Protein AF-A0A7R9IV08-F1 (afdb_monomer_lite)

Sequence (922 aa):
MAKRILVVEDEAPIREMLCFVLEQNDYQPIEAEDYDSAVGKLIEPWPDLILLDWMLPGGSGIQFIKHLKREAMTRDIPVMMLTARGEEEDRVRGLEVGADDYITKPFSPKELMARIKAVMRRISPMAVEEVIEMQGLSLDPSSHRVMSETTPLEMGPTEYKLLHFFMTHPERVYSREQLLNHVWGTNVYVEDRTVDVHIRRLRKALEVSGHDRMRLLTELLLVCLPAVLLGLLFGGLPWWLLLSVLTVLLWHFHNLMRLSHWLWLDRTMTPPAGRASWEPLFYGLYQMQLRNRRRRRELGNLIKRFRSGAESLPDAVILTTEEGTIFWCNGLAQQHLGLRWPEDNGQNILNLLRYPEFSRYLRQRDFDKPLTLVLNNKLHMEFRVMPYSEGQWLLVARDVTQMHQLEGARRNFFANVSHELRTPLTVLQGYLEMMNDSVMSEPSRSKALHTMSEQTRRMDSLVKQLLTLSRIEAAPAIDLKEKVDVPVMLKLLQHEAATLSGGRHDIHFHTDPHLKVFGNDEQLRSAISNLVYNAVNHTPDGTRIDISWLRGKQGAIFRVCDNGPGIASEHIPRLTERFYRVDKARSRATGGSGLGLAIVKHALSHHNARLDITSVPHKETCFTFTLPARLIVSSPGALSGNLSSVGSDTLGYLMTLWGEDFSRQAPGVNVQVQASGSSTAPTALAAGAAQLGPMSRPMQADERQAFEARYGYPPLAVPVAMDALVVVVNQRNPLQQIEPRQLDAIFSITRLCGAHSVPLRWGDLGLTGAQWSKRPIQRYGRNSASGTWGFFKQQVLCKGDFRSDVAEFPGSAAVVQAVAGNSRSIGYASFGFHLSGVKMLAVMNDQGQAITPDADAIRSGRYPWARPLYLYVNKAPGKPLPPLVAAFLQQVLSAQGQRRVSEAGYLPLSDSQMMQARAALR

Radius of gyration: 41.65 Å; chains: 1; bounding box: 104×78×144 Å

Secondary structure (DSSP, 8-state):
-PEEEEEE-S-HHHHHHHHHHHHTTTEEEEEESSHHHHHHH--SSPPSEEEEESEETTEEHHHHHHHHHHSTTTTTS-EEEEEETT-HHHHHHHHHHT-SEEEEES--HHHHHHHHHHHHHHS------PPEEETTEEEETTTTEEEETTEEPP--HHHHHHHHHHHHSTT----HHHHHHHHT-TT----TTHHHHHHHHHHHHHS-S-TTTHHHHHHHHHHHHHHHHHHHHHS-HHHHHHHHHHHHHHHHHHHHHHHHHHHHT---SSPPPP-GGGHHHHHHHHHHHHHHHHHHHHHHHHHHHHHHHHHT-SSEEEEEETT-BEEEE-HHHHHHH---TTTTTT-BHHHH---HHHHHHHHH---SSPEEEE-TTS-EEEEEEEEEETTEEEEEEEE-HHHHHHHHHHHHHHHHHHHHHHHHHHHHHHHHHHHHHS---HHHHHHHHHHHHHHHHHHHHHHHHHHHHHHHHH-S---TTSEE-HHHHHHHHHHHHHHHHTT-SEEEEEE-TT--EES-HHHHHHHHHHHHHHHHHHSPTT-EEEEEEEE-SSEEEEEEEE-SS---TTTGGGTTSTT--S-SSTHHHH---S-HHHHHHHHHHHTT--EEEEEETTTEEEEEEEEEGGGB---TT---EEEEEE--HHHHHHHHHHHHHHHHH-TTEEEEEE-S-GGGHHHHHHHTS-SEEEESSPPPHHHHHHHHHHHSSPPEEEEEEEEEEEEEEETT----EE-HHHHHHHHBSS-TT--SS---BGGGGT--STTTTTPBPEEEEE-TT-HHHHHHHHHTSTT--B-TT-EEESSHHHHHHHHHH-TTEEEEEETT---TTEEEPEEE-TTS-EE---HHHHHTT-STTEEEEEEEE---TTSPPPHHHHHHHHHHTSHHHHHHHHHTTPBPPPHHHHHHHHHTT-

Organism: Timema californicum (NCBI:txid61474)

pLDDT: mean 84.26, std 10.97, range [38.25, 97.56]

Structure (mmCIF, N/CA/C/O backbone):
data_AF-A0A7R9IV08-F1
#
_entry.id   AF-A0A7R9IV08-F1
#
loop_
_atom_site.group_PDB
_atom_site.id
_atom_site.type_symbol
_atom_site.label_atom_id
_atom_site.label_alt_id
_atom_site.label_comp_id
_atom_site.label_asym_id
_atom_site.label_entity_id
_atom_site.label_seq_id
_atom_site.pdbx_PDB_ins_code
_atom_site.Cartn_x
_atom_site.Cartn_y
_atom_site.Cartn_z
_atom_site.occupancy
_atom_site.B_iso_or_equiv
_atom_site.auth_seq_id
_atom_site.auth_comp_id
_atom_site.auth_asym_id
_atom_site.auth_atom_id
_atom_site.pdbx_PDB_model_num
ATOM 1 N N . MET A 1 1 ? -51.513 15.093 -17.561 1.00 53.22 1 MET A N 1
ATOM 2 C CA . MET A 1 1 ? -50.741 15.740 -18.645 1.00 53.22 1 MET A CA 1
ATOM 3 C C . MET A 1 1 ? -49.540 14.860 -18.960 1.00 53.22 1 MET A C 1
ATOM 5 O O . MET A 1 1 ? -49.047 14.223 -18.033 1.00 53.22 1 MET A O 1
ATOM 9 N N . ALA A 1 2 ? -49.129 14.760 -20.229 1.00 70.75 2 ALA A N 1
ATOM 10 C CA . ALA A 1 2 ? -47.915 14.029 -20.609 1.00 70.75 2 ALA A CA 1
ATOM 11 C C . ALA A 1 2 ? -46.682 14.743 -20.033 1.00 70.75 2 ALA A C 1
ATOM 13 O O . ALA A 1 2 ? -46.656 15.973 -19.989 1.00 70.75 2 ALA A O 1
ATOM 14 N N . LYS A 1 3 ? -45.701 13.978 -19.545 1.00 86.75 3 LYS A N 1
ATOM 15 C CA . LYS A 1 3 ? -44.506 14.540 -18.901 1.00 86.75 3 LYS A CA 1
ATOM 16 C C . LYS A 1 3 ? -43.536 15.077 -19.951 1.00 86.75 3 LYS A C 1
ATOM 18 O O . LYS A 1 3 ? -43.278 14.396 -20.945 1.00 86.75 3 LYS A O 1
ATOM 23 N N . ARG A 1 4 ? -42.997 16.274 -19.728 1.00 91.88 4 ARG A N 1
ATOM 24 C CA . ARG A 1 4 ? -42.113 16.985 -20.658 1.00 91.88 4 ARG A CA 1
ATOM 25 C C . ARG A 1 4 ? -40.655 16.644 -20.383 1.00 91.88 4 ARG A C 1
ATOM 27 O O . ARG A 1 4 ? -40.206 16.761 -19.248 1.00 91.88 4 ARG A O 1
ATOM 34 N N . ILE A 1 5 ? -39.904 16.251 -21.408 1.00 94.62 5 ILE A N 1
ATOM 35 C CA . ILE A 1 5 ? -38.477 15.923 -21.279 1.00 94.62 5 ILE A CA 1
ATOM 36 C C . ILE A 1 5 ? -37.673 16.808 -22.224 1.00 94.62 5 ILE A C 1
ATOM 38 O O . ILE A 1 5 ? -37.878 16.760 -23.432 1.00 94.62 5 ILE A O 1
ATOM 42 N N . LEU A 1 6 ? -36.754 17.609 -21.685 1.00 95.88 6 LEU A N 1
ATOM 43 C CA . LEU A 1 6 ? -35.835 18.412 -22.493 1.00 95.88 6 LEU A CA 1
ATOM 44 C C . LEU A 1 6 ? -34.647 17.545 -22.924 1.00 95.88 6 LEU A C 1
ATOM 46 O O . LEU A 1 6 ? -33.967 16.977 -22.077 1.00 95.88 6 LEU A O 1
ATOM 50 N N . VAL A 1 7 ? -34.409 17.439 -24.226 1.00 95.69 7 VAL A N 1
ATOM 51 C CA . VAL A 1 7 ? -33.322 16.673 -24.843 1.00 95.69 7 VAL A CA 1
ATOM 52 C C . VAL A 1 7 ? -32.305 17.652 -25.415 1.00 95.69 7 VAL A C 1
ATOM 54 O O . VAL A 1 7 ? -32.604 18.356 -26.376 1.00 95.69 7 VAL A O 1
ATOM 57 N N . VAL A 1 8 ? -31.116 17.693 -24.820 1.00 95.12 8 VAL A N 1
ATOM 58 C CA . VAL A 1 8 ? -30.018 18.588 -25.195 1.00 95.12 8 VAL A CA 1
ATOM 59 C C . VAL A 1 8 ? -28.866 17.753 -25.753 1.00 95.12 8 VAL A C 1
ATOM 61 O O . VAL A 1 8 ? -28.151 17.101 -24.995 1.00 95.12 8 VAL A O 1
ATOM 64 N N . GLU A 1 9 ? -28.724 17.741 -27.074 1.00 91.81 9 GLU A N 1
ATOM 65 C CA . GLU A 1 9 ? -27.787 16.891 -27.822 1.00 91.81 9 GLU A CA 1
ATOM 66 C C . GLU A 1 9 ? -27.438 17.589 -29.140 1.00 91.81 9 GLU A C 1
ATOM 68 O O . GLU A 1 9 ? -28.350 18.020 -29.846 1.00 91.81 9 GLU A O 1
ATOM 73 N N . ASP A 1 10 ? -26.157 17.692 -29.493 1.00 90.19 10 ASP A N 1
ATOM 74 C CA . ASP A 1 10 ? -25.701 18.410 -30.689 1.00 90.19 10 ASP A CA 1
ATOM 75 C C . ASP A 1 10 ? -25.802 17.557 -31.963 1.00 90.19 10 ASP A C 1
ATOM 77 O O . ASP A 1 10 ? -26.216 18.048 -33.020 1.00 90.19 10 ASP A O 1
ATOM 81 N N . GLU A 1 11 ? -25.546 16.252 -31.860 1.00 89.31 11 GLU A N 1
ATOM 82 C CA . GLU A 1 11 ? -25.696 15.316 -32.971 1.00 89.31 11 GLU A CA 1
ATOM 83 C C . GLU A 1 11 ? -27.177 15.075 -33.332 1.00 89.31 11 GLU A C 1
ATOM 85 O O . GLU A 1 11 ? -27.902 14.325 -32.670 1.00 89.31 11 GLU A O 1
ATOM 90 N N . ALA A 1 12 ? -27.624 15.657 -34.453 1.00 86.06 12 ALA A N 1
ATOM 91 C CA . ALA A 1 12 ? -29.003 15.533 -34.944 1.00 86.06 12 ALA A CA 1
ATOM 92 C C . ALA A 1 12 ? -29.529 14.080 -35.028 1.00 86.06 12 ALA A C 1
ATOM 94 O O . ALA A 1 12 ? -30.631 13.836 -34.537 1.00 86.06 12 ALA A O 1
ATOM 95 N N . PRO A 1 13 ? -28.765 13.083 -35.531 1.00 80.81 13 PRO A N 1
ATOM 96 C CA . PRO A 1 13 ? -29.247 11.700 -35.585 1.00 80.81 13 PRO A CA 1
ATOM 97 C C . PRO A 1 13 ? -29.521 11.082 -34.203 1.00 80.81 13 PRO A C 1
ATOM 99 O O . PRO A 1 13 ? -30.438 10.273 -34.052 1.00 80.81 13 PRO A O 1
ATOM 102 N N . ILE A 1 14 ? -28.734 11.448 -33.184 1.00 84.69 14 ILE A N 1
ATOM 103 C CA . ILE A 1 14 ? -28.917 10.959 -31.810 1.00 84.69 14 ILE A CA 1
ATOM 104 C C . ILE A 1 14 ? -30.125 11.650 -31.176 1.00 84.69 14 ILE A C 1
ATOM 106 O O . ILE A 1 14 ? -30.956 10.984 -30.554 1.00 84.69 14 ILE A O 1
ATOM 110 N N . ARG A 1 15 ? -30.261 12.965 -31.376 1.00 92.88 15 ARG A N 1
ATOM 111 C CA . ARG A 1 15 ? -31.389 13.754 -30.870 1.00 92.88 15 ARG A CA 1
ATOM 112 C C . ARG A 1 15 ? -32.732 13.281 -31.435 1.00 92.88 15 ARG A C 1
ATOM 114 O O . ARG A 1 15 ? -33.666 13.072 -30.660 1.00 92.88 15 ARG A O 1
ATOM 121 N N . GLU A 1 16 ? -32.811 13.022 -32.741 1.00 85.75 16 GLU A N 1
ATOM 122 C CA . GLU A 1 16 ? -34.010 12.477 -33.398 1.00 85.75 16 GLU A CA 1
ATOM 123 C C . GLU A 1 16 ? -34.391 11.101 -32.834 1.00 85.75 16 GLU A C 1
ATOM 125 O O . GLU A 1 16 ? -35.549 10.852 -32.491 1.00 85.75 16 GLU A O 1
ATOM 130 N N . MET A 1 17 ? -33.406 10.211 -32.662 1.00 88.94 17 MET A N 1
ATOM 131 C CA . MET A 1 17 ? -33.619 8.895 -32.055 1.00 88.94 17 MET A CA 1
ATOM 132 C C . MET A 1 17 ? -34.143 9.012 -30.615 1.00 88.94 17 MET A C 1
ATOM 134 O O . MET A 1 17 ? -35.062 8.282 -30.238 1.00 88.94 17 MET A O 1
ATOM 138 N N . LEU A 1 18 ? -33.573 9.904 -29.798 1.00 91.75 18 LEU A N 1
ATOM 139 C CA . LEU A 1 18 ? -34.022 10.132 -28.422 1.00 91.75 18 LEU A CA 1
ATOM 140 C C . LEU A 1 18 ? -35.479 10.596 -28.383 1.00 91.75 18 LEU A C 1
ATOM 142 O O . LEU A 1 18 ? -36.276 10.023 -27.640 1.00 91.75 18 LEU A O 1
ATOM 146 N N . CYS A 1 19 ? -35.841 11.576 -29.209 1.00 91.56 19 CYS A N 1
ATOM 147 C CA . CYS A 1 19 ? -37.205 12.101 -29.267 1.00 91.56 19 CYS A CA 1
ATOM 148 C C . CYS A 1 19 ? -38.202 11.028 -29.707 1.00 91.56 19 CYS A C 1
ATOM 150 O O . CYS A 1 19 ? -39.202 10.812 -29.026 1.00 91.56 19 CYS A O 1
ATOM 152 N N . PHE A 1 20 ? -37.870 10.264 -30.749 1.00 86.56 20 PHE A N 1
ATOM 153 C CA . PHE A 1 20 ? -38.699 9.157 -31.218 1.00 86.56 20 PHE A CA 1
ATOM 154 C C . PHE A 1 20 ? -38.955 8.103 -30.126 1.00 86.56 20 PHE A C 1
ATOM 156 O O . PHE A 1 20 ? -40.085 7.654 -29.931 1.00 86.56 20 PHE A O 1
ATOM 163 N N . VAL A 1 21 ? -37.921 7.713 -29.369 1.00 88.00 21 VAL A N 1
ATOM 164 C CA . VAL A 1 21 ? -38.058 6.737 -28.271 1.00 88.00 21 VAL A CA 1
ATOM 165 C C . VAL A 1 21 ? -38.922 7.285 -27.129 1.00 88.00 21 VAL A C 1
ATOM 167 O O . VAL A 1 21 ? -39.690 6.529 -26.526 1.00 88.00 21 VAL A O 1
ATOM 170 N N . LEU A 1 22 ? -38.813 8.581 -26.828 1.00 92.56 22 LEU A N 1
ATOM 171 C CA . LEU A 1 22 ? -39.609 9.246 -25.795 1.00 92.56 22 LEU A CA 1
ATOM 172 C C . LEU A 1 22 ? -41.091 9.342 -26.181 1.00 92.56 22 LEU A C 1
ATOM 174 O O . LEU A 1 22 ? -41.945 8.988 -25.366 1.00 92.56 22 LEU A O 1
ATOM 178 N N . GLU A 1 23 ? -41.391 9.730 -27.422 1.00 90.81 23 GLU A N 1
ATOM 179 C CA . GLU A 1 23 ? -42.761 9.798 -27.953 1.00 90.81 23 GLU A CA 1
ATOM 180 C C . GLU A 1 23 ? -43.449 8.431 -27.935 1.00 90.81 23 GLU A C 1
ATOM 182 O O . GLU A 1 23 ? -44.598 8.317 -27.513 1.00 90.81 23 GLU A O 1
ATOM 187 N N . GLN A 1 24 ? -42.724 7.363 -28.289 1.00 86.44 24 GLN A N 1
ATOM 188 C CA . GLN A 1 24 ? -43.232 5.988 -28.199 1.00 86.44 24 GLN A CA 1
ATOM 189 C C . GLN A 1 24 ? -43.587 5.538 -26.771 1.00 86.44 24 GLN A C 1
ATOM 191 O O . GLN A 1 24 ? -44.227 4.500 -26.603 1.00 86.44 24 GLN A O 1
ATOM 196 N N . ASN A 1 25 ? -43.146 6.265 -25.742 1.00 86.25 25 ASN A N 1
ATOM 197 C CA . ASN A 1 25 ? -43.376 5.947 -24.332 1.00 86.25 25 ASN A CA 1
ATOM 198 C C . ASN A 1 25 ? -44.231 7.011 -23.613 1.00 86.25 25 ASN A C 1
ATOM 200 O O . ASN A 1 25 ? -44.127 7.134 -22.391 1.00 86.25 25 ASN A O 1
ATOM 204 N N . ASP A 1 26 ? -45.063 7.755 -24.351 1.00 87.94 26 ASP A N 1
ATOM 205 C CA . ASP A 1 26 ? -46.006 8.764 -23.837 1.00 87.94 26 ASP A CA 1
ATOM 206 C C . ASP A 1 26 ? -45.345 9.976 -23.139 1.00 87.94 26 ASP A C 1
ATOM 208 O O . ASP A 1 26 ? -45.958 10.644 -22.296 1.00 87.94 26 ASP A O 1
ATOM 212 N N . TYR A 1 27 ? -44.090 10.282 -23.485 1.00 92.44 27 TYR A N 1
ATOM 213 C CA . TYR A 1 27 ? -43.405 11.509 -23.067 1.00 92.44 27 TYR A CA 1
ATOM 214 C C . TYR A 1 27 ? -43.450 12.565 -24.173 1.00 92.44 27 TYR A C 1
ATOM 216 O O . TYR A 1 27 ? -43.487 12.241 -25.356 1.00 92.44 27 TYR A O 1
ATOM 224 N N . GLN A 1 28 ? -43.409 13.839 -23.781 1.00 93.44 28 GLN A N 1
ATOM 225 C CA . GLN A 1 28 ? -43.351 14.968 -24.707 1.00 93.44 28 GLN A CA 1
ATOM 226 C C . GLN A 1 28 ? -41.911 15.512 -24.771 1.00 93.44 28 GLN A C 1
ATOM 228 O O . GLN A 1 28 ? -41.508 16.232 -23.848 1.00 93.44 28 GLN A O 1
ATOM 233 N N . PRO A 1 29 ? -41.112 15.177 -25.802 1.00 93.81 29 PRO A N 1
ATOM 234 C CA . PRO A 1 29 ? -39.754 15.690 -25.923 1.00 93.81 29 PRO A CA 1
ATOM 235 C C . PRO A 1 29 ? -39.736 17.174 -26.322 1.00 93.81 29 PRO A C 1
ATOM 237 O O . PRO A 1 29 ? -40.613 17.668 -27.028 1.00 93.81 29 PRO A O 1
ATOM 240 N N . ILE A 1 30 ? -38.714 17.889 -25.860 1.00 95.00 30 ILE A N 1
ATOM 241 C CA . ILE A 1 30 ? -38.372 19.251 -26.273 1.00 95.00 30 ILE A CA 1
ATOM 242 C C . ILE A 1 30 ? -36.919 19.201 -26.730 1.00 95.00 30 ILE A C 1
ATOM 244 O O . ILE A 1 30 ? -36.051 18.846 -25.944 1.00 95.00 30 ILE A O 1
ATOM 248 N N . GLU A 1 31 ? -36.637 19.548 -27.976 1.00 94.44 31 GLU A N 1
ATOM 249 C CA . GLU A 1 31 ? -35.286 19.440 -28.536 1.00 94.44 31 GLU A CA 1
ATOM 250 C C . GLU A 1 31 ? -34.459 20.698 -28.304 1.00 94.44 31 GLU A C 1
ATOM 252 O O . GLU A 1 31 ? -34.977 21.797 -28.473 1.00 94.44 31 GLU A O 1
ATOM 257 N N . ALA A 1 32 ? -33.168 20.562 -28.013 1.00 94.38 32 ALA A N 1
ATOM 258 C CA . ALA A 1 32 ? -32.170 21.629 -28.039 1.00 94.38 32 ALA A CA 1
ATOM 259 C C . ALA A 1 32 ? -30.847 21.096 -28.615 1.00 94.38 32 ALA A C 1
ATOM 261 O O . ALA A 1 32 ? -30.424 19.994 -28.273 1.00 94.38 32 ALA A O 1
ATOM 262 N N . GLU A 1 33 ? -30.214 21.875 -29.493 1.00 90.75 33 GLU A N 1
ATOM 263 C CA . GLU A 1 33 ? -29.000 21.467 -30.224 1.00 90.75 33 GLU A CA 1
ATOM 264 C C . GLU A 1 33 ? -27.702 22.056 -29.658 1.00 90.75 33 GLU A C 1
ATOM 266 O O . GLU A 1 33 ? -26.615 21.576 -29.958 1.00 90.75 33 GLU A O 1
ATOM 271 N N . ASP A 1 34 ? -27.804 23.084 -28.819 1.00 89.44 34 ASP A N 1
ATOM 272 C CA . ASP A 1 34 ? -26.665 23.772 -28.223 1.00 89.44 34 ASP A CA 1
ATOM 273 C C . ASP A 1 34 ? -27.019 24.340 -26.839 1.00 89.44 34 ASP A C 1
ATOM 275 O O . ASP A 1 34 ? -28.165 24.261 -26.372 1.00 89.44 34 ASP A O 1
ATOM 279 N N . TYR A 1 35 ? -26.009 24.891 -26.163 1.00 90.06 35 TYR A N 1
ATOM 280 C CA . TYR A 1 35 ? -26.151 25.448 -24.819 1.00 90.06 35 TYR 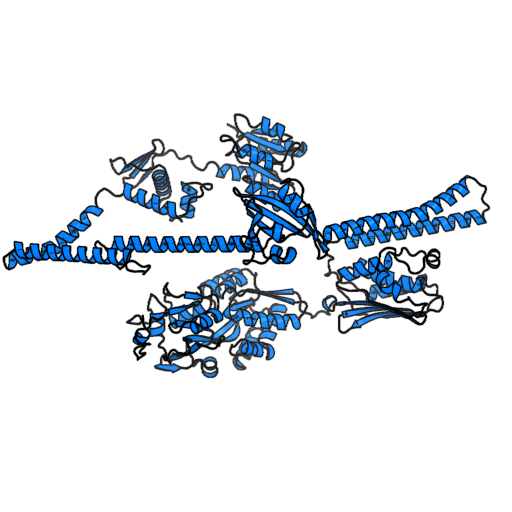A CA 1
ATOM 281 C C . TYR A 1 35 ? -27.188 26.584 -24.751 1.00 90.06 35 TYR A C 1
ATOM 283 O O . TYR A 1 35 ? -28.031 26.600 -23.851 1.00 90.06 35 TYR A O 1
ATOM 291 N N . ASP A 1 36 ? -27.160 27.522 -25.699 1.00 88.69 36 ASP A N 1
ATOM 292 C CA . ASP A 1 36 ? -28.014 28.715 -25.674 1.00 88.69 36 ASP A CA 1
ATOM 293 C C . ASP A 1 36 ? -29.484 28.368 -25.967 1.00 88.69 36 ASP A C 1
ATOM 295 O O . ASP A 1 36 ? -30.398 28.857 -25.296 1.00 88.69 36 ASP A O 1
ATOM 299 N N . SER A 1 37 ? -29.722 27.449 -26.905 1.00 90.88 37 SER A N 1
ATOM 300 C CA . SER A 1 37 ? -31.030 26.873 -27.232 1.00 90.88 37 SER A CA 1
ATOM 301 C C . SER A 1 37 ? -31.619 26.114 -26.043 1.00 90.88 37 SER A C 1
ATOM 303 O O . SER A 1 37 ? -32.819 26.216 -25.779 1.00 90.88 37 SER A O 1
ATOM 305 N N . ALA A 1 38 ? -30.786 25.396 -25.281 1.00 90.75 38 ALA A N 1
ATOM 306 C CA . ALA A 1 38 ? -31.215 24.704 -24.070 1.00 90.75 38 ALA A CA 1
ATOM 307 C C . ALA A 1 38 ? -31.637 25.686 -22.968 1.00 90.75 38 ALA A C 1
ATOM 309 O O . ALA A 1 38 ? -32.677 25.486 -22.338 1.00 90.75 38 ALA A O 1
ATOM 310 N N . VAL A 1 39 ? -30.878 26.771 -22.764 1.00 88.88 39 VAL A N 1
ATOM 311 C CA . VAL A 1 39 ? -31.226 27.818 -21.786 1.00 88.88 39 VAL A CA 1
ATOM 312 C C . VAL A 1 39 ? -32.518 28.524 -22.197 1.00 88.88 39 VAL A C 1
ATOM 314 O O . VAL A 1 39 ? -33.412 28.686 -21.372 1.00 88.88 39 VAL A O 1
ATOM 317 N N . GLY A 1 40 ? -32.679 28.863 -23.479 1.00 85.50 40 GLY A N 1
ATOM 318 C CA . GLY A 1 40 ? -33.899 29.496 -23.991 1.00 85.50 40 GLY A CA 1
ATOM 319 C C . GLY A 1 40 ? -35.164 28.631 -23.879 1.00 85.50 40 GLY A C 1
ATOM 320 O O . GLY A 1 40 ? -36.272 29.164 -23.900 1.00 85.50 40 GLY A O 1
ATOM 321 N N . LYS A 1 41 ? -35.017 27.306 -23.744 1.00 88.00 41 LYS A N 1
ATOM 322 C CA . LYS A 1 41 ? -36.123 26.337 -23.617 1.00 88.00 41 LYS A CA 1
ATOM 323 C C . LYS A 1 41 ? -36.432 25.932 -22.174 1.00 88.00 41 LYS A C 1
ATOM 325 O O . LYS A 1 41 ? -37.432 25.249 -21.941 1.00 88.00 41 LYS A O 1
ATOM 330 N N . LEU A 1 42 ? -35.636 26.386 -21.207 1.00 86.69 42 LEU A N 1
ATOM 331 C CA . LEU A 1 42 ? -35.979 26.350 -19.787 1.00 86.69 42 LEU A CA 1
ATOM 332 C C . LEU A 1 42 ? -36.963 27.488 -19.479 1.00 86.69 42 LEU A C 1
ATOM 334 O O . LEU A 1 42 ? -36.584 28.531 -18.957 1.00 86.69 42 LEU A O 1
ATOM 338 N N . ILE A 1 43 ? -38.234 27.289 -19.822 1.00 81.81 43 ILE A N 1
ATOM 339 C CA . ILE A 1 43 ? -39.335 28.219 -19.528 1.00 81.81 43 ILE A CA 1
ATOM 340 C C . ILE A 1 43 ? -40.585 27.451 -19.086 1.00 81.81 43 ILE A C 1
ATOM 342 O O . ILE A 1 43 ? -40.683 26.243 -19.300 1.00 81.81 43 ILE A O 1
ATOM 346 N N . GLU A 1 44 ? -41.567 28.145 -18.504 1.00 77.88 44 GLU A N 1
ATOM 347 C CA . GLU A 1 44 ? -42.843 27.536 -18.112 1.00 77.88 44 GLU A CA 1
ATOM 348 C C . GLU A 1 44 ? -43.705 27.109 -19.316 1.00 77.88 44 GLU A C 1
ATOM 350 O O . GLU A 1 44 ? -43.833 27.870 -20.277 1.00 77.88 44 GLU A O 1
ATOM 355 N N . PRO A 1 45 ? -44.366 25.930 -19.270 1.00 80.06 45 PRO A N 1
ATOM 356 C CA . PRO A 1 45 ? -44.257 24.898 -18.229 1.00 80.06 45 PRO A CA 1
ATOM 357 C C . PRO A 1 45 ? -42.867 24.235 -18.194 1.00 80.06 45 PRO A C 1
ATOM 359 O O . PRO A 1 45 ? -42.350 23.843 -19.237 1.00 80.06 45 PRO A O 1
ATOM 362 N N . TRP A 1 46 ? -42.274 24.087 -17.009 1.00 85.88 46 TRP A N 1
ATOM 363 C CA . TRP A 1 46 ? -40.920 23.543 -16.869 1.00 85.88 46 TRP A CA 1
ATOM 364 C C . TRP A 1 46 ? -40.829 22.064 -17.300 1.00 85.88 46 TRP A C 1
ATOM 366 O O . TRP A 1 46 ? -41.823 21.339 -17.192 1.00 85.88 46 TRP A O 1
ATOM 376 N N . PRO A 1 47 ? -39.664 21.586 -17.780 1.00 89.94 47 PRO A N 1
ATOM 377 C CA . PRO A 1 47 ? -39.440 20.163 -18.032 1.00 89.94 47 PRO A CA 1
ATOM 378 C C . PRO A 1 47 ? -39.496 19.333 -16.742 1.00 89.94 47 PRO A C 1
ATOM 380 O O . PRO A 1 47 ? -39.003 19.757 -15.700 1.00 89.94 47 PRO A O 1
ATOM 383 N N . ASP A 1 48 ? -40.025 18.115 -16.833 1.00 89.75 48 ASP A N 1
ATOM 384 C CA . ASP A 1 48 ? -40.043 17.132 -15.745 1.00 89.75 48 ASP A CA 1
ATOM 385 C C . ASP A 1 48 ? -38.710 16.365 -15.612 1.00 89.75 48 ASP A C 1
ATOM 387 O O . ASP A 1 48 ? -38.449 15.760 -14.574 1.00 89.75 48 ASP A O 1
ATOM 391 N N . LEU A 1 49 ? -37.891 16.339 -16.672 1.00 93.19 49 LEU A N 1
ATOM 392 C CA . LEU A 1 49 ? -36.561 15.715 -16.735 1.00 93.19 49 LEU A CA 1
ATOM 393 C C . LEU A 1 49 ? -35.743 16.336 -17.876 1.00 93.19 49 LEU A C 1
ATOM 395 O O . LEU A 1 49 ? -36.305 16.729 -18.900 1.00 93.19 49 LEU A O 1
ATOM 399 N N . ILE A 1 50 ? -34.419 16.370 -17.727 1.00 94.81 50 ILE A N 1
ATOM 400 C CA . ILE A 1 50 ? -33.488 16.808 -18.776 1.00 94.81 50 ILE A CA 1
ATOM 401 C C . ILE A 1 50 ? -32.531 15.668 -19.136 1.00 94.81 50 ILE A C 1
ATOM 403 O O . ILE A 1 50 ? -31.869 15.117 -18.257 1.00 94.81 50 ILE A O 1
ATOM 407 N N . LEU A 1 51 ? -32.444 15.327 -20.423 1.00 94.31 51 LEU A N 1
ATOM 408 C CA . LEU A 1 51 ? -31.380 14.508 -21.006 1.00 94.31 51 LEU A CA 1
ATOM 409 C C . LEU A 1 51 ? -30.326 15.448 -21.590 1.00 94.31 51 LEU A C 1
ATOM 411 O O . LEU A 1 51 ? -30.665 16.285 -22.423 1.00 94.31 51 LEU A O 1
ATOM 415 N N . LEU A 1 52 ? -29.077 15.337 -21.142 1.00 93.75 52 LEU A N 1
ATOM 416 C CA . LEU A 1 52 ? -28.055 16.348 -21.407 1.00 93.75 52 LEU A CA 1
ATOM 417 C C . LEU A 1 52 ? -26.743 15.728 -21.876 1.00 93.75 52 LEU A C 1
ATOM 419 O O . LEU A 1 52 ? -26.132 14.964 -21.130 1.00 93.75 52 LEU A O 1
ATOM 423 N N . ASP A 1 53 ? -26.282 16.086 -23.072 1.00 90.12 53 ASP A N 1
ATOM 424 C CA . ASP A 1 53 ? -24.940 15.719 -23.512 1.00 90.12 53 ASP A CA 1
ATOM 425 C C . ASP A 1 53 ? -23.853 16.487 -22.748 1.00 90.12 53 ASP A C 1
ATOM 427 O O . ASP A 1 53 ? -24.017 17.626 -22.299 1.00 90.12 53 ASP A O 1
ATOM 431 N N . TRP A 1 54 ? -22.717 15.825 -22.573 1.00 83.25 54 TRP A N 1
ATOM 432 C CA . TRP A 1 54 ? -21.552 16.366 -21.895 1.00 83.25 54 TRP A CA 1
ATOM 433 C C . TRP A 1 54 ? -20.913 17.521 -22.671 1.00 83.25 54 TRP A C 1
ATOM 435 O O . TRP A 1 54 ? -20.604 18.569 -22.088 1.00 83.25 54 TRP A O 1
ATOM 445 N N . MET A 1 55 ? -20.717 17.326 -23.978 1.00 82.25 55 MET A N 1
ATOM 446 C CA . MET A 1 55 ? -20.119 18.306 -24.880 1.00 82.25 55 MET A CA 1
ATOM 447 C C . MET A 1 55 ? -21.226 18.976 -25.680 1.00 82.25 55 MET A C 1
ATOM 449 O O . MET A 1 55 ? -21.986 18.295 -26.349 1.00 82.25 55 MET A O 1
ATOM 453 N N . LEU A 1 56 ? -21.315 20.303 -25.603 1.00 83.00 56 LEU A N 1
ATOM 454 C CA . LEU A 1 56 ? -22.271 21.073 -26.387 1.00 83.00 56 LEU A CA 1
ATOM 455 C C . LEU A 1 56 ? -21.544 22.204 -27.127 1.00 83.00 56 LEU A C 1
ATOM 457 O O . LEU A 1 56 ? -20.556 22.757 -26.632 1.00 83.00 56 LEU A O 1
ATOM 461 N N . PRO A 1 57 ? -22.025 22.614 -28.303 1.00 76.94 57 PRO A N 1
ATOM 462 C CA . PRO A 1 57 ? -21.646 23.889 -28.885 1.00 76.94 57 PRO A CA 1
ATOM 463 C C . PRO A 1 57 ? -22.046 25.031 -27.932 1.00 76.94 57 PRO A C 1
ATOM 465 O O . PRO A 1 57 ? -23.143 25.037 -27.375 1.00 76.94 57 PRO A O 1
ATOM 468 N N . GLY A 1 58 ? -21.145 25.992 -27.705 1.00 77.88 58 GLY A N 1
ATOM 469 C CA . GLY A 1 58 ? -21.413 27.172 -26.865 1.00 77.88 58 GLY A CA 1
ATOM 470 C C . GLY A 1 58 ? -21.223 26.992 -25.348 1.00 77.88 58 GLY A C 1
ATOM 471 O O . GLY A 1 58 ? -21.217 27.986 -24.626 1.00 77.88 58 GLY A O 1
ATOM 472 N N . GLY A 1 59 ? -20.986 25.774 -24.844 1.00 83.38 59 GLY A N 1
ATOM 473 C CA . GLY A 1 59 ? -20.751 25.521 -23.414 1.00 83.38 59 GLY A CA 1
ATOM 474 C C . GLY A 1 59 ? -20.594 24.034 -23.081 1.00 83.38 59 GLY A C 1
ATOM 475 O O . GLY A 1 59 ? -20.563 23.193 -23.964 1.00 83.38 59 GLY A O 1
ATOM 476 N N . SER A 1 60 ? -20.495 23.669 -21.803 1.00 83.12 60 SER A N 1
ATOM 477 C CA . SER A 1 60 ? -20.535 22.255 -21.385 1.00 83.12 60 SER A CA 1
ATOM 478 C C . SER A 1 60 ? -21.823 21.908 -20.647 1.00 83.12 60 SER A C 1
ATOM 480 O O . SER A 1 60 ? -22.408 22.758 -19.968 1.00 83.12 60 SER A O 1
ATOM 482 N N . GLY A 1 61 ? -22.229 20.634 -20.685 1.00 81.88 61 GLY A N 1
ATOM 483 C CA . GLY A 1 61 ? -23.373 20.151 -19.903 1.00 81.88 61 GLY A CA 1
ATOM 484 C C . GLY A 1 61 ? -23.228 20.449 -18.400 1.00 81.88 61 GLY A C 1
ATOM 485 O O . GLY A 1 61 ? -24.190 20.791 -17.717 1.00 81.88 61 GLY A O 1
ATOM 486 N N . ILE A 1 62 ? -21.996 20.470 -17.877 1.00 84.50 62 ILE A N 1
ATOM 487 C CA . ILE A 1 62 ? -21.716 20.880 -16.490 1.00 84.50 62 ILE A CA 1
ATOM 488 C C . ILE A 1 62 ? -22.079 22.351 -16.242 1.00 84.50 62 ILE A C 1
ATOM 490 O O . ILE A 1 62 ? -22.632 22.691 -15.192 1.00 84.50 62 ILE A O 1
ATOM 494 N N . GLN A 1 63 ? -21.735 23.250 -17.169 1.00 85.00 63 GLN A N 1
ATOM 495 C CA . GLN A 1 63 ? -22.090 24.667 -17.049 1.00 85.00 63 GLN A CA 1
ATOM 496 C C . GLN A 1 63 ? -23.611 24.842 -17.050 1.00 85.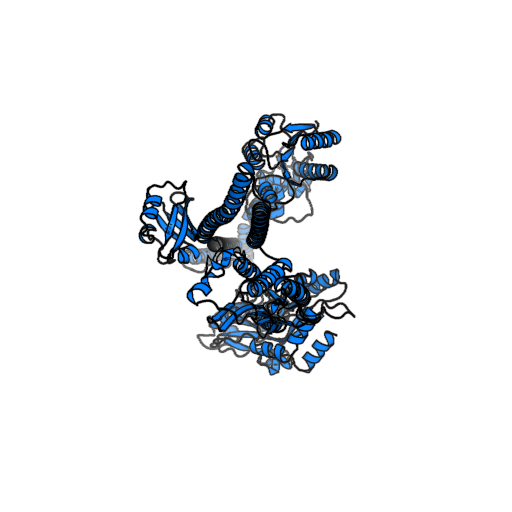00 63 GLN A C 1
ATOM 498 O O . GLN A 1 63 ? -24.125 25.638 -16.263 1.00 85.00 63 GLN A O 1
ATOM 503 N N . PHE A 1 64 ? -24.318 24.033 -17.840 1.00 87.88 64 PHE A N 1
ATOM 504 C CA . PHE A 1 64 ? -25.775 24.043 -17.907 1.00 87.88 64 PHE A CA 1
ATOM 505 C C . PHE A 1 64 ? -26.414 23.575 -16.592 1.00 87.88 64 PHE A C 1
ATOM 507 O O . PHE A 1 64 ? -27.280 24.262 -16.052 1.00 87.88 64 PHE A O 1
ATOM 514 N N . ILE A 1 65 ? -25.912 22.491 -15.984 1.00 89.12 65 ILE A N 1
ATOM 515 C CA . ILE A 1 65 ? -26.360 22.052 -14.648 1.00 89.12 65 ILE A CA 1
ATOM 516 C C . ILE A 1 65 ? -26.126 23.153 -13.610 1.00 89.12 65 ILE A C 1
ATOM 518 O O . ILE A 1 65 ? -27.013 23.457 -12.816 1.00 89.12 65 ILE A O 1
ATOM 522 N N . LYS A 1 66 ? -24.956 23.804 -13.618 1.00 86.38 66 LYS A N 1
ATOM 523 C CA . LYS A 1 66 ? -24.676 24.911 -12.687 1.00 86.38 66 LYS A CA 1
ATOM 524 C C . LYS A 1 66 ? -25.625 26.090 -12.879 1.00 86.38 66 LYS A C 1
ATOM 526 O O . LYS A 1 66 ? -25.956 26.742 -11.892 1.00 86.38 66 LYS A O 1
ATOM 531 N N . HIS A 1 67 ? -26.026 26.384 -14.113 1.00 86.00 67 HIS A N 1
ATOM 532 C CA . HIS A 1 67 ? -27.021 27.410 -14.405 1.00 86.00 67 HIS A CA 1
ATOM 533 C C . HIS A 1 67 ? -28.391 27.015 -13.830 1.00 86.00 67 HIS A C 1
ATOM 535 O O . HIS A 1 67 ? -28.949 27.763 -13.030 1.00 86.00 67 HIS A O 1
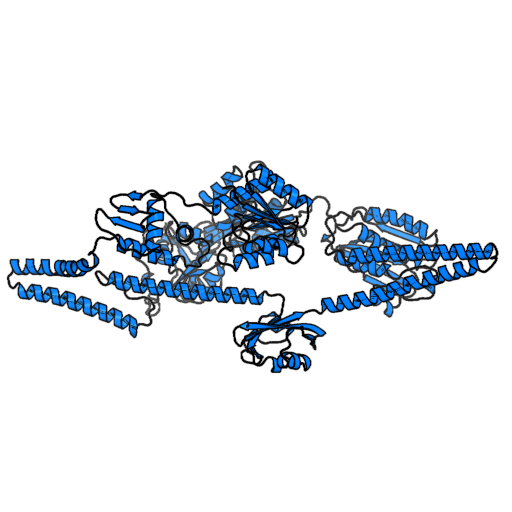ATOM 541 N N . LEU A 1 68 ? -28.849 25.790 -14.100 1.00 86.50 68 LEU A N 1
ATOM 542 C CA . LEU A 1 68 ? -30.111 25.237 -13.598 1.00 86.50 68 LEU A CA 1
ATOM 543 C C . LEU A 1 68 ? -30.189 25.193 -12.062 1.00 86.50 68 LEU A C 1
ATOM 545 O O . LEU A 1 68 ? -31.185 25.587 -11.464 1.00 86.50 68 LEU A O 1
ATOM 549 N N . LYS A 1 69 ? -29.119 24.769 -11.380 1.00 83.31 69 LYS A N 1
ATOM 550 C CA . LYS A 1 69 ? -29.111 24.652 -9.910 1.00 83.31 69 LYS A CA 1
ATOM 551 C C . LYS A 1 69 ? -29.069 26.008 -9.183 1.00 83.31 69 LYS A C 1
ATOM 553 O O . LYS A 1 69 ? -29.300 26.050 -7.973 1.00 83.31 69 LYS A O 1
ATOM 558 N N . ARG A 1 70 ? -28.794 27.124 -9.875 1.00 83.25 70 ARG A N 1
ATOM 559 C CA . ARG A 1 70 ? -28.810 28.470 -9.265 1.00 83.25 70 ARG A CA 1
ATOM 560 C C . ARG A 1 70 ? -30.229 28.957 -8.991 1.00 83.25 70 ARG A C 1
ATOM 562 O O . ARG A 1 70 ? -30.472 29.539 -7.931 1.00 83.25 70 ARG A O 1
ATOM 569 N N . GLU A 1 71 ? -31.167 28.704 -9.891 1.00 78.06 71 GLU A N 1
ATOM 570 C CA . GLU A 1 71 ? -32.519 29.250 -9.788 1.00 78.06 71 GLU A CA 1
ATOM 571 C C . GLU A 1 71 ? -33.411 28.406 -8.867 1.00 78.06 71 GLU A C 1
ATOM 573 O O . GLU A 1 71 ? -33.242 27.196 -8.730 1.00 78.06 71 GLU A O 1
ATOM 578 N N . ALA A 1 72 ? -34.343 29.046 -8.156 1.00 74.69 72 ALA A N 1
ATOM 579 C CA . ALA A 1 72 ? -35.191 28.360 -7.176 1.00 74.69 72 ALA A CA 1
ATOM 580 C C . ALA A 1 72 ? -36.217 27.418 -7.824 1.00 74.69 72 ALA A C 1
ATOM 582 O O . ALA A 1 72 ? -36.563 26.411 -7.220 1.00 74.69 72 ALA A O 1
ATOM 583 N N . MET A 1 73 ? -36.673 27.739 -9.038 1.00 77.44 73 MET A N 1
ATOM 584 C CA . MET A 1 73 ? -37.761 27.020 -9.712 1.00 77.44 73 MET A CA 1
ATOM 585 C C . MET A 1 73 ? -37.277 25.873 -10.609 1.00 77.44 73 MET A C 1
ATOM 587 O O . MET A 1 73 ? -38.044 24.958 -10.882 1.00 77.44 73 MET A O 1
ATOM 591 N N . THR A 1 74 ? -36.009 25.880 -11.036 1.00 83.44 74 THR A N 1
ATOM 592 C CA . THR A 1 74 ? -35.439 24.850 -11.925 1.00 83.44 74 THR A CA 1
ATOM 593 C C . THR A 1 74 ? -34.454 23.913 -11.225 1.00 83.44 74 THR A C 1
ATOM 595 O O . THR A 1 74 ? -34.177 22.832 -11.741 1.00 83.44 74 THR A O 1
ATOM 598 N N . ARG A 1 75 ? -33.963 24.251 -10.021 1.00 83.44 75 ARG A N 1
ATOM 599 C CA . ARG A 1 75 ? -32.960 23.440 -9.299 1.00 83.44 75 ARG A CA 1
ATOM 600 C C . ARG A 1 75 ? -33.377 22.004 -8.999 1.00 83.44 75 ARG A C 1
ATOM 602 O O . ARG A 1 75 ? -32.504 21.139 -8.927 1.00 83.44 75 ARG A O 1
ATOM 609 N N . ASP A 1 76 ? -34.669 21.757 -8.819 1.00 82.31 76 ASP A N 1
ATOM 610 C CA . ASP A 1 76 ? -35.196 20.443 -8.440 1.00 82.31 76 ASP A CA 1
ATOM 611 C C . ASP A 1 76 ? -35.549 19.578 -9.661 1.00 82.31 76 ASP A C 1
ATOM 613 O O . ASP A 1 76 ? -35.917 18.415 -9.505 1.00 82.31 76 ASP A O 1
ATOM 617 N N . ILE A 1 77 ? -35.395 20.114 -10.880 1.00 88.25 77 ILE A N 1
ATOM 618 C CA . ILE A 1 77 ? -35.573 19.345 -12.113 1.00 88.25 77 ILE A CA 1
ATOM 619 C C . ILE A 1 77 ? -34.436 18.316 -12.212 1.00 88.25 77 ILE A C 1
ATOM 621 O O . ILE A 1 77 ? -33.258 18.694 -12.111 1.00 88.25 77 ILE A O 1
ATOM 625 N N . PRO A 1 78 ? -34.754 17.026 -12.414 1.00 90.56 78 PRO A N 1
ATOM 626 C CA . PRO A 1 78 ? -33.734 16.004 -12.541 1.00 90.56 78 PRO A CA 1
ATOM 627 C C . PRO A 1 78 ? -32.969 16.100 -13.859 1.00 90.56 78 PRO A C 1
ATOM 629 O O . PRO A 1 78 ? -33.545 16.391 -14.911 1.00 90.56 78 PRO A O 1
ATOM 632 N N . VAL A 1 79 ? -31.674 15.786 -13.812 1.00 91.88 79 VAL A N 1
ATOM 633 C CA . VAL A 1 79 ? -30.787 15.787 -14.983 1.00 91.88 79 VAL A CA 1
ATOM 634 C C . VAL A 1 79 ? -30.127 14.424 -15.155 1.00 91.88 79 VAL A C 1
ATOM 636 O O . VAL A 1 79 ? -29.496 13.906 -14.236 1.00 91.88 79 VAL A O 1
ATOM 639 N N . MET A 1 80 ? -30.235 13.856 -16.354 1.00 92.19 80 MET A N 1
ATOM 640 C CA . MET A 1 80 ? -29.548 12.633 -16.755 1.00 92.19 80 MET A CA 1
ATOM 641 C C . MET A 1 80 ? -28.525 12.934 -17.850 1.00 92.19 80 MET A C 1
ATOM 643 O O . MET A 1 80 ? -28.881 13.414 -18.925 1.00 92.19 80 MET A O 1
ATOM 647 N N . MET A 1 81 ? -27.257 12.620 -17.587 1.00 90.00 81 MET A N 1
ATOM 648 C CA . MET A 1 81 ? -26.163 12.904 -18.520 1.00 90.00 81 MET A CA 1
ATOM 649 C C . MET A 1 81 ? -26.011 11.816 -19.586 1.00 90.00 81 MET A C 1
ATOM 651 O O . MET A 1 81 ? -26.034 10.626 -19.269 1.00 90.00 81 MET A O 1
ATOM 655 N N . LEU A 1 82 ? -25.773 12.214 -20.832 1.00 88.19 82 LEU A N 1
ATOM 656 C CA . LEU A 1 82 ? -25.319 11.346 -21.916 1.00 88.19 82 LEU A CA 1
ATOM 657 C C . LEU A 1 82 ? -23.795 11.508 -22.035 1.00 88.19 82 LEU A C 1
ATOM 659 O O . LEU A 1 82 ? -23.305 12.627 -22.133 1.00 88.19 82 LEU A O 1
ATOM 663 N N . THR A 1 83 ? -23.019 10.420 -21.974 1.00 81.12 83 THR A N 1
ATOM 664 C CA . THR A 1 83 ? -21.540 10.504 -21.983 1.00 81.12 83 THR A CA 1
ATOM 665 C C . THR A 1 83 ? -20.911 9.520 -22.966 1.00 81.12 83 THR A C 1
ATOM 667 O O . THR A 1 83 ? -21.418 8.415 -23.144 1.00 81.12 83 THR A O 1
ATOM 670 N N . ALA A 1 84 ? -19.762 9.843 -23.564 1.00 77.00 84 ALA A N 1
ATOM 671 C CA . ALA A 1 84 ? -18.991 8.878 -24.355 1.00 77.00 84 ALA A CA 1
ATOM 672 C C . ALA A 1 84 ? -18.290 7.824 -23.465 1.00 77.00 84 ALA A C 1
ATOM 674 O O . ALA A 1 84 ? -18.119 7.990 -22.254 1.00 77.00 84 ALA A O 1
ATOM 675 N N . ARG A 1 85 ? -17.909 6.688 -24.056 1.00 55.16 85 ARG A N 1
ATOM 676 C CA . ARG A 1 85 ? -17.242 5.568 -23.371 1.00 55.16 85 ARG A CA 1
ATOM 677 C C . ARG A 1 85 ? -15.775 5.932 -23.076 1.00 55.16 85 ARG A C 1
ATOM 679 O O . ARG A 1 85 ? -14.999 6.023 -24.019 1.00 55.16 85 ARG A O 1
ATOM 686 N N . GLY A 1 86 ? -15.370 6.061 -21.807 1.00 55.56 86 GLY A N 1
ATOM 687 C CA . GLY A 1 86 ? -13.935 6.113 -21.467 1.00 55.56 86 GLY A CA 1
ATOM 688 C C . GLY A 1 86 ? -13.493 6.921 -20.247 1.00 55.56 86 GLY A C 1
ATOM 689 O O . GLY A 1 86 ? -12.392 6.665 -19.775 1.00 55.56 86 GLY A O 1
ATOM 690 N N . GLU A 1 87 ? -14.304 7.823 -19.690 1.00 55.19 87 GLU A N 1
ATOM 691 C CA . GLU A 1 87 ? -13.830 8.714 -18.615 1.00 55.19 87 GLU A CA 1
ATOM 692 C C . GLU A 1 87 ? -14.637 8.516 -17.321 1.00 55.19 87 GLU A C 1
ATOM 694 O O . GLU A 1 87 ? -15.767 8.976 -17.162 1.00 55.19 87 GLU A O 1
ATOM 699 N N . GLU A 1 88 ? -14.065 7.759 -16.379 1.00 52.81 88 GLU A N 1
ATOM 700 C CA . GLU A 1 88 ? -14.607 7.592 -15.021 1.00 52.81 88 GLU A CA 1
ATOM 701 C C . GLU A 1 88 ? -14.651 8.939 -14.271 1.00 52.81 88 GLU A C 1
ATOM 703 O O . GLU A 1 88 ? -15.572 9.179 -13.492 1.00 52.81 88 GLU A O 1
ATOM 708 N N . GLU A 1 89 ? -13.725 9.855 -14.588 1.00 59.62 89 GLU A N 1
ATOM 709 C CA . GLU A 1 89 ? -13.668 11.217 -14.039 1.00 59.62 89 GLU A CA 1
ATOM 710 C C . GLU A 1 89 ? -14.864 12.086 -14.454 1.00 59.62 89 GLU A C 1
ATOM 712 O O . GLU A 1 89 ? -15.399 12.819 -13.620 1.00 59.62 89 GLU A O 1
ATOM 717 N N . ASP A 1 90 ? -15.342 11.968 -15.695 1.00 57.28 90 ASP A N 1
ATOM 718 C CA . ASP A 1 90 ? -16.481 12.747 -16.196 1.00 57.28 90 ASP A CA 1
ATOM 719 C C . ASP A 1 90 ? -17.798 12.330 -15.529 1.00 57.28 90 ASP A C 1
ATOM 721 O O . ASP A 1 90 ? -18.605 13.167 -15.119 1.00 57.28 90 ASP A O 1
ATOM 725 N N . ARG A 1 91 ? -17.989 11.024 -15.309 1.00 59.62 91 ARG A N 1
ATOM 726 C CA . ARG A 1 91 ? -19.166 10.490 -14.594 1.00 59.62 91 ARG A CA 1
ATOM 727 C C . ARG A 1 91 ? -19.197 10.949 -13.140 1.00 59.62 91 ARG A C 1
ATOM 729 O O . ARG A 1 91 ? -20.258 11.319 -12.641 1.00 59.62 91 ARG A O 1
ATOM 736 N N . VAL A 1 92 ? -18.043 10.942 -12.471 1.00 61.28 92 VAL A N 1
ATOM 737 C CA . VAL A 1 92 ? -17.914 11.409 -11.083 1.00 61.28 92 VAL A CA 1
ATOM 738 C C . VAL A 1 92 ? -18.178 12.912 -11.004 1.00 61.28 92 VAL A C 1
ATOM 740 O O . VAL A 1 92 ? -19.007 13.337 -10.204 1.00 61.28 92 VAL A O 1
ATOM 743 N N . ARG A 1 93 ? -17.581 13.713 -11.896 1.00 60.62 93 ARG A N 1
ATOM 744 C CA . ARG A 1 93 ? -17.798 15.169 -11.949 1.00 60.62 93 ARG A CA 1
ATOM 745 C C . ARG A 1 93 ? -19.246 15.555 -12.244 1.00 60.62 93 ARG A C 1
ATOM 747 O O . ARG A 1 93 ? -19.750 16.496 -11.638 1.00 60.62 93 ARG A O 1
ATOM 754 N N . GLY A 1 94 ? -19.926 14.849 -13.148 1.00 58.66 94 GLY A N 1
ATOM 755 C CA . GLY A 1 94 ? -21.341 15.090 -13.447 1.00 58.66 94 GLY A CA 1
ATOM 756 C C . GLY A 1 94 ? -22.244 14.862 -12.229 1.00 58.66 94 GLY A C 1
ATOM 757 O O . GLY A 1 94 ? -23.087 15.705 -11.917 1.00 58.66 94 GLY A O 1
ATOM 758 N N . LEU A 1 95 ? -22.019 13.768 -11.494 1.00 64.81 95 LEU A N 1
ATOM 759 C CA . LEU A 1 95 ? -22.750 13.468 -10.258 1.00 64.81 95 LEU A CA 1
ATOM 760 C C . LEU A 1 95 ? -22.426 14.466 -9.133 1.00 64.81 95 LEU A C 1
ATOM 762 O O . LEU A 1 95 ? -23.333 14.920 -8.441 1.00 64.81 95 LEU A O 1
ATOM 766 N N . GLU A 1 96 ? -21.160 14.864 -8.974 1.00 67.94 96 GLU A N 1
ATOM 767 C CA . GLU A 1 96 ? -20.738 15.854 -7.969 1.00 67.94 96 GLU A CA 1
ATOM 768 C C . GLU A 1 96 ? -21.344 17.249 -8.201 1.00 67.94 96 GLU A C 1
ATOM 770 O O . GLU A 1 96 ? -21.556 17.998 -7.246 1.00 67.94 96 GLU A O 1
ATOM 775 N N . VAL A 1 97 ? -21.640 17.609 -9.456 1.00 66.19 97 VAL A N 1
ATOM 776 C CA . VAL A 1 97 ? -22.225 18.911 -9.825 1.00 66.19 97 VAL A CA 1
ATOM 777 C C . VAL A 1 97 ? -23.764 18.903 -9.783 1.00 66.19 97 VAL A C 1
ATOM 779 O O . VAL A 1 97 ? -24.385 19.965 -9.863 1.00 66.19 97 VAL A O 1
ATOM 782 N N . GLY A 1 98 ? -24.386 17.740 -9.560 1.00 69.69 98 GLY A N 1
ATOM 783 C CA . GLY A 1 98 ? -25.823 17.615 -9.304 1.00 69.69 98 GLY A CA 1
ATOM 784 C C . GLY A 1 98 ? -26.644 16.983 -10.430 1.00 69.69 98 GLY A C 1
ATOM 785 O O . GLY A 1 98 ? -27.831 17.295 -10.527 1.00 69.69 98 GLY A O 1
ATOM 786 N N . ALA A 1 99 ? -26.039 16.136 -11.272 1.00 80.81 99 ALA A N 1
ATOM 787 C CA . ALA A 1 99 ? -26.785 15.195 -12.112 1.00 80.81 99 ALA A CA 1
ATOM 788 C C . ALA A 1 99 ? -27.321 14.013 -11.281 1.00 80.81 99 ALA A C 1
ATOM 790 O O . ALA A 1 99 ? -26.669 13.553 -10.344 1.00 80.81 99 ALA A O 1
ATOM 791 N N . ASP A 1 100 ? -28.490 13.494 -11.651 1.00 83.12 100 ASP A N 1
ATOM 792 C CA . ASP A 1 100 ? -29.219 12.454 -10.913 1.00 83.12 100 ASP A CA 1
ATOM 793 C C . ASP A 1 100 ? -28.926 11.031 -11.418 1.00 83.12 100 ASP A C 1
ATOM 795 O O . ASP A 1 100 ? -29.062 10.055 -10.671 1.00 83.12 100 ASP A O 1
ATOM 799 N N . ASP A 1 101 ? -28.534 10.899 -12.688 1.00 86.06 101 ASP A N 1
ATOM 800 C CA . ASP A 1 101 ? -28.054 9.656 -13.302 1.00 86.06 101 ASP A CA 1
ATOM 801 C C . ASP A 1 101 ? -27.241 9.967 -14.577 1.00 86.06 101 ASP A C 1
ATOM 803 O O . ASP A 1 101 ? -27.169 11.110 -15.031 1.00 86.06 101 ASP A O 1
ATOM 807 N N . TYR A 1 102 ? -26.635 8.951 -15.188 1.00 87.06 102 TYR A N 1
ATOM 808 C CA . TYR A 1 102 ? -26.018 9.064 -16.514 1.00 87.06 102 TYR A CA 1
ATOM 809 C C . TYR A 1 102 ? -26.185 7.776 -17.326 1.00 87.06 102 TYR A C 1
ATOM 811 O O . TYR A 1 102 ? -26.436 6.691 -16.791 1.00 87.06 102 TYR A O 1
ATOM 819 N N . ILE A 1 103 ? -25.980 7.887 -18.634 1.00 86.12 103 ILE A N 1
ATOM 820 C CA . ILE A 1 103 ? -25.976 6.774 -19.578 1.00 86.12 103 ILE A CA 1
ATOM 821 C C . ILE A 1 103 ? -24.833 6.939 -20.587 1.00 86.12 103 ILE A C 1
ATOM 823 O O . ILE A 1 103 ? -24.565 8.028 -21.090 1.00 86.12 103 ILE A O 1
ATOM 827 N N . THR A 1 104 ? -24.126 5.845 -20.869 1.00 83.75 104 THR A N 1
ATOM 828 C CA . THR A 1 104 ? -22.966 5.861 -21.770 1.00 83.75 104 THR A CA 1
ATOM 829 C C . THR A 1 104 ? -23.378 5.569 -23.210 1.00 83.75 104 THR A C 1
ATOM 831 O O . THR A 1 104 ? -24.018 4.549 -23.460 1.00 83.75 104 THR A O 1
ATOM 834 N N . LYS A 1 105 ? -22.954 6.400 -24.162 1.00 80.62 105 LYS A N 1
ATOM 835 C CA . LYS A 1 105 ? -23.068 6.182 -25.608 1.00 80.62 105 LYS A CA 1
ATOM 836 C C . LYS A 1 105 ? -22.049 5.109 -26.066 1.00 80.62 105 LYS A C 1
ATOM 838 O O . LYS A 1 105 ? -20.882 5.175 -25.660 1.00 80.62 105 LYS A O 1
ATOM 843 N N . PRO A 1 106 ? -22.433 4.132 -26.914 1.00 75.19 106 PRO A N 1
ATOM 844 C CA . PRO A 1 106 ? -23.787 3.880 -27.416 1.00 75.19 106 PRO A CA 1
ATOM 845 C C . PRO A 1 106 ? -24.664 3.156 -26.376 1.00 75.19 106 PRO A C 1
ATOM 847 O O . PRO A 1 106 ? -24.197 2.230 -25.711 1.00 75.19 106 PRO A O 1
ATOM 850 N N . PHE A 1 107 ? -25.943 3.533 -26.284 1.00 80.50 107 PHE A N 1
ATOM 851 C CA . PHE A 1 107 ? -26.934 2.926 -25.384 1.00 80.50 107 PHE A CA 1
ATOM 852 C C . PHE A 1 107 ? -28.121 2.327 -26.144 1.00 80.50 107 PHE A C 1
ATOM 854 O O . PHE A 1 107 ? -28.416 2.709 -27.275 1.00 80.50 107 PHE A O 1
ATOM 861 N N . SER A 1 108 ? -28.826 1.380 -25.517 1.00 83.12 108 SER A N 1
ATOM 862 C CA . SER A 1 108 ? -30.050 0.807 -26.094 1.00 83.12 108 SER A CA 1
ATOM 863 C C . SER A 1 108 ? -31.304 1.594 -25.669 1.00 83.12 108 SER A C 1
ATOM 865 O O . SER A 1 108 ? -31.368 2.041 -24.521 1.00 83.12 108 SER A O 1
ATOM 867 N N . PRO A 1 109 ? -32.357 1.690 -26.509 1.00 81.69 109 PRO A N 1
ATOM 868 C CA . PRO A 1 109 ? -33.622 2.335 -26.128 1.00 81.69 109 PRO A CA 1
ATOM 869 C C . PRO A 1 109 ? -34.251 1.761 -24.848 1.00 81.69 109 PRO A C 1
ATOM 871 O O . PRO A 1 109 ? -34.821 2.486 -24.036 1.00 81.69 109 PRO A O 1
ATOM 874 N N . LYS A 1 110 ? -34.107 0.447 -24.623 1.00 75.88 110 LYS A N 1
ATOM 875 C CA . LYS A 1 110 ? -34.607 -0.224 -23.411 1.00 75.88 110 LYS A CA 1
ATOM 876 C C . LYS A 1 110 ? -33.874 0.235 -22.151 1.00 75.88 110 LYS A C 1
ATOM 878 O O . LYS A 1 110 ? -34.505 0.397 -21.109 1.00 75.88 110 LYS A O 1
ATOM 883 N N . GLU A 1 111 ? -32.561 0.439 -22.243 1.00 84.31 111 GLU A N 1
ATOM 884 C CA . GLU A 1 111 ? -31.748 0.936 -21.133 1.00 84.31 111 GLU A CA 1
ATOM 885 C C . GLU A 1 111 ? -32.089 2.390 -20.800 1.00 84.31 111 GLU A C 1
ATOM 887 O O . GLU A 1 111 ? -32.332 2.701 -19.633 1.00 84.31 111 GLU A O 1
ATOM 892 N N . LEU A 1 112 ? -32.196 3.245 -21.823 1.00 88.38 112 LEU A N 1
ATOM 893 C CA . LEU A 1 112 ? -32.617 4.638 -21.677 1.00 88.38 112 LEU A CA 1
ATOM 894 C C . LEU A 1 112 ? -33.951 4.737 -20.921 1.00 88.38 112 LEU A C 1
ATOM 896 O O . LEU A 1 112 ? -34.038 5.395 -19.884 1.00 88.38 112 LEU A O 1
ATOM 900 N N . MET A 1 113 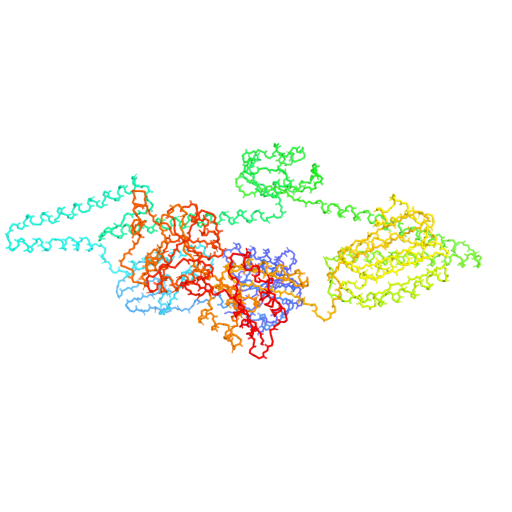? -34.974 4.003 -21.369 1.00 90.56 113 MET A N 1
ATOM 901 C CA . MET A 1 113 ? -36.293 4.046 -20.733 1.00 90.56 113 MET A CA 1
ATOM 902 C C . MET A 1 113 ? -36.304 3.487 -19.308 1.00 90.56 113 MET A C 1
ATOM 904 O O . MET A 1 113 ? -37.041 3.989 -18.454 1.00 90.56 113 MET A O 1
ATOM 908 N N . ALA A 1 114 ? -35.504 2.456 -19.022 1.00 82.06 114 ALA A N 1
ATOM 909 C CA . ALA A 1 114 ? -35.390 1.908 -17.674 1.00 82.06 114 ALA A CA 1
ATOM 910 C C . ALA A 1 114 ? -34.799 2.936 -16.697 1.00 82.06 114 ALA A C 1
ATOM 912 O O . ALA A 1 114 ? -35.314 3.088 -15.585 1.00 82.06 114 ALA A O 1
ATOM 913 N N . ARG A 1 115 ? -33.770 3.678 -17.126 1.00 87.69 115 ARG A N 1
ATOM 914 C CA . ARG A 1 115 ? -33.142 4.735 -16.321 1.00 87.69 115 ARG A CA 1
ATOM 915 C C . ARG A 1 115 ? -34.076 5.917 -16.102 1.00 87.69 115 ARG A C 1
ATOM 917 O O . ARG A 1 115 ? -34.246 6.343 -14.962 1.00 87.69 115 ARG A O 1
ATOM 924 N N . ILE A 1 116 ? -34.763 6.375 -17.151 1.00 89.81 116 ILE A N 1
ATOM 925 C CA . ILE A 1 116 ? -35.742 7.470 -17.051 1.00 89.81 116 ILE A CA 1
ATOM 926 C C . ILE A 1 116 ? -36.827 7.121 -16.025 1.00 89.81 116 ILE A C 1
ATOM 928 O O . ILE A 1 116 ? -37.091 7.888 -15.100 1.00 89.81 116 ILE A O 1
ATOM 932 N N . LYS A 1 117 ? -37.408 5.916 -16.106 1.00 84.25 117 LYS A N 1
ATOM 933 C CA . LYS A 1 117 ? -38.425 5.461 -15.142 1.00 84.25 117 LYS A CA 1
ATOM 934 C C . LYS A 1 117 ? -37.883 5.364 -13.712 1.00 84.25 117 LYS A C 1
ATOM 936 O O . LYS A 1 117 ? -38.625 5.636 -12.769 1.00 84.25 117 LYS A O 1
ATOM 941 N N . ALA A 1 118 ? -36.621 4.975 -13.532 1.00 79.88 118 ALA A N 1
ATOM 942 C CA . ALA A 1 118 ? -35.996 4.878 -12.215 1.00 79.88 118 ALA A CA 1
ATOM 943 C C . ALA A 1 118 ? -35.788 6.254 -11.564 1.00 79.88 118 ALA A C 1
ATOM 945 O O . ALA A 1 118 ? -36.121 6.411 -10.389 1.00 79.88 118 ALA A O 1
ATOM 946 N N . VAL A 1 119 ? -35.302 7.245 -12.319 1.00 84.25 119 VAL A N 1
ATOM 947 C CA . VAL A 1 119 ? -35.124 8.627 -11.836 1.00 84.25 119 VAL A CA 1
ATOM 948 C C . VAL A 1 119 ? -36.475 9.242 -11.470 1.00 84.25 119 VAL A C 1
ATOM 950 O O . VAL A 1 119 ? -36.659 9.707 -10.348 1.00 84.25 119 VAL A O 1
ATOM 953 N N . MET A 1 120 ? -37.473 9.115 -12.348 1.00 80.12 120 MET A N 1
ATOM 954 C CA . MET A 1 120 ? -38.805 9.691 -12.128 1.00 80.12 120 MET A CA 1
ATOM 955 C C . MET A 1 120 ? -39.551 9.110 -10.915 1.00 80.12 120 MET A C 1
ATOM 957 O O . MET A 1 120 ? -40.390 9.792 -10.333 1.00 80.12 120 MET A O 1
ATOM 961 N N . ARG A 1 121 ? -39.259 7.869 -10.498 1.00 74.12 121 ARG A N 1
ATOM 962 C CA . ARG A 1 121 ? -39.843 7.264 -9.281 1.00 74.12 121 ARG A CA 1
ATOM 963 C C . ARG A 1 121 ? -39.261 7.822 -7.982 1.00 74.12 121 ARG A C 1
ATOM 965 O O . ARG A 1 121 ? -39.941 7.785 -6.965 1.00 74.12 121 ARG A O 1
ATOM 972 N N . ARG A 1 122 ? -38.015 8.308 -7.990 1.00 68.31 122 ARG A N 1
ATOM 973 C CA . ARG A 1 122 ? -37.341 8.808 -6.777 1.00 68.31 122 ARG A CA 1
ATOM 974 C C . ARG A 1 122 ? -37.857 10.179 -6.332 1.00 68.31 122 ARG A C 1
ATOM 976 O O . ARG A 1 122 ? -37.721 10.514 -5.163 1.00 68.31 122 ARG A O 1
ATOM 983 N N . ILE A 1 123 ? -38.457 10.942 -7.246 1.00 62.75 123 ILE A N 1
ATOM 984 C CA . ILE A 1 123 ? -38.746 12.376 -7.069 1.00 62.75 123 ILE A CA 1
ATOM 985 C C . ILE A 1 123 ? -40.204 12.637 -6.641 1.00 62.75 123 ILE A C 1
ATOM 987 O O . ILE A 1 123 ? -40.549 13.739 -6.229 1.00 62.75 123 ILE A O 1
ATOM 991 N N . SER A 1 124 ? -41.077 11.623 -6.624 1.00 52.66 124 SER A N 1
ATOM 992 C CA . SER A 1 124 ? -42.424 11.747 -6.035 1.00 52.66 124 SER A CA 1
ATOM 993 C C . SER A 1 124 ? -42.814 10.521 -5.198 1.00 52.66 124 SER A C 1
ATOM 995 O O . SER A 1 124 ? -43.497 9.634 -5.707 1.00 52.66 124 SER A O 1
ATOM 997 N N . PRO A 1 125 ? -42.402 10.453 -3.913 1.00 47.97 125 PRO A N 1
ATOM 998 C CA . PRO A 1 125 ? -42.777 9.365 -3.005 1.00 47.97 125 PRO A CA 1
ATOM 999 C C . PRO A 1 125 ? -44.059 9.614 -2.185 1.00 47.97 125 PRO A C 1
ATOM 1001 O O . PRO A 1 125 ? -44.472 8.720 -1.454 1.00 47.97 125 PRO A O 1
ATOM 1004 N N . MET A 1 126 ? -44.676 10.802 -2.238 1.00 45.19 126 MET A N 1
ATOM 1005 C CA . MET A 1 126 ? -45.735 11.199 -1.294 1.00 45.19 126 MET A CA 1
ATOM 1006 C C . MET A 1 126 ? -47.031 11.603 -2.001 1.00 45.19 126 MET A C 1
ATOM 1008 O O . MET A 1 126 ? -47.151 12.720 -2.490 1.00 45.19 126 MET A O 1
ATOM 1012 N N . ALA A 1 127 ? -48.006 10.697 -2.004 1.00 44.28 127 ALA A N 1
ATOM 1013 C CA . ALA A 1 127 ? -49.416 11.002 -2.230 1.00 44.28 127 ALA A CA 1
ATOM 1014 C C . ALA A 1 127 ? -50.270 9.945 -1.507 1.00 44.28 127 ALA A C 1
ATOM 1016 O O . ALA A 1 127 ? -50.685 8.957 -2.106 1.00 44.28 127 ALA A O 1
ATOM 1017 N N . VAL A 1 128 ? -50.473 10.120 -0.199 1.00 47.50 128 VAL A N 1
ATOM 1018 C CA . VAL A 1 128 ? -51.573 9.480 0.540 1.00 47.50 128 VAL A CA 1
ATOM 1019 C C . VAL A 1 128 ? -52.176 10.571 1.427 1.00 47.50 128 VAL A C 1
ATOM 1021 O O . VAL A 1 128 ? -51.514 11.051 2.341 1.00 47.50 128 VAL A O 1
ATOM 1024 N N . GLU A 1 129 ? -53.386 11.024 1.094 1.00 52.53 129 GLU A N 1
ATOM 1025 C CA . GLU A 1 129 ? -54.092 12.168 1.709 1.00 52.53 129 GLU A CA 1
ATOM 1026 C C . GLU A 1 129 ? -55.063 11.755 2.840 1.00 52.53 129 GLU A C 1
ATOM 1028 O O . GLU A 1 129 ? -55.948 12.522 3.211 1.00 52.53 129 GLU A O 1
ATOM 1033 N N . GLU A 1 130 ? -54.939 10.550 3.404 1.00 60.03 130 GLU A N 1
ATOM 1034 C CA . GLU A 1 130 ? -55.870 10.050 4.431 1.00 60.03 130 GLU A CA 1
ATOM 1035 C C . GLU A 1 130 ? -55.435 10.407 5.867 1.00 60.03 130 GLU A C 1
ATOM 1037 O O . GLU A 1 130 ? -54.250 10.387 6.205 1.00 60.03 130 GLU A O 1
ATOM 1042 N N . VAL A 1 131 ? -56.413 10.722 6.728 1.00 71.69 131 VAL A N 1
ATOM 1043 C CA . VAL A 1 131 ? -56.216 10.971 8.169 1.00 71.69 131 VAL A CA 1
ATOM 1044 C C . VAL A 1 131 ? -55.754 9.684 8.855 1.00 71.69 131 VAL A C 1
ATOM 1046 O O . VAL A 1 131 ? -56.363 8.630 8.683 1.00 71.69 131 VAL A O 1
ATOM 1049 N N . ILE A 1 132 ? -54.686 9.767 9.653 1.00 79.94 132 ILE A N 1
ATOM 1050 C CA . ILE A 1 132 ? -54.061 8.603 10.289 1.00 79.94 132 ILE A CA 1
ATOM 1051 C C . ILE A 1 132 ? -54.477 8.544 11.759 1.00 79.94 132 ILE A C 1
ATOM 1053 O O . ILE A 1 132 ? -54.122 9.425 12.545 1.00 79.94 132 ILE A O 1
ATOM 1057 N N . GLU A 1 133 ? -55.188 7.485 12.144 1.00 77.88 133 GLU A N 1
ATOM 1058 C CA . GLU A 1 133 ? -55.622 7.243 13.524 1.00 77.88 133 GLU A CA 1
ATOM 1059 C C . GLU A 1 133 ? -54.936 6.013 14.123 1.00 77.88 133 GLU A C 1
ATOM 1061 O O . GLU A 1 133 ? -54.933 4.929 13.538 1.00 77.88 133 GLU A O 1
ATOM 1066 N N . MET A 1 134 ? -54.360 6.161 15.318 1.00 73.38 134 MET A N 1
ATOM 1067 C CA . MET A 1 134 ? -53.713 5.058 16.025 1.00 73.38 134 MET A CA 1
ATOM 1068 C C . MET A 1 134 ? -53.789 5.251 17.544 1.00 73.38 134 MET A C 1
ATOM 1070 O O . MET A 1 134 ? -53.263 6.221 18.077 1.00 73.38 134 MET A O 1
ATOM 1074 N N . GLN A 1 135 ? -54.425 4.308 18.252 1.00 69.88 135 GLN A N 1
ATOM 1075 C CA . GLN A 1 135 ? -54.497 4.260 19.728 1.00 69.88 135 GLN A CA 1
ATOM 1076 C C . GLN A 1 135 ? -54.897 5.595 20.394 1.00 69.88 135 GLN A C 1
ATOM 1078 O O . GLN A 1 135 ? -54.259 6.042 21.342 1.00 69.88 135 GLN A O 1
ATOM 1083 N N . GLY A 1 136 ? -55.951 6.241 19.887 1.00 67.94 136 GLY A N 1
ATOM 1084 C CA . GLY A 1 136 ? -56.440 7.519 20.418 1.00 67.94 136 GLY A CA 1
ATOM 1085 C C . GLY A 1 136 ? -55.665 8.747 19.933 1.00 67.94 136 GLY A C 1
ATOM 1086 O O . GLY A 1 136 ? -56.055 9.858 20.260 1.00 67.94 136 GLY A O 1
ATOM 1087 N N . LEU A 1 137 ? -54.611 8.589 19.129 1.00 79.25 137 LEU A N 1
ATOM 1088 C CA . LEU A 1 137 ? -53.894 9.688 18.484 1.00 79.25 137 LEU A CA 1
ATOM 1089 C C . LEU A 1 137 ? -54.362 9.829 17.028 1.00 79.25 137 LEU A C 1
ATOM 1091 O O . LEU A 1 137 ? -54.249 8.878 16.255 1.00 79.25 137 LEU A O 1
ATOM 1095 N N . SER A 1 138 ? -54.864 11.003 16.646 1.00 80.50 138 SER A N 1
ATOM 1096 C CA . SER A 1 138 ? -55.278 11.313 15.270 1.00 80.50 138 SER A CA 1
ATOM 1097 C C . SER A 1 138 ? -54.364 12.376 14.667 1.00 80.50 138 SER A C 1
ATOM 1099 O O . SER A 1 138 ? -54.168 13.436 15.273 1.00 80.50 138 SER A O 1
ATOM 1101 N N . LEU A 1 139 ? -53.839 12.125 13.472 1.00 85.56 139 LEU A N 1
ATOM 1102 C CA . LEU A 1 139 ? -53.007 13.060 12.723 1.00 85.56 139 LEU A CA 1
ATOM 1103 C C . LEU A 1 139 ? -53.646 13.328 11.361 1.00 85.56 139 LEU A C 1
ATOM 1105 O O . LEU A 1 139 ? -53.828 12.410 10.567 1.00 85.56 139 LEU A O 1
ATOM 1109 N N . ASP A 1 140 ? -53.961 14.595 11.101 1.00 82.50 140 ASP A N 1
ATOM 1110 C CA . ASP A 1 140 ? -54.530 15.064 9.838 1.00 82.50 140 ASP A CA 1
ATOM 1111 C C . ASP A 1 140 ? -53.426 15.709 8.969 1.00 82.50 140 ASP A C 1
ATOM 1113 O O . ASP A 1 140 ? -52.903 16.775 9.336 1.00 82.50 140 ASP A O 1
ATOM 1117 N N . PRO A 1 141 ? -53.038 15.078 7.839 1.00 73.44 141 PRO A N 1
ATOM 1118 C CA . PRO A 1 141 ? -52.053 15.612 6.897 1.00 73.44 141 PRO A CA 1
ATOM 1119 C C . PRO A 1 141 ? -52.498 16.892 6.190 1.00 73.44 141 PRO A C 1
ATOM 1121 O O . PRO A 1 141 ? -51.652 17.698 5.814 1.00 73.44 141 PRO A O 1
ATOM 1124 N N . SER A 1 142 ? -53.807 17.106 6.025 1.00 71.00 142 SER A N 1
ATOM 1125 C CA . SER A 1 142 ? -54.351 18.246 5.279 1.00 71.00 142 SER A CA 1
ATOM 1126 C C . SER A 1 142 ? -54.373 19.531 6.111 1.00 71.00 142 SER A C 1
ATOM 1128 O O . SER A 1 142 ? -54.062 20.611 5.610 1.00 71.00 142 SER A O 1
ATOM 1130 N N . SER A 1 143 ? -54.688 19.418 7.406 1.00 74.94 143 SER A N 1
ATOM 1131 C CA . SER A 1 143 ? -54.778 20.564 8.321 1.00 74.94 143 SER A CA 1
ATOM 1132 C C . SER A 1 143 ? -53.558 20.737 9.235 1.00 74.94 143 SER A C 1
ATOM 1134 O O . SER A 1 143 ? -53.515 21.688 10.019 1.00 74.94 143 SER A O 1
ATOM 1136 N N . HIS A 1 144 ? -52.564 19.842 9.145 1.00 75.50 144 HIS A N 1
ATOM 1137 C CA . HIS A 1 144 ? -51.397 19.772 10.038 1.00 75.50 144 HIS A CA 1
ATOM 1138 C C . HIS A 1 144 ? -51.778 19.740 11.531 1.00 75.50 144 HIS A C 1
ATOM 1140 O O . HIS A 1 144 ? -51.087 20.308 12.382 1.00 75.50 144 HIS A O 1
ATOM 1146 N N . ARG A 1 145 ? -52.891 19.078 11.867 1.00 79.56 145 ARG A N 1
ATOM 1147 C CA . ARG A 1 145 ? -53.378 18.961 13.247 1.00 79.56 145 ARG A CA 1
ATOM 1148 C C . ARG A 1 145 ? -53.090 17.582 13.816 1.00 79.56 145 ARG A C 1
ATOM 1150 O O . ARG A 1 145 ? -53.257 16.571 13.141 1.00 79.56 145 ARG A O 1
ATOM 1157 N N . VAL A 1 146 ? -52.686 17.560 15.084 1.00 84.06 146 VAL A N 1
ATOM 1158 C CA . VAL A 1 146 ? -52.512 16.337 15.872 1.00 84.06 146 VAL A CA 1
ATOM 1159 C C . VAL A 1 146 ? -53.400 16.439 17.103 1.00 84.06 146 VAL A C 1
ATOM 1161 O O . VAL A 1 146 ? -53.356 17.445 17.814 1.00 84.06 146 VAL A O 1
ATOM 1164 N N . MET A 1 147 ? -54.201 15.411 17.362 1.00 80.44 147 MET A N 1
ATOM 1165 C CA . MET A 1 147 ? -55.048 15.330 18.551 1.00 80.44 147 MET A CA 1
ATOM 1166 C C . MET A 1 147 ? -54.780 14.035 19.308 1.00 80.44 147 MET A C 1
ATOM 1168 O O . MET A 1 147 ? -54.542 12.998 18.694 1.00 80.44 147 MET A O 1
ATOM 1172 N N . SER A 1 148 ? -54.848 14.102 20.635 1.00 80.44 148 SER A N 1
ATOM 1173 C CA . SER A 1 148 ? -54.869 12.939 21.523 1.00 80.44 148 SER A CA 1
ATOM 1174 C C . SER A 1 148 ? -56.228 12.871 22.209 1.00 80.44 148 SER A C 1
ATOM 1176 O O . SER A 1 148 ? -56.571 13.764 22.988 1.00 80.44 148 SER A O 1
ATOM 1178 N N . GLU A 1 149 ? -56.984 11.820 21.904 1.00 71.88 149 GLU A N 1
ATOM 1179 C CA . GLU A 1 149 ? -58.379 11.522 22.253 1.00 71.88 149 GLU A CA 1
ATOM 1180 C C . GLU A 1 149 ? -59.364 12.640 21.874 1.00 71.88 149 GLU A C 1
ATOM 1182 O O . GLU A 1 149 ? -60.203 12.462 20.999 1.00 71.88 149 GLU A O 1
ATOM 1187 N N . THR A 1 150 ? -59.248 13.806 22.518 1.00 63.06 150 THR A N 1
ATOM 1188 C CA . THR A 1 150 ? -60.065 15.017 22.296 1.00 63.06 150 THR A CA 1
ATOM 1189 C C . THR A 1 150 ? -59.288 16.332 22.474 1.00 63.06 150 THR A C 1
ATOM 1191 O O . THR A 1 150 ? -59.856 17.413 22.318 1.00 63.06 150 THR A O 1
ATOM 1194 N N . THR A 1 151 ? -57.989 16.277 22.792 1.00 71.69 151 THR A N 1
ATOM 1195 C CA . THR A 1 151 ? -57.159 17.462 23.073 1.00 71.69 151 THR A CA 1
ATOM 1196 C C . THR A 1 151 ? -56.166 17.738 21.941 1.00 71.69 151 THR A C 1
ATOM 1198 O O . THR A 1 151 ? -55.459 16.817 21.520 1.00 71.69 151 THR A O 1
ATOM 1201 N N . PRO A 1 152 ? -56.084 18.979 21.425 1.00 78.56 152 PRO A N 1
ATOM 1202 C CA . PRO A 1 152 ? -55.096 19.332 20.412 1.00 78.56 152 PRO A CA 1
ATOM 1203 C C . PRO A 1 152 ? -53.690 19.369 21.023 1.00 78.56 152 PRO A C 1
ATOM 1205 O O . PRO A 1 152 ? -53.479 19.961 22.083 1.00 78.56 152 PRO A O 1
ATOM 1208 N N . LEU A 1 153 ? -52.725 18.751 20.340 1.00 80.75 153 LEU A N 1
ATOM 1209 C CA . LEU A 1 153 ? -51.318 18.754 20.735 1.00 80.75 153 LEU A CA 1
ATOM 1210 C C . LEU A 1 153 ? -50.545 19.796 19.924 1.00 80.75 153 LEU A C 1
ATOM 1212 O O . LEU A 1 153 ? -50.457 19.707 18.700 1.00 80.75 153 LEU A O 1
ATOM 1216 N N . GLU A 1 154 ? -49.931 20.760 20.608 1.00 74.62 154 GLU A N 1
ATOM 1217 C CA . GLU A 1 154 ? -49.022 21.709 19.964 1.00 74.62 154 GLU A CA 1
ATOM 1218 C C . GLU A 1 154 ? -47.626 21.100 19.790 1.00 74.62 154 GLU A C 1
ATOM 1220 O O . GLU A 1 154 ? -46.977 20.682 20.754 1.00 74.62 154 GLU A O 1
ATOM 1225 N N . MET A 1 155 ? -47.127 21.083 18.553 1.00 80.19 155 MET A N 1
ATOM 1226 C CA . MET A 1 155 ? -45.770 20.638 18.244 1.00 80.19 155 MET A CA 1
ATOM 1227 C C . MET A 1 155 ? -45.172 21.394 17.058 1.00 80.19 155 MET A C 1
ATOM 1229 O O . MET A 1 155 ? -45.879 21.985 16.247 1.00 80.19 155 MET A O 1
ATOM 1233 N N . GLY A 1 156 ? -43.841 21.387 16.974 1.00 76.06 156 GLY A N 1
ATOM 1234 C CA . GLY A 1 156 ? -43.115 21.989 15.861 1.00 76.06 156 GLY A CA 1
ATOM 1235 C C . GLY A 1 156 ? -43.234 21.173 14.564 1.00 76.06 156 GLY A C 1
ATOM 1236 O O . GLY A 1 156 ? -43.571 19.988 14.596 1.00 76.06 156 GLY A O 1
ATOM 1237 N N . PRO A 1 157 ? -42.906 21.775 13.407 1.00 76.62 157 PRO A N 1
ATOM 1238 C CA . PRO A 1 157 ? -43.044 21.134 12.095 1.00 76.62 157 PRO A CA 1
ATOM 1239 C C . PRO A 1 157 ? -42.162 19.887 11.937 1.00 76.62 157 PRO A C 1
ATOM 1241 O O . PRO A 1 157 ? -42.525 18.942 11.241 1.00 76.62 157 PRO A O 1
ATOM 1244 N N . THR A 1 158 ? -41.004 19.853 12.594 1.00 80.88 158 THR A N 1
ATOM 1245 C CA . THR A 1 158 ? -40.091 18.704 12.559 1.00 80.88 158 THR A CA 1
ATOM 1246 C C . THR A 1 158 ? -40.595 17.556 13.429 1.00 80.88 158 THR A C 1
ATOM 1248 O O . THR A 1 158 ? -40.533 16.396 13.028 1.00 80.88 158 THR A O 1
ATOM 1251 N N . GLU A 1 159 ? -41.119 17.869 14.615 1.00 86.12 159 GLU A N 1
ATOM 1252 C CA . GLU A 1 159 ? -41.768 16.899 15.497 1.00 86.12 159 GLU A CA 1
ATOM 1253 C C . GLU A 1 159 ? -43.021 16.301 14.842 1.00 86.12 159 GLU A C 1
ATOM 1255 O O . GLU A 1 159 ? -43.212 15.089 14.919 1.00 86.12 159 GLU A O 1
ATOM 1260 N N . TYR A 1 160 ? -43.800 17.114 14.121 1.00 85.50 160 TYR A N 1
ATOM 1261 C CA . TYR A 1 160 ? -44.933 16.655 13.316 1.00 85.50 160 TYR A CA 1
ATOM 1262 C C . TYR A 1 160 ? -44.505 15.652 12.239 1.00 85.50 160 TYR A C 1
ATOM 1264 O O . TYR A 1 160 ? -45.050 14.552 12.164 1.00 85.50 160 TYR A O 1
ATOM 1272 N N . LYS A 1 161 ? -43.482 15.983 11.437 1.00 83.81 161 LYS A N 1
ATOM 1273 C CA . LYS A 1 161 ? -42.971 15.078 10.392 1.00 83.81 161 LYS A CA 1
ATOM 1274 C C . LYS A 1 161 ? -42.432 13.766 10.967 1.00 83.81 161 LYS A C 1
ATOM 1276 O O . LYS A 1 161 ? -42.663 12.711 10.383 1.00 83.81 161 LYS A O 1
ATOM 1281 N N . LEU A 1 162 ? -41.742 13.817 12.112 1.00 87.44 162 LEU A N 1
ATOM 1282 C CA . LEU A 1 162 ? -41.310 12.615 12.837 1.00 87.44 162 LEU A CA 1
ATOM 1283 C C . LEU A 1 162 ? -42.505 11.759 13.261 1.00 87.44 162 LEU A C 1
ATOM 1285 O O . LEU A 1 162 ? -42.485 10.547 13.065 1.00 87.44 162 LEU A O 1
ATOM 1289 N N . LEU A 1 163 ? -43.533 12.379 13.844 1.00 87.50 163 LEU A N 1
ATOM 1290 C CA . LEU A 1 163 ? -44.726 11.676 14.301 1.00 87.50 163 LEU A CA 1
ATOM 1291 C C . LEU A 1 163 ? -45.475 11.024 13.135 1.00 87.50 163 LEU A C 1
ATOM 1293 O O . LEU A 1 163 ? -45.764 9.833 13.196 1.00 87.50 163 LEU A O 1
ATOM 1297 N N . HIS A 1 164 ? -45.690 11.763 12.045 1.00 85.44 164 HIS A N 1
ATOM 1298 C CA . HIS A 1 164 ? -46.267 11.242 10.807 1.00 85.44 164 HIS A CA 1
ATOM 1299 C C . HIS A 1 164 ? -45.458 10.057 10.258 1.00 85.44 164 HIS A C 1
ATOM 1301 O O . HIS A 1 164 ? -46.025 9.021 9.910 1.00 85.44 164 HIS A O 1
ATOM 1307 N N . PHE A 1 165 ? -44.123 10.162 10.225 1.00 87.44 165 PHE A N 1
ATOM 1308 C CA . PHE A 1 165 ? -43.255 9.070 9.776 1.00 87.44 165 PHE A CA 1
ATOM 1309 C C . PHE A 1 165 ? -43.422 7.804 10.632 1.00 87.44 165 PHE A C 1
ATOM 1311 O O . PHE A 1 165 ? -43.528 6.709 10.085 1.00 87.44 165 PHE A O 1
ATOM 1318 N N . PHE A 1 166 ? -43.499 7.935 11.959 1.00 87.44 166 PHE A N 1
ATOM 1319 C CA . PHE A 1 166 ? -43.715 6.783 12.840 1.00 87.44 166 PHE A CA 1
ATOM 1320 C C . PHE A 1 166 ? -45.124 6.192 12.728 1.00 87.44 166 PHE A C 1
ATOM 1322 O O . PHE A 1 166 ? -45.254 4.971 12.729 1.00 87.44 166 PHE A O 1
ATOM 1329 N N . MET A 1 167 ? -46.161 7.025 12.592 1.00 83.56 167 MET A N 1
ATOM 1330 C CA . MET A 1 167 ? -47.548 6.559 12.444 1.00 83.56 167 MET A CA 1
ATOM 1331 C C . MET A 1 167 ? -47.789 5.856 11.100 1.00 83.56 167 MET A C 1
ATOM 1333 O O . MET A 1 167 ? -48.561 4.907 11.037 1.00 83.56 167 MET A O 1
ATOM 1337 N N . THR A 1 168 ? -47.086 6.262 10.038 1.00 80.44 168 THR A N 1
ATOM 1338 C CA . THR A 1 168 ? -47.139 5.602 8.717 1.00 80.44 168 THR A CA 1
ATOM 1339 C C . THR A 1 168 ? -46.269 4.345 8.619 1.00 80.44 168 THR A C 1
ATOM 1341 O O . THR A 1 168 ? -46.454 3.540 7.709 1.00 80.44 168 THR A O 1
ATOM 1344 N N . HIS A 1 169 ? -45.327 4.149 9.547 1.00 84.44 169 HIS A N 1
ATOM 1345 C CA . HIS A 1 169 ? -44.395 3.018 9.548 1.00 84.44 169 HIS A CA 1
ATOM 1346 C C . HIS A 1 169 ? -44.345 2.296 10.909 1.00 84.44 169 HIS A C 1
ATOM 1348 O O . HIS A 1 169 ? -43.271 2.221 11.523 1.00 84.44 169 HIS A O 1
ATOM 1354 N N . PRO A 1 170 ? -45.476 1.744 11.390 1.00 79.38 170 PRO A N 1
ATOM 1355 C CA . PRO A 1 170 ? -45.529 1.062 12.677 1.00 79.38 170 PRO A CA 1
ATOM 1356 C C . PRO A 1 170 ? -44.661 -0.209 12.696 1.00 79.38 170 PRO A C 1
ATOM 1358 O O . PRO A 1 170 ? -44.328 -0.785 11.660 1.00 79.38 170 PRO A O 1
ATOM 1361 N N . GLU A 1 171 ? -44.274 -0.635 13.902 1.00 71.81 171 GLU A N 1
ATOM 1362 C CA . GLU A 1 171 ? -43.542 -1.888 14.183 1.00 71.81 171 GLU A CA 1
ATOM 1363 C C . GLU A 1 171 ? -42.156 -2.047 13.522 1.00 71.81 171 GLU A C 1
ATOM 1365 O O . GLU A 1 171 ? -41.569 -3.130 13.535 1.00 71.81 171 GLU A O 1
ATOM 1370 N N . ARG A 1 172 ? -41.572 -0.966 12.989 1.00 73.38 172 ARG A N 1
ATOM 1371 C CA . ARG A 1 172 ? -40.226 -0.974 12.393 1.00 73.38 172 ARG A CA 1
ATOM 1372 C C . ARG A 1 172 ? -39.227 -0.147 13.198 1.00 73.38 172 ARG A C 1
ATOM 1374 O O . ARG A 1 172 ? -39.529 0.941 13.682 1.00 73.38 172 ARG A O 1
ATOM 1381 N N . VAL A 1 173 ? -38.001 -0.661 13.312 1.00 74.75 173 VAL A N 1
ATOM 1382 C CA . VAL A 1 173 ? -36.878 0.021 13.973 1.00 74.75 173 VAL A CA 1
ATOM 1383 C C . VAL A 1 173 ? -36.019 0.719 12.922 1.00 74.75 173 VAL A C 1
ATOM 1385 O O . VAL A 1 173 ? -35.520 0.068 12.007 1.00 74.75 173 VAL A O 1
ATOM 1388 N N . TYR A 1 174 ? -35.807 2.025 13.086 1.00 81.25 174 TYR A N 1
ATOM 1389 C CA . TYR A 1 174 ? -34.991 2.845 12.188 1.00 81.25 174 TYR A CA 1
ATOM 1390 C C . TYR A 1 174 ? -33.748 3.396 12.896 1.00 81.25 174 TYR A C 1
ATOM 1392 O O . TYR A 1 174 ? -33.792 3.761 14.075 1.00 81.25 174 TYR A O 1
ATOM 1400 N N . SER A 1 175 ? -32.626 3.465 12.176 1.00 81.56 175 SER A N 1
ATOM 1401 C CA . SER A 1 175 ? -31.402 4.126 12.640 1.00 81.56 175 SER A CA 1
ATOM 1402 C C . SER A 1 175 ? -31.537 5.659 12.595 1.00 81.56 175 SER A C 1
ATOM 1404 O O . SER A 1 175 ? -32.438 6.203 11.959 1.00 81.56 175 SER A O 1
ATOM 1406 N N . ARG A 1 176 ? -30.627 6.383 13.266 1.00 78.00 176 ARG A N 1
ATOM 1407 C CA . ARG A 1 176 ? -30.626 7.863 13.272 1.00 78.00 176 ARG A CA 1
ATOM 1408 C C . ARG A 1 176 ? -30.456 8.443 11.873 1.00 78.00 176 ARG A C 1
ATOM 1410 O O . ARG A 1 176 ? -31.209 9.329 11.492 1.00 78.00 176 ARG A O 1
ATOM 1417 N N . GLU A 1 177 ? -29.521 7.886 11.117 1.00 71.88 177 GLU A N 1
ATOM 1418 C CA . GLU A 1 177 ? -29.248 8.255 9.730 1.00 71.88 177 GLU A CA 1
ATOM 1419 C C . GLU A 1 177 ? -30.466 7.995 8.829 1.00 71.88 177 GLU A C 1
ATOM 1421 O O . GLU A 1 177 ? -30.845 8.839 8.021 1.00 71.88 177 GLU A O 1
ATOM 1426 N N . GLN A 1 178 ? -31.157 6.866 9.028 1.00 76.75 178 GLN A N 1
ATOM 1427 C CA . GLN A 1 178 ? -32.393 6.569 8.303 1.00 76.75 178 GLN A CA 1
ATOM 1428 C C . GLN A 1 178 ? -33.492 7.589 8.620 1.00 76.75 178 GLN A C 1
ATOM 1430 O O . GLN A 1 178 ? -34.137 8.078 7.697 1.00 76.75 178 GLN A O 1
ATOM 1435 N N . LEU A 1 179 ? -33.688 7.947 9.893 1.00 80.12 179 LEU A N 1
ATOM 1436 C CA . LEU A 1 179 ? -34.672 8.961 10.285 1.00 80.12 179 LEU A CA 1
ATOM 1437 C C . LEU A 1 179 ? -34.321 10.352 9.744 1.00 80.12 179 LEU A C 1
ATOM 1439 O O . LEU A 1 179 ? -35.218 11.063 9.296 1.00 80.12 179 LEU A O 1
ATOM 1443 N N . LEU A 1 180 ? -33.036 10.729 9.734 1.00 76.38 180 LEU A N 1
ATOM 1444 C CA . LEU A 1 180 ? -32.583 11.980 9.120 1.00 76.38 180 LEU A CA 1
ATOM 1445 C C . LEU A 1 180 ? -32.954 12.040 7.639 1.00 76.38 180 LEU A C 1
ATOM 1447 O O . LEU A 1 180 ? -33.607 12.990 7.209 1.00 76.38 180 LEU A O 1
ATOM 1451 N N . ASN A 1 181 ? -32.617 10.991 6.891 1.00 70.69 181 ASN A N 1
ATOM 1452 C CA . ASN A 1 181 ? -32.857 10.940 5.453 1.00 70.69 181 ASN A CA 1
ATOM 1453 C C . ASN A 1 181 ? -34.352 10.998 5.099 1.00 70.69 181 ASN A C 1
ATOM 1455 O O . ASN A 1 181 ? -34.711 11.648 4.122 1.00 70.69 181 ASN A O 1
ATOM 1459 N N . HIS A 1 182 ? -35.225 10.370 5.896 1.00 73.25 182 HIS A N 1
ATOM 1460 C CA . HIS A 1 182 ? -36.666 10.333 5.610 1.00 73.25 182 HIS A CA 1
ATOM 1461 C C . HIS A 1 182 ? -37.429 11.585 6.070 1.00 73.25 182 HIS A C 1
ATOM 1463 O O . HIS A 1 182 ? -38.440 11.926 5.466 1.00 73.25 182 HIS A O 1
ATOM 1469 N N . VAL A 1 183 ? -36.983 12.267 7.132 1.00 75.69 183 VAL A N 1
ATOM 1470 C CA . VAL A 1 183 ? -37.732 13.389 7.736 1.00 75.69 183 VAL A CA 1
ATOM 1471 C C . VAL A 1 183 ? -37.152 14.761 7.372 1.00 75.69 183 VAL A C 1
ATOM 1473 O O . VAL A 1 183 ? -37.911 15.719 7.197 1.00 75.69 183 VAL A O 1
ATOM 1476 N N . TRP A 1 184 ? -35.826 14.874 7.247 1.00 76.19 184 TRP A N 1
ATOM 1477 C CA . TRP A 1 184 ? -35.136 16.124 6.895 1.00 76.19 184 TRP A CA 1
ATOM 1478 C C . TRP A 1 184 ? -34.712 16.181 5.420 1.00 76.19 184 TRP A C 1
ATOM 1480 O O . TRP A 1 184 ? -34.539 17.281 4.902 1.00 76.19 184 TRP A O 1
ATOM 1490 N N . GLY A 1 185 ? -34.614 15.036 4.736 1.00 54.47 185 GLY A N 1
ATOM 1491 C CA . GLY A 1 185 ? -34.187 14.930 3.337 1.00 54.47 185 GLY A CA 1
ATOM 1492 C C . GLY A 1 185 ? -32.669 14.777 3.179 1.00 54.47 185 GLY A C 1
ATOM 1493 O O . GLY A 1 185 ? -31.893 15.130 4.064 1.00 54.47 185 GLY A O 1
ATOM 1494 N N . THR A 1 186 ? -32.228 14.255 2.032 1.00 45.59 186 THR A N 1
ATOM 1495 C CA . THR A 1 186 ? -30.823 13.894 1.742 1.00 45.59 186 THR A CA 1
ATOM 1496 C C . THR A 1 186 ? -29.854 15.078 1.624 1.00 45.59 186 THR A C 1
ATOM 1498 O O . THR A 1 186 ? -28.646 14.867 1.667 1.00 45.59 186 THR A O 1
ATOM 1501 N N . ASN A 1 187 ? -30.353 16.317 1.529 1.00 38.25 187 ASN A N 1
ATOM 1502 C CA . ASN A 1 187 ? -29.540 17.519 1.287 1.00 38.25 187 ASN A CA 1
ATOM 1503 C C . ASN A 1 187 ? -29.382 18.451 2.502 1.00 38.25 187 ASN A C 1
ATOM 1505 O O . ASN A 1 187 ? -28.883 19.567 2.356 1.00 38.25 187 ASN A O 1
ATOM 1509 N N . VAL A 1 188 ? -29.775 18.029 3.709 1.00 41.84 188 VAL A N 1
ATOM 1510 C CA . VAL A 1 188 ? -29.615 18.858 4.915 1.00 41.84 188 VAL A CA 1
ATOM 1511 C C . VAL A 1 188 ? -28.478 18.311 5.779 1.00 41.84 188 VAL A C 1
ATOM 1513 O O . VAL A 1 188 ? -28.607 17.262 6.405 1.00 41.84 188 VAL A O 1
ATOM 1516 N N . TYR A 1 189 ? -27.360 19.044 5.848 1.00 42.72 189 TYR A N 1
ATOM 1517 C CA . TYR A 1 189 ? -26.241 18.744 6.751 1.00 42.72 189 TYR A CA 1
ATOM 1518 C C . TYR A 1 189 ? -26.645 19.014 8.208 1.00 42.72 189 TYR A C 1
ATOM 1520 O O . TYR A 1 189 ? -26.377 20.075 8.774 1.00 42.72 189 TYR A O 1
ATOM 1528 N N . VAL A 1 190 ? -27.312 18.042 8.825 1.00 53.34 190 VAL A N 1
ATOM 1529 C CA . VAL A 1 190 ? -27.668 18.051 10.245 1.00 53.34 190 VAL A CA 1
ATOM 1530 C C . VAL A 1 190 ? -26.957 16.892 10.934 1.00 53.34 190 VAL A C 1
ATOM 1532 O O . VAL A 1 190 ? -26.981 15.767 10.452 1.00 53.34 190 VAL A O 1
ATOM 1535 N N . GLU A 1 191 ? -26.317 17.144 12.078 1.00 49.72 191 GLU A N 1
ATOM 1536 C CA . GLU A 1 191 ? -25.693 16.073 12.864 1.00 49.72 191 GLU A CA 1
ATOM 1537 C C . GLU A 1 191 ? -26.743 15.035 13.327 1.00 49.72 191 GLU A C 1
ATOM 1539 O O . GLU A 1 191 ? -27.805 15.413 13.826 1.00 49.72 191 GLU A O 1
ATOM 1544 N N . ASP A 1 192 ? -26.401 13.737 13.293 1.00 54.47 192 ASP A N 1
ATOM 1545 C CA . ASP A 1 192 ? -27.205 12.593 13.791 1.00 54.47 192 ASP A CA 1
ATOM 1546 C C . ASP A 1 192 ? -27.873 12.820 15.159 1.00 54.47 192 ASP A C 1
ATOM 1548 O O . ASP A 1 192 ? -28.924 12.258 15.472 1.00 54.47 192 ASP A O 1
ATOM 1552 N N . ARG A 1 193 ? -27.258 13.642 16.016 1.00 62.94 193 ARG A N 1
ATOM 1553 C CA . ARG A 1 193 ? -27.746 13.936 17.371 1.00 62.94 193 ARG A CA 1
ATOM 1554 C C . ARG A 1 193 ? -28.919 14.907 17.419 1.00 62.94 193 ARG A C 1
ATOM 1556 O O . ARG A 1 193 ? -29.554 15.016 18.467 1.00 62.94 193 ARG A O 1
ATOM 1563 N N . THR A 1 194 ? -29.227 15.593 16.326 1.00 68.25 194 THR A N 1
ATOM 1564 C CA . THR A 1 194 ? -30.399 16.471 16.244 1.00 68.25 194 THR A CA 1
ATOM 1565 C C . THR A 1 194 ? -31.691 15.662 16.321 1.00 68.25 194 THR A C 1
ATOM 1567 O O . THR A 1 194 ? -32.640 16.098 16.975 1.00 68.25 194 THR A O 1
ATOM 1570 N N . VAL A 1 195 ? -31.688 14.424 15.805 1.00 78.38 195 VAL A N 1
ATOM 1571 C CA . VAL A 1 195 ? -32.798 13.469 15.960 1.00 78.38 195 VAL A CA 1
ATOM 1572 C C . VAL A 1 195 ? -33.131 13.254 17.437 1.00 78.38 195 VAL A C 1
ATOM 1574 O O . VAL A 1 195 ? -34.296 13.319 17.814 1.00 78.38 195 VAL A O 1
ATOM 1577 N N . ASP A 1 196 ? -32.128 13.093 18.309 1.00 75.62 196 ASP A N 1
ATOM 1578 C CA . ASP A 1 196 ? -32.354 12.860 19.744 1.00 75.62 196 ASP A CA 1
ATOM 1579 C C . ASP A 1 196 ? -33.090 14.044 20.414 1.00 75.62 196 ASP A C 1
ATOM 1581 O O . ASP A 1 196 ? -33.899 13.847 21.325 1.00 75.62 196 ASP A O 1
ATOM 1585 N N . VAL A 1 197 ? -32.820 15.283 19.979 1.00 75.25 197 VAL A N 1
ATOM 1586 C CA . VAL A 1 197 ? -33.464 16.493 20.520 1.00 75.25 197 VAL A CA 1
ATOM 1587 C C . VAL A 1 197 ? -34.935 16.543 20.120 1.00 75.25 197 VAL A C 1
ATOM 1589 O O . VAL A 1 197 ? -35.786 16.771 20.982 1.00 75.25 197 VAL A O 1
ATOM 1592 N N . HIS A 1 198 ? -35.236 16.291 18.847 1.00 79.62 198 HIS A N 1
ATOM 1593 C CA . HIS A 1 198 ? -36.608 16.306 18.344 1.00 79.62 198 HIS A CA 1
ATOM 1594 C C . HIS A 1 198 ? -37.418 15.101 18.841 1.00 79.62 198 HIS A C 1
ATOM 1596 O O . HIS A 1 198 ? -38.570 15.273 19.220 1.00 79.62 198 HIS A O 1
ATOM 1602 N N . ILE A 1 199 ? -36.808 13.919 19.002 1.00 83.44 199 ILE A N 1
ATOM 1603 C CA . ILE A 1 199 ? -37.441 12.764 19.664 1.00 83.44 199 ILE A CA 1
ATOM 1604 C C . ILE A 1 199 ? -37.784 13.080 21.123 1.00 83.44 199 ILE A C 1
ATOM 1606 O O . ILE A 1 199 ? -38.864 12.734 21.598 1.00 83.44 199 ILE A O 1
ATOM 1610 N N . ARG A 1 200 ? -36.893 13.763 21.854 1.00 78.44 200 ARG A N 1
ATOM 1611 C CA . ARG A 1 200 ? -37.171 14.176 23.236 1.00 78.44 200 ARG A CA 1
ATOM 1612 C C . ARG A 1 200 ? -38.308 15.198 23.310 1.00 78.44 200 ARG A C 1
ATOM 1614 O O . ARG A 1 200 ? -39.126 15.110 24.221 1.00 78.44 200 ARG A O 1
ATOM 1621 N N . ARG A 1 201 ? -38.354 16.164 22.389 1.00 76.69 201 ARG A N 1
ATOM 1622 C CA . ARG A 1 201 ? -39.439 17.157 22.307 1.00 76.69 201 ARG A CA 1
ATOM 1623 C C . ARG A 1 201 ? -40.766 16.510 21.937 1.00 76.69 201 ARG A C 1
ATOM 1625 O O . ARG A 1 201 ? -41.754 16.801 22.596 1.00 76.69 201 ARG A O 1
ATOM 1632 N N . LEU A 1 202 ? -40.756 15.584 20.980 1.00 83.06 202 LEU A N 1
ATOM 1633 C CA . LEU A 1 202 ? -41.926 14.808 20.588 1.00 83.06 202 LEU A CA 1
ATOM 1634 C C . LEU A 1 202 ? -42.468 13.990 21.766 1.00 83.06 202 LEU A C 1
ATOM 1636 O O . LEU A 1 202 ? -43.643 14.100 22.084 1.00 83.06 202 LEU A O 1
ATOM 1640 N N . ARG A 1 203 ? -41.614 13.257 22.496 1.00 80.12 203 ARG A N 1
ATOM 1641 C CA . ARG A 1 203 ? -42.041 12.549 23.720 1.00 80.12 203 ARG A CA 1
ATOM 1642 C C . ARG A 1 203 ? -42.624 13.491 24.763 1.00 80.12 203 ARG A C 1
ATOM 1644 O O . ARG A 1 203 ? -43.637 13.169 25.357 1.00 80.12 203 ARG A O 1
ATOM 1651 N N . LYS A 1 204 ? -42.016 14.662 24.955 1.00 72.69 204 LYS A N 1
ATOM 1652 C CA . LYS A 1 204 ? -42.515 15.668 25.898 1.00 72.69 204 LYS A CA 1
ATOM 1653 C C . LYS A 1 204 ? -43.866 16.258 25.474 1.00 72.69 204 LYS A C 1
ATOM 1655 O O . LYS A 1 204 ? -44.652 16.605 26.343 1.00 72.69 204 LYS A O 1
ATOM 1660 N N . ALA A 1 205 ? -44.116 16.393 24.172 1.00 72.19 205 ALA A N 1
ATOM 1661 C CA . ALA A 1 205 ? -45.406 16.829 23.639 1.00 72.19 205 ALA A CA 1
ATOM 1662 C C . ALA A 1 205 ? -46.483 15.733 23.757 1.00 72.19 205 ALA A C 1
ATOM 1664 O O . ALA A 1 205 ? -47.655 16.056 23.887 1.00 72.19 205 ALA A O 1
ATOM 1665 N N . LEU A 1 206 ? -46.081 14.455 23.741 1.00 74.06 206 LEU A N 1
ATOM 1666 C CA . LEU A 1 206 ? -46.966 13.292 23.889 1.00 74.06 206 LEU A CA 1
ATOM 1667 C C . LEU A 1 206 ? -47.183 12.860 25.354 1.00 74.06 206 LEU A C 1
ATOM 1669 O O . LEU A 1 206 ? -48.131 12.139 25.651 1.00 74.06 206 LEU A O 1
ATOM 1673 N N . GLU A 1 207 ? -46.316 13.265 26.283 1.00 69.25 207 GLU A N 1
ATOM 1674 C CA . GLU A 1 207 ? -46.475 12.990 27.713 1.00 69.25 207 GLU A CA 1
ATOM 1675 C C . GLU A 1 207 ? -47.538 13.916 28.319 1.00 69.25 207 GLU A C 1
ATOM 1677 O O . GLU A 1 207 ? -47.332 15.124 28.453 1.00 69.25 207 GLU A O 1
ATOM 1682 N N . VAL A 1 208 ? -48.661 13.331 28.746 1.00 51.25 208 VAL A N 1
ATOM 1683 C CA . VAL A 1 208 ? -49.698 14.019 29.524 1.00 51.25 208 VAL A CA 1
ATOM 1684 C C . VAL A 1 208 ? -49.066 14.615 30.794 1.00 51.25 208 VAL A C 1
ATOM 1686 O O . VAL A 1 208 ? -48.571 13.915 31.681 1.00 51.25 208 VAL A O 1
ATOM 1689 N N . SER A 1 209 ? -49.027 15.944 30.808 1.00 54.03 209 SER A N 1
ATOM 1690 C CA . SER A 1 209 ? -48.702 16.884 31.886 1.00 54.03 209 SER A CA 1
ATOM 1691 C C . SER A 1 209 ? -48.553 16.296 33.307 1.00 54.03 209 SER A C 1
ATOM 1693 O O . SER A 1 209 ? -49.536 15.981 33.967 1.00 54.03 209 SER A O 1
ATOM 1695 N N . GLY A 1 210 ? -47.323 16.306 33.860 1.00 49.19 210 GLY A N 1
ATOM 1696 C CA . GLY A 1 210 ? -47.132 16.496 35.316 1.00 49.19 210 GLY A CA 1
ATOM 1697 C C . GLY A 1 210 ? -46.076 15.678 36.078 1.00 49.19 210 GLY A C 1
ATOM 1698 O O . GLY A 1 210 ? -45.856 15.960 37.257 1.00 49.19 210 GLY A O 1
ATOM 1699 N N . HIS A 1 211 ? -45.380 14.713 35.474 1.00 47.28 211 HIS A N 1
ATOM 1700 C CA . HIS A 1 211 ? -44.623 13.716 36.258 1.00 47.28 211 HIS A CA 1
ATOM 1701 C C . HIS A 1 211 ? -43.308 14.192 36.918 1.00 47.28 211 HIS A C 1
ATOM 1703 O O . HIS A 1 211 ? -42.859 13.572 37.883 1.00 47.28 211 HIS A O 1
ATOM 1709 N N . ASP A 1 212 ? -42.708 15.313 36.497 1.00 50.72 212 ASP A N 1
ATOM 1710 C CA . ASP A 1 212 ? -41.460 15.805 37.118 1.00 50.72 212 ASP A CA 1
ATOM 1711 C C . ASP A 1 212 ? -41.684 16.537 38.460 1.00 50.72 212 ASP A C 1
ATOM 1713 O O . ASP A 1 212 ? -40.796 16.543 39.314 1.00 50.72 212 ASP A O 1
ATOM 1717 N N . ARG A 1 213 ? -42.877 17.107 38.711 1.00 51.00 213 ARG A N 1
ATOM 1718 C CA . ARG A 1 213 ? -43.184 17.786 39.993 1.00 51.00 213 ARG A CA 1
ATOM 1719 C C . ARG A 1 213 ? -43.495 16.815 41.134 1.00 51.00 213 ARG A C 1
ATOM 1721 O O . ARG A 1 213 ? -43.321 17.180 42.295 1.00 51.00 213 ARG A O 1
ATOM 1728 N N . MET A 1 214 ? -43.902 15.582 40.830 1.00 54.62 214 MET A N 1
ATOM 1729 C CA . MET A 1 214 ? -44.259 14.600 41.858 1.00 54.62 214 MET A CA 1
ATOM 1730 C C . MET A 1 214 ? -43.051 13.989 42.577 1.00 54.62 214 MET A C 1
ATOM 1732 O O . MET A 1 214 ? -43.216 13.531 43.698 1.00 54.62 214 MET A O 1
ATOM 1736 N N . ARG A 1 215 ? -41.831 14.038 42.019 1.00 59.06 215 ARG A N 1
ATOM 1737 C CA . ARG A 1 215 ? -40.662 13.358 42.617 1.00 59.06 215 ARG A CA 1
ATOM 1738 C C . ARG A 1 215 ? -40.179 13.965 43.936 1.00 59.06 215 ARG A C 1
ATOM 1740 O O . ARG A 1 215 ? -39.922 13.232 44.888 1.00 59.06 215 ARG A O 1
ATOM 1747 N N . LEU A 1 216 ? -40.107 15.295 44.021 1.00 62.56 216 LEU A N 1
ATOM 1748 C CA . LEU A 1 216 ? -39.747 15.984 45.268 1.00 62.56 216 LEU A CA 1
ATOM 1749 C C . LEU A 1 216 ? -40.823 15.782 46.340 1.00 62.56 216 LEU A C 1
ATOM 1751 O O . LEU A 1 216 ? -40.498 15.547 47.498 1.00 62.56 216 LEU A O 1
ATOM 1755 N N . LEU A 1 217 ? -42.099 15.804 45.939 1.00 66.25 217 LEU A N 1
ATOM 1756 C CA . LEU A 1 217 ? -43.228 15.520 46.825 1.00 66.25 217 LEU A CA 1
ATOM 1757 C C . LEU A 1 217 ? -43.199 14.072 47.329 1.00 66.25 217 LEU A C 1
ATOM 1759 O O . LEU A 1 217 ? -43.409 13.853 48.517 1.00 66.25 217 LEU A O 1
ATOM 1763 N N . THR A 1 218 ? -42.881 13.098 46.470 1.00 68.06 218 THR A N 1
ATOM 1764 C CA . THR A 1 218 ? -42.745 11.693 46.876 1.00 68.06 218 THR A CA 1
ATOM 1765 C C . THR A 1 218 ? -41.560 11.467 47.808 1.00 68.06 218 THR A C 1
ATOM 1767 O O . THR A 1 218 ? -41.704 10.708 48.757 1.00 68.06 218 THR A O 1
ATOM 1770 N N . GLU A 1 219 ? -40.418 12.135 47.605 1.00 71.12 219 GLU A N 1
ATOM 1771 C CA . GLU A 1 219 ? -39.275 12.045 48.529 1.00 71.12 219 GLU A CA 1
ATOM 1772 C C . GLU A 1 219 ? -39.623 12.628 49.906 1.00 71.12 219 GLU A C 1
ATOM 1774 O O . GLU A 1 219 ? -39.329 12.013 50.930 1.00 71.12 219 GLU A O 1
ATOM 1779 N N . LEU A 1 220 ? -40.319 13.768 49.938 1.00 75.75 220 LEU A N 1
ATOM 1780 C CA . LEU A 1 220 ? -40.771 14.399 51.181 1.00 75.75 220 LEU A CA 1
ATOM 1781 C C . LEU A 1 220 ? -41.806 13.530 51.912 1.00 75.75 220 LEU A C 1
ATOM 1783 O O . LEU A 1 220 ? -41.697 13.324 53.118 1.00 75.75 220 LEU A O 1
ATOM 1787 N N . LEU A 1 221 ? -42.764 12.955 51.181 1.00 78.25 221 LEU A N 1
ATOM 1788 C CA . LEU A 1 221 ? -43.739 12.001 51.716 1.00 78.25 221 LEU A CA 1
ATOM 1789 C C . LEU A 1 221 ? -43.061 10.754 52.291 1.00 78.25 221 LEU A C 1
ATOM 1791 O O . LEU A 1 221 ? -43.405 10.345 53.395 1.00 78.25 221 LEU A O 1
ATOM 1795 N N . LEU A 1 222 ? -42.080 10.181 51.590 1.00 81.19 222 LEU A N 1
ATOM 1796 C CA . LEU A 1 222 ? -41.405 8.942 51.989 1.00 81.19 222 LEU A CA 1
ATOM 1797 C C . LEU A 1 222 ? -40.584 9.098 53.278 1.00 81.19 222 LEU A C 1
ATOM 1799 O O . LEU A 1 222 ? -40.452 8.142 54.038 1.00 81.19 222 LEU A O 1
ATOM 1803 N N . VAL A 1 223 ? -40.067 10.301 53.548 1.00 81.81 223 VAL A N 1
ATOM 1804 C CA . VAL A 1 223 ? -39.298 10.599 54.768 1.00 81.81 223 VAL A CA 1
ATOM 1805 C C . VAL A 1 223 ? -40.196 11.073 55.919 1.00 81.81 223 VAL A C 1
ATOM 1807 O O . VAL A 1 223 ? -39.920 10.757 57.078 1.00 81.81 223 VAL A O 1
ATOM 1810 N N . CYS A 1 224 ? -41.303 11.762 55.626 1.00 85.44 224 CYS A N 1
ATOM 1811 C CA . CYS A 1 224 ? -42.252 12.215 56.647 1.00 85.44 224 CYS A CA 1
ATOM 1812 C C . CYS A 1 224 ? -43.186 11.097 57.150 1.00 85.44 224 CYS A C 1
ATOM 1814 O O . CYS A 1 224 ? -43.560 11.113 58.320 1.00 85.44 224 CYS A O 1
ATOM 1816 N N . LEU A 1 225 ? -43.548 10.105 56.325 1.00 86.25 225 LEU A N 1
ATOM 1817 C CA . LEU A 1 225 ? -44.460 9.008 56.708 1.00 86.25 225 LEU A CA 1
ATOM 1818 C C . LEU A 1 225 ? -43.990 8.210 57.944 1.00 86.25 225 LEU A C 1
ATOM 1820 O O . LEU A 1 225 ? -44.783 8.030 58.871 1.00 86.25 225 LEU A O 1
ATOM 1824 N N . PRO A 1 226 ? -42.714 7.778 58.027 1.00 85.75 226 PRO A N 1
ATOM 1825 C CA . PRO A 1 226 ? -42.179 7.114 59.216 1.00 85.75 226 PRO A CA 1
ATOM 1826 C C . PRO A 1 226 ? -42.172 8.020 60.453 1.00 85.75 226 PRO A C 1
ATOM 1828 O O . PRO A 1 226 ? -42.439 7.555 61.558 1.00 85.75 226 PRO A O 1
ATOM 1831 N N . ALA A 1 227 ? -41.905 9.318 60.274 1.00 86.94 227 ALA A N 1
ATOM 1832 C CA . ALA A 1 227 ? -41.918 10.294 61.362 1.00 86.94 227 ALA A CA 1
ATOM 1833 C C . ALA A 1 227 ? -43.331 10.510 61.927 1.00 86.94 227 ALA A C 1
ATOM 1835 O O . ALA A 1 227 ? -43.495 10.638 63.140 1.00 86.94 227 ALA A O 1
ATOM 1836 N N . VAL A 1 228 ? -44.357 10.483 61.068 1.00 87.69 228 VAL A N 1
ATOM 1837 C CA . VAL A 1 228 ? -45.765 10.517 61.487 1.00 87.69 228 VAL A CA 1
ATOM 1838 C C . VAL A 1 228 ? -46.139 9.254 62.264 1.00 87.69 228 VAL A C 1
ATOM 1840 O O . VAL A 1 228 ? -46.724 9.356 63.338 1.00 87.69 228 VAL A O 1
ATOM 1843 N N . LEU A 1 229 ? -45.748 8.073 61.774 1.00 87.75 229 LEU A N 1
ATOM 1844 C CA . LEU A 1 229 ? -45.966 6.790 62.458 1.00 87.75 229 LEU A CA 1
ATOM 1845 C C . LEU A 1 229 ? -45.315 6.748 63.850 1.00 87.75 229 LEU A C 1
ATOM 1847 O O . LEU A 1 229 ? -45.966 6.364 64.820 1.00 87.75 229 LEU A O 1
ATOM 1851 N N . LEU A 1 230 ? -44.059 7.189 63.970 1.00 87.62 230 LEU A N 1
ATOM 1852 C CA . LEU A 1 230 ? -43.348 7.270 65.252 1.00 87.62 230 LEU A CA 1
ATOM 1853 C C . LEU A 1 230 ? -43.979 8.296 66.200 1.00 87.62 230 LEU A C 1
ATOM 1855 O O . LEU A 1 230 ? -44.128 8.021 67.390 1.00 87.62 230 LEU A O 1
ATOM 1859 N N . GLY A 1 231 ? -44.406 9.446 65.675 1.00 87.25 231 GLY A N 1
ATOM 1860 C CA . GLY A 1 231 ? -45.109 10.465 66.453 1.00 87.25 231 GLY A CA 1
ATOM 1861 C C . GLY A 1 231 ? -46.474 10.005 66.974 1.00 87.25 231 GLY A C 1
ATOM 1862 O O . GLY A 1 231 ? -46.869 10.417 68.062 1.00 87.25 231 GLY A O 1
ATOM 1863 N N . LEU A 1 232 ? -47.172 9.134 66.236 1.00 88.25 232 LEU A N 1
ATOM 1864 C CA . LEU A 1 232 ? -48.432 8.518 66.669 1.00 88.25 232 LEU A CA 1
ATOM 1865 C C . LEU A 1 232 ? -48.223 7.416 67.721 1.00 88.25 232 LEU A C 1
ATOM 1867 O O . LEU A 1 232 ? -49.035 7.296 68.631 1.00 88.25 232 LEU A O 1
ATOM 1871 N N . LEU A 1 233 ? -47.141 6.635 67.621 1.00 89.25 233 LEU A N 1
ATOM 1872 C CA . LEU A 1 233 ? -46.827 5.538 68.552 1.00 89.25 233 LEU A CA 1
ATOM 1873 C C . LEU A 1 233 ? -46.256 6.014 69.896 1.00 89.25 233 LEU A C 1
ATOM 1875 O O . LEU A 1 233 ? -46.562 5.425 70.929 1.00 89.25 233 LEU A O 1
ATOM 1879 N N . PHE A 1 234 ? -45.420 7.056 69.889 1.00 88.56 234 PHE A N 1
ATOM 1880 C CA . PHE A 1 234 ? -44.635 7.480 71.060 1.00 88.56 234 PHE A CA 1
ATOM 1881 C C . PHE A 1 234 ? -44.932 8.917 71.528 1.00 88.56 234 PHE A C 1
ATOM 1883 O O . PHE A 1 234 ? -44.360 9.371 72.518 1.00 88.56 234 PHE A O 1
ATOM 1890 N N . GLY A 1 235 ? -45.820 9.642 70.839 1.00 85.44 235 GLY A N 1
ATOM 1891 C CA . GLY A 1 235 ? -46.096 11.057 71.092 1.00 85.44 235 GLY A CA 1
ATOM 1892 C C . GLY A 1 235 ? -45.033 12.003 70.512 1.00 85.44 235 GLY A C 1
ATOM 1893 O O . GLY A 1 235 ? -44.028 11.588 69.935 1.00 85.44 235 GLY A O 1
ATOM 1894 N N . GLY A 1 236 ? -45.258 13.317 70.636 1.00 87.94 236 GLY A N 1
ATOM 1895 C CA . GLY A 1 236 ? -44.277 14.332 70.215 1.00 87.94 236 GLY A CA 1
ATOM 1896 C C . GLY A 1 236 ? -44.124 14.514 68.697 1.00 87.94 236 GLY A C 1
ATOM 1897 O O . GLY A 1 236 ? -43.032 14.824 68.225 1.00 87.94 236 GLY A O 1
ATOM 1898 N N . LEU A 1 237 ? -45.208 14.360 67.927 1.00 88.25 237 LEU A N 1
ATOM 1899 C CA . LEU A 1 237 ? -45.245 14.478 66.458 1.00 88.25 237 LEU A CA 1
ATOM 1900 C C . LEU A 1 237 ? -44.453 15.669 65.858 1.00 88.25 237 LEU A C 1
ATOM 1902 O O . LEU A 1 237 ? -43.729 15.442 64.882 1.00 88.25 237 LEU A O 1
ATOM 1906 N N . PRO A 1 238 ? -44.512 16.908 66.403 1.00 88.94 238 PRO A N 1
ATOM 1907 C CA . PRO A 1 238 ? -43.775 18.036 65.827 1.00 88.94 238 PRO A CA 1
ATOM 1908 C C . PRO A 1 238 ? -42.256 17.822 65.807 1.00 88.94 238 PRO A C 1
ATOM 1910 O O . PRO A 1 238 ? -41.589 18.236 64.860 1.00 88.94 238 PRO A O 1
ATOM 1913 N N . TRP A 1 239 ? -41.706 17.137 66.813 1.00 89.62 239 TRP A N 1
ATOM 1914 C CA . TRP A 1 239 ? -40.265 16.907 66.937 1.00 89.62 239 TRP A CA 1
ATOM 1915 C C . TRP A 1 239 ? -39.755 15.856 65.950 1.00 89.62 239 TRP A C 1
ATOM 1917 O O . TRP A 1 239 ? -38.700 16.044 65.345 1.00 89.62 239 TRP A O 1
ATOM 1927 N N . TRP A 1 240 ? -40.529 14.792 65.719 1.00 91.25 240 TRP A N 1
ATOM 1928 C CA . TRP A 1 240 ? -40.196 13.768 64.725 1.00 91.25 240 TRP A CA 1
ATOM 1929 C C . TRP A 1 240 ? -40.249 14.312 63.296 1.00 91.25 240 TRP A C 1
ATOM 1931 O O . TRP A 1 240 ? -39.347 14.046 62.498 1.00 91.25 240 TRP A O 1
ATOM 1941 N N . LEU A 1 241 ? -41.258 15.129 62.978 1.00 88.19 241 LEU A N 1
ATOM 1942 C CA . LEU A 1 241 ? -41.347 15.800 61.680 1.00 88.19 241 LEU A CA 1
ATOM 1943 C C . LEU A 1 241 ? -40.195 16.787 61.473 1.00 88.19 241 LEU A C 1
ATOM 1945 O O . LEU A 1 241 ? -39.551 16.747 60.423 1.00 88.19 241 LEU A O 1
ATOM 1949 N N . LEU A 1 242 ? -39.878 17.608 62.481 1.00 90.62 242 LEU A N 1
ATOM 1950 C CA . LEU A 1 242 ? -38.753 18.543 62.428 1.00 90.62 242 LEU A CA 1
ATOM 1951 C C . LEU A 1 242 ? -37.431 17.816 62.146 1.00 90.62 242 LEU A C 1
ATOM 1953 O O . LEU A 1 242 ? -36.691 18.219 61.250 1.00 90.62 242 LEU A O 1
ATOM 1957 N N . LEU A 1 243 ? -37.160 16.718 62.858 1.00 90.50 243 LEU A N 1
ATOM 1958 C CA . LEU A 1 243 ? -35.954 15.909 62.667 1.00 90.50 243 LEU A CA 1
ATOM 1959 C C . LEU A 1 243 ? -35.862 15.343 61.240 1.00 90.50 243 LEU A C 1
ATOM 1961 O O . LEU A 1 243 ? -34.796 15.375 60.619 1.00 90.50 243 LEU A O 1
ATOM 1965 N N . SER A 1 244 ? -36.983 14.858 60.701 1.00 88.88 244 SER A N 1
ATOM 1966 C CA . SER A 1 244 ? -37.050 14.272 59.359 1.00 88.88 244 SER A CA 1
ATOM 1967 C C . SER A 1 244 ? -36.741 15.302 58.260 1.00 88.88 244 SER A C 1
ATOM 1969 O O . SER A 1 244 ? -35.879 15.068 57.409 1.00 88.88 244 SER A O 1
ATOM 1971 N N . VAL A 1 245 ? -37.345 16.493 58.343 1.00 88.75 245 VAL A N 1
ATOM 1972 C CA . VAL A 1 245 ? -37.128 17.589 57.390 1.00 88.75 245 VAL A CA 1
ATOM 1973 C C . VAL A 1 245 ? -35.703 18.128 57.499 1.00 88.75 245 VAL A C 1
ATOM 1975 O O . VAL A 1 245 ? -35.049 18.328 56.476 1.00 88.75 245 VAL A O 1
ATOM 1978 N N . LEU A 1 246 ? -35.181 18.300 58.720 1.00 92.06 246 LEU A N 1
ATOM 1979 C CA . LEU A 1 246 ? -33.808 18.761 58.944 1.00 92.06 246 LEU A CA 1
ATOM 1980 C C . LEU A 1 246 ? -32.782 17.806 58.308 1.00 92.06 246 LEU A C 1
ATOM 1982 O O . LEU A 1 246 ? -31.802 18.251 57.711 1.00 92.06 246 LEU A O 1
ATOM 1986 N N . THR A 1 247 ? -33.036 16.496 58.383 1.00 88.62 247 THR A N 1
ATOM 1987 C CA . THR A 1 247 ? -32.172 15.462 57.792 1.00 88.62 247 THR A CA 1
ATOM 1988 C C . THR A 1 247 ? -32.139 15.557 56.264 1.00 88.62 247 THR A C 1
ATOM 1990 O O . THR A 1 247 ? -31.062 15.520 55.665 1.00 88.62 247 THR A O 1
ATOM 1993 N N . VAL A 1 248 ? -33.296 15.747 55.621 1.00 87.44 248 VAL A N 1
ATOM 1994 C CA . VAL A 1 248 ? -33.390 15.951 54.163 1.00 87.44 248 VAL A CA 1
ATOM 1995 C C . VAL A 1 248 ? -32.682 17.241 53.746 1.00 87.44 248 VAL A C 1
ATOM 1997 O O . VAL A 1 248 ? -31.922 17.251 52.777 1.00 87.44 248 VAL A O 1
ATOM 2000 N N . LEU A 1 249 ? -32.862 18.323 54.505 1.00 89.00 249 LEU A N 1
ATOM 2001 C CA . LEU A 1 249 ? -32.264 19.626 54.213 1.00 89.00 249 LEU A CA 1
ATOM 2002 C C . LEU A 1 249 ? -30.730 19.580 54.318 1.00 89.00 249 LEU A C 1
ATOM 2004 O O . LEU A 1 249 ? -30.035 20.049 53.413 1.00 89.00 249 LEU A O 1
ATOM 2008 N N . LEU A 1 250 ? -30.196 18.919 55.352 1.00 92.06 250 LEU A N 1
ATOM 2009 C CA . LEU A 1 250 ? -28.762 18.639 55.485 1.00 92.06 250 LEU A CA 1
ATOM 2010 C C . LEU A 1 250 ? -28.234 17.774 54.331 1.00 92.06 250 LEU A C 1
ATOM 2012 O O . LEU A 1 250 ? -27.149 18.042 53.811 1.00 92.06 250 LEU A O 1
ATOM 2016 N N . TRP A 1 251 ? -28.998 16.774 53.882 1.00 90.31 251 TRP A N 1
ATOM 2017 C CA . TRP A 1 251 ? -28.622 15.929 52.746 1.00 90.31 251 TRP A CA 1
ATOM 2018 C C . TRP A 1 251 ? -28.565 16.708 51.420 1.00 90.31 251 TRP A C 1
ATOM 2020 O O . TRP A 1 251 ? -27.599 16.560 50.661 1.00 90.31 251 TRP A O 1
ATOM 2030 N N . HIS A 1 252 ? -29.531 17.592 51.147 1.00 89.00 252 HIS A N 1
ATOM 2031 C CA . HIS A 1 252 ? -29.482 18.475 49.974 1.00 89.00 252 HIS A CA 1
ATOM 2032 C C . HIS A 1 252 ? -28.328 19.477 50.057 1.00 89.00 252 HIS A C 1
ATOM 2034 O O . HIS A 1 252 ? -27.601 19.640 49.076 1.00 89.00 252 HIS A O 1
ATOM 2040 N N . PHE A 1 253 ? -28.111 20.097 51.221 1.00 92.25 253 PHE A N 1
ATOM 2041 C CA . PHE A 1 253 ? -27.004 21.031 51.429 1.00 92.25 253 PHE A CA 1
ATOM 2042 C C . PHE A 1 253 ? -25.643 20.353 51.214 1.00 92.25 253 PHE A C 1
ATOM 2044 O O . PHE A 1 253 ? -24.780 20.888 50.518 1.00 92.25 253 PHE A O 1
ATOM 2051 N N . HIS A 1 254 ? -25.470 19.128 51.719 1.00 91.06 254 HIS A N 1
ATOM 2052 C CA . HIS A 1 254 ? -24.254 18.347 51.503 1.00 91.06 254 HIS A CA 1
ATOM 2053 C C . HIS A 1 254 ? -23.997 18.065 50.013 1.00 91.06 254 HIS A C 1
ATOM 2055 O O . HIS A 1 254 ? -22.878 18.254 49.531 1.00 91.06 254 HIS A O 1
ATOM 2061 N N . ASN A 1 255 ? -25.016 17.648 49.252 1.00 86.81 255 ASN A N 1
ATOM 2062 C CA . ASN A 1 255 ? -24.862 17.391 47.814 1.00 86.81 255 ASN A CA 1
ATOM 2063 C C . ASN A 1 255 ? -24.612 18.670 47.002 1.00 86.81 255 ASN A C 1
ATOM 2065 O O . ASN A 1 255 ? -23.811 18.642 46.064 1.00 86.81 255 ASN A O 1
ATOM 2069 N N . LEU A 1 256 ? -25.210 19.796 47.396 1.00 90.44 256 LEU A N 1
ATOM 2070 C CA . LEU A 1 256 ? -24.934 21.101 46.797 1.00 90.44 256 LEU A CA 1
ATOM 2071 C C . LEU A 1 256 ? -23.476 21.524 47.029 1.00 90.44 256 LEU A C 1
ATOM 2073 O O . LEU A 1 256 ? -22.797 21.944 46.091 1.00 90.44 256 LEU A O 1
ATOM 2077 N N . MET A 1 257 ? -22.959 21.341 48.248 1.00 90.75 257 MET A N 1
ATOM 2078 C CA . MET A 1 257 ? -21.553 21.608 48.557 1.00 90.75 257 MET A CA 1
ATOM 2079 C C . MET A 1 257 ? -20.607 20.683 47.784 1.00 90.75 257 MET A C 1
ATOM 2081 O O . MET A 1 257 ? -19.574 21.146 47.307 1.00 90.75 257 MET A O 1
ATOM 2085 N N . ARG A 1 258 ? -20.965 19.406 47.577 1.00 89.81 258 ARG A N 1
ATOM 2086 C CA . ARG A 1 258 ? -20.195 18.486 46.714 1.00 89.81 258 ARG A CA 1
ATOM 2087 C C . ARG A 1 258 ? -20.158 18.949 45.260 1.00 89.81 258 ARG A C 1
ATOM 2089 O O . ARG A 1 258 ? -19.094 18.903 44.648 1.00 89.81 258 ARG A O 1
ATOM 2096 N N . LEU A 1 259 ? -21.290 19.393 44.710 1.00 87.88 259 LEU A N 1
ATOM 2097 C CA . LEU A 1 259 ? -21.349 19.938 43.353 1.00 87.88 259 LEU A CA 1
ATOM 2098 C C . LEU A 1 259 ? -20.500 21.209 43.232 1.00 87.88 259 LEU A C 1
ATOM 2100 O O . LEU A 1 259 ? -19.718 21.321 42.295 1.00 87.88 259 LEU A O 1
ATOM 2104 N N . SER A 1 260 ? -20.624 22.133 44.189 1.00 89.31 260 SER A N 1
ATOM 2105 C CA . SER A 1 260 ? -19.851 23.380 44.223 1.00 89.31 260 SER A CA 1
ATOM 2106 C C . SER A 1 260 ? -18.348 23.113 44.330 1.00 89.31 260 SER A C 1
ATOM 2108 O O . SER A 1 260 ? -17.563 23.633 43.540 1.00 89.31 260 SER A O 1
ATOM 2110 N N . HIS A 1 261 ? -17.943 22.228 45.244 1.00 87.19 261 HIS A N 1
ATOM 2111 C CA . HIS A 1 261 ? -16.548 21.831 45.389 1.00 87.19 261 HIS A CA 1
ATOM 2112 C C . HIS A 1 261 ? -16.010 21.197 44.102 1.00 87.19 261 HIS A C 1
ATOM 2114 O O . HIS A 1 261 ? -14.910 21.533 43.677 1.00 87.19 261 HIS A O 1
ATOM 2120 N N . TRP A 1 262 ? -16.795 20.339 43.443 1.00 87.38 262 TRP A N 1
ATOM 2121 C CA . TRP A 1 262 ? -16.406 19.759 42.160 1.00 87.38 262 TRP A CA 1
ATOM 2122 C C . TRP A 1 262 ? -16.286 20.800 41.040 1.00 87.38 262 TRP A C 1
ATOM 2124 O O . TRP A 1 262 ? -15.366 20.731 40.235 1.00 87.38 262 TRP A O 1
ATOM 2134 N N . LEU A 1 263 ? -17.198 21.773 40.990 1.00 83.56 263 LEU A N 1
ATOM 2135 C CA . LEU A 1 263 ? -17.218 22.788 39.939 1.00 83.56 263 LEU A CA 1
ATOM 2136 C C . LEU A 1 263 ? -16.056 23.788 40.069 1.00 83.56 263 LEU A C 1
ATOM 2138 O O . LEU A 1 263 ? -15.529 24.236 39.052 1.00 83.56 263 LEU A O 1
ATOM 2142 N N . TRP A 1 264 ? -15.672 24.139 41.303 1.00 84.06 264 TRP A N 1
ATOM 2143 C CA . TRP A 1 264 ? -14.749 25.249 41.573 1.00 84.06 264 TRP A CA 1
ATOM 2144 C C . TRP A 1 264 ? -13.375 24.840 42.115 1.00 84.06 264 TRP A C 1
ATOM 2146 O O . TRP A 1 264 ? -12.397 25.532 41.838 1.00 84.06 264 TRP A O 1
ATOM 2156 N N . LEU A 1 265 ? -13.269 23.752 42.885 1.00 74.50 265 LEU A N 1
ATOM 2157 C CA . LEU A 1 265 ? -12.008 23.331 43.517 1.00 74.50 265 LEU A CA 1
ATOM 2158 C C . LEU A 1 265 ? -11.438 22.043 42.928 1.00 74.50 265 LEU A C 1
ATOM 2160 O O . LEU A 1 265 ? -10.217 21.906 42.818 1.00 74.50 265 LEU A O 1
ATOM 2164 N N . ASP A 1 266 ? -12.294 21.092 42.566 1.00 68.50 266 ASP A N 1
ATOM 2165 C CA . ASP A 1 266 ? -11.835 19.804 42.078 1.00 68.50 266 ASP A CA 1
ATOM 2166 C C . ASP A 1 266 ? -11.436 19.895 40.598 1.00 68.50 266 ASP A C 1
ATOM 2168 O O . ASP A 1 266 ? -12.211 20.284 39.729 1.00 68.50 266 ASP A O 1
ATOM 2172 N N . ARG A 1 267 ? -10.199 19.506 40.282 1.00 58.81 267 ARG A N 1
ATOM 2173 C CA . ARG A 1 267 ? -9.715 19.436 38.889 1.00 58.81 267 ARG A CA 1
ATOM 2174 C C . ARG A 1 267 ? -10.120 18.126 38.207 1.00 58.81 267 ARG A C 1
ATOM 2176 O O . ARG A 1 267 ? -9.664 17.836 37.096 1.00 58.81 267 ARG A O 1
ATOM 2183 N N . THR A 1 268 ? -10.920 17.291 38.872 1.00 64.50 268 THR A N 1
ATOM 2184 C CA . THR A 1 268 ? -11.387 16.022 38.318 1.00 64.50 268 THR A CA 1
ATOM 2185 C C . THR A 1 268 ? -12.457 16.243 37.252 1.00 64.50 268 THR A C 1
ATOM 2187 O O . THR A 1 268 ? -13.422 16.985 37.392 1.00 64.50 268 THR A O 1
ATOM 2190 N N . MET A 1 269 ? -12.302 15.540 36.137 1.00 61.53 269 MET A N 1
ATOM 2191 C CA . MET A 1 269 ? -13.162 15.697 34.959 1.00 61.53 269 MET A CA 1
ATOM 2192 C C . MET A 1 269 ? -14.461 14.878 35.043 1.00 61.53 269 MET A C 1
ATOM 2194 O O . MET A 1 269 ? -15.162 14.719 34.050 1.00 61.53 269 MET A O 1
ATOM 2198 N N . THR A 1 270 ? -14.764 14.281 36.192 1.00 71.88 270 THR A N 1
ATOM 2199 C CA . THR A 1 270 ? -15.948 13.439 36.380 1.00 71.88 270 THR A CA 1
ATOM 2200 C C . THR A 1 270 ? -16.745 13.967 37.559 1.00 71.88 270 THR A C 1
ATOM 2202 O O . THR A 1 270 ? -16.194 13.970 38.660 1.00 71.88 270 THR A O 1
ATOM 2205 N N . PRO A 1 271 ? -18.006 14.391 37.362 1.00 79.31 271 PRO A N 1
ATOM 2206 C CA . PRO A 1 271 ? -18.835 14.835 38.468 1.00 79.31 271 PRO A CA 1
ATOM 2207 C C . PRO A 1 271 ? -19.046 13.715 39.495 1.00 79.31 271 PRO A C 1
ATOM 2209 O O . PRO A 1 271 ? -18.979 12.530 39.144 1.00 79.31 271 PRO A O 1
ATOM 2212 N N . PRO A 1 272 ? -19.307 14.070 40.763 1.00 79.56 272 PRO A N 1
ATOM 2213 C CA . PRO A 1 272 ? -19.587 13.092 41.799 1.00 79.56 272 PRO A CA 1
ATOM 2214 C C . PRO A 1 272 ? -20.848 12.282 41.479 1.00 79.56 272 PRO A C 1
ATOM 2216 O O . PRO A 1 272 ? -21.775 12.775 40.847 1.00 79.56 272 PRO A O 1
ATOM 2219 N N . ALA A 1 273 ? -20.906 11.034 41.948 1.00 77.81 273 ALA A N 1
ATOM 2220 C CA . ALA A 1 273 ? -22.120 10.231 41.835 1.00 77.81 273 ALA A CA 1
ATOM 2221 C C . ALA A 1 273 ? -23.237 10.812 42.723 1.00 77.81 273 ALA A C 1
ATOM 2223 O O . ALA A 1 273 ? -23.021 11.068 43.918 1.00 77.81 273 ALA A O 1
ATOM 2224 N N . GLY A 1 274 ? -24.413 11.003 42.120 1.00 76.25 274 GLY A N 1
ATOM 2225 C CA . GLY A 1 274 ? -25.655 11.358 42.802 1.00 76.25 274 GLY A CA 1
ATOM 2226 C C . GLY A 1 274 ? -26.433 10.132 43.268 1.00 76.25 274 GLY A C 1
ATOM 2227 O O . GLY A 1 274 ? -26.193 9.023 42.800 1.00 76.25 274 GLY A O 1
ATOM 2228 N N . ARG A 1 275 ? -27.371 10.342 44.191 1.00 75.12 275 ARG A N 1
ATOM 2229 C CA . ARG A 1 275 ? -28.400 9.369 44.589 1.00 75.12 275 ARG A CA 1
ATOM 2230 C C . ARG A 1 275 ? -29.753 10.081 44.611 1.00 75.12 275 ARG A C 1
ATOM 2232 O O . ARG A 1 275 ? -29.776 11.280 44.900 1.00 75.12 275 ARG A O 1
ATOM 2239 N N . ALA A 1 276 ? -30.837 9.350 44.345 1.00 76.12 276 ALA A N 1
ATOM 2240 C CA . ALA A 1 276 ? -32.212 9.866 44.376 1.00 76.12 276 ALA A CA 1
ATOM 2241 C C . ALA A 1 276 ? -32.355 11.153 43.526 1.00 76.12 276 ALA A C 1
ATOM 2243 O O . ALA A 1 276 ? -31.844 11.178 42.405 1.00 76.12 276 ALA A O 1
ATOM 2244 N N . SER A 1 277 ? -32.985 12.228 44.011 1.00 78.44 277 SER A N 1
ATOM 2245 C CA . SER A 1 277 ? -33.197 13.475 43.248 1.00 78.44 277 SER A CA 1
ATOM 2246 C C . SER A 1 277 ? -31.940 14.123 42.642 1.00 78.44 277 SER A C 1
ATOM 2248 O O . SER A 1 277 ? -32.046 14.840 41.644 1.00 78.44 277 SER A O 1
ATOM 2250 N N . TRP A 1 278 ? -30.738 13.839 43.158 1.00 82.62 278 TRP A N 1
ATOM 2251 C CA . TRP A 1 278 ? -29.474 14.346 42.600 1.00 82.62 278 TRP A CA 1
ATOM 2252 C C . TRP A 1 278 ? -28.858 13.458 41.508 1.00 82.62 278 TRP A C 1
ATOM 2254 O O . TRP A 1 278 ? -27.984 13.917 40.768 1.00 82.62 278 TRP A O 1
ATOM 2264 N N . GLU A 1 279 ? -29.280 12.198 41.381 1.00 78.62 279 GLU A N 1
ATOM 2265 C CA . GLU A 1 279 ? -28.745 11.255 40.388 1.00 78.62 279 GLU A CA 1
ATOM 2266 C C . GLU A 1 279 ? -28.928 11.741 38.937 1.00 78.62 279 GLU A C 1
ATOM 2268 O O . GLU A 1 279 ? -27.926 11.793 38.217 1.00 78.62 279 GLU A O 1
ATOM 2273 N N . PRO A 1 280 ? -30.118 12.207 38.498 1.00 72.81 280 PRO A N 1
ATOM 2274 C CA . PRO A 1 280 ? -30.302 12.694 37.130 1.00 72.81 280 PRO A CA 1
ATOM 2275 C C . PRO A 1 280 ? -29.450 13.928 36.804 1.00 72.81 280 PRO A C 1
ATOM 2277 O O . PRO A 1 280 ? -28.959 14.055 35.681 1.00 72.81 280 PRO A O 1
ATOM 2280 N N . LEU A 1 281 ? -29.240 14.824 37.778 1.00 79.12 281 LEU A N 1
ATOM 2281 C CA . LEU A 1 281 ? -28.433 16.040 37.615 1.00 79.12 281 LEU A CA 1
ATOM 2282 C C . LEU A 1 281 ? -26.950 15.706 37.422 1.00 79.12 281 LEU A C 1
ATOM 2284 O O . LEU A 1 281 ? -26.340 16.128 36.436 1.00 79.12 281 LEU A O 1
ATOM 2288 N N . PHE A 1 282 ? -26.372 14.906 38.322 1.00 82.00 282 PHE A N 1
ATOM 2289 C CA . PHE A 1 282 ? -24.974 14.490 38.205 1.00 82.00 282 PHE A CA 1
ATOM 2290 C C . PHE A 1 282 ? -24.733 13.612 36.970 1.00 82.00 282 PHE A C 1
ATOM 2292 O O . PHE A 1 282 ? -23.728 13.787 36.275 1.00 82.00 282 PHE A O 1
ATOM 2299 N N . TYR A 1 283 ? -25.675 12.726 36.636 1.00 75.25 283 TYR A N 1
ATOM 2300 C CA . TYR A 1 283 ? -25.619 11.923 35.416 1.00 75.25 283 TYR A CA 1
ATOM 2301 C C . TYR A 1 283 ? -25.704 12.787 34.146 1.00 75.25 283 TYR A C 1
ATOM 2303 O O . TYR A 1 283 ? -24.937 12.580 33.203 1.00 75.25 283 TYR A O 1
ATOM 2311 N N . GLY A 1 284 ? -26.567 13.806 34.124 1.00 74.25 284 GLY A N 1
ATOM 2312 C CA . GLY A 1 284 ? -26.658 14.763 33.018 1.00 74.25 284 GLY A CA 1
ATOM 2313 C C . GLY A 1 284 ? -25.346 15.520 32.783 1.00 74.25 284 GLY A C 1
ATOM 2314 O O . GLY A 1 284 ? -24.865 15.597 31.648 1.00 74.25 284 GLY A O 1
ATOM 2315 N N . LEU A 1 285 ? -24.713 16.004 33.858 1.00 81.38 285 LEU A N 1
ATOM 2316 C CA . LEU A 1 285 ? -23.398 16.655 33.801 1.00 81.38 285 LEU A CA 1
ATOM 2317 C C . LEU A 1 285 ? -22.300 15.700 33.307 1.00 81.38 285 LEU A C 1
ATOM 2319 O O . LEU A 1 285 ? -21.456 16.087 32.493 1.00 81.38 285 LEU A O 1
ATOM 2323 N N . TYR A 1 286 ? -22.337 14.440 33.746 1.00 77.94 286 TYR A N 1
ATOM 2324 C CA . TYR A 1 286 ? -21.406 13.402 33.301 1.00 77.94 286 TYR A CA 1
ATOM 2325 C C . TYR A 1 286 ? -21.521 13.154 31.789 1.00 77.94 286 TYR A C 1
ATOM 2327 O O . TYR A 1 286 ? -20.518 13.163 31.068 1.00 77.94 286 TYR A O 1
ATOM 2335 N N . GLN A 1 287 ? -22.748 13.014 31.282 1.00 74.12 287 GLN A N 1
ATOM 2336 C CA . GLN A 1 287 ? -23.005 12.825 29.853 1.00 74.12 287 GLN A CA 1
ATOM 2337 C C . GLN A 1 287 ? -22.553 14.034 29.017 1.00 74.12 287 GLN A C 1
ATOM 2339 O O . GLN A 1 287 ? -21.976 13.863 27.939 1.00 74.12 287 GLN A O 1
ATOM 2344 N N . MET A 1 288 ? -22.734 15.261 29.515 1.00 75.62 288 MET A N 1
ATOM 2345 C CA . MET A 1 288 ? -22.264 16.477 28.839 1.00 75.62 288 MET A CA 1
ATOM 2346 C C . MET A 1 288 ? -20.731 16.515 28.703 1.00 75.62 288 MET A C 1
ATOM 2348 O O . MET A 1 288 ? -20.205 16.786 27.619 1.00 75.62 288 MET A O 1
ATOM 2352 N N . GLN A 1 289 ? -20.000 16.176 29.769 1.00 77.25 289 GLN A N 1
ATOM 2353 C CA . GLN A 1 289 ? -18.533 16.082 29.760 1.00 77.25 289 GLN A CA 1
ATOM 2354 C C . GLN A 1 289 ? -18.024 15.041 28.749 1.00 77.25 289 GLN A C 1
ATOM 2356 O O . GLN A 1 289 ? -17.083 15.304 27.988 1.00 77.25 289 GLN A O 1
ATOM 2361 N N . LEU A 1 290 ? -18.671 13.872 28.687 1.00 69.12 290 LEU A N 1
ATOM 2362 C CA . LEU A 1 290 ? -18.343 12.832 27.709 1.00 69.12 290 LEU A CA 1
ATOM 2363 C C . LEU A 1 290 ? -18.558 13.307 26.265 1.00 69.12 290 LEU A C 1
ATOM 2365 O O . LEU A 1 290 ? -17.706 13.055 25.407 1.00 69.12 290 LEU A O 1
ATOM 2369 N N . ARG A 1 291 ? -19.647 14.039 25.995 1.00 73.38 291 ARG A N 1
ATOM 2370 C CA . ARG A 1 291 ? -19.926 14.622 24.670 1.00 73.38 291 ARG A CA 1
ATOM 2371 C C . ARG A 1 291 ? -18.859 15.638 24.258 1.00 73.38 291 ARG A C 1
ATOM 2373 O O . ARG A 1 291 ? -18.339 15.534 23.148 1.00 73.38 291 ARG A O 1
ATOM 2380 N N . ASN A 1 292 ? -18.464 16.542 25.155 1.00 70.62 292 ASN A N 1
ATOM 2381 C CA . ASN A 1 292 ? -17.419 17.538 24.884 1.00 70.62 292 ASN A CA 1
ATOM 2382 C C . ASN A 1 292 ? -16.055 16.896 24.593 1.00 70.62 292 ASN A C 1
ATOM 2384 O O . ASN A 1 292 ? -15.321 17.351 23.714 1.00 70.62 292 ASN A O 1
ATOM 2388 N N . ARG A 1 293 ? -15.717 15.800 25.284 1.00 71.38 293 ARG A N 1
ATOM 2389 C CA . ARG A 1 293 ? -14.483 15.044 25.022 1.00 71.38 293 ARG A CA 1
ATOM 2390 C C . ARG A 1 293 ? -14.491 14.358 23.664 1.00 71.38 293 ARG A C 1
ATOM 2392 O O . ARG A 1 293 ? -13.474 14.403 22.975 1.00 71.38 293 ARG A O 1
ATOM 2399 N N . ARG A 1 294 ? -15.610 13.734 23.280 1.00 69.06 294 ARG A N 1
ATOM 2400 C CA . ARG A 1 294 ? -15.756 13.135 21.944 1.00 69.06 294 ARG A CA 1
ATOM 2401 C C . ARG A 1 294 ? -15.581 14.198 20.859 1.00 69.06 294 ARG A C 1
ATOM 2403 O O . ARG A 1 294 ? -14.715 14.024 20.011 1.00 69.06 294 ARG A O 1
ATOM 2410 N N . ARG A 1 295 ? -16.243 15.353 21.000 1.00 69.88 295 ARG A N 1
ATOM 2411 C CA . ARG A 1 295 ? -16.130 16.479 20.058 1.00 69.88 295 ARG A CA 1
ATOM 2412 C C . ARG A 1 295 ? -14.694 16.998 19.916 1.00 69.88 295 ARG A C 1
ATOM 2414 O O . ARG A 1 295 ? -14.213 17.184 18.805 1.00 69.88 295 ARG A O 1
ATOM 2421 N N . ARG A 1 296 ? -13.963 17.170 21.028 1.00 68.81 296 ARG A N 1
ATOM 2422 C CA . ARG A 1 296 ? -12.539 17.570 20.989 1.00 68.81 296 ARG A CA 1
ATOM 2423 C C . ARG A 1 296 ? -11.651 16.534 20.291 1.00 68.81 296 ARG A C 1
ATOM 2425 O O . ARG A 1 296 ? -10.739 16.914 19.564 1.00 68.81 296 ARG A O 1
ATOM 2432 N N . ARG A 1 297 ? -11.900 15.236 20.507 1.00 67.38 297 ARG A N 1
ATOM 2433 C CA . ARG A 1 297 ? -11.149 14.150 19.849 1.00 67.38 297 ARG A CA 1
ATOM 2434 C C . ARG A 1 297 ? -11.439 14.081 18.354 1.00 67.38 297 ARG A C 1
ATOM 2436 O O . ARG A 1 297 ? -10.508 13.945 17.571 1.00 67.38 297 ARG A O 1
ATOM 2443 N N . GLU A 1 298 ? -12.703 14.196 17.966 1.00 69.12 298 GLU A N 1
ATOM 2444 C CA . GLU A 1 298 ? -13.126 14.219 16.563 1.00 69.12 298 GLU A CA 1
ATOM 2445 C C . GLU A 1 298 ? -12.498 15.400 15.817 1.00 69.12 298 GLU A C 1
ATOM 2447 O O . GLU A 1 298 ? -11.897 15.191 14.764 1.00 69.12 298 GLU A O 1
ATOM 2452 N N . LEU A 1 299 ? -12.518 16.601 16.409 1.00 68.88 299 LEU A N 1
ATOM 2453 C CA . LEU A 1 299 ? -11.875 17.787 15.838 1.00 68.88 299 LEU A CA 1
ATOM 2454 C C . LEU A 1 299 ? -10.356 17.601 15.691 1.00 68.88 299 LEU A C 1
ATOM 2456 O O . LEU A 1 299 ? -9.793 17.892 14.638 1.00 68.88 299 LEU A O 1
ATOM 2460 N N . GLY A 1 300 ? -9.691 17.045 16.710 1.00 68.56 300 GLY A N 1
ATOM 2461 C CA . GLY A 1 300 ? -8.263 16.723 16.635 1.00 68.56 300 GLY A CA 1
ATOM 2462 C C . GLY A 1 300 ? -7.936 15.711 15.529 1.00 68.56 300 GLY A C 1
ATOM 2463 O O . GLY A 1 300 ? -6.963 15.882 14.795 1.00 68.56 300 GLY A O 1
ATOM 2464 N N . ASN A 1 301 ? -8.778 14.688 15.358 1.00 64.81 301 ASN A N 1
ATOM 2465 C CA . ASN A 1 301 ? -8.629 13.695 14.294 1.00 64.81 301 ASN A CA 1
ATOM 2466 C C . ASN A 1 301 ? -8.893 14.279 12.899 1.00 64.81 301 ASN A C 1
ATOM 2468 O O . ASN A 1 301 ? -8.272 13.839 11.933 1.00 64.81 301 ASN A O 1
ATOM 2472 N N . LEU A 1 302 ? -9.809 15.242 12.773 1.00 69.12 302 LEU A N 1
ATOM 2473 C CA . LEU A 1 302 ? -10.080 15.936 11.515 1.00 69.12 302 LEU A CA 1
ATOM 2474 C C . LEU A 1 302 ? -8.891 16.819 11.108 1.00 69.12 302 LEU A C 1
ATOM 2476 O O . LEU A 1 302 ? -8.395 16.690 9.993 1.00 69.12 302 LEU A O 1
ATOM 2480 N N . ILE A 1 303 ? -8.357 17.618 12.041 1.00 71.50 303 ILE A N 1
ATOM 2481 C CA . ILE A 1 303 ? -7.162 18.451 11.813 1.00 71.50 303 ILE A CA 1
ATOM 2482 C C . ILE A 1 303 ? -5.958 17.586 11.420 1.00 71.50 303 ILE A C 1
ATOM 2484 O O . ILE A 1 303 ? -5.215 17.930 10.501 1.00 71.50 303 ILE A O 1
ATOM 2488 N N . LYS A 1 304 ? -5.768 16.436 12.082 1.00 68.12 304 LYS A N 1
ATOM 2489 C CA . LYS A 1 304 ? -4.682 15.503 11.751 1.00 68.12 304 LYS A CA 1
ATOM 2490 C C . LYS A 1 304 ? -4.827 14.927 10.339 1.00 68.12 304 LYS A C 1
ATOM 2492 O O . LYS A 1 304 ? -3.829 14.835 9.631 1.00 68.12 304 LYS A O 1
ATOM 2497 N N . ARG A 1 305 ? -6.047 14.567 9.923 1.00 71.38 305 ARG A N 1
ATOM 2498 C CA . ARG A 1 305 ? -6.329 14.08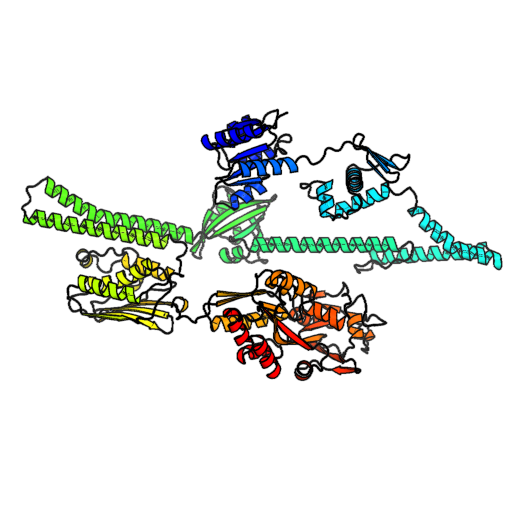1 8.561 1.00 71.38 305 ARG A CA 1
ATOM 2499 C C . ARG A 1 305 ? -6.086 15.160 7.509 1.00 71.38 305 ARG A C 1
ATOM 2501 O O . ARG A 1 305 ? -5.425 14.874 6.521 1.00 71.38 305 ARG A O 1
ATOM 2508 N N . PHE A 1 306 ? -6.530 16.391 7.760 1.00 72.25 306 PHE A N 1
ATOM 2509 C CA . PHE A 1 306 ? -6.291 17.521 6.859 1.00 72.25 306 PHE A CA 1
ATOM 2510 C C . PHE A 1 306 ? -4.792 17.792 6.665 1.00 72.25 306 PHE A C 1
ATOM 2512 O O . PHE A 1 306 ? -4.319 17.842 5.534 1.00 72.25 306 PHE A O 1
ATOM 2519 N N . ARG A 1 307 ? -4.016 17.862 7.760 1.00 67.94 307 ARG A N 1
ATOM 2520 C CA . ARG A 1 307 ? -2.551 18.013 7.689 1.00 67.94 307 ARG A CA 1
ATOM 2521 C C . ARG A 1 307 ? -1.887 16.865 6.934 1.00 67.94 307 ARG A C 1
ATOM 2523 O O . ARG A 1 307 ? -1.037 17.110 6.093 1.00 67.94 307 ARG A O 1
ATOM 2530 N N . SER A 1 308 ? -2.296 15.625 7.204 1.00 70.56 308 SER A N 1
ATOM 2531 C CA . SER A 1 308 ? -1.756 14.455 6.505 1.00 70.56 308 SER A CA 1
ATOM 2532 C C . SER A 1 308 ? -2.061 14.472 5.005 1.00 70.56 308 SER A C 1
ATOM 2534 O O . SER A 1 308 ? -1.233 14.010 4.231 1.00 70.56 308 SER A O 1
ATOM 2536 N N . GLY A 1 309 ? -3.224 14.990 4.595 1.00 73.31 309 GLY A N 1
ATOM 2537 C CA . GLY A 1 309 ? -3.562 15.175 3.184 1.00 73.31 309 GLY A CA 1
ATOM 2538 C C . GLY A 1 309 ? -2.705 16.258 2.528 1.00 73.31 309 GLY A C 1
ATOM 2539 O O . GLY A 1 309 ? -2.124 16.022 1.475 1.00 73.31 309 GLY A O 1
ATOM 2540 N N . ALA A 1 310 ? -2.541 17.408 3.183 1.00 76.12 310 ALA A N 1
ATOM 2541 C CA . ALA A 1 310 ? -1.719 18.502 2.666 1.00 76.12 310 ALA A CA 1
ATOM 2542 C C . ALA A 1 310 ? -0.218 18.141 2.552 1.00 76.12 310 ALA A C 1
ATOM 2544 O O . ALA A 1 310 ? 0.468 18.624 1.653 1.00 76.12 310 ALA A O 1
ATOM 2545 N N . GLU A 1 311 ? 0.284 17.247 3.412 1.00 77.94 311 GLU A N 1
ATOM 2546 C CA . GLU A 1 311 ? 1.639 16.669 3.313 1.00 77.94 311 GLU A CA 1
ATOM 2547 C C . GLU A 1 311 ? 1.814 15.705 2.128 1.00 77.94 311 GLU A C 1
ATOM 2549 O O . GLU A 1 311 ? 2.934 15.481 1.683 1.00 77.94 311 GLU A O 1
ATOM 2554 N N . SER A 1 312 ? 0.725 15.133 1.606 1.00 77.56 312 SER A N 1
ATOM 2555 C CA . SER A 1 312 ? 0.765 14.201 0.467 1.00 77.56 312 SER A CA 1
ATOM 2556 C C . SER A 1 312 ? 0.647 14.872 -0.904 1.00 77.56 312 SER A C 1
ATOM 2558 O O . SER A 1 312 ? 0.708 14.182 -1.921 1.00 77.56 312 SER A O 1
ATOM 2560 N N . LEU A 1 313 ? 0.463 16.197 -0.951 1.00 84.81 313 LEU A N 1
ATOM 2561 C CA . LEU A 1 313 ? 0.418 16.933 -2.214 1.00 84.81 313 LEU A CA 1
ATOM 2562 C C . LEU A 1 313 ? 1.771 16.825 -2.941 1.00 84.81 313 LEU A C 1
ATOM 2564 O O . LEU A 1 313 ? 2.804 16.885 -2.279 1.00 84.81 313 LEU A O 1
ATOM 2568 N N . PRO A 1 314 ? 1.784 16.689 -4.281 1.00 84.38 314 PRO A N 1
ATOM 2569 C CA . PRO A 1 314 ? 3.013 16.524 -5.063 1.00 84.38 314 PRO A CA 1
ATOM 2570 C C . PRO A 1 314 ? 3.801 17.830 -5.253 1.00 84.38 314 PRO A C 1
ATOM 2572 O O . PRO A 1 314 ? 4.908 17.799 -5.785 1.00 84.38 314 PRO A O 1
ATOM 2575 N N . ASP A 1 315 ? 3.241 18.960 -4.820 1.00 92.12 315 ASP A N 1
ATOM 2576 C CA . ASP A 1 315 ? 3.838 20.285 -4.945 1.00 92.12 315 ASP A CA 1
ATOM 2577 C C . ASP A 1 315 ? 4.223 20.844 -3.564 1.00 92.12 315 ASP A C 1
ATOM 2579 O O . ASP A 1 315 ? 3.648 20.493 -2.526 1.00 92.12 315 ASP A O 1
ATOM 2583 N N . ALA A 1 316 ? 5.207 21.743 -3.539 1.00 93.44 316 ALA A N 1
ATOM 2584 C CA . ALA A 1 316 ? 5.581 22.456 -2.327 1.00 93.44 316 ALA A CA 1
ATOM 2585 C C . ALA A 1 316 ? 4.514 23.501 -1.993 1.00 93.44 316 ALA A C 1
ATOM 2587 O O . ALA A 1 316 ? 4.202 24.364 -2.812 1.00 93.44 316 ALA A O 1
ATOM 2588 N N . VAL A 1 317 ? 3.971 23.436 -0.779 1.00 93.94 317 VAL A N 1
ATOM 2589 C CA . VAL A 1 317 ? 2.872 24.290 -0.331 1.00 93.94 317 VAL A CA 1
ATOM 2590 C C . VAL A 1 317 ? 3.302 25.119 0.869 1.00 93.94 317 VAL A C 1
ATOM 2592 O O . VAL A 1 317 ? 3.792 24.579 1.864 1.00 93.94 317 VAL A O 1
ATOM 2595 N N . ILE A 1 318 ? 3.075 26.428 0.787 1.00 94.25 318 ILE A N 1
ATOM 2596 C CA . ILE A 1 318 ? 3.342 27.396 1.849 1.00 94.25 318 ILE A CA 1
ATOM 2597 C C . ILE A 1 318 ? 2.096 28.251 2.054 1.00 94.25 318 ILE A C 1
ATOM 2599 O O . ILE A 1 318 ? 1.553 28.819 1.111 1.00 94.25 318 ILE A O 1
ATOM 2603 N N . LEU A 1 319 ? 1.654 28.356 3.299 1.00 92.81 319 LEU A N 1
ATOM 2604 C CA . LEU A 1 319 ? 0.588 29.256 3.704 1.00 92.81 319 LEU A CA 1
ATOM 2605 C C . LEU A 1 319 ? 1.190 30.498 4.356 1.00 92.81 319 LEU A C 1
ATOM 2607 O O . LEU A 1 319 ? 1.966 30.397 5.317 1.00 92.81 319 LEU A O 1
ATOM 2611 N N . THR A 1 320 ? 0.822 31.663 3.831 1.00 93.50 320 THR A N 1
ATOM 2612 C CA . THR A 1 320 ? 1.323 32.955 4.293 1.00 93.50 320 THR A CA 1
ATOM 2613 C C . THR A 1 320 ? 0.195 33.935 4.583 1.00 93.50 320 THR A C 1
ATOM 2615 O O . THR A 1 320 ? -0.908 33.817 4.054 1.00 93.50 320 THR A O 1
ATOM 2618 N N . THR A 1 321 ? 0.471 34.943 5.403 1.00 92.12 321 THR A N 1
ATOM 2619 C CA . THR A 1 321 ? -0.364 36.148 5.465 1.00 92.12 321 THR A CA 1
ATOM 2620 C C . THR A 1 321 ? -0.194 36.978 4.190 1.00 92.12 321 THR A C 1
ATOM 2622 O O . THR A 1 321 ? 0.703 36.711 3.381 1.00 92.12 321 THR A O 1
ATOM 2625 N N . GLU A 1 322 ? -1.031 37.997 4.009 1.00 87.38 322 GLU A N 1
ATOM 2626 C CA . GLU A 1 322 ? -0.936 38.948 2.893 1.00 87.38 322 GLU A CA 1
ATOM 2627 C C . GLU A 1 322 ? 0.409 39.706 2.863 1.00 87.38 322 GLU A C 1
ATOM 2629 O O . GLU A 1 322 ? 0.913 40.079 1.804 1.00 87.38 322 GLU A O 1
ATOM 2634 N N . GLU A 1 323 ? 1.041 39.888 4.024 1.00 87.06 323 GLU A N 1
ATOM 2635 C CA . GLU A 1 323 ? 2.369 40.494 4.156 1.00 87.06 323 GLU A CA 1
ATOM 2636 C C . GLU A 1 323 ? 3.508 39.507 3.846 1.00 87.06 323 GLU A C 1
ATOM 2638 O O . GLU A 1 323 ? 4.676 39.898 3.819 1.00 87.06 323 GLU A O 1
ATOM 2643 N N . GLY A 1 324 ? 3.195 38.227 3.617 1.00 88.06 324 GLY A N 1
ATOM 2644 C CA . GLY A 1 324 ? 4.165 37.168 3.330 1.00 88.06 324 GLY A CA 1
ATOM 2645 C C . GLY A 1 324 ? 4.702 36.444 4.568 1.00 88.06 324 GLY A C 1
ATOM 2646 O O . GLY A 1 324 ? 5.725 35.764 4.475 1.00 88.06 324 GLY A O 1
ATOM 2647 N N . THR A 1 325 ? 4.046 36.570 5.726 1.00 94.06 325 THR A N 1
ATOM 2648 C CA . THR A 1 325 ? 4.449 35.871 6.959 1.00 94.06 325 THR A CA 1
ATOM 2649 C C . THR A 1 325 ? 4.000 34.415 6.921 1.00 94.06 325 THR A C 1
ATOM 2651 O O . THR A 1 325 ? 2.813 34.147 6.774 1.00 94.06 325 THR A O 1
ATOM 2654 N N . ILE A 1 326 ? 4.921 33.466 7.075 1.00 93.88 326 ILE A N 1
ATOM 2655 C CA . ILE A 1 326 ? 4.642 32.030 6.977 1.00 93.88 326 ILE A CA 1
ATOM 2656 C C . ILE A 1 326 ? 4.019 31.527 8.281 1.00 93.88 326 ILE A C 1
ATOM 2658 O O . ILE A 1 326 ? 4.587 31.719 9.355 1.00 93.88 326 ILE A O 1
ATOM 2662 N N . PHE A 1 327 ? 2.889 30.824 8.195 1.00 91.00 327 PHE A N 1
ATOM 2663 C CA . PHE A 1 327 ? 2.275 30.154 9.352 1.00 91.00 327 PHE A CA 1
ATOM 2664 C C . PHE A 1 327 ? 2.118 28.640 9.176 1.00 91.00 327 PHE A C 1
ATOM 2666 O O . PHE A 1 327 ? 1.767 27.946 10.135 1.00 91.00 327 PHE A O 1
ATOM 2673 N N . TRP A 1 328 ? 2.395 28.113 7.979 1.00 90.81 328 TRP A N 1
ATOM 2674 C CA . TRP A 1 328 ? 2.510 26.676 7.740 1.00 90.81 328 TRP A CA 1
ATOM 2675 C C . TRP A 1 328 ? 3.200 26.369 6.400 1.00 90.81 328 TRP A C 1
ATOM 2677 O O . TRP A 1 328 ? 3.037 27.114 5.435 1.00 90.81 328 TRP A O 1
ATOM 2687 N N . CYS A 1 329 ? 3.922 25.250 6.313 1.00 91.88 329 CYS A N 1
ATOM 2688 C CA . CYS A 1 329 ? 4.395 24.675 5.052 1.00 91.88 329 CYS A CA 1
ATOM 2689 C C . CYS A 1 329 ? 4.466 23.140 5.128 1.00 91.88 329 CYS A C 1
ATOM 2691 O O . CYS A 1 329 ? 4.569 22.579 6.223 1.00 91.88 329 CYS A O 1
ATOM 2693 N N . ASN A 1 330 ? 4.399 22.469 3.974 1.00 92.06 330 ASN A N 1
ATOM 2694 C CA . ASN A 1 330 ? 4.530 21.009 3.878 1.00 92.06 330 ASN A CA 1
ATOM 2695 C C . ASN A 1 330 ? 5.997 20.555 3.735 1.00 92.06 330 ASN A C 1
ATOM 2697 O O . ASN A 1 330 ? 6.907 21.362 3.526 1.00 92.06 330 ASN A O 1
ATOM 2701 N N . GLY A 1 331 ? 6.247 19.247 3.829 1.00 88.75 331 GLY A N 1
ATOM 2702 C CA . GLY A 1 331 ? 7.584 18.661 3.716 1.00 88.75 331 GLY A CA 1
ATOM 2703 C C . GLY A 1 331 ? 8.278 18.943 2.379 1.00 88.75 331 GLY A C 1
ATOM 2704 O O . GLY A 1 331 ? 9.483 19.191 2.357 1.00 88.75 331 GLY A O 1
ATOM 2705 N N . LEU A 1 332 ? 7.535 18.999 1.269 1.00 89.81 332 LEU A N 1
ATOM 2706 C CA . LEU A 1 332 ? 8.108 19.340 -0.038 1.00 89.81 332 LEU A CA 1
ATOM 2707 C C . LEU A 1 332 ? 8.616 20.782 -0.094 1.00 89.81 332 LEU A C 1
ATOM 2709 O O . LEU A 1 332 ? 9.663 21.035 -0.687 1.00 89.81 332 LEU A O 1
ATOM 2713 N N . ALA A 1 333 ? 7.942 21.726 0.565 1.00 92.81 333 ALA A N 1
ATOM 2714 C CA . ALA A 1 333 ? 8.445 23.091 0.689 1.00 92.81 333 ALA A CA 1
ATOM 2715 C C . ALA A 1 333 ? 9.748 23.152 1.499 1.00 92.81 333 ALA A C 1
ATOM 2717 O O . ALA A 1 333 ? 10.651 23.915 1.154 1.00 92.81 333 ALA A O 1
ATOM 2718 N N . GLN A 1 334 ? 9.894 22.306 2.522 1.00 91.19 334 GLN A N 1
ATOM 2719 C CA . GLN A 1 334 ? 11.153 22.187 3.263 1.00 91.19 334 GLN A CA 1
ATOM 2720 C C . GLN A 1 334 ? 12.277 21.637 2.373 1.00 91.19 334 GLN A C 1
ATOM 2722 O O . GLN A 1 334 ? 13.383 22.174 2.363 1.00 91.19 334 GLN A O 1
ATOM 2727 N N . GLN A 1 335 ? 11.986 20.614 1.567 1.00 88.19 335 GLN A N 1
ATOM 2728 C CA . GLN A 1 335 ? 12.971 19.964 0.702 1.00 88.19 335 GLN A CA 1
ATOM 2729 C C . GLN A 1 335 ? 13.377 20.816 -0.513 1.00 88.19 335 GLN A C 1
ATOM 2731 O O . GLN A 1 335 ? 14.565 20.938 -0.805 1.00 88.19 335 GLN A O 1
ATOM 2736 N N . HIS A 1 336 ? 12.413 21.380 -1.247 1.00 88.75 336 HIS A N 1
ATOM 2737 C CA . HIS A 1 336 ? 12.667 22.065 -2.522 1.00 88.75 336 HIS A CA 1
ATOM 2738 C C . HIS A 1 336 ? 13.086 23.525 -2.336 1.00 88.75 336 HIS A C 1
ATOM 2740 O O . HIS A 1 336 ? 13.916 24.027 -3.095 1.00 88.75 336 HIS A O 1
ATOM 2746 N N . LEU A 1 337 ? 12.526 24.204 -1.329 1.00 90.12 337 LEU A N 1
ATOM 2747 C CA . LEU A 1 337 ? 12.769 25.628 -1.071 1.00 90.12 337 LEU A CA 1
ATOM 2748 C C . LEU A 1 337 ? 13.705 25.869 0.122 1.00 90.12 337 LEU A C 1
ATOM 2750 O O . LEU A 1 337 ? 14.128 27.003 0.334 1.00 90.12 337 LEU A O 1
ATOM 2754 N N . GLY A 1 338 ? 14.051 24.825 0.884 1.00 87.62 338 GLY A N 1
ATOM 2755 C CA . GLY A 1 338 ? 14.980 24.912 2.015 1.00 87.62 338 GLY A CA 1
ATOM 2756 C C . GLY A 1 338 ? 14.386 25.518 3.290 1.00 87.62 338 GLY A C 1
ATOM 2757 O O . GLY A 1 338 ? 15.146 25.977 4.141 1.00 87.62 338 GLY A O 1
ATOM 2758 N N . LEU A 1 339 ? 13.055 25.544 3.420 1.00 91.88 339 LEU A N 1
ATOM 2759 C CA . LEU A 1 339 ? 12.361 26.037 4.617 1.00 91.88 339 LEU A CA 1
ATOM 2760 C C . LEU A 1 339 ? 12.517 25.063 5.798 1.00 91.88 339 LEU A C 1
ATOM 2762 O O . LEU A 1 339 ? 12.613 23.852 5.605 1.00 91.88 339 LEU A O 1
ATOM 2766 N N . ARG A 1 340 ? 12.491 25.570 7.032 1.00 90.00 340 ARG A N 1
ATOM 2767 C CA . ARG A 1 340 ? 12.592 24.784 8.271 1.00 90.00 340 ARG A CA 1
ATOM 2768 C C . ARG A 1 340 ? 11.328 24.933 9.104 1.00 90.00 340 ARG A C 1
ATOM 2770 O O . ARG A 1 340 ? 11.030 26.007 9.615 1.00 90.00 340 ARG A O 1
ATOM 2777 N N . TRP A 1 341 ? 10.585 23.845 9.299 1.00 88.19 341 TRP A N 1
ATOM 2778 C CA . TRP A 1 341 ? 9.358 23.863 10.101 1.00 88.19 341 TRP A CA 1
ATOM 2779 C C . TRP A 1 341 ? 9.517 23.062 11.401 1.00 88.19 341 TRP A C 1
ATOM 2781 O O . TRP A 1 341 ? 10.006 21.933 11.342 1.00 88.19 341 TRP A O 1
ATOM 2791 N N . PRO A 1 342 ? 9.085 23.572 12.576 1.00 88.12 342 PRO A N 1
ATOM 2792 C CA . PRO A 1 342 ? 8.328 24.809 12.830 1.00 88.12 342 PRO A CA 1
ATOM 2793 C C . PRO A 1 342 ? 9.181 26.066 13.106 1.00 88.12 342 PRO A C 1
ATOM 2795 O O . PRO A 1 342 ? 8.643 27.061 13.584 1.00 88.12 342 PRO A O 1
ATOM 2798 N N . GLU A 1 343 ? 10.491 26.031 12.855 1.00 90.06 343 GLU A N 1
ATOM 2799 C CA . GLU A 1 343 ? 11.437 27.114 13.190 1.00 90.06 343 GLU A CA 1
ATOM 2800 C C . GLU A 1 343 ? 11.156 28.431 12.442 1.00 90.06 343 GLU A C 1
ATOM 2802 O O . GLU A 1 343 ? 11.257 29.503 13.034 1.00 90.06 343 GLU A O 1
ATOM 2807 N N . ASP A 1 344 ? 10.728 28.351 11.180 1.00 90.62 344 ASP A N 1
ATOM 2808 C CA . ASP A 1 344 ? 10.406 29.505 10.330 1.00 90.62 344 ASP A CA 1
ATOM 2809 C C . ASP A 1 344 ? 8.968 30.029 10.529 1.00 90.62 344 ASP A C 1
ATOM 2811 O O . ASP A 1 344 ? 8.508 30.907 9.795 1.00 90.62 344 ASP A O 1
ATOM 2815 N N . ASN A 1 345 ? 8.227 29.519 11.519 1.00 91.69 345 ASN A N 1
ATOM 2816 C CA . ASN A 1 345 ? 6.894 30.028 11.835 1.00 91.69 345 ASN A CA 1
ATOM 2817 C C . ASN A 1 345 ? 6.957 31.504 12.260 1.00 91.69 345 ASN A C 1
ATOM 2819 O O . ASN A 1 345 ? 7.648 31.861 13.214 1.00 91.69 345 ASN A O 1
ATOM 2823 N N . GLY A 1 346 ? 6.190 32.356 11.582 1.00 89.44 346 GLY A N 1
ATOM 2824 C CA . GLY A 1 346 ? 6.189 33.801 11.799 1.00 89.44 346 GLY A CA 1
ATOM 2825 C C . GLY A 1 346 ? 7.289 34.557 11.045 1.00 89.44 346 GLY A C 1
ATOM 2826 O O . GLY A 1 346 ? 7.375 35.775 11.186 1.00 89.44 346 GLY A O 1
ATOM 2827 N N . GLN A 1 347 ? 8.120 33.884 10.240 1.00 94.12 347 GLN A N 1
ATOM 2828 C CA . GLN A 1 347 ? 9.109 34.542 9.381 1.00 94.12 347 GLN A CA 1
ATOM 2829 C C . GLN A 1 347 ? 8.495 34.989 8.052 1.00 94.12 347 GLN A C 1
ATOM 2831 O O . GLN A 1 347 ? 7.568 34.366 7.537 1.00 94.12 347 GLN A O 1
ATOM 2836 N N . ASN A 1 348 ? 9.036 36.058 7.463 1.00 93.94 348 ASN A N 1
ATOM 2837 C CA . ASN A 1 348 ? 8.612 36.517 6.141 1.00 93.94 348 ASN A CA 1
ATOM 2838 C C . ASN A 1 348 ? 9.299 35.709 5.027 1.00 93.94 348 ASN A C 1
ATOM 2840 O O . ASN A 1 348 ? 10.528 35.600 5.007 1.00 93.94 348 ASN A O 1
ATOM 2844 N N . ILE A 1 349 ? 8.524 35.202 4.065 1.00 93.50 349 ILE A N 1
ATOM 2845 C CA . ILE A 1 349 ? 9.026 34.383 2.950 1.00 93.50 349 ILE A CA 1
ATOM 2846 C C . ILE A 1 349 ? 10.089 35.102 2.105 1.00 93.50 349 ILE A C 1
ATOM 2848 O O . ILE A 1 349 ? 11.012 34.462 1.603 1.00 93.50 349 ILE A O 1
ATOM 2852 N N . LEU A 1 350 ? 10.026 36.434 2.006 1.00 92.19 350 LEU A N 1
ATOM 2853 C CA . LEU A 1 350 ? 10.996 37.245 1.264 1.00 92.19 350 LEU A CA 1
ATOM 2854 C C . LEU A 1 350 ? 12.394 37.243 1.903 1.00 92.19 350 LEU A C 1
ATOM 2856 O O . LEU A 1 350 ? 13.390 37.447 1.209 1.00 92.19 350 LEU A O 1
ATOM 2860 N N . ASN A 1 351 ? 12.491 36.983 3.211 1.00 88.94 351 ASN A N 1
ATOM 2861 C CA . ASN A 1 351 ? 13.777 36.898 3.912 1.00 88.94 351 ASN A CA 1
ATOM 2862 C C . ASN A 1 351 ? 14.495 35.567 3.650 1.00 88.94 351 ASN A C 1
ATOM 2864 O O . ASN A 1 351 ? 15.730 35.503 3.733 1.00 88.94 351 ASN A O 1
ATOM 2868 N N . LEU A 1 352 ? 13.715 34.529 3.335 1.00 90.50 352 LEU A N 1
ATOM 2869 C CA . LEU A 1 352 ? 14.171 33.161 3.101 1.00 90.50 352 LEU A CA 1
ATOM 2870 C C . LEU A 1 352 ? 14.461 32.932 1.609 1.00 90.50 352 LEU A C 1
ATOM 2872 O O . LEU A 1 352 ? 15.541 32.462 1.254 1.00 90.50 352 LEU A O 1
ATOM 2876 N N . LEU A 1 353 ? 13.553 33.354 0.721 1.00 90.50 353 LEU A N 1
ATOM 2877 C CA . LEU A 1 353 ? 13.706 33.264 -0.735 1.00 90.50 353 LEU A CA 1
ATOM 2878 C C . LEU A 1 353 ? 14.186 34.590 -1.335 1.00 90.50 353 LEU A C 1
ATOM 2880 O O . LEU A 1 353 ? 13.409 35.423 -1.802 1.00 90.50 353 LEU A O 1
ATOM 2884 N N . ARG A 1 354 ? 15.509 34.765 -1.373 1.00 90.31 354 ARG A N 1
ATOM 2885 C CA . ARG A 1 354 ? 16.175 36.012 -1.790 1.00 90.31 354 ARG A CA 1
ATOM 2886 C C . ARG A 1 354 ? 16.377 36.132 -3.305 1.00 90.31 354 ARG A C 1
ATOM 2888 O O . ARG A 1 354 ? 17.471 36.449 -3.765 1.00 90.31 354 ARG A O 1
ATOM 2895 N N . TYR A 1 355 ? 15.326 35.888 -4.083 1.00 92.38 355 TYR A N 1
ATOM 2896 C CA . TYR A 1 355 ? 15.351 36.079 -5.536 1.00 92.38 355 TYR A CA 1
ATOM 2897 C C . TYR A 1 355 ? 14.668 37.411 -5.904 1.00 92.38 355 TYR A C 1
ATOM 2899 O O . TYR A 1 355 ? 13.520 37.632 -5.501 1.00 92.38 355 TYR A O 1
ATOM 2907 N N . PRO A 1 356 ? 15.328 38.315 -6.660 1.00 91.06 356 PRO A N 1
ATOM 2908 C CA . PRO A 1 356 ? 14.754 39.617 -7.019 1.00 91.06 356 PRO A CA 1
ATOM 2909 C C . PRO A 1 356 ? 13.430 39.510 -7.783 1.00 91.06 356 PRO A C 1
ATOM 2911 O O . PRO A 1 356 ? 12.509 40.289 -7.552 1.00 91.06 356 PRO A O 1
ATOM 2914 N N . GLU A 1 357 ? 13.325 38.520 -8.667 1.00 92.06 357 GLU A N 1
ATOM 2915 C CA . GLU A 1 357 ? 12.129 38.241 -9.466 1.00 92.06 357 GLU A CA 1
ATOM 2916 C C . GLU A 1 357 ? 10.975 37.723 -8.596 1.00 92.06 357 GLU A C 1
ATOM 2918 O O . GLU A 1 357 ? 9.859 38.226 -8.708 1.00 92.06 357 GLU A O 1
ATOM 2923 N N . PHE A 1 358 ? 11.257 36.827 -7.642 1.00 93.12 358 PHE A N 1
ATOM 2924 C CA . PHE A 1 358 ? 10.285 36.359 -6.644 1.00 93.12 358 PHE A CA 1
ATOM 2925 C C . PHE A 1 358 ? 9.753 37.503 -5.774 1.00 93.12 358 PHE A C 1
ATOM 2927 O O . PHE A 1 358 ? 8.550 37.658 -5.570 1.00 93.12 358 PHE A O 1
ATOM 2934 N N . SER A 1 359 ? 10.663 38.364 -5.316 1.00 91.44 359 SER A N 1
ATOM 2935 C CA . SER A 1 359 ? 10.318 39.537 -4.512 1.00 91.44 359 SER A CA 1
ATOM 2936 C C . SER A 1 359 ? 9.466 40.550 -5.271 1.00 91.44 359 SER A C 1
ATOM 2938 O O . SER A 1 359 ? 8.664 41.257 -4.661 1.00 91.44 359 SER A O 1
ATOM 2940 N N . ARG A 1 360 ? 9.675 40.666 -6.587 1.00 91.00 360 ARG A N 1
ATOM 2941 C CA . ARG A 1 360 ? 8.889 41.535 -7.463 1.00 91.00 360 ARG A CA 1
ATOM 2942 C C . ARG A 1 360 ? 7.494 40.961 -7.674 1.00 91.00 360 ARG A C 1
ATOM 2944 O O . ARG A 1 360 ? 6.530 41.699 -7.522 1.00 91.00 360 ARG A O 1
ATOM 2951 N N . TYR A 1 361 ? 7.402 39.661 -7.937 1.00 92.38 361 TYR A N 1
ATOM 2952 C CA . TYR A 1 361 ? 6.146 38.944 -8.144 1.00 92.38 361 TYR A CA 1
ATOM 2953 C C . TYR A 1 361 ? 5.193 39.073 -6.947 1.00 92.38 361 TYR A C 1
ATOM 2955 O O . TYR A 1 361 ? 4.057 39.513 -7.106 1.00 92.38 361 TYR A O 1
ATOM 2963 N N . LEU A 1 362 ? 5.682 38.830 -5.724 1.00 89.81 362 LEU A N 1
ATOM 2964 C CA . LEU A 1 362 ? 4.870 38.997 -4.510 1.00 89.81 362 LEU A CA 1
ATOM 2965 C C . LEU A 1 362 ? 4.474 40.458 -4.227 1.00 89.81 362 LEU A C 1
ATOM 2967 O O . LEU A 1 362 ? 3.404 40.703 -3.676 1.00 89.81 362 LEU A O 1
ATOM 2971 N N . ARG A 1 363 ? 5.310 41.438 -4.605 1.00 87.88 363 ARG A N 1
ATOM 2972 C CA . ARG A 1 363 ? 5.013 42.870 -4.409 1.00 87.88 363 ARG A CA 1
ATOM 2973 C C . ARG A 1 363 ? 4.047 43.439 -5.442 1.00 87.88 363 ARG A C 1
ATOM 2975 O O . ARG A 1 363 ? 3.238 44.288 -5.090 1.00 87.88 363 ARG A O 1
ATOM 2982 N N . GLN A 1 364 ? 4.154 43.009 -6.697 1.00 88.81 364 GLN A N 1
ATOM 2983 C CA . GLN A 1 364 ? 3.293 43.473 -7.788 1.00 88.81 364 GLN A CA 1
ATOM 2984 C C . GLN A 1 364 ? 1.880 42.894 -7.700 1.00 88.81 364 GLN A C 1
ATOM 2986 O O . GLN A 1 364 ? 0.959 43.518 -8.212 1.00 88.81 364 GLN A O 1
ATOM 2991 N N . ARG A 1 365 ? 1.711 41.748 -7.021 1.00 86.12 365 ARG A N 1
ATOM 2992 C CA . ARG A 1 365 ? 0.418 41.067 -6.819 1.00 86.12 365 ARG A CA 1
ATOM 2993 C C . ARG A 1 365 ? -0.302 40.683 -8.119 1.00 86.12 365 ARG A C 1
ATOM 2995 O O . ARG A 1 365 ? -1.503 40.435 -8.108 1.00 86.12 365 ARG A O 1
ATOM 3002 N N . ASP A 1 366 ? 0.434 40.611 -9.223 1.00 85.75 366 ASP A N 1
ATOM 3003 C CA . ASP A 1 366 ? -0.048 40.095 -10.502 1.00 85.75 366 ASP A CA 1
ATOM 3004 C C . ASP A 1 366 ? 0.119 38.571 -10.509 1.00 85.75 366 ASP A C 1
ATOM 3006 O O . ASP A 1 366 ? 1.159 38.047 -10.907 1.00 85.75 366 ASP A O 1
ATOM 3010 N N . PHE A 1 367 ? -0.878 37.869 -9.965 1.00 90.38 367 PHE A N 1
ATOM 3011 C CA . PHE A 1 367 ? -0.865 36.411 -9.798 1.00 90.38 367 PHE A CA 1
ATOM 3012 C C . PHE A 1 367 ? -1.560 35.652 -10.938 1.00 90.38 367 PHE A C 1
ATOM 3014 O O . PHE A 1 367 ? -1.649 34.424 -10.883 1.00 90.38 367 PHE A O 1
ATOM 3021 N N . ASP A 1 368 ? -2.005 36.351 -11.988 1.00 86.69 368 ASP A N 1
ATOM 3022 C CA . ASP A 1 368 ? -2.613 35.724 -13.170 1.00 86.69 368 ASP A CA 1
ATOM 3023 C C . ASP A 1 368 ? -1.592 34.903 -13.971 1.00 86.69 368 ASP A C 1
ATOM 3025 O O . ASP A 1 368 ? -1.945 33.942 -14.661 1.00 86.69 368 ASP A O 1
ATOM 3029 N N . LYS A 1 369 ? -0.304 35.256 -13.872 1.00 88.00 369 LYS A N 1
ATOM 3030 C CA . LYS A 1 369 ? 0.793 34.543 -14.531 1.00 88.00 369 LYS A CA 1
ATOM 3031 C C . LYS A 1 369 ? 1.697 33.868 -13.504 1.00 88.00 369 LYS A C 1
ATOM 3033 O O . LYS A 1 369 ? 2.143 34.529 -12.571 1.00 88.00 369 LYS A O 1
ATOM 3038 N N . PRO A 1 370 ? 2.045 32.584 -13.691 1.00 92.75 370 PRO A N 1
ATOM 3039 C CA . PRO A 1 370 ? 3.003 31.925 -12.822 1.00 92.75 370 PRO A CA 1
ATOM 3040 C C . PRO A 1 370 ? 4.408 32.509 -13.009 1.00 92.75 370 PRO A C 1
ATOM 3042 O O . PRO A 1 370 ? 4.818 32.853 -14.121 1.00 92.75 370 PRO A O 1
ATOM 3045 N N . LEU A 1 371 ? 5.183 32.554 -11.928 1.00 93.75 371 LEU A N 1
ATOM 3046 C CA . LEU A 1 371 ? 6.589 32.940 -11.980 1.00 93.75 371 LEU A CA 1
ATOM 3047 C C . LEU A 1 371 ? 7.467 31.694 -12.116 1.00 93.75 371 LEU A C 1
ATOM 3049 O O . LEU A 1 371 ? 7.464 30.845 -11.231 1.00 93.75 371 LEU A O 1
ATOM 3053 N N . THR A 1 372 ? 8.271 31.609 -13.174 1.00 92.12 372 THR A N 1
ATOM 3054 C CA . THR A 1 372 ? 9.263 30.532 -13.332 1.00 92.12 372 THR A CA 1
ATOM 3055 C C . THR A 1 372 ? 10.653 31.029 -12.953 1.00 92.12 372 THR A C 1
ATOM 3057 O O . THR A 1 372 ? 11.093 32.057 -13.460 1.00 92.12 372 THR A O 1
ATOM 3060 N N . LEU A 1 373 ? 11.354 30.295 -12.087 1.00 92.25 373 LEU A N 1
ATOM 3061 C CA . LEU A 1 373 ? 12.700 30.624 -11.612 1.00 92.25 373 LEU A CA 1
ATOM 3062 C C . LEU A 1 373 ? 13.618 29.410 -11.675 1.00 92.25 373 LEU A C 1
ATOM 3064 O O . LEU A 1 373 ? 13.195 28.290 -11.403 1.00 92.25 373 LEU A O 1
ATOM 3068 N N . VAL A 1 374 ? 14.899 29.648 -11.948 1.00 90.88 374 VAL A N 1
ATOM 3069 C CA . VAL A 1 374 ? 15.947 28.643 -11.743 1.00 90.88 374 VAL A CA 1
ATOM 3070 C C . VAL A 1 374 ? 16.608 28.913 -10.401 1.00 90.88 374 VAL A C 1
ATOM 3072 O O . VAL A 1 374 ? 17.229 29.955 -10.199 1.00 90.88 374 VAL A O 1
ATOM 3075 N N . LEU A 1 375 ? 16.456 27.978 -9.472 1.00 88.50 375 LEU A N 1
ATOM 3076 C CA . LEU A 1 375 ? 17.065 28.062 -8.152 1.00 88.50 375 LEU A CA 1
ATOM 3077 C C . LEU A 1 375 ? 18.557 27.686 -8.207 1.00 88.50 375 LEU A C 1
ATOM 3079 O O . LEU A 1 375 ? 19.026 27.031 -9.139 1.00 88.50 375 LEU A O 1
ATOM 3083 N N . ASN A 1 376 ? 19.317 28.040 -7.166 1.00 84.00 376 ASN A N 1
ATOM 3084 C CA . ASN A 1 376 ? 20.759 27.746 -7.075 1.00 84.00 376 ASN A CA 1
ATOM 3085 C C . ASN A 1 376 ? 21.107 26.248 -7.186 1.00 84.00 376 ASN A C 1
ATOM 3087 O O . ASN A 1 376 ? 22.199 25.887 -7.620 1.00 84.00 376 ASN A O 1
ATOM 3091 N N . ASN A 1 377 ? 20.179 25.368 -6.815 1.00 79.19 377 ASN A N 1
ATOM 3092 C CA . ASN A 1 377 ? 20.297 23.914 -6.961 1.00 79.19 377 ASN A CA 1
ATOM 3093 C C . ASN A 1 377 ? 19.953 23.414 -8.382 1.00 79.19 377 ASN A C 1
ATOM 3095 O O . ASN A 1 377 ? 19.840 22.208 -8.585 1.00 79.19 377 ASN A O 1
ATOM 3099 N N . LYS A 1 378 ? 19.819 24.322 -9.361 1.00 84.19 378 LYS A N 1
ATOM 3100 C CA . LYS A 1 378 ? 19.433 24.073 -10.761 1.00 84.19 378 LYS A CA 1
ATOM 3101 C C . LYS A 1 378 ? 18.012 23.533 -10.952 1.00 84.19 378 LYS A C 1
ATOM 3103 O O . LYS A 1 378 ? 17.683 23.108 -12.058 1.00 84.19 378 LYS A O 1
ATOM 3108 N N . LEU A 1 379 ? 17.175 23.555 -9.914 1.00 85.88 379 LEU A N 1
ATOM 3109 C CA . LEU A 1 379 ? 15.757 23.244 -10.066 1.00 85.88 379 LEU A CA 1
ATOM 3110 C C . LEU A 1 379 ? 15.055 24.394 -10.782 1.00 85.88 379 LEU A C 1
ATOM 3112 O O . LEU A 1 379 ? 15.223 25.558 -10.412 1.00 85.88 379 LEU A O 1
ATOM 3116 N N . HIS A 1 380 ? 14.254 24.058 -11.786 1.00 90.94 380 HIS A N 1
ATOM 3117 C CA . HIS A 1 380 ? 13.309 24.983 -12.392 1.00 90.94 380 HIS A CA 1
ATOM 3118 C C . HIS A 1 380 ? 12.003 24.905 -11.606 1.00 90.94 380 HIS A C 1
ATOM 3120 O O . HIS A 1 380 ? 11.337 23.872 -11.613 1.00 90.94 380 HIS A O 1
ATOM 3126 N N . MET A 1 381 ? 11.648 25.992 -10.931 1.00 93.50 381 MET A N 1
ATOM 3127 C CA . MET A 1 381 ? 10.471 26.071 -10.076 1.00 93.50 381 MET A CA 1
ATOM 3128 C C . MET A 1 381 ? 9.451 27.046 -10.651 1.00 93.50 381 MET A C 1
ATOM 3130 O O . MET A 1 381 ? 9.786 28.191 -10.954 1.00 93.50 381 MET A O 1
ATOM 3134 N N . GLU A 1 382 ? 8.202 26.604 -10.751 1.00 94.88 382 GLU A N 1
ATOM 3135 C CA . GLU A 1 382 ? 7.046 27.439 -11.071 1.00 94.88 382 GLU A CA 1
ATOM 3136 C C . GLU A 1 382 ? 6.318 27.818 -9.771 1.00 94.88 382 GLU A C 1
ATOM 3138 O O . GLU A 1 382 ? 5.884 26.943 -9.026 1.00 94.88 382 GLU A O 1
ATOM 3143 N N . PHE A 1 383 ? 6.175 29.114 -9.490 1.00 94.69 383 PHE A N 1
ATOM 3144 C CA . PHE A 1 383 ? 5.482 29.647 -8.318 1.00 94.69 383 PHE A CA 1
ATOM 3145 C C . PHE A 1 383 ? 4.112 30.216 -8.695 1.00 94.69 383 PHE A C 1
ATOM 3147 O O . PHE A 1 383 ? 3.995 31.068 -9.580 1.00 94.69 383 PHE A O 1
ATOM 3154 N N . ARG A 1 384 ? 3.077 29.804 -7.960 1.00 94.88 384 ARG A N 1
ATOM 3155 C CA . ARG A 1 384 ? 1.694 30.285 -8.074 1.00 94.88 384 ARG A CA 1
ATOM 3156 C C . ARG A 1 384 ? 1.191 30.742 -6.714 1.00 94.88 384 ARG A C 1
ATOM 3158 O O . ARG A 1 384 ? 1.422 30.062 -5.718 1.00 94.88 384 ARG A O 1
ATOM 3165 N N . VAL A 1 385 ? 0.501 31.875 -6.672 1.00 93.44 385 VAL A N 1
ATOM 3166 C CA . VAL A 1 385 ? -0.104 32.412 -5.448 1.00 93.44 385 VAL A CA 1
ATOM 3167 C C . VAL A 1 385 ? -1.608 32.456 -5.649 1.00 93.44 385 VAL A C 1
ATOM 3169 O O . VAL A 1 385 ? -2.078 32.927 -6.678 1.00 93.44 385 VAL A O 1
ATOM 3172 N N . MET A 1 386 ? -2.359 31.956 -4.676 1.00 90.81 386 MET A N 1
ATOM 3173 C CA . MET A 1 386 ? -3.819 31.958 -4.703 1.00 90.81 386 MET A CA 1
ATOM 3174 C C . MET A 1 386 ? -4.388 32.376 -3.341 1.00 90.81 386 MET A C 1
ATOM 3176 O O . MET A 1 386 ? -3.784 32.071 -2.310 1.00 90.81 386 MET A O 1
ATOM 3180 N N . PRO A 1 387 ? -5.529 33.082 -3.296 1.00 88.94 387 PRO A N 1
ATOM 3181 C CA . PRO A 1 387 ? -6.172 33.432 -2.034 1.00 88.94 387 PRO A CA 1
ATOM 3182 C C . PRO A 1 387 ? -6.706 32.170 -1.341 1.00 88.94 387 PRO A C 1
ATOM 3184 O O . PRO A 1 387 ? -7.338 31.330 -1.979 1.00 88.94 387 PRO A O 1
ATOM 3187 N N . TYR A 1 388 ? -6.450 32.035 -0.037 1.00 83.94 388 TYR A N 1
ATOM 3188 C CA . TYR A 1 388 ? -6.907 30.892 0.767 1.00 83.94 388 TYR A CA 1
ATOM 3189 C C . TYR A 1 388 ? -8.061 31.266 1.704 1.00 83.94 388 TYR A C 1
ATOM 3191 O O . TYR A 1 388 ? -9.054 30.548 1.798 1.00 83.94 388 TYR A O 1
ATOM 3199 N N . SER A 1 389 ? -7.945 32.411 2.377 1.00 83.94 389 SER A N 1
ATOM 3200 C CA . SER A 1 389 ? -8.988 33.010 3.215 1.00 83.94 389 SER A CA 1
ATOM 3201 C C . SER A 1 389 ? -8.788 34.526 3.284 1.00 83.94 389 SER A C 1
ATOM 3203 O O . SER A 1 389 ? -7.820 35.046 2.727 1.00 83.94 389 SER A O 1
ATOM 3205 N N . GLU A 1 390 ? -9.660 35.249 3.993 1.00 85.56 390 GLU A N 1
ATOM 3206 C CA . GLU A 1 390 ? -9.450 36.680 4.249 1.00 85.56 390 GLU A CA 1
ATOM 3207 C C . GLU A 1 390 ? -8.057 36.924 4.860 1.00 85.56 390 GLU A C 1
ATOM 3209 O O . GLU A 1 390 ? -7.704 36.327 5.880 1.00 85.56 390 GLU A O 1
ATOM 3214 N N . GLY A 1 391 ? -7.243 37.746 4.187 1.00 83.62 391 GLY A N 1
ATOM 3215 C CA . GLY A 1 391 ? -5.881 38.099 4.606 1.00 83.62 391 GLY A CA 1
ATOM 3216 C C . GLY A 1 391 ? -4.830 36.980 4.514 1.00 83.62 391 GLY A C 1
ATOM 3217 O O . GLY A 1 391 ? -3.742 37.134 5.074 1.00 83.62 391 GLY A O 1
ATOM 3218 N N . GLN A 1 392 ? -5.119 35.850 3.851 1.00 90.75 392 GLN A N 1
ATOM 3219 C CA . GLN A 1 392 ? -4.188 34.716 3.740 1.00 90.75 392 GLN A CA 1
ATOM 3220 C C . GLN A 1 392 ? -4.023 34.224 2.305 1.00 90.75 392 GLN A C 1
ATOM 3222 O O . GLN A 1 392 ? -4.992 34.060 1.557 1.00 90.75 392 GLN A O 1
ATOM 3227 N N . TRP A 1 393 ? -2.782 33.908 1.952 1.00 92.56 393 TRP A N 1
ATOM 3228 C CA . TRP A 1 393 ? -2.391 33.389 0.651 1.00 92.56 393 TRP A CA 1
ATOM 3229 C C . TRP A 1 393 ? -1.818 31.978 0.758 1.00 92.56 393 TRP A C 1
ATOM 3231 O O . TRP A 1 393 ? -1.151 31.603 1.722 1.00 92.56 393 TRP A O 1
ATOM 3241 N N . LEU A 1 394 ? -2.075 31.206 -0.288 1.00 92.88 394 LEU A N 1
ATOM 3242 C CA . LEU A 1 394 ? -1.521 29.893 -0.543 1.00 92.88 394 LEU A CA 1
ATOM 3243 C C . LEU A 1 394 ? -0.515 30.026 -1.688 1.00 92.88 394 LEU A C 1
ATOM 3245 O O . LEU A 1 394 ? -0.877 30.316 -2.827 1.00 92.88 394 LEU A O 1
ATOM 3249 N N . LEU A 1 395 ? 0.758 29.833 -1.372 1.00 94.00 395 LEU A N 1
ATOM 3250 C CA . LEU A 1 395 ? 1.850 29.781 -2.330 1.00 94.00 395 LEU A CA 1
ATOM 3251 C C . LEU A 1 395 ? 2.130 28.312 -2.661 1.00 94.00 395 LEU A C 1
ATOM 3253 O O . LEU A 1 395 ? 2.429 27.509 -1.777 1.00 94.00 395 LEU A O 1
ATOM 3257 N N . VAL A 1 396 ? 2.057 27.975 -3.942 1.00 94.19 396 VAL A N 1
ATOM 3258 C CA . VAL A 1 396 ? 2.398 26.656 -4.474 1.00 94.19 396 VAL A CA 1
ATOM 3259 C C . VAL A 1 396 ? 3.641 26.795 -5.340 1.00 94.19 396 VAL A C 1
ATOM 3261 O O . VAL A 1 396 ? 3.698 27.661 -6.211 1.00 94.19 396 VAL A O 1
ATOM 3264 N N . ALA A 1 397 ? 4.635 25.949 -5.094 1.00 93.88 397 ALA A N 1
ATOM 3265 C CA . ALA A 1 397 ? 5.857 25.868 -5.876 1.00 93.88 397 ALA A CA 1
ATOM 3266 C C . ALA A 1 397 ? 5.999 24.463 -6.478 1.00 93.88 397 ALA A C 1
ATOM 3268 O O . ALA A 1 397 ? 6.073 23.465 -5.759 1.00 93.88 397 ALA A O 1
ATOM 3269 N N . ARG A 1 398 ? 6.046 24.391 -7.806 1.00 94.19 398 ARG A N 1
ATOM 3270 C CA . ARG A 1 398 ? 6.075 23.147 -8.578 1.00 94.19 398 ARG A CA 1
ATOM 3271 C C . ARG A 1 398 ? 7.417 22.967 -9.272 1.00 94.19 398 ARG A C 1
ATOM 3273 O O . ARG A 1 398 ? 7.914 23.904 -9.890 1.00 94.19 398 ARG A O 1
ATOM 3280 N N . ASP A 1 399 ? 7.982 21.765 -9.201 1.00 90.50 399 ASP A N 1
ATOM 3281 C CA . ASP A 1 399 ? 9.191 21.419 -9.954 1.00 90.50 399 ASP A CA 1
ATOM 3282 C C . ASP A 1 399 ? 8.832 21.126 -11.419 1.00 90.50 399 ASP A C 1
ATOM 3284 O O . ASP A 1 399 ? 8.113 20.175 -11.727 1.00 90.50 399 ASP A O 1
ATOM 3288 N N . VAL A 1 400 ? 9.332 21.964 -12.326 1.00 89.44 400 VAL A N 1
ATOM 3289 C CA . VAL A 1 400 ? 9.132 21.867 -13.781 1.00 89.44 400 VAL A CA 1
ATOM 3290 C C . VAL A 1 400 ? 10.439 21.557 -14.526 1.00 89.44 400 VAL A C 1
ATOM 3292 O O . VAL A 1 400 ? 10.526 21.694 -15.749 1.00 89.44 400 VAL A O 1
ATOM 3295 N N . THR A 1 401 ? 11.470 21.090 -13.813 1.00 82.50 401 THR A N 1
ATOM 3296 C CA . THR A 1 401 ? 12.806 20.807 -14.368 1.00 82.50 401 THR A CA 1
ATOM 3297 C C . THR A 1 401 ? 12.758 19.796 -15.514 1.00 82.50 401 THR A C 1
ATOM 3299 O O . THR A 1 401 ? 13.341 20.028 -16.576 1.00 82.50 401 THR A O 1
ATOM 3302 N N . GLN A 1 402 ? 12.032 18.688 -15.338 1.00 75.75 402 GLN A N 1
ATOM 3303 C CA . GLN A 1 402 ? 11.922 17.641 -16.358 1.00 75.75 402 GLN A CA 1
ATOM 3304 C C . GLN A 1 402 ? 11.221 18.146 -17.626 1.00 75.75 402 GLN A C 1
ATOM 3306 O O . GLN A 1 402 ? 11.649 17.831 -18.737 1.00 75.75 402 GLN A O 1
ATOM 3311 N N . MET A 1 403 ? 10.179 18.967 -17.469 1.00 74.94 403 MET A N 1
ATOM 3312 C CA . MET A 1 403 ? 9.433 19.543 -18.587 1.00 74.94 403 MET A CA 1
ATOM 3313 C C . MET A 1 403 ? 10.338 20.431 -19.450 1.00 74.94 403 MET A C 1
ATOM 3315 O O . MET A 1 403 ? 10.420 20.232 -20.663 1.00 74.94 403 MET A O 1
ATOM 3319 N N . HIS A 1 404 ? 11.110 21.327 -18.831 1.00 74.19 404 HIS A N 1
ATOM 3320 C CA . HIS A 1 404 ? 12.047 22.184 -19.561 1.00 74.19 404 HIS A CA 1
ATOM 3321 C C . HIS A 1 404 ? 13.189 21.408 -20.237 1.00 74.19 404 HIS A C 1
ATOM 3323 O O . HIS A 1 404 ? 13.588 21.745 -21.356 1.00 74.19 404 HIS A O 1
ATOM 3329 N N . GLN A 1 405 ? 13.704 20.346 -19.608 1.00 69.75 405 GLN A N 1
ATOM 3330 C CA . GLN A 1 405 ? 14.718 19.485 -20.231 1.00 69.75 405 GLN A CA 1
ATOM 3331 C C . GLN A 1 405 ? 14.174 18.757 -21.470 1.00 69.75 405 GLN A C 1
ATOM 3333 O O . GLN A 1 405 ? 14.864 18.679 -22.492 1.00 69.75 405 GLN A O 1
ATOM 3338 N N . LEU A 1 406 ? 12.930 18.269 -21.413 1.00 71.06 406 LEU A N 1
ATOM 3339 C CA . LEU A 1 406 ? 12.258 17.619 -22.542 1.00 71.06 406 LEU A CA 1
ATOM 3340 C C . LEU A 1 406 ? 12.018 18.591 -23.702 1.00 71.06 406 LEU A C 1
ATOM 3342 O O . LEU A 1 406 ? 12.280 18.249 -24.858 1.00 71.06 406 LEU A O 1
ATOM 3346 N N . GLU A 1 407 ? 11.583 19.818 -23.415 1.00 70.38 407 GLU A N 1
ATOM 3347 C CA . GLU A 1 407 ? 11.406 20.858 -24.434 1.00 70.38 407 GLU A CA 1
ATOM 3348 C C . GLU A 1 407 ? 12.720 21.207 -25.144 1.00 70.38 407 GLU A C 1
ATOM 3350 O O . GLU A 1 407 ? 12.756 21.305 -26.377 1.00 70.38 407 GLU A O 1
ATOM 3355 N N . GLY A 1 408 ? 13.817 21.345 -24.391 1.00 69.81 408 GLY A N 1
ATOM 3356 C CA . GLY A 1 408 ? 15.148 21.587 -24.950 1.00 69.81 408 GLY A CA 1
ATOM 3357 C C . GLY A 1 408 ? 15.628 20.441 -25.846 1.00 69.81 408 GLY A C 1
ATOM 3358 O O . GLY A 1 408 ? 16.061 20.669 -26.980 1.00 69.81 408 GLY A O 1
ATOM 3359 N N . ALA A 1 409 ? 15.490 19.196 -25.382 1.00 64.69 409 ALA A N 1
ATOM 3360 C CA . ALA A 1 409 ? 15.849 18.007 -26.157 1.00 64.69 409 ALA A CA 1
ATOM 3361 C C . ALA A 1 409 ? 15.033 17.890 -27.457 1.00 64.69 409 ALA A C 1
ATOM 3363 O O . ALA A 1 409 ? 15.586 17.590 -28.520 1.00 64.69 409 ALA A O 1
ATOM 3364 N N . ARG A 1 410 ? 13.729 18.192 -27.397 1.00 68.56 410 ARG A N 1
ATOM 3365 C CA . ARG A 1 410 ? 12.827 18.201 -28.554 1.00 68.56 410 ARG A CA 1
ATOM 3366 C C . ARG A 1 410 ? 13.251 19.236 -29.602 1.00 68.56 410 ARG A C 1
ATOM 3368 O O . ARG A 1 410 ? 13.287 18.909 -30.786 1.00 68.56 410 ARG A O 1
ATOM 3375 N N . ARG A 1 411 ? 13.608 20.462 -29.199 1.00 70.38 411 ARG A N 1
ATOM 3376 C CA . ARG A 1 411 ? 14.077 21.507 -30.135 1.00 70.38 411 ARG A CA 1
ATOM 3377 C C . ARG A 1 411 ? 15.350 21.085 -30.874 1.00 70.38 411 ARG A C 1
ATOM 3379 O O . ARG A 1 411 ? 15.400 21.181 -32.100 1.00 70.38 411 ARG A O 1
ATOM 3386 N N . ASN A 1 412 ? 16.335 20.549 -30.151 1.00 65.56 412 ASN A N 1
ATOM 3387 C CA . ASN A 1 412 ? 17.590 20.072 -30.746 1.00 65.56 412 ASN A CA 1
ATOM 3388 C C . ASN A 1 412 ? 17.367 18.902 -31.718 1.00 65.56 412 ASN A C 1
ATOM 3390 O O . ASN A 1 412 ? 18.022 18.816 -32.755 1.00 65.56 412 ASN A O 1
ATOM 3394 N N . PHE A 1 413 ? 16.412 18.019 -31.418 1.00 71.00 413 PHE A N 1
ATOM 3395 C CA . PHE A 1 413 ? 16.030 16.927 -32.308 1.00 71.00 413 PHE A CA 1
ATOM 3396 C C . PHE A 1 413 ? 15.492 17.425 -33.656 1.00 71.00 413 PHE A C 1
ATOM 3398 O O . PHE A 1 413 ? 15.989 16.997 -34.697 1.00 71.00 413 PHE A O 1
ATOM 3405 N N . PHE A 1 414 ? 14.535 18.360 -33.654 1.00 74.75 414 PHE A N 1
ATOM 3406 C CA . PHE A 1 414 ? 13.956 18.892 -34.894 1.00 74.75 414 PHE A CA 1
ATOM 3407 C C . PHE A 1 414 ? 14.987 19.604 -35.776 1.00 74.75 414 PHE A C 1
ATOM 3409 O O . PHE A 1 414 ? 14.967 19.443 -37.000 1.00 74.75 414 PHE A O 1
ATOM 3416 N N . ALA A 1 415 ? 15.915 20.348 -35.167 1.00 72.06 415 ALA A N 1
ATOM 3417 C CA . ALA A 1 415 ? 17.000 21.003 -35.893 1.00 72.06 415 ALA A CA 1
ATOM 3418 C C . ALA A 1 415 ? 17.902 19.982 -36.614 1.00 72.06 415 ALA A C 1
ATOM 3420 O O . ALA A 1 415 ? 18.179 20.134 -37.806 1.00 72.06 415 ALA A O 1
ATOM 3421 N N . ASN A 1 416 ? 18.291 18.902 -35.927 1.00 68.62 416 ASN A N 1
ATOM 3422 C CA . ASN A 1 416 ? 19.165 17.867 -36.486 1.00 68.62 416 ASN A CA 1
ATOM 3423 C C . ASN A 1 416 ? 18.481 17.042 -37.587 1.00 68.62 416 ASN A C 1
ATOM 3425 O O . ASN A 1 416 ? 19.079 16.811 -38.636 1.00 68.62 416 ASN A O 1
ATOM 3429 N N . VAL A 1 417 ? 17.215 16.653 -37.392 1.00 76.94 417 VAL A N 1
ATOM 3430 C CA . VAL A 1 417 ? 16.424 15.935 -38.412 1.00 76.94 417 VAL A CA 1
ATOM 3431 C C . VAL A 1 417 ? 16.314 16.759 -39.694 1.00 76.94 417 VAL A C 1
ATOM 3433 O O . VAL A 1 417 ? 16.535 16.243 -40.788 1.00 76.94 417 VAL A O 1
ATOM 3436 N N . SER A 1 418 ? 16.022 18.054 -39.558 1.00 77.00 418 SER A N 1
ATOM 3437 C CA . SER A 1 418 ? 15.898 18.961 -40.702 1.00 77.00 418 SER A CA 1
ATOM 3438 C C . SER A 1 418 ? 17.201 19.058 -41.499 1.00 77.00 418 SER A C 1
ATOM 3440 O O . SER A 1 418 ? 17.170 19.085 -42.728 1.00 77.00 418 SER A O 1
ATOM 3442 N N . HIS A 1 419 ? 18.348 19.087 -40.816 1.00 78.12 419 HIS A N 1
ATOM 3443 C CA . HIS A 1 419 ? 19.658 19.139 -41.461 1.00 78.12 419 HIS A CA 1
ATOM 3444 C C . HIS A 1 419 ? 19.992 17.832 -42.204 1.00 78.12 419 HIS A C 1
ATOM 3446 O O . HIS A 1 419 ? 20.370 17.875 -43.374 1.00 78.12 419 HIS A O 1
ATOM 3452 N N . GLU A 1 420 ? 19.796 16.673 -41.566 1.00 74.81 420 GLU A N 1
ATOM 3453 C CA . GLU A 1 420 ? 20.111 15.360 -42.154 1.00 74.81 420 GLU A CA 1
ATOM 3454 C C . GLU A 1 420 ? 19.182 14.959 -43.312 1.00 74.81 420 GLU A C 1
ATOM 3456 O O . GLU A 1 420 ? 19.588 14.185 -44.177 1.00 74.81 420 GLU A O 1
ATOM 3461 N N . LEU A 1 421 ? 17.958 15.499 -43.371 1.00 80.25 421 LEU A N 1
ATOM 3462 C CA . LEU A 1 421 ? 17.053 15.320 -44.514 1.00 80.25 421 LEU A CA 1
ATOM 3463 C C . LEU A 1 421 ? 17.352 16.283 -45.670 1.00 80.25 421 LEU A C 1
ATOM 3465 O O . LEU A 1 421 ? 17.208 15.905 -46.831 1.00 80.25 421 LEU A O 1
ATOM 3469 N N . ARG A 1 422 ? 17.791 17.517 -45.381 1.00 76.44 422 ARG A N 1
ATOM 3470 C CA . ARG A 1 422 ? 18.072 18.527 -46.415 1.00 76.44 422 ARG A CA 1
ATOM 3471 C C . ARG A 1 422 ? 19.246 18.126 -47.304 1.00 76.44 422 ARG A C 1
ATOM 3473 O O . ARG A 1 422 ? 19.163 18.279 -48.514 1.00 76.44 422 ARG A O 1
ATOM 3480 N N . THR A 1 423 ? 20.322 17.588 -46.728 1.00 77.06 423 THR A N 1
ATOM 3481 C CA . THR A 1 423 ? 21.532 17.216 -47.481 1.00 77.06 423 THR A CA 1
ATOM 3482 C C . THR A 1 423 ? 21.284 16.218 -48.628 1.00 77.06 423 THR A C 1
ATOM 3484 O O . THR A 1 423 ? 21.678 16.532 -49.751 1.00 77.06 423 THR A O 1
ATOM 3487 N N . PRO A 1 424 ? 20.644 15.047 -48.423 1.00 76.81 424 PRO A N 1
ATOM 3488 C CA . PRO A 1 424 ? 20.353 14.127 -49.525 1.00 76.81 424 PRO A CA 1
ATOM 3489 C C . PRO A 1 424 ? 19.353 14.720 -50.525 1.00 76.81 424 PRO A C 1
ATOM 3491 O O . PRO A 1 424 ? 19.508 14.498 -51.723 1.00 76.81 424 PRO A O 1
ATOM 3494 N N . LEU A 1 425 ? 18.388 15.526 -50.066 1.00 81.12 425 LEU A N 1
ATOM 3495 C CA . LEU A 1 425 ? 17.426 16.205 -50.937 1.00 81.12 425 LEU A CA 1
ATOM 3496 C C . LEU A 1 425 ? 18.120 17.179 -51.905 1.00 81.12 425 LEU A C 1
ATOM 3498 O O . LEU A 1 425 ? 17.824 17.171 -53.094 1.00 81.12 425 LEU A O 1
ATOM 3502 N N . THR A 1 426 ? 19.092 17.959 -51.422 1.00 75.44 426 THR A N 1
ATOM 3503 C CA . THR A 1 426 ? 19.888 18.868 -52.262 1.00 75.44 426 THR A CA 1
ATOM 3504 C C . THR A 1 426 ? 20.720 18.109 -53.302 1.00 75.44 426 THR A C 1
ATOM 3506 O O . THR A 1 426 ? 20.837 18.562 -54.435 1.00 75.44 426 THR A O 1
ATOM 3509 N N . VAL A 1 427 ? 21.267 16.936 -52.955 1.00 77.56 427 VAL A N 1
ATOM 3510 C CA . VAL A 1 427 ? 22.015 16.089 -53.906 1.00 77.56 427 VAL A CA 1
ATOM 3511 C C . VAL A 1 427 ? 21.090 15.505 -54.978 1.00 77.56 427 VAL A C 1
ATOM 3513 O O . VAL A 1 427 ? 21.442 15.520 -56.155 1.00 77.56 427 VAL A O 1
ATOM 3516 N N . LEU A 1 428 ? 19.907 15.018 -54.587 1.00 80.50 428 LEU A N 1
ATOM 3517 C CA . LEU A 1 428 ? 18.888 14.532 -55.523 1.00 80.50 428 LEU A CA 1
ATOM 3518 C C . LEU A 1 428 ? 18.451 15.635 -56.488 1.00 80.50 428 LEU A C 1
ATOM 3520 O O . LEU A 1 428 ? 18.405 15.408 -57.694 1.00 80.50 428 LEU A O 1
ATOM 3524 N N . GLN A 1 429 ? 18.177 16.825 -55.954 1.00 75.94 429 GLN A N 1
ATOM 3525 C CA . GLN A 1 429 ? 17.765 17.981 -56.738 1.00 75.94 429 GLN A CA 1
ATOM 3526 C C . GLN A 1 429 ? 18.857 18.413 -57.727 1.00 75.94 429 GLN A C 1
ATOM 3528 O O . GLN A 1 429 ? 18.559 18.580 -58.903 1.00 75.94 429 GLN A O 1
ATOM 3533 N N . GLY A 1 430 ? 20.121 18.488 -57.299 1.00 78.25 430 GLY A N 1
ATOM 3534 C CA . GLY A 1 430 ? 21.227 18.857 -58.188 1.00 78.25 430 GLY A CA 1
ATOM 3535 C C . GLY A 1 430 ? 21.432 17.878 -59.351 1.00 78.25 430 GLY A C 1
ATOM 3536 O O . GLY A 1 430 ? 21.635 18.308 -60.483 1.00 78.25 430 GLY A O 1
ATOM 3537 N N . TYR A 1 431 ? 21.325 16.563 -59.116 1.00 80.00 431 TYR A N 1
ATOM 3538 C CA . TYR A 1 431 ? 21.391 15.584 -60.211 1.00 80.00 431 TYR A CA 1
ATOM 3539 C C . TYR A 1 431 ? 20.172 15.657 -61.142 1.00 80.00 431 TYR A C 1
ATOM 3541 O O . TYR A 1 431 ? 20.339 15.510 -62.351 1.00 80.00 431 TYR A O 1
ATOM 3549 N N . LEU A 1 432 ? 18.971 15.917 -60.611 1.00 80.44 432 LEU A N 1
ATOM 3550 C CA . LEU A 1 432 ? 17.761 16.115 -61.420 1.00 80.44 432 LEU A CA 1
ATOM 3551 C C . LEU A 1 432 ? 17.859 17.363 -62.308 1.00 80.44 432 LEU A C 1
ATOM 3553 O O . LEU A 1 432 ? 17.522 17.286 -63.486 1.00 80.44 432 LEU A O 1
ATOM 3557 N N . GLU A 1 433 ? 18.365 18.476 -61.775 1.00 80.06 433 GLU A N 1
ATOM 3558 C CA . GLU A 1 433 ? 18.609 19.716 -62.527 1.00 80.06 433 GLU A CA 1
ATOM 3559 C C . GLU A 1 433 ? 19.641 19.484 -63.647 1.00 80.06 433 GLU A C 1
ATOM 3561 O O . GLU A 1 433 ? 19.383 19.802 -64.807 1.00 80.06 433 GLU A O 1
ATOM 3566 N N . MET A 1 434 ? 20.759 18.808 -63.350 1.00 75.25 434 MET A N 1
ATOM 3567 C CA . MET A 1 434 ? 21.782 18.464 -64.353 1.00 75.25 434 MET A CA 1
ATOM 3568 C C . MET A 1 434 ? 21.263 17.549 -65.476 1.00 75.25 434 MET A C 1
ATOM 3570 O O . MET A 1 434 ? 21.695 17.678 -66.625 1.00 75.25 434 MET A O 1
ATOM 3574 N N . MET A 1 435 ? 20.356 16.621 -65.153 1.00 74.38 435 MET A N 1
ATOM 3575 C CA . MET A 1 435 ? 19.723 15.719 -66.124 1.00 74.38 435 MET A CA 1
ATOM 3576 C C . MET A 1 435 ? 18.692 16.427 -67.008 1.00 74.38 435 MET A C 1
ATOM 3578 O O . MET A 1 435 ? 18.444 15.965 -68.120 1.00 74.38 435 MET A O 1
ATOM 3582 N N . ASN A 1 436 ? 18.099 17.520 -66.526 1.00 72.50 436 ASN A N 1
ATOM 3583 C CA . ASN A 1 436 ? 17.113 18.301 -67.266 1.00 72.50 436 ASN A CA 1
ATOM 3584 C C . ASN A 1 436 ? 17.769 19.283 -68.258 1.00 72.50 436 ASN A C 1
ATOM 3586 O O . ASN A 1 436 ? 17.217 19.521 -69.329 1.00 72.50 436 ASN A O 1
ATOM 3590 N N . ASP A 1 437 ? 18.964 19.791 -67.934 1.00 65.00 437 ASP A N 1
ATOM 3591 C CA . ASP A 1 437 ? 19.644 20.841 -68.710 1.00 65.00 437 ASP A CA 1
ATOM 3592 C C . ASP A 1 437 ? 20.702 20.329 -69.715 1.00 65.00 437 ASP A C 1
ATOM 3594 O O . ASP A 1 437 ? 21.189 21.103 -70.541 1.00 65.00 437 ASP A O 1
ATOM 3598 N N . SER A 1 438 ? 21.093 19.044 -69.689 1.00 58.53 438 SER A N 1
ATOM 3599 C CA . SER A 1 438 ? 22.187 18.537 -70.541 1.00 58.53 438 SER A CA 1
ATOM 3600 C C . SER A 1 438 ? 21.992 17.111 -71.079 1.00 58.53 438 SER A C 1
ATOM 3602 O O . SER A 1 438 ? 21.485 16.224 -70.393 1.00 58.53 438 SER A O 1
ATOM 3604 N N . VAL A 1 439 ? 22.465 16.853 -72.311 1.00 63.25 439 VAL A N 1
ATOM 3605 C CA . VAL A 1 439 ? 22.574 15.494 -72.880 1.00 63.25 439 VAL A CA 1
ATOM 3606 C C . VAL A 1 439 ? 23.694 14.751 -72.150 1.00 63.25 439 VAL A C 1
ATOM 3608 O O . VAL A 1 439 ? 24.855 14.752 -72.561 1.00 63.25 439 VAL A O 1
ATOM 3611 N N . MET A 1 440 ? 23.354 14.139 -71.017 1.00 65.44 440 MET A N 1
ATOM 3612 C CA . MET A 1 440 ? 24.294 13.338 -70.242 1.00 65.44 440 MET A CA 1
ATOM 3613 C C . MET A 1 440 ? 24.665 12.051 -70.988 1.00 65.44 440 MET A C 1
ATOM 3615 O O . MET A 1 440 ? 23.798 11.274 -71.414 1.00 65.44 440 MET A O 1
ATOM 3619 N N . SER A 1 441 ? 25.968 11.777 -71.074 1.00 70.12 441 SER A N 1
ATOM 3620 C CA . SER A 1 441 ? 26.476 10.493 -71.555 1.00 70.12 441 SER A CA 1
ATOM 3621 C C . SER A 1 441 ? 25.923 9.335 -70.706 1.00 70.12 441 SER A C 1
ATOM 3623 O O . SER A 1 441 ? 25.721 9.475 -69.497 1.00 70.12 441 SER A O 1
ATOM 3625 N N . GLU A 1 442 ? 25.674 8.180 -71.335 1.00 71.62 442 GLU A N 1
ATOM 3626 C CA . GLU A 1 442 ? 25.187 6.950 -70.673 1.00 71.62 442 GLU A CA 1
ATOM 3627 C C . GLU A 1 442 ? 25.931 6.605 -69.355 1.00 71.62 442 GLU A C 1
ATOM 3629 O O . GLU A 1 442 ? 25.265 6.350 -68.348 1.00 71.62 442 GLU A O 1
ATOM 3634 N N . PRO A 1 443 ? 27.279 6.692 -69.269 1.00 73.81 443 PRO A N 1
ATOM 3635 C CA . PRO A 1 443 ? 28.015 6.404 -68.032 1.00 73.81 443 PRO A CA 1
ATOM 3636 C C . PRO A 1 443 ? 27.758 7.412 -66.902 1.00 73.81 443 PRO A C 1
ATOM 3638 O O . PRO A 1 443 ? 27.721 7.050 -65.728 1.00 73.81 443 PRO A O 1
ATOM 3641 N N . SER A 1 444 ? 27.580 8.692 -67.237 1.00 72.81 444 SER A N 1
ATOM 3642 C CA . SER A 1 444 ? 27.308 9.738 -66.246 1.00 72.81 444 SER A CA 1
ATOM 3643 C C . SER A 1 444 ? 25.870 9.659 -65.739 1.00 72.81 444 SER A C 1
ATOM 3645 O O . SER A 1 444 ? 25.618 9.903 -64.560 1.00 72.81 444 SER A O 1
ATOM 3647 N N . ARG A 1 445 ? 24.933 9.269 -66.611 1.00 76.62 445 ARG A N 1
ATOM 3648 C CA . ARG A 1 445 ? 23.520 9.075 -66.271 1.00 76.62 445 ARG A CA 1
ATOM 3649 C C . ARG A 1 445 ? 23.321 7.871 -65.355 1.00 76.62 445 ARG A C 1
ATOM 3651 O O . ARG A 1 445 ? 22.619 7.983 -64.356 1.00 76.62 445 ARG A O 1
ATOM 3658 N N . SER A 1 446 ? 23.975 6.745 -65.646 1.00 78.25 446 SER A N 1
ATOM 3659 C CA . SER A 1 446 ? 23.919 5.558 -64.783 1.00 78.25 446 SER A CA 1
ATOM 3660 C C . SER A 1 446 ? 24.525 5.829 -63.403 1.00 78.25 446 SER A C 1
ATOM 3662 O O . SER A 1 446 ? 23.935 5.450 -62.391 1.00 78.25 446 SER A O 1
ATOM 3664 N N . LYS A 1 447 ? 25.636 6.576 -63.337 1.00 78.25 447 LYS A N 1
ATOM 3665 C CA . LYS A 1 447 ? 26.233 7.029 -62.074 1.00 78.25 447 LYS A CA 1
ATOM 3666 C C . LYS A 1 447 ? 25.308 7.967 -61.290 1.00 78.25 447 LYS A C 1
ATOM 3668 O O . LYS A 1 447 ? 25.138 7.762 -60.092 1.00 78.25 447 LYS A O 1
ATOM 3673 N N . ALA A 1 448 ? 24.682 8.946 -61.948 1.00 78.50 448 ALA A N 1
ATOM 3674 C CA . ALA A 1 448 ? 23.721 9.852 -61.316 1.00 78.50 448 ALA A CA 1
ATOM 3675 C C . ALA A 1 448 ? 22.508 9.091 -60.756 1.00 78.50 448 ALA A C 1
ATOM 3677 O O . ALA A 1 448 ? 22.199 9.227 -59.575 1.00 78.50 448 ALA A O 1
ATOM 3678 N N . LEU A 1 449 ? 21.889 8.213 -61.554 1.00 81.69 449 LEU A N 1
ATOM 3679 C CA . LEU A 1 449 ? 20.771 7.367 -61.120 1.00 81.69 449 LEU A CA 1
ATOM 3680 C C . LEU A 1 449 ? 21.155 6.454 -59.948 1.00 81.69 449 LEU A C 1
ATOM 3682 O O . LEU A 1 449 ? 20.374 6.291 -59.010 1.00 81.69 449 LEU A O 1
ATOM 3686 N N . HIS A 1 450 ? 22.366 5.891 -59.968 1.00 81.94 450 HIS A N 1
ATOM 3687 C CA . HIS A 1 450 ? 22.877 5.078 -58.869 1.00 81.94 450 HIS A CA 1
ATOM 3688 C C . HIS A 1 450 ? 23.026 5.899 -57.582 1.00 81.94 450 HIS A C 1
ATOM 3690 O O . HIS A 1 450 ? 22.457 5.533 -56.555 1.00 81.94 450 HIS A O 1
ATOM 3696 N N . THR A 1 451 ? 23.699 7.053 -57.643 1.00 80.12 451 THR A N 1
ATOM 3697 C CA . THR A 1 451 ? 23.872 7.943 -56.485 1.00 80.12 451 THR A CA 1
ATOM 3698 C C . THR A 1 451 ? 22.535 8.470 -55.961 1.00 80.12 451 THR A C 1
ATOM 3700 O O . THR A 1 451 ? 22.334 8.525 -54.747 1.00 80.12 451 THR A O 1
ATOM 3703 N N . MET A 1 452 ? 21.593 8.809 -56.844 1.00 79.88 452 MET A N 1
ATOM 3704 C CA . MET A 1 452 ? 20.242 9.207 -56.449 1.00 79.88 452 MET A CA 1
ATOM 3705 C C . MET A 1 452 ? 19.516 8.066 -55.732 1.00 79.88 452 MET A C 1
ATOM 3707 O O . MET A 1 452 ? 18.997 8.266 -54.635 1.00 79.88 452 MET A O 1
ATOM 3711 N N . SER A 1 453 ? 19.550 6.847 -56.282 1.00 78.75 453 SER A N 1
ATOM 3712 C CA . SER A 1 453 ? 18.955 5.677 -55.631 1.00 78.75 453 SER A CA 1
ATOM 3713 C C . SER A 1 453 ? 19.577 5.395 -54.258 1.00 78.75 453 SER A C 1
ATOM 3715 O O . SER A 1 453 ? 18.853 4.989 -53.347 1.00 78.75 453 SER A O 1
ATOM 3717 N N . GLU A 1 454 ? 20.885 5.594 -54.085 1.00 77.94 454 GLU A N 1
ATOM 3718 C CA . GLU A 1 454 ? 21.550 5.465 -52.784 1.00 77.94 454 GLU A CA 1
ATOM 3719 C C . GLU A 1 454 ? 21.068 6.524 -51.786 1.00 77.94 454 GLU A C 1
ATOM 3721 O O . GLU A 1 454 ? 20.766 6.186 -50.639 1.00 77.94 454 GLU A O 1
ATOM 3726 N N . GLN A 1 455 ? 20.930 7.789 -52.208 1.00 81.25 455 GLN A N 1
ATOM 3727 C CA . GLN A 1 455 ? 20.411 8.849 -51.335 1.00 81.25 455 GLN A CA 1
ATOM 3728 C C . GLN A 1 455 ? 18.947 8.605 -50.943 1.00 81.25 455 GLN A C 1
ATOM 3730 O O . GLN A 1 455 ? 18.596 8.797 -49.779 1.00 81.25 455 GLN A O 1
ATOM 3735 N N . THR A 1 456 ? 18.108 8.107 -51.858 1.00 82.50 456 THR A N 1
ATOM 3736 C CA . THR A 1 456 ? 16.718 7.734 -51.551 1.00 82.50 456 THR A CA 1
ATOM 3737 C C . THR A 1 456 ? 16.647 6.590 -50.539 1.00 82.50 456 THR A C 1
ATOM 3739 O O . THR A 1 456 ? 15.926 6.698 -49.547 1.00 82.50 456 THR A O 1
ATOM 3742 N N . ARG A 1 457 ? 17.435 5.517 -50.722 1.00 79.94 457 ARG A N 1
ATOM 3743 C CA . ARG A 1 457 ? 17.504 4.406 -49.750 1.00 79.94 457 ARG A CA 1
ATOM 3744 C C . ARG A 1 457 ? 18.006 4.875 -48.384 1.00 79.94 457 ARG A C 1
ATOM 3746 O O . ARG A 1 457 ? 17.505 4.431 -47.352 1.00 79.94 457 ARG A O 1
ATOM 3753 N N . ARG A 1 458 ? 18.965 5.805 -48.363 1.00 77.62 458 ARG A N 1
ATOM 3754 C CA . ARG A 1 458 ? 19.476 6.403 -47.125 1.00 77.62 458 ARG A CA 1
ATOM 3755 C C . ARG A 1 458 ? 18.409 7.222 -46.397 1.00 77.62 458 ARG A C 1
ATOM 3757 O O . ARG A 1 458 ? 18.288 7.091 -45.180 1.00 77.62 458 ARG A O 1
ATOM 3764 N N . MET A 1 459 ? 17.631 8.033 -47.116 1.00 82.25 459 MET A N 1
ATOM 3765 C CA . MET A 1 459 ? 16.511 8.783 -46.534 1.00 82.25 459 MET A CA 1
ATOM 3766 C C . MET A 1 459 ? 15.439 7.848 -45.967 1.00 82.25 459 MET A C 1
ATOM 3768 O O . MET A 1 459 ? 15.013 8.051 -44.833 1.00 82.25 459 MET A O 1
ATOM 3772 N N . ASP A 1 460 ? 15.057 6.800 -46.702 1.00 79.06 460 ASP A N 1
ATOM 3773 C CA . ASP A 1 460 ? 14.094 5.794 -46.229 1.00 79.06 460 ASP A CA 1
ATOM 3774 C C . ASP A 1 460 ? 14.568 5.122 -44.927 1.00 79.06 460 ASP A C 1
ATOM 3776 O O . ASP A 1 460 ? 13.828 5.056 -43.943 1.00 79.06 460 ASP A O 1
ATOM 3780 N N . SER A 1 461 ? 15.842 4.716 -44.866 1.00 79.38 461 SER A N 1
ATOM 3781 C CA . SER A 1 461 ? 16.433 4.158 -43.644 1.00 79.38 461 SER A CA 1
ATOM 3782 C C . SER A 1 461 ? 16.423 5.151 -42.477 1.00 79.38 461 SER A C 1
ATOM 3784 O O . SER A 1 461 ? 16.166 4.751 -41.340 1.00 79.38 461 SER A O 1
ATOM 3786 N N . LEU A 1 462 ? 16.714 6.431 -42.730 1.00 82.38 462 LEU A N 1
ATOM 3787 C CA . LEU A 1 462 ? 16.727 7.469 -41.698 1.00 82.38 462 LEU A CA 1
ATOM 3788 C C . LEU A 1 462 ? 15.317 7.721 -41.151 1.00 82.38 462 LEU A C 1
ATOM 3790 O O . LEU A 1 462 ? 15.137 7.770 -39.937 1.00 82.38 462 LEU A O 1
ATOM 3794 N N . VAL A 1 463 ? 14.312 7.816 -42.024 1.00 84.19 463 VAL A N 1
ATOM 3795 C CA . VAL A 1 463 ? 12.907 7.994 -41.627 1.00 84.19 463 VAL A CA 1
ATOM 3796 C C . VAL A 1 463 ? 12.419 6.804 -40.803 1.00 84.19 463 VAL A C 1
ATOM 3798 O O . VAL A 1 463 ? 11.852 7.005 -39.729 1.00 84.19 463 VAL A O 1
ATOM 3801 N N . LYS A 1 464 ? 12.698 5.568 -41.236 1.00 81.38 464 LYS A N 1
ATOM 3802 C CA . LYS A 1 464 ? 12.356 4.358 -40.468 1.00 81.38 464 LYS A CA 1
ATOM 3803 C C . LYS A 1 464 ? 12.969 4.387 -39.070 1.00 81.38 464 LYS A C 1
ATOM 3805 O O . LYS A 1 464 ? 12.260 4.172 -38.094 1.00 81.38 464 LYS A O 1
ATOM 3810 N N . GLN A 1 465 ? 14.251 4.732 -38.956 1.00 81.69 465 GLN A N 1
ATOM 3811 C CA . GLN A 1 465 ? 14.936 4.838 -37.664 1.00 81.69 465 GLN A CA 1
ATOM 3812 C C . GLN A 1 465 ? 14.371 5.947 -36.768 1.00 81.69 465 GLN A C 1
ATOM 3814 O O . GLN A 1 465 ? 14.267 5.747 -35.558 1.00 81.69 465 GLN A O 1
ATOM 3819 N N . LEU A 1 466 ? 13.966 7.088 -37.334 1.00 84.06 466 LEU A N 1
ATOM 3820 C CA . LEU A 1 466 ? 13.289 8.148 -36.581 1.00 84.06 466 LEU A CA 1
ATOM 3821 C C . LEU A 1 466 ? 11.928 7.697 -36.056 1.00 84.06 466 LEU A C 1
ATOM 3823 O O . LEU A 1 466 ? 11.618 7.946 -34.894 1.00 84.06 466 LEU A O 1
ATOM 3827 N N . LEU A 1 467 ? 11.136 7.014 -36.884 1.00 82.31 467 LEU A N 1
ATOM 3828 C CA . LEU A 1 467 ? 9.842 6.470 -36.477 1.00 82.31 467 LEU A CA 1
ATOM 3829 C C . LEU A 1 467 ? 10.004 5.400 -35.394 1.00 82.31 467 LEU A C 1
ATOM 3831 O O . LEU A 1 467 ? 9.262 5.416 -34.415 1.00 82.31 467 LEU A O 1
ATOM 3835 N N . THR A 1 468 ? 10.999 4.517 -35.520 1.00 80.38 468 THR A N 1
ATOM 3836 C CA . THR A 1 468 ? 11.335 3.535 -34.481 1.00 80.38 468 THR A CA 1
ATOM 3837 C C . THR A 1 468 ? 11.722 4.228 -33.178 1.00 80.38 468 THR A C 1
ATOM 3839 O O . THR A 1 468 ? 11.169 3.896 -32.134 1.00 80.38 468 THR A O 1
ATOM 3842 N N . LEU A 1 469 ? 12.614 5.223 -33.221 1.00 82.81 469 LEU A N 1
ATOM 3843 C CA . LEU A 1 469 ? 13.016 5.972 -32.029 1.00 82.81 469 LEU A CA 1
ATOM 3844 C C . LEU A 1 469 ? 11.825 6.701 -31.392 1.00 82.81 469 LEU A C 1
ATOM 3846 O O . LEU A 1 469 ? 11.634 6.608 -30.186 1.00 82.81 469 LEU A O 1
ATOM 3850 N N . SER A 1 470 ? 10.986 7.358 -32.196 1.00 80.25 470 SER A N 1
ATOM 3851 C CA . SER A 1 470 ? 9.781 8.046 -31.724 1.00 80.25 470 SER A CA 1
ATOM 3852 C C . SER A 1 470 ? 8.778 7.083 -31.090 1.00 80.25 470 SER A C 1
ATOM 3854 O O . SER A 1 470 ? 8.172 7.425 -30.079 1.00 80.25 470 SER A O 1
ATOM 3856 N N . ARG A 1 471 ? 8.596 5.885 -31.661 1.00 79.06 471 ARG A N 1
ATOM 3857 C CA . ARG A 1 471 ? 7.712 4.853 -31.102 1.00 79.06 471 ARG A CA 1
ATOM 3858 C C . ARG A 1 471 ? 8.250 4.331 -29.770 1.00 79.06 471 ARG A C 1
ATOM 3860 O O . ARG A 1 471 ? 7.467 4.118 -28.852 1.00 79.06 471 ARG A O 1
ATOM 3867 N N . ILE A 1 472 ? 9.569 4.152 -29.659 1.00 80.25 472 ILE A N 1
ATOM 3868 C CA . ILE A 1 472 ? 10.214 3.744 -28.406 1.00 80.25 472 ILE A CA 1
ATOM 3869 C C . ILE A 1 472 ? 10.078 4.860 -27.358 1.00 80.25 472 ILE A C 1
ATOM 3871 O O . ILE A 1 472 ? 9.683 4.571 -26.242 1.00 80.25 472 ILE A O 1
ATOM 3875 N N . GLU A 1 473 ? 10.318 6.128 -27.697 1.00 73.56 473 GLU A N 1
ATOM 3876 C CA . GLU A 1 473 ? 10.250 7.248 -26.739 1.00 73.56 473 GLU A CA 1
ATOM 3877 C C . GLU A 1 473 ? 8.829 7.597 -26.276 1.00 73.56 473 GLU A C 1
ATOM 3879 O O . GLU A 1 473 ? 8.647 8.019 -25.136 1.00 73.56 473 GLU A O 1
ATOM 3884 N N . ALA A 1 474 ? 7.824 7.435 -27.141 1.00 69.44 474 ALA A N 1
ATOM 3885 C CA . ALA A 1 474 ? 6.434 7.745 -26.815 1.00 69.44 474 ALA A CA 1
ATOM 3886 C C . ALA A 1 474 ? 5.733 6.645 -26.000 1.00 69.44 474 ALA A C 1
ATOM 3888 O O . ALA A 1 474 ? 4.664 6.899 -25.452 1.00 69.44 474 ALA A O 1
ATOM 3889 N N . ALA A 1 475 ? 6.290 5.431 -25.934 1.00 67.31 475 ALA A N 1
ATOM 3890 C CA . ALA A 1 475 ? 5.668 4.308 -25.239 1.00 67.31 475 ALA A CA 1
ATOM 3891 C C . ALA A 1 475 ? 5.820 4.454 -23.707 1.00 67.31 475 ALA A C 1
ATOM 3893 O O . ALA A 1 475 ? 6.938 4.334 -23.202 1.00 67.31 475 ALA A O 1
ATOM 3894 N N . PRO A 1 476 ? 4.727 4.660 -22.941 1.00 52.44 476 PRO A N 1
ATOM 3895 C CA . PRO A 1 476 ? 4.802 4.921 -21.499 1.00 52.44 476 PRO A CA 1
ATOM 3896 C C . PRO A 1 476 ? 5.208 3.687 -20.669 1.00 52.44 476 PRO A C 1
ATOM 3898 O O . PRO A 1 476 ? 5.651 3.831 -19.533 1.00 52.44 476 PRO A O 1
ATOM 3901 N N . ALA A 1 477 ? 5.093 2.479 -21.233 1.00 62.19 477 ALA A N 1
ATOM 3902 C CA . ALA A 1 477 ? 5.653 1.230 -20.719 1.00 62.19 477 ALA A CA 1
ATOM 3903 C C . ALA A 1 477 ? 5.629 0.167 -21.831 1.00 62.19 477 ALA A C 1
ATOM 3905 O O . ALA A 1 477 ? 4.693 0.140 -22.630 1.00 62.19 477 ALA A O 1
ATOM 3906 N N . ILE A 1 478 ? 6.631 -0.718 -21.885 1.00 68.44 478 ILE A N 1
ATOM 3907 C CA . ILE A 1 478 ? 6.602 -1.895 -22.769 1.00 68.44 478 ILE A CA 1
ATOM 3908 C C . ILE A 1 478 ? 6.101 -3.123 -22.012 1.00 68.44 478 ILE A C 1
ATOM 3910 O O . ILE A 1 478 ? 6.401 -3.294 -20.828 1.00 68.44 478 ILE A O 1
ATOM 3914 N N . ASP A 1 479 ? 5.357 -3.993 -22.698 1.00 69.12 479 ASP A N 1
ATOM 3915 C CA . ASP A 1 479 ? 4.974 -5.278 -22.125 1.00 69.12 479 ASP A CA 1
ATOM 3916 C C . ASP A 1 479 ? 6.184 -6.220 -22.104 1.00 69.12 479 ASP A C 1
ATOM 3918 O O . ASP A 1 479 ? 6.582 -6.802 -23.109 1.00 69.12 479 ASP A O 1
ATOM 3922 N N . LEU A 1 480 ? 6.787 -6.357 -20.925 1.00 79.62 480 LEU A N 1
ATOM 3923 C CA . LEU A 1 480 ? 7.881 -7.287 -20.661 1.00 79.62 480 LEU A CA 1
ATOM 3924 C C . LEU A 1 480 ? 7.371 -8.704 -20.351 1.00 79.62 480 LEU A C 1
ATOM 3926 O O . LEU A 1 480 ? 8.061 -9.450 -19.669 1.00 79.62 480 LEU A O 1
ATOM 3930 N N . LYS A 1 481 ? 6.154 -9.085 -20.755 1.00 72.81 481 LYS A N 1
ATOM 3931 C CA . LYS A 1 481 ? 5.622 -10.447 -20.546 1.00 72.81 481 LYS A CA 1
ATOM 3932 C C . LYS A 1 481 ? 5.756 -11.341 -21.772 1.00 72.81 481 LYS A C 1
ATOM 3934 O O . LYS A 1 481 ? 5.625 -12.561 -21.643 1.00 72.81 481 LYS A O 1
ATOM 3939 N N . GLU A 1 482 ? 6.024 -10.769 -22.942 1.00 83.75 482 GLU A N 1
ATOM 3940 C CA . GLU A 1 482 ? 6.235 -11.542 -24.163 1.00 83.75 482 GLU A CA 1
ATOM 3941 C C . GLU A 1 482 ? 7.544 -12.328 -24.095 1.00 83.75 482 GLU A C 1
ATOM 3943 O O . GLU A 1 482 ? 8.566 -11.839 -23.616 1.00 83.75 482 GLU A O 1
ATOM 3948 N N . LYS A 1 483 ? 7.508 -13.583 -24.554 1.00 88.00 483 LYS A N 1
ATOM 3949 C CA . LYS A 1 483 ? 8.688 -14.450 -24.616 1.00 88.00 483 LYS A CA 1
ATOM 3950 C C . LYS A 1 483 ? 9.400 -14.230 -25.944 1.00 88.00 483 LYS A C 1
ATOM 3952 O O . LYS A 1 483 ? 8.862 -14.575 -26.990 1.00 88.00 483 LYS A O 1
ATOM 3957 N N . VAL A 1 484 ? 10.632 -13.753 -25.872 1.00 91.75 484 VAL A N 1
ATOM 3958 C CA . VAL A 1 484 ? 11.518 -13.513 -27.009 1.00 91.75 484 VAL A CA 1
ATOM 3959 C C . VAL A 1 484 ? 12.522 -14.655 -27.133 1.00 91.75 484 VAL A C 1
ATOM 3961 O O . VAL A 1 484 ? 13.261 -14.988 -26.197 1.00 91.75 484 VAL A O 1
ATOM 3964 N N . ASP A 1 485 ? 12.554 -15.261 -28.318 1.00 93.31 485 ASP A N 1
ATOM 3965 C CA . ASP A 1 485 ? 13.489 -16.326 -28.675 1.00 93.31 485 ASP A CA 1
ATOM 3966 C C . ASP A 1 485 ? 14.749 -15.732 -29.324 1.00 93.31 485 ASP A C 1
ATOM 3968 O O . ASP A 1 485 ? 14.959 -15.786 -30.537 1.00 93.31 485 ASP A O 1
ATOM 3972 N N . VAL A 1 486 ? 15.592 -15.117 -28.487 1.00 94.06 486 VAL A N 1
ATOM 3973 C CA . VAL A 1 486 ? 16.861 -14.504 -28.919 1.00 94.06 486 VAL A CA 1
ATOM 3974 C C . VAL A 1 486 ? 17.772 -15.497 -29.662 1.00 94.06 486 VAL A C 1
ATOM 3976 O O . VAL A 1 486 ? 18.370 -15.101 -30.662 1.00 94.06 486 VAL A O 1
ATOM 3979 N N . PRO A 1 487 ? 17.866 -16.789 -29.284 1.00 94.00 487 PRO A N 1
ATOM 3980 C CA . PRO A 1 487 ? 18.632 -17.759 -30.064 1.00 94.00 487 PRO A CA 1
ATOM 3981 C C . PRO A 1 487 ? 18.160 -17.919 -31.516 1.00 94.00 487 PRO A C 1
ATOM 3983 O O . PRO A 1 487 ? 18.990 -18.002 -32.423 1.00 94.00 487 PRO A O 1
ATOM 3986 N N . VAL A 1 488 ? 16.846 -17.937 -31.768 1.00 92.50 488 VAL A N 1
ATOM 3987 C CA . VAL A 1 488 ? 16.300 -17.969 -33.140 1.00 92.50 488 VAL A CA 1
ATOM 3988 C C . VAL A 1 488 ? 16.610 -16.668 -33.880 1.00 92.50 488 VAL A C 1
ATOM 3990 O O . VAL A 1 488 ? 17.040 -16.699 -35.034 1.00 92.50 488 VAL A O 1
ATOM 3993 N N . MET A 1 489 ? 16.467 -15.532 -33.200 1.00 93.69 489 MET A N 1
ATOM 3994 C CA . MET A 1 489 ? 16.800 -14.216 -33.745 1.00 93.69 489 MET A CA 1
ATOM 3995 C C . MET A 1 489 ? 18.273 -14.119 -34.176 1.00 93.69 489 MET A C 1
ATOM 3997 O O . MET A 1 489 ? 18.565 -13.617 -35.260 1.00 93.69 489 MET A O 1
ATOM 4001 N N . LEU A 1 490 ? 19.202 -14.648 -33.375 1.00 94.06 490 LEU A N 1
ATOM 4002 C CA . LEU A 1 490 ? 20.633 -14.654 -33.693 1.00 94.06 490 LEU A CA 1
ATOM 4003 C C . LEU A 1 490 ? 20.977 -15.572 -34.867 1.00 94.06 490 LEU A C 1
ATOM 4005 O O . LEU A 1 490 ? 21.838 -15.219 -35.668 1.00 94.06 490 LEU A O 1
ATOM 4009 N N . LYS A 1 491 ? 20.276 -16.701 -35.032 1.00 92.12 491 LYS A N 1
ATOM 4010 C CA . LYS A 1 491 ? 20.439 -17.561 -36.218 1.00 92.12 491 LYS A CA 1
ATOM 4011 C C . LYS A 1 491 ? 20.051 -16.840 -37.509 1.00 92.12 491 LYS A C 1
ATOM 4013 O O . LYS A 1 491 ? 20.761 -16.963 -38.506 1.00 92.12 491 LYS A O 1
ATOM 4018 N N . LEU A 1 492 ? 18.953 -16.080 -37.494 1.00 91.06 492 LEU A N 1
ATOM 4019 C CA . LEU A 1 492 ? 18.545 -15.256 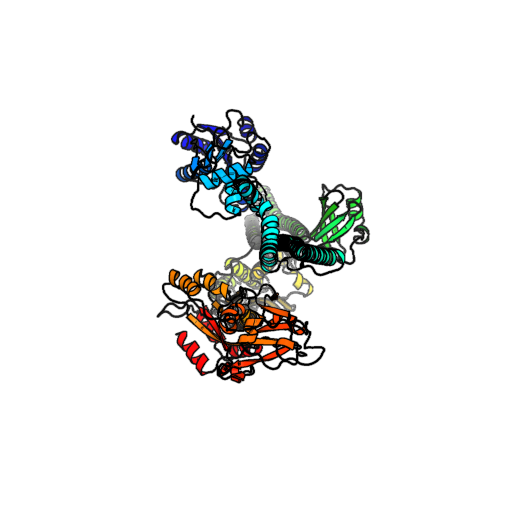-38.639 1.00 91.06 492 LEU A CA 1
ATOM 4020 C C . LEU A 1 492 ? 19.581 -14.157 -38.914 1.00 91.06 492 LEU A C 1
ATOM 4022 O O . LEU A 1 492 ? 20.058 -14.023 -40.040 1.00 91.06 492 LEU A O 1
ATOM 4026 N N . LEU A 1 493 ? 20.008 -13.443 -37.869 1.00 92.88 493 LEU A N 1
ATOM 4027 C CA . LEU A 1 493 ? 21.021 -12.391 -37.983 1.00 92.88 493 LEU A CA 1
ATOM 4028 C C . LEU A 1 493 ? 22.374 -12.905 -38.480 1.00 92.88 493 LEU A C 1
ATOM 4030 O O . LEU A 1 493 ? 23.067 -12.177 -39.183 1.00 92.88 493 LEU A O 1
ATOM 4034 N N . GLN A 1 494 ? 22.747 -14.146 -38.172 1.00 93.19 494 GLN A N 1
ATOM 4035 C CA . GLN A 1 494 ? 23.969 -14.759 -38.692 1.00 93.19 494 GLN A CA 1
ATOM 4036 C C . GLN A 1 494 ? 23.970 -14.830 -40.227 1.00 93.19 494 GLN A C 1
ATOM 4038 O O . GLN A 1 494 ? 24.984 -14.521 -40.853 1.00 93.19 494 GLN A O 1
ATOM 4043 N N . HIS A 1 495 ? 22.835 -15.177 -40.841 1.00 90.94 495 HIS A N 1
ATOM 4044 C CA . HIS A 1 495 ? 22.707 -15.255 -42.301 1.00 90.94 495 HIS A CA 1
ATOM 4045 C C . HIS A 1 495 ? 22.739 -13.857 -42.936 1.00 90.94 495 HIS A C 1
ATOM 4047 O O . HIS A 1 495 ? 23.416 -13.634 -43.944 1.00 90.94 495 HIS A O 1
ATOM 4053 N N . GLU A 1 496 ? 22.051 -12.895 -42.318 1.00 91.62 496 GLU A N 1
ATOM 4054 C CA . GLU A 1 496 ? 22.046 -11.499 -42.765 1.00 91.62 496 GLU A CA 1
ATOM 4055 C C . GLU A 1 496 ? 23.446 -10.868 -42.670 1.00 91.62 496 GLU A C 1
ATOM 4057 O O . GLU A 1 496 ? 23.906 -10.238 -43.622 1.00 91.62 496 GLU A O 1
ATOM 4062 N N . ALA A 1 497 ? 24.158 -11.082 -41.559 1.00 90.44 497 ALA A N 1
ATOM 4063 C CA . ALA A 1 497 ? 25.507 -10.564 -41.342 1.00 90.44 497 ALA A CA 1
ATOM 4064 C C . ALA A 1 497 ? 26.528 -11.176 -42.313 1.00 90.44 497 ALA A C 1
ATOM 4066 O O . ALA A 1 497 ? 27.373 -10.454 -42.841 1.00 90.44 497 ALA A O 1
ATOM 4067 N N . ALA A 1 498 ? 26.426 -12.476 -42.607 1.00 89.38 498 ALA A N 1
ATOM 4068 C CA . ALA A 1 498 ? 27.264 -13.132 -43.611 1.00 89.38 498 ALA A CA 1
ATOM 4069 C C . ALA A 1 498 ? 27.037 -12.545 -45.016 1.00 89.38 498 ALA A C 1
ATOM 4071 O O . ALA A 1 498 ? 27.998 -12.253 -45.731 1.00 89.38 498 ALA A O 1
ATOM 4072 N N . THR A 1 499 ? 25.773 -12.298 -45.378 1.00 89.88 499 THR A N 1
ATOM 4073 C CA . THR A 1 499 ? 25.399 -11.680 -46.661 1.00 89.88 499 THR A CA 1
ATOM 4074 C C . THR A 1 499 ? 25.919 -10.245 -46.766 1.00 89.88 499 THR A C 1
ATOM 4076 O O . THR A 1 499 ? 26.513 -9.879 -47.776 1.00 89.88 499 THR A O 1
ATOM 4079 N N . LEU A 1 500 ? 25.752 -9.445 -45.707 1.00 87.19 500 LEU A N 1
ATOM 4080 C CA . LEU A 1 500 ? 26.240 -8.063 -45.636 1.00 87.19 500 LEU A CA 1
ATOM 4081 C C . LEU A 1 500 ? 27.775 -7.983 -45.671 1.00 87.19 500 LEU A C 1
ATOM 4083 O O . LEU A 1 500 ? 28.353 -7.067 -46.259 1.00 87.19 500 LEU A O 1
ATOM 4087 N N . SER A 1 501 ? 28.440 -8.949 -45.040 1.00 89.81 501 SER A N 1
ATOM 4088 C CA . SER A 1 501 ? 29.894 -9.067 -45.061 1.00 89.81 501 SER A CA 1
ATOM 4089 C C . SER A 1 501 ? 30.406 -9.401 -46.461 1.00 89.81 501 SER A C 1
ATOM 4091 O O . SER A 1 501 ? 31.440 -8.872 -46.862 1.00 89.81 501 SER A O 1
ATOM 4093 N N . GLY A 1 502 ? 29.698 -10.244 -47.222 1.00 87.44 502 GLY A N 1
ATOM 4094 C CA . GLY A 1 502 ? 30.141 -10.690 -48.547 1.00 87.44 502 GLY A CA 1
ATOM 4095 C C . GLY A 1 502 ? 31.448 -11.491 -48.499 1.00 87.44 502 GLY A C 1
ATOM 4096 O O . GLY A 1 502 ? 32.226 -11.451 -49.445 1.00 87.44 502 GLY A O 1
ATOM 4097 N N . GLY A 1 503 ? 31.724 -12.160 -47.370 1.00 86.25 503 GLY A N 1
ATOM 4098 C CA . GLY A 1 503 ? 32.973 -12.894 -47.124 1.00 86.25 503 GLY A CA 1
ATOM 4099 C C . GLY A 1 503 ? 34.159 -12.035 -46.664 1.00 86.25 503 GLY A C 1
ATOM 4100 O O . GLY A 1 503 ? 35.259 -12.560 -46.527 1.00 86.25 503 GLY A O 1
ATOM 4101 N N . ARG A 1 504 ? 33.961 -10.735 -46.399 1.00 88.81 504 ARG A N 1
ATOM 4102 C CA . ARG A 1 504 ? 35.036 -9.807 -45.994 1.00 88.81 504 ARG A CA 1
ATOM 4103 C C . ARG A 1 504 ? 35.496 -9.964 -44.544 1.00 88.81 504 ARG A C 1
ATOM 4105 O O . ARG A 1 504 ? 36.551 -9.453 -44.197 1.00 88.81 504 ARG A O 1
ATOM 4112 N N . HIS A 1 505 ? 34.723 -10.636 -43.697 1.00 92.69 505 HIS A N 1
ATOM 4113 C CA . HIS A 1 505 ? 34.956 -10.727 -42.252 1.00 92.69 505 HIS A CA 1
ATOM 4114 C C . HIS A 1 505 ? 34.853 -12.170 -41.765 1.00 92.69 505 HIS A C 1
ATOM 4116 O O . HIS A 1 505 ? 34.049 -12.938 -42.299 1.00 92.69 505 HIS A O 1
ATOM 4122 N N . ASP A 1 506 ? 35.601 -12.494 -40.712 1.00 91.75 506 ASP A N 1
ATOM 4123 C CA . ASP A 1 506 ? 35.498 -13.766 -39.992 1.00 91.75 506 ASP A CA 1
ATOM 4124 C C . ASP A 1 506 ? 34.525 -13.608 -38.811 1.00 91.75 506 ASP A C 1
ATOM 4126 O O . ASP A 1 506 ? 34.848 -12.950 -37.820 1.00 91.75 506 ASP A O 1
ATOM 4130 N N . ILE A 1 507 ? 33.298 -14.126 -38.946 1.00 93.62 507 ILE A N 1
ATOM 4131 C CA . ILE A 1 507 ? 32.188 -13.859 -38.014 1.00 93.62 507 ILE A CA 1
ATOM 4132 C C . ILE A 1 507 ? 31.830 -15.122 -37.225 1.00 93.62 507 ILE A C 1
ATOM 4134 O O . ILE A 1 507 ? 31.328 -16.095 -37.791 1.00 93.62 507 ILE A O 1
ATOM 4138 N N . HIS A 1 508 ? 31.992 -15.068 -35.901 1.00 94.31 508 HIS A N 1
ATOM 4139 C CA . HIS A 1 508 ? 31.715 -16.177 -34.982 1.00 94.31 508 HIS A CA 1
ATOM 4140 C C . HIS A 1 508 ? 30.507 -15.880 -34.094 1.00 94.31 508 HIS A C 1
ATOM 4142 O O . HIS A 1 508 ? 30.433 -14.828 -33.463 1.00 94.31 508 HIS A O 1
ATOM 4148 N N . PHE A 1 509 ? 29.566 -16.826 -34.007 1.00 94.69 509 PHE A N 1
ATOM 4149 C CA . PHE A 1 509 ? 28.400 -16.741 -33.121 1.00 94.69 509 PHE A CA 1
ATOM 4150 C C . PHE A 1 509 ? 28.465 -17.811 -32.025 1.00 94.69 509 PHE A C 1
ATOM 4152 O O . PHE A 1 509 ? 28.455 -19.010 -32.303 1.00 94.69 509 PHE A O 1
ATOM 4159 N N . HIS A 1 510 ? 28.437 -17.381 -30.765 1.00 94.19 510 HIS A N 1
ATOM 4160 C CA . HIS A 1 510 ? 28.400 -18.239 -29.580 1.00 94.19 510 HIS A CA 1
ATOM 4161 C C . HIS A 1 510 ? 27.082 -18.037 -28.828 1.00 94.19 510 HIS A C 1
ATOM 4163 O O . HIS A 1 510 ? 26.930 -17.085 -28.066 1.00 94.19 510 HIS A O 1
ATOM 4169 N N . THR A 1 511 ? 26.106 -18.919 -29.045 1.00 92.69 511 THR A N 1
ATOM 4170 C CA . THR A 1 511 ? 24.737 -18.741 -28.530 1.00 92.69 511 THR A CA 1
ATOM 4171 C C . THR A 1 511 ? 24.313 -19.911 -27.650 1.00 92.69 511 THR A C 1
ATOM 4173 O O . THR A 1 511 ? 24.418 -21.061 -28.071 1.00 92.69 511 THR A O 1
ATOM 4176 N N . ASP A 1 512 ? 23.779 -19.626 -26.461 1.00 90.75 512 ASP A N 1
ATOM 4177 C CA . ASP A 1 512 ? 23.056 -20.611 -25.649 1.00 90.75 512 ASP A CA 1
ATOM 4178 C C . ASP A 1 512 ? 21.665 -20.879 -26.269 1.00 90.75 512 ASP A C 1
ATOM 4180 O O . ASP A 1 512 ? 20.824 -19.974 -26.288 1.00 90.75 512 ASP A O 1
ATOM 4184 N N . PRO A 1 513 ? 21.384 -22.097 -26.777 1.00 86.81 513 PRO A N 1
ATOM 4185 C CA . PRO A 1 513 ? 20.150 -22.401 -27.505 1.00 86.81 513 PRO A CA 1
ATOM 4186 C C . PRO A 1 513 ? 18.891 -22.415 -26.626 1.00 86.81 513 PRO A C 1
ATOM 4188 O O . PRO A 1 513 ? 17.782 -22.411 -27.160 1.00 86.81 513 PRO A O 1
ATOM 4191 N N . HIS A 1 514 ? 19.030 -22.440 -25.297 1.00 86.31 514 HIS A N 1
ATOM 4192 C CA . HIS A 1 514 ? 17.903 -22.493 -24.363 1.00 86.31 514 HIS A CA 1
ATOM 4193 C C . HIS A 1 514 ? 17.646 -21.159 -23.649 1.00 86.31 514 HIS A C 1
ATOM 4195 O O . HIS A 1 514 ? 16.654 -21.027 -22.927 1.00 86.31 514 HIS A O 1
ATOM 4201 N N . LEU A 1 515 ? 18.502 -20.156 -23.855 1.00 90.19 515 LEU A N 1
ATOM 4202 C CA . LEU A 1 515 ? 18.433 -18.874 -23.162 1.00 90.19 515 LEU A CA 1
ATOM 4203 C C . LEU A 1 515 ? 17.422 -17.921 -23.816 1.00 90.19 515 LEU A C 1
ATOM 4205 O O . LEU A 1 515 ? 17.781 -17.041 -24.601 1.00 90.19 515 LEU A O 1
ATOM 4209 N N . LYS A 1 516 ? 16.146 -18.091 -23.458 1.00 92.00 516 LYS A N 1
ATOM 4210 C CA . LYS A 1 516 ? 15.043 -17.193 -23.840 1.00 92.00 516 LYS A CA 1
ATOM 4211 C C . LYS A 1 516 ? 14.847 -16.090 -22.807 1.00 92.00 516 LYS A C 1
ATOM 4213 O O . LYS A 1 516 ? 15.122 -16.290 -21.620 1.00 92.00 516 LYS A O 1
ATOM 4218 N N . VAL A 1 517 ? 14.332 -14.942 -23.239 1.00 92.88 517 VAL A N 1
ATOM 4219 C CA . VAL A 1 517 ? 14.084 -13.793 -22.355 1.00 92.88 517 VAL A CA 1
ATOM 4220 C C . VAL A 1 517 ? 12.684 -13.229 -22.530 1.00 92.88 517 VAL A C 1
ATOM 4222 O O . VAL A 1 517 ? 12.038 -13.440 -23.546 1.00 92.88 517 VAL A O 1
ATOM 4225 N N . PHE A 1 518 ? 12.206 -12.550 -21.505 1.00 90.38 518 PHE A N 1
ATOM 4226 C CA . PHE A 1 518 ? 11.006 -11.752 -21.514 1.00 90.38 518 PHE A CA 1
ATOM 4227 C C . PHE A 1 518 ? 11.347 -10.334 -21.975 1.00 90.38 518 PHE A C 1
ATOM 4229 O O . PHE A 1 518 ? 12.313 -9.740 -21.488 1.00 90.38 518 PHE A O 1
ATOM 4236 N N . GLY A 1 519 ? 10.582 -9.795 -22.917 1.00 89.94 519 GLY A N 1
ATOM 4237 C CA . GLY A 1 519 ? 10.855 -8.483 -23.490 1.00 89.94 519 GLY A CA 1
ATOM 4238 C C . GLY A 1 519 ? 10.057 -8.216 -24.753 1.00 89.94 519 GLY A C 1
ATOM 4239 O O . GLY A 1 519 ? 9.225 -9.020 -25.152 1.00 89.94 519 GLY A O 1
ATOM 4240 N N . ASN A 1 520 ? 10.343 -7.091 -25.396 1.00 90.62 520 ASN A N 1
ATOM 4241 C CA . ASN A 1 520 ? 9.748 -6.743 -26.676 1.00 90.62 520 ASN A CA 1
ATOM 4242 C C . ASN A 1 520 ? 10.644 -7.233 -27.826 1.00 90.62 520 ASN A C 1
ATOM 4244 O O . ASN A 1 520 ? 11.796 -6.804 -27.944 1.00 90.62 520 ASN A O 1
ATOM 4248 N N . ASP A 1 521 ? 10.107 -8.119 -28.669 1.00 89.38 521 ASP A N 1
ATOM 4249 C CA . ASP A 1 521 ? 10.849 -8.749 -29.770 1.00 89.38 521 ASP A CA 1
ATOM 4250 C C . ASP A 1 521 ? 11.404 -7.719 -30.769 1.00 89.38 521 ASP A C 1
ATOM 4252 O O . ASP A 1 521 ? 12.597 -7.737 -31.076 1.00 89.38 521 ASP A O 1
ATOM 4256 N N . GLU A 1 522 ? 10.583 -6.751 -31.195 1.00 87.75 522 GLU A N 1
ATOM 4257 C CA . GLU A 1 522 ? 10.963 -5.725 -32.179 1.00 87.75 522 GLU A CA 1
ATOM 4258 C C . GLU A 1 522 ? 12.123 -4.847 -31.670 1.00 87.75 522 GLU A C 1
ATOM 4260 O O . GLU A 1 522 ? 13.087 -4.584 -32.398 1.00 87.75 522 GLU A O 1
ATOM 4265 N N . GLN A 1 523 ? 12.074 -4.425 -30.401 1.00 90.19 523 GLN A N 1
ATOM 4266 C CA . GLN A 1 523 ? 13.116 -3.598 -29.785 1.00 90.19 523 GLN A CA 1
ATOM 4267 C C . GLN A 1 523 ? 14.419 -4.362 -29.557 1.00 90.19 523 GLN A C 1
ATOM 4269 O O . GLN A 1 523 ? 15.488 -3.822 -29.853 1.00 90.19 523 GLN A O 1
ATOM 4274 N N . LEU A 1 524 ? 14.354 -5.602 -29.059 1.00 92.69 524 LEU A N 1
ATOM 4275 C CA . LEU A 1 524 ? 15.548 -6.431 -28.872 1.00 92.69 524 LEU A CA 1
ATOM 4276 C C . LEU A 1 524 ? 16.187 -6.783 -30.215 1.00 92.69 524 LEU A C 1
ATOM 4278 O O . LEU A 1 524 ? 17.405 -6.652 -30.349 1.00 92.69 524 LEU A O 1
ATOM 4282 N N . ARG A 1 525 ? 15.382 -7.118 -31.233 1.00 92.69 525 ARG A N 1
ATOM 4283 C CA . ARG A 1 525 ? 15.867 -7.330 -32.601 1.00 92.69 525 ARG A CA 1
ATOM 4284 C C . ARG A 1 525 ? 16.572 -6.095 -33.131 1.00 92.69 525 ARG A C 1
ATOM 4286 O O . ARG A 1 525 ? 17.698 -6.212 -33.597 1.00 92.69 525 ARG A O 1
ATOM 4293 N N . SER A 1 526 ? 15.948 -4.925 -33.009 1.00 90.06 526 SER A N 1
ATOM 4294 C CA . SER A 1 526 ? 16.534 -3.657 -33.449 1.00 90.06 526 SER A CA 1
ATOM 4295 C C . SER A 1 526 ? 17.843 -3.341 -32.719 1.00 90.06 526 SER A C 1
ATOM 4297 O O . SER A 1 526 ? 18.828 -2.962 -33.351 1.00 90.06 526 SER A O 1
ATOM 4299 N N . ALA A 1 527 ? 17.906 -3.524 -31.397 1.00 93.00 527 ALA A N 1
ATOM 4300 C CA . ALA A 1 527 ? 19.122 -3.276 -30.627 1.00 93.00 527 ALA A CA 1
ATOM 4301 C C . ALA A 1 527 ? 20.268 -4.212 -31.050 1.00 93.00 527 ALA A C 1
ATOM 4303 O O . ALA A 1 527 ? 21.370 -3.752 -31.352 1.00 93.00 527 ALA A O 1
ATOM 4304 N N . ILE A 1 528 ? 19.999 -5.517 -31.122 1.00 95.44 528 ILE A N 1
ATOM 4305 C CA . ILE A 1 528 ? 20.986 -6.537 -31.491 1.00 95.44 528 ILE A CA 1
ATOM 4306 C C . ILE A 1 528 ? 21.446 -6.338 -32.941 1.00 95.44 528 ILE A C 1
ATOM 4308 O O . ILE A 1 528 ? 22.649 -6.308 -33.197 1.00 95.44 528 ILE A O 1
ATOM 4312 N N . SER A 1 529 ? 20.523 -6.132 -33.886 1.00 92.75 529 SER A N 1
ATOM 4313 C CA . SER A 1 529 ? 20.863 -5.946 -35.299 1.00 92.75 529 SER A CA 1
ATOM 4314 C C . SER A 1 529 ? 21.688 -4.680 -35.524 1.00 92.75 529 SER A C 1
ATOM 4316 O O . SER A 1 529 ? 22.667 -4.721 -36.259 1.00 92.75 529 SER A O 1
ATOM 4318 N N . ASN A 1 530 ? 21.362 -3.566 -34.854 1.00 90.56 530 ASN A N 1
ATOM 4319 C CA . ASN A 1 530 ? 22.149 -2.333 -34.952 1.00 90.56 530 ASN A CA 1
ATOM 4320 C C . ASN A 1 530 ? 23.593 -2.534 -34.464 1.00 90.56 530 ASN A C 1
ATOM 4322 O O . ASN A 1 530 ? 24.512 -2.001 -35.078 1.00 90.56 530 ASN A O 1
ATOM 4326 N N . LEU A 1 531 ? 23.815 -3.309 -33.396 1.00 93.75 531 LEU A N 1
ATOM 4327 C CA . LEU A 1 531 ? 25.168 -3.613 -32.915 1.00 93.75 531 LEU A CA 1
ATOM 4328 C C . LEU A 1 531 ? 25.932 -4.523 -33.889 1.00 93.75 531 LEU A C 1
ATOM 4330 O O . LEU A 1 531 ? 27.081 -4.233 -34.216 1.00 93.75 531 LEU A O 1
ATOM 4334 N N . VAL A 1 532 ? 25.287 -5.576 -34.400 1.00 93.38 532 VAL A N 1
ATOM 4335 C CA . VAL A 1 532 ? 25.903 -6.521 -35.347 1.00 93.38 532 VAL A CA 1
ATOM 4336 C C . VAL A 1 532 ? 26.218 -5.850 -36.687 1.00 93.38 532 VAL A C 1
ATOM 4338 O O . VAL A 1 532 ? 27.335 -5.966 -37.185 1.00 93.38 532 VAL A O 1
ATOM 4341 N N . TYR A 1 533 ? 25.278 -5.098 -37.265 1.00 90.25 533 TYR A N 1
ATOM 4342 C CA . TYR A 1 533 ? 25.521 -4.383 -38.521 1.00 90.25 533 TYR A CA 1
ATOM 4343 C C . TYR A 1 533 ? 26.576 -3.288 -38.363 1.00 90.25 533 TYR A C 1
ATOM 4345 O O . TYR A 1 533 ? 27.341 -3.056 -39.295 1.00 90.25 533 TYR A O 1
ATOM 4353 N N . ASN A 1 534 ? 26.650 -2.621 -37.203 1.00 88.38 534 ASN A N 1
ATOM 4354 C CA . ASN A 1 534 ? 27.713 -1.651 -36.941 1.00 88.38 534 ASN A CA 1
ATOM 4355 C C . ASN A 1 534 ? 29.088 -2.318 -36.938 1.00 88.38 534 ASN A C 1
ATOM 4357 O O . ASN A 1 534 ? 30.001 -1.757 -37.537 1.00 88.38 534 ASN A O 1
ATOM 4361 N N . ALA A 1 535 ? 29.220 -3.501 -36.329 1.00 90.12 535 ALA A N 1
ATOM 4362 C CA . ALA A 1 535 ? 30.462 -4.263 -36.381 1.00 90.12 535 ALA A CA 1
ATOM 4363 C C . ALA A 1 535 ? 30.849 -4.556 -37.840 1.00 90.12 535 ALA A C 1
ATOM 4365 O O . ALA A 1 535 ? 31.926 -4.168 -38.256 1.00 90.12 535 ALA A O 1
ATOM 4366 N N . VAL A 1 536 ? 29.942 -5.090 -38.665 1.00 89.12 536 VAL A N 1
ATOM 4367 C CA . VAL A 1 536 ? 30.243 -5.439 -40.073 1.00 89.12 536 VAL A CA 1
ATOM 4368 C C . VAL A 1 536 ? 30.508 -4.218 -40.974 1.00 89.12 536 VAL A C 1
ATOM 4370 O O . VAL A 1 536 ? 31.338 -4.277 -41.879 1.00 89.12 536 VAL A O 1
ATOM 4373 N N . ASN A 1 537 ? 29.796 -3.104 -40.776 1.00 85.31 537 ASN A N 1
ATOM 4374 C CA . ASN A 1 537 ? 29.889 -1.927 -41.652 1.00 85.31 537 ASN A CA 1
ATOM 4375 C C . ASN A 1 537 ? 31.044 -0.981 -41.300 1.00 85.31 537 ASN A C 1
ATOM 4377 O O . ASN A 1 537 ? 31.456 -0.181 -42.145 1.00 85.31 537 ASN A O 1
ATOM 4381 N N . HIS A 1 538 ? 31.525 -1.004 -40.054 1.00 82.31 538 HIS A N 1
ATOM 4382 C CA . HIS A 1 538 ? 32.540 -0.065 -39.565 1.00 82.31 538 HIS A CA 1
ATOM 4383 C C . HIS A 1 538 ? 33.918 -0.694 -39.338 1.00 82.31 538 HIS A C 1
ATOM 4385 O O . HIS A 1 538 ? 34.852 0.028 -38.977 1.00 82.31 538 HIS A O 1
ATOM 4391 N N . THR A 1 539 ? 34.077 -1.985 -39.627 1.00 85.44 539 THR A N 1
ATOM 4392 C CA . THR A 1 539 ? 35.369 -2.674 -39.612 1.00 85.44 539 THR A CA 1
ATOM 4393 C C . THR A 1 539 ? 35.928 -2.888 -41.024 1.00 85.44 539 THR A C 1
ATOM 4395 O O . THR A 1 539 ? 35.163 -2.981 -41.985 1.00 85.44 539 THR A O 1
ATOM 4398 N N . PRO A 1 540 ? 37.264 -2.913 -41.187 1.00 84.62 540 PRO A N 1
ATOM 4399 C CA . PRO A 1 540 ? 37.907 -3.248 -42.455 1.00 84.62 540 PRO A CA 1
ATOM 4400 C C . PRO A 1 540 ? 37.859 -4.755 -42.753 1.00 84.62 540 PRO A C 1
ATOM 4402 O O . PRO A 1 540 ? 37.625 -5.578 -41.867 1.00 84.62 540 PRO A O 1
ATOM 4405 N N . ASP A 1 541 ? 38.152 -5.114 -43.998 1.00 88.06 541 ASP A N 1
ATOM 4406 C CA . ASP A 1 541 ? 38.219 -6.506 -44.443 1.00 88.06 541 ASP A CA 1
ATOM 4407 C C . ASP A 1 541 ? 39.299 -7.293 -43.665 1.00 88.06 541 ASP A C 1
ATOM 4409 O O . ASP A 1 541 ? 40.354 -6.760 -43.315 1.00 88.06 541 ASP A O 1
ATOM 4413 N N . GLY A 1 542 ? 39.026 -8.564 -43.369 1.00 85.12 542 GLY A N 1
ATOM 4414 C CA . GLY A 1 542 ? 39.857 -9.443 -42.542 1.00 85.12 542 GLY A CA 1
ATOM 4415 C C . GLY A 1 542 ? 39.641 -9.302 -41.029 1.00 85.12 542 GLY A C 1
ATOM 4416 O O . GLY A 1 542 ? 40.273 -10.028 -40.263 1.00 85.12 542 GLY A O 1
ATOM 4417 N N . THR A 1 543 ? 38.757 -8.402 -40.581 1.00 90.31 543 THR A N 1
ATOM 4418 C CA . THR A 1 543 ? 38.442 -8.242 -39.150 1.00 90.31 543 THR A CA 1
ATOM 4419 C C . THR A 1 543 ? 37.647 -9.445 -38.641 1.00 90.31 543 THR A C 1
ATOM 4421 O O . THR A 1 543 ? 36.715 -9.926 -39.295 1.00 90.31 543 THR A O 1
ATOM 4424 N N . ARG A 1 544 ? 38.017 -9.915 -37.451 1.00 93.25 544 ARG A N 1
ATOM 4425 C CA . ARG A 1 544 ? 37.308 -10.939 -36.693 1.00 93.25 544 ARG A CA 1
ATOM 4426 C C . ARG A 1 544 ? 36.219 -10.280 -35.852 1.00 93.25 544 ARG A C 1
ATOM 4428 O O . ARG A 1 544 ? 36.500 -9.334 -35.117 1.00 93.25 544 ARG A O 1
ATOM 4435 N N . ILE A 1 545 ? 34.996 -10.796 -35.954 1.00 95.44 545 ILE A N 1
ATOM 4436 C CA . ILE A 1 545 ? 33.826 -10.319 -35.214 1.00 95.44 545 ILE A CA 1
ATOM 4437 C C . ILE A 1 545 ? 33.265 -11.477 -34.384 1.00 95.44 545 ILE A C 1
ATOM 4439 O O . ILE A 1 545 ? 32.745 -12.448 -34.932 1.00 95.44 545 ILE A O 1
ATOM 4443 N N . ASP A 1 546 ? 33.341 -11.364 -33.061 1.00 95.94 546 ASP A N 1
ATOM 4444 C CA . ASP A 1 546 ? 32.827 -12.353 -32.115 1.00 95.94 546 ASP A CA 1
ATOM 4445 C C . ASP A 1 546 ? 31.518 -11.861 -31.486 1.00 95.94 546 ASP A C 1
ATOM 4447 O O . ASP A 1 546 ? 31.474 -10.838 -30.797 1.00 95.94 546 ASP A O 1
ATOM 4451 N N . ILE A 1 547 ? 30.440 -12.613 -31.698 1.00 97.12 547 ILE A N 1
ATOM 4452 C CA . ILE A 1 547 ? 29.099 -12.320 -31.190 1.00 97.12 547 ILE A CA 1
ATOM 4453 C C . ILE A 1 547 ? 28.712 -13.422 -30.212 1.00 97.12 547 ILE A C 1
ATOM 4455 O O . ILE A 1 547 ? 28.776 -14.606 -30.538 1.00 97.12 547 ILE A O 1
ATOM 4459 N N . SER A 1 548 ? 28.283 -13.059 -29.005 1.00 96.12 548 SER A N 1
ATOM 4460 C CA . SER A 1 548 ? 27.894 -14.037 -27.989 1.00 96.12 548 SER A CA 1
ATOM 4461 C C . SER A 1 548 ? 26.611 -13.673 -27.250 1.00 96.12 548 SER A C 1
ATOM 4463 O O . SER A 1 548 ? 26.350 -12.504 -26.959 1.00 96.12 548 SER A O 1
ATOM 4465 N N . TRP A 1 549 ? 25.827 -14.705 -26.940 1.00 96.62 549 TRP A N 1
ATOM 4466 C CA . TRP A 1 549 ? 24.624 -14.656 -26.116 1.00 96.62 549 TRP A CA 1
ATOM 4467 C C . TRP A 1 549 ? 24.671 -15.782 -25.093 1.00 96.62 549 TRP A C 1
ATOM 4469 O O . TRP A 1 549 ? 24.430 -16.948 -25.418 1.00 96.62 549 TRP A O 1
ATOM 4479 N N . LEU A 1 550 ? 25.044 -15.431 -23.864 1.00 94.56 550 LEU A N 1
ATOM 4480 C CA . LEU A 1 550 ? 25.381 -16.393 -22.817 1.00 94.56 550 LEU A CA 1
ATOM 4481 C C . LEU A 1 550 ? 24.749 -16.008 -21.480 1.00 94.56 550 LEU A C 1
ATOM 4483 O O . LEU A 1 550 ? 24.504 -14.837 -21.182 1.00 94.56 550 LEU A O 1
ATOM 4487 N N . ARG A 1 551 ? 24.517 -17.009 -20.629 1.00 91.00 551 ARG A N 1
ATOM 4488 C CA . ARG A 1 551 ? 24.010 -16.799 -19.273 1.00 91.00 551 ARG A CA 1
ATOM 4489 C C . ARG A 1 551 ? 25.150 -16.422 -18.325 1.00 91.00 551 ARG A C 1
ATOM 4491 O O . ARG A 1 551 ? 26.075 -17.202 -18.121 1.00 91.00 551 ARG A O 1
ATOM 4498 N N . GLY A 1 552 ? 25.066 -15.246 -17.711 1.00 86.62 552 GLY A N 1
ATOM 4499 C CA . GLY A 1 552 ? 25.984 -14.774 -16.674 1.00 86.62 552 GLY A CA 1
ATOM 4500 C C . GLY A 1 552 ? 25.373 -14.800 -15.269 1.00 86.62 552 GLY A C 1
ATOM 4501 O O . GLY A 1 552 ? 24.190 -15.080 -15.081 1.00 86.62 552 GLY A O 1
ATOM 4502 N N . LYS A 1 553 ? 26.177 -14.450 -14.253 1.00 80.12 553 LYS A N 1
ATOM 4503 C CA . LYS A 1 553 ? 25.729 -14.385 -12.844 1.00 80.12 553 LYS A CA 1
ATOM 4504 C C . LYS A 1 553 ? 24.647 -13.325 -12.597 1.00 80.12 553 LYS A C 1
ATOM 4506 O O . LYS A 1 553 ? 23.827 -13.492 -11.704 1.00 80.12 553 LYS A O 1
ATOM 4511 N N . GLN A 1 554 ? 24.664 -12.236 -13.366 1.00 80.38 554 GLN A N 1
ATOM 4512 C CA . GLN A 1 554 ? 23.756 -11.093 -13.201 1.00 80.38 554 GLN A CA 1
ATOM 4513 C C . GLN A 1 554 ? 22.568 -11.109 -14.181 1.00 80.38 554 GLN A C 1
ATOM 4515 O O . GLN A 1 554 ? 21.645 -10.305 -14.038 1.00 80.38 554 GLN A O 1
ATOM 4520 N N . GLY A 1 555 ? 22.549 -12.028 -15.153 1.00 90.06 555 GLY A N 1
ATOM 4521 C CA . GLY A 1 555 ? 21.532 -12.038 -16.201 1.00 90.06 555 GLY A CA 1
ATOM 4522 C C . GLY A 1 555 ? 21.988 -12.673 -17.514 1.00 90.06 555 GLY A C 1
ATOM 4523 O O . GLY A 1 555 ? 22.979 -13.399 -17.541 1.00 90.06 555 GLY A O 1
ATOM 4524 N N . ALA A 1 556 ? 21.250 -12.423 -18.595 1.00 93.50 556 ALA A N 1
ATOM 4525 C CA . ALA A 1 556 ? 21.626 -12.840 -19.946 1.00 93.50 556 ALA A CA 1
ATOM 4526 C C . ALA A 1 556 ? 22.493 -11.751 -20.584 1.00 93.50 556 ALA A C 1
ATOM 4528 O O . ALA A 1 556 ? 22.110 -10.581 -20.587 1.00 93.50 556 ALA A O 1
ATOM 4529 N N . ILE A 1 557 ? 23.670 -12.123 -21.077 1.00 96.31 557 ILE A N 1
ATOM 4530 C CA . ILE A 1 557 ? 24.685 -11.189 -21.561 1.00 96.31 557 ILE A CA 1
ATOM 4531 C C . ILE A 1 557 ? 24.773 -11.315 -23.075 1.00 96.31 557 ILE A C 1
ATOM 4533 O O . ILE A 1 557 ? 25.061 -12.395 -23.594 1.00 96.31 557 ILE A O 1
ATOM 4537 N N . PHE A 1 558 ? 24.563 -10.194 -23.761 1.00 97.44 558 PHE A N 1
ATOM 4538 C CA . PHE A 1 558 ? 24.891 -10.040 -25.170 1.00 97.44 558 PHE A CA 1
ATOM 4539 C C . PHE A 1 558 ? 26.205 -9.278 -25.307 1.00 97.44 558 PHE A C 1
ATOM 4541 O O . PHE A 1 558 ? 26.386 -8.243 -24.662 1.00 97.44 558 PHE A O 1
ATOM 4548 N N . ARG A 1 559 ? 27.103 -9.766 -26.161 1.00 97.12 559 ARG A N 1
ATOM 4549 C CA . ARG A 1 559 ? 28.395 -9.131 -26.441 1.00 97.12 559 ARG A CA 1
ATOM 4550 C C . ARG A 1 559 ? 28.718 -9.240 -27.926 1.00 97.12 559 ARG A C 1
ATOM 4552 O O . ARG A 1 559 ? 28.623 -10.330 -28.479 1.00 97.12 559 ARG A O 1
ATOM 4559 N N . VAL A 1 560 ? 29.132 -8.130 -28.530 1.00 96.62 560 VAL A N 1
ATOM 4560 C CA . VAL A 1 560 ? 29.704 -8.066 -29.885 1.00 96.62 560 VAL A CA 1
ATOM 4561 C C . VAL A 1 560 ? 31.065 -7.416 -29.772 1.00 96.62 560 VAL A C 1
ATOM 4563 O O . VAL A 1 560 ? 31.148 -6.289 -29.279 1.00 96.62 560 VAL A O 1
ATOM 4566 N N . CYS A 1 561 ? 32.106 -8.119 -30.202 1.00 95.81 561 CYS A N 1
ATOM 4567 C CA . CYS A 1 561 ? 33.466 -7.605 -30.226 1.00 95.81 561 CYS A CA 1
ATOM 4568 C C . CYS A 1 561 ? 34.078 -7.705 -31.608 1.00 95.81 561 CYS A C 1
ATOM 4570 O O . CYS A 1 561 ? 33.861 -8.688 -32.311 1.00 95.81 561 CYS A O 1
ATOM 4572 N N . ASP A 1 562 ? 34.874 -6.707 -31.957 1.00 94.19 562 ASP A N 1
ATOM 4573 C CA . ASP A 1 562 ? 35.672 -6.677 -33.171 1.00 94.19 562 ASP A CA 1
ATOM 4574 C C . ASP A 1 562 ? 37.115 -6.285 -32.856 1.00 94.19 562 ASP A C 1
ATOM 4576 O O . ASP A 1 562 ? 37.365 -5.496 -31.942 1.00 94.19 562 ASP A O 1
ATOM 4580 N N . ASN A 1 563 ? 38.070 -6.803 -33.631 1.00 91.00 563 ASN A N 1
ATOM 4581 C CA . ASN A 1 563 ? 39.480 -6.403 -33.561 1.00 91.00 563 ASN A CA 1
ATOM 4582 C C . ASN A 1 563 ? 39.833 -5.276 -34.553 1.00 91.00 563 ASN A C 1
ATOM 4584 O O . ASN A 1 563 ? 40.938 -5.234 -35.098 1.00 91.00 563 ASN A O 1
ATOM 4588 N N . GLY A 1 564 ? 38.875 -4.386 -34.827 1.00 85.56 564 GLY A N 1
ATOM 4589 C CA . GLY A 1 564 ? 38.998 -3.312 -35.802 1.00 85.56 564 GLY A CA 1
ATOM 4590 C C . GLY A 1 564 ? 39.777 -2.081 -35.299 1.00 85.56 564 GLY A C 1
ATOM 4591 O O . GLY A 1 564 ? 40.613 -2.162 -34.396 1.00 85.56 564 GLY A O 1
ATOM 4592 N N . PRO A 1 565 ? 39.531 -0.889 -35.879 1.00 83.25 565 PRO A N 1
ATOM 4593 C CA . PRO A 1 565 ? 40.329 0.315 -35.617 1.00 83.25 565 PRO A CA 1
ATOM 4594 C C . PRO A 1 565 ? 40.216 0.858 -34.184 1.00 83.25 565 PRO A C 1
ATOM 4596 O O . PRO A 1 565 ? 41.063 1.650 -33.771 1.00 83.25 565 PRO A O 1
ATOM 4599 N N . GLY A 1 566 ? 39.216 0.434 -33.410 1.00 84.81 566 GLY A N 1
ATOM 4600 C CA . GLY A 1 566 ? 38.979 0.948 -32.063 1.00 84.81 566 GLY A CA 1
ATOM 4601 C C . GLY A 1 566 ? 38.405 2.370 -32.033 1.00 84.81 566 GLY A C 1
ATOM 4602 O O . GLY A 1 566 ? 38.290 3.046 -33.055 1.00 84.81 566 GLY A O 1
ATOM 4603 N N . ILE A 1 567 ? 38.021 2.825 -30.839 1.00 88.50 567 ILE A N 1
ATOM 4604 C CA . ILE A 1 567 ? 37.410 4.133 -30.584 1.00 88.50 567 ILE A CA 1
ATOM 4605 C C . ILE A 1 567 ? 38.191 4.837 -29.469 1.00 88.50 567 ILE A C 1
ATOM 4607 O O . ILE A 1 567 ? 38.436 4.258 -28.410 1.00 88.50 567 ILE A O 1
ATOM 4611 N N . ALA A 1 568 ? 38.569 6.099 -29.691 1.00 87.50 568 ALA A N 1
ATOM 4612 C CA . ALA A 1 568 ? 39.233 6.913 -28.675 1.00 87.50 568 ALA A CA 1
ATOM 4613 C C . ALA A 1 568 ? 38.308 7.185 -27.472 1.00 87.50 568 ALA A C 1
ATOM 4615 O O . ALA A 1 568 ? 37.100 7.385 -27.626 1.00 87.50 568 ALA A O 1
ATOM 4616 N N . SER A 1 569 ? 38.883 7.226 -26.267 1.00 87.69 569 SER A N 1
ATOM 4617 C CA . SER A 1 569 ? 38.138 7.321 -25.002 1.00 87.69 569 SER A CA 1
ATOM 4618 C C . SER A 1 569 ? 37.257 8.571 -24.889 1.00 87.69 569 SER A C 1
ATOM 4620 O O . SER A 1 569 ? 36.193 8.511 -24.276 1.00 87.69 569 SER A O 1
ATOM 4622 N N . GLU A 1 570 ? 37.646 9.675 -25.529 1.00 87.31 570 GLU A N 1
ATOM 4623 C CA . GLU A 1 570 ? 36.888 10.933 -25.568 1.00 87.31 570 GLU A CA 1
ATOM 4624 C C . GLU A 1 570 ? 35.521 10.815 -26.262 1.00 87.31 570 GLU A C 1
ATOM 4626 O O . GLU A 1 570 ? 34.587 11.549 -25.932 1.00 87.31 570 GLU A O 1
ATOM 4631 N N . HIS A 1 571 ? 35.371 9.871 -27.194 1.00 87.81 571 HIS A N 1
ATOM 4632 C CA . HIS A 1 571 ? 34.130 9.693 -27.945 1.00 87.81 571 HIS A CA 1
ATOM 4633 C C . HIS A 1 571 ? 33.141 8.762 -27.243 1.00 87.81 571 HIS A C 1
ATOM 4635 O O . HIS A 1 571 ? 31.934 8.907 -27.437 1.00 87.81 571 HIS A O 1
ATOM 4641 N N . ILE A 1 572 ? 33.624 7.834 -26.408 1.00 88.12 572 ILE A N 1
ATOM 4642 C CA . ILE A 1 572 ? 32.824 6.753 -25.807 1.00 88.12 572 ILE A CA 1
ATOM 4643 C C . ILE A 1 572 ? 31.552 7.261 -25.097 1.00 88.12 572 ILE A C 1
ATOM 4645 O O . ILE A 1 572 ? 30.477 6.732 -25.392 1.00 88.12 572 ILE A O 1
ATOM 4649 N N . PRO A 1 573 ? 31.593 8.303 -24.236 1.00 87.00 573 PRO A N 1
ATOM 4650 C CA . PRO A 1 573 ? 30.393 8.782 -23.540 1.00 87.00 573 PRO A CA 1
ATOM 4651 C C . PRO A 1 573 ? 29.314 9.329 -24.484 1.00 87.00 573 PRO A C 1
ATOM 4653 O O . PRO A 1 573 ? 28.130 9.329 -24.146 1.00 87.00 573 PRO A O 1
ATOM 4656 N N . ARG A 1 574 ? 29.726 9.780 -25.673 1.00 85.12 574 ARG A N 1
ATOM 4657 C CA . ARG A 1 574 ? 28.896 10.501 -26.640 1.00 85.12 574 ARG A CA 1
ATOM 4658 C C . ARG A 1 574 ? 28.352 9.615 -27.757 1.00 85.12 574 ARG A C 1
ATOM 4660 O O . ARG A 1 574 ? 27.418 10.013 -28.437 1.00 85.12 574 ARG A O 1
ATOM 4667 N N . LEU A 1 575 ? 28.860 8.390 -27.922 1.00 86.69 575 LEU A N 1
ATOM 4668 C CA . LEU A 1 575 ? 28.435 7.453 -28.979 1.00 86.69 575 LEU A CA 1
ATOM 4669 C C . LEU A 1 575 ? 26.933 7.139 -28.986 1.00 86.69 575 LEU A C 1
ATOM 4671 O O . LEU A 1 575 ? 26.389 6.760 -30.018 1.00 86.69 575 LEU A O 1
ATOM 4675 N N . THR A 1 576 ? 26.265 7.280 -27.841 1.00 88.19 576 THR A N 1
ATOM 4676 C CA . THR A 1 576 ? 24.817 7.053 -27.708 1.00 88.19 576 THR A CA 1
ATOM 4677 C C . THR A 1 576 ? 23.980 8.331 -27.849 1.00 88.19 576 THR A C 1
ATOM 4679 O O . THR A 1 576 ? 22.757 8.274 -27.712 1.00 88.19 576 THR A O 1
ATOM 4682 N N . GLU A 1 577 ? 24.609 9.487 -28.099 1.00 84.81 577 GLU A N 1
ATOM 4683 C CA . GLU A 1 577 ? 23.923 10.733 -28.456 1.00 84.81 577 GLU A CA 1
ATOM 4684 C C . GLU A 1 577 ? 23.327 10.628 -29.870 1.00 84.81 577 GLU A C 1
ATOM 4686 O O . GLU A 1 577 ? 23.884 9.991 -30.766 1.00 84.81 577 GLU A O 1
ATOM 4691 N N . ARG A 1 578 ? 22.186 11.288 -30.095 1.00 83.06 578 ARG A N 1
ATOM 4692 C CA . ARG A 1 578 ? 21.517 11.300 -31.404 1.00 83.06 578 ARG A CA 1
ATOM 4693 C C . ARG A 1 578 ? 22.401 12.006 -32.436 1.00 83.06 578 ARG A C 1
ATOM 4695 O O . ARG A 1 578 ? 22.861 13.116 -32.181 1.00 83.06 578 ARG A O 1
ATOM 4702 N N . PHE A 1 579 ? 22.573 11.395 -33.608 1.00 77.75 579 PHE A N 1
ATOM 4703 C CA . PHE A 1 579 ? 23.344 11.938 -34.737 1.00 77.75 579 PHE A CA 1
ATOM 4704 C C . PHE A 1 579 ? 24.845 12.146 -34.456 1.00 77.75 579 PHE A C 1
ATOM 4706 O O . PHE A 1 579 ? 25.548 12.756 -35.265 1.00 77.75 579 PHE A O 1
ATOM 4713 N N . TYR A 1 580 ? 25.367 11.627 -33.340 1.00 80.94 580 TYR A N 1
ATOM 4714 C CA . TYR A 1 580 ? 26.785 11.735 -33.013 1.00 80.94 580 TYR A CA 1
ATOM 4715 C C . TYR A 1 580 ? 27.626 10.727 -33.801 1.00 80.94 580 TYR A C 1
ATOM 4717 O O . TYR A 1 580 ? 27.236 9.574 -33.992 1.00 80.94 580 TYR A O 1
ATOM 4725 N N . ARG A 1 581 ? 28.793 11.170 -34.287 1.00 78.12 581 ARG A N 1
ATOM 4726 C CA . ARG A 1 581 ? 29.717 10.373 -35.109 1.00 78.12 581 ARG A CA 1
ATOM 4727 C C . ARG A 1 581 ? 31.156 10.820 -34.856 1.00 78.12 581 ARG A C 1
ATOM 4729 O O . ARG A 1 581 ? 31.396 12.020 -34.762 1.00 78.12 581 ARG A O 1
ATOM 4736 N N . VAL A 1 582 ? 32.081 9.859 -34.805 1.00 75.62 582 VAL A N 1
ATOM 4737 C CA . VAL A 1 582 ? 33.522 10.092 -34.579 1.00 75.62 582 VAL A CA 1
ATOM 4738 C C . VAL A 1 582 ? 34.156 10.825 -35.767 1.00 75.62 582 VAL A C 1
ATOM 4740 O O . VAL A 1 582 ? 34.658 11.927 -35.603 1.00 75.62 582 VAL A O 1
ATOM 4743 N N . ASP A 1 583 ? 34.002 10.291 -36.983 1.00 66.81 583 ASP A N 1
ATOM 4744 C CA . ASP A 1 583 ? 34.466 10.935 -38.217 1.00 66.81 583 ASP A CA 1
ATOM 4745 C C . ASP A 1 583 ? 33.292 11.224 -39.149 1.00 66.81 583 ASP A C 1
ATOM 4747 O O . ASP A 1 583 ? 32.484 10.331 -39.401 1.00 66.81 583 ASP A O 1
ATOM 4751 N N . LYS A 1 584 ? 33.210 12.441 -39.714 1.00 57.72 584 LYS A N 1
ATOM 4752 C CA . LYS A 1 584 ? 32.178 12.870 -40.694 1.00 57.72 584 LYS A CA 1
ATOM 4753 C C . LYS A 1 584 ? 32.534 12.583 -42.169 1.00 57.72 584 LYS A C 1
ATOM 4755 O O . LYS A 1 584 ? 31.689 12.773 -43.048 1.00 57.72 584 LYS A O 1
ATOM 4760 N N . ALA A 1 585 ? 33.779 12.190 -42.459 1.00 46.28 585 ALA A N 1
ATOM 4761 C CA . ALA A 1 585 ? 34.282 11.961 -43.822 1.00 46.28 585 ALA A CA 1
ATOM 4762 C C . ALA A 1 585 ? 34.196 10.481 -44.247 1.00 46.28 585 ALA A C 1
ATOM 4764 O O . ALA A 1 585 ? 33.607 10.174 -45.281 1.00 46.28 585 ALA A O 1
ATOM 4765 N N . ARG A 1 586 ? 34.688 9.557 -43.408 1.00 50.41 586 ARG A N 1
ATOM 4766 C CA . ARG A 1 586 ? 34.681 8.089 -43.630 1.00 50.41 586 ARG A CA 1
ATOM 4767 C C . ARG A 1 586 ? 33.270 7.480 -43.659 1.00 50.41 586 ARG A C 1
ATOM 4769 O O . ARG A 1 586 ? 33.004 6.454 -44.269 1.00 50.41 586 ARG A O 1
ATOM 4776 N N . SER A 1 587 ? 32.349 8.175 -43.018 1.00 50.22 587 SER A N 1
ATOM 4777 C CA . SER A 1 587 ? 30.939 7.869 -42.804 1.00 50.22 587 SER A CA 1
ATOM 4778 C C . SER A 1 587 ? 30.015 8.151 -43.991 1.00 50.22 587 SER A C 1
ATOM 4780 O O . SER A 1 587 ? 28.887 7.652 -44.010 1.00 50.22 587 SER A O 1
ATOM 4782 N N . ARG A 1 588 ? 30.451 8.968 -44.960 1.00 49.06 588 ARG A N 1
ATOM 4783 C CA . ARG A 1 588 ? 29.683 9.225 -46.190 1.00 49.06 588 ARG A CA 1
ATOM 4784 C C . ARG A 1 588 ? 29.713 8.029 -47.139 1.00 49.06 588 ARG A C 1
ATOM 4786 O O . ARG A 1 588 ? 28.759 7.861 -47.882 1.00 49.06 588 ARG A O 1
ATOM 4793 N N . ALA A 1 589 ? 30.754 7.197 -47.055 1.00 47.78 589 ALA A N 1
ATOM 4794 C CA . ALA A 1 589 ? 30.894 5.969 -47.835 1.00 47.78 589 ALA A CA 1
ATOM 4795 C C . ALA A 1 589 ? 30.075 4.790 -47.269 1.00 47.78 589 ALA A C 1
ATOM 4797 O O . ALA A 1 589 ? 29.629 3.946 -48.032 1.00 47.78 589 ALA A O 1
ATOM 4798 N N . THR A 1 590 ? 29.844 4.736 -45.949 1.00 54.03 590 THR A N 1
ATOM 4799 C CA . THR A 1 590 ? 29.127 3.627 -45.275 1.00 54.03 590 THR A CA 1
ATOM 4800 C C . THR A 1 590 ? 27.689 3.960 -44.857 1.00 54.03 590 THR A C 1
ATOM 4802 O O . THR A 1 590 ? 26.994 3.121 -44.297 1.00 54.03 590 THR A O 1
ATOM 4805 N N . GLY A 1 591 ? 27.209 5.184 -45.110 1.00 55.44 591 GLY A N 1
ATOM 4806 C CA . GLY A 1 591 ? 25.777 5.520 -45.064 1.00 55.44 591 GLY A CA 1
ATOM 4807 C C . GLY A 1 591 ? 25.100 5.612 -43.684 1.00 55.44 591 GLY A C 1
ATOM 4808 O O . GLY A 1 591 ? 23.909 5.901 -43.632 1.00 55.44 591 GLY A O 1
ATOM 4809 N N . GLY A 1 592 ? 25.810 5.426 -42.564 1.00 67.50 592 GLY A N 1
ATOM 4810 C CA . GLY A 1 592 ? 25.190 5.442 -41.224 1.00 67.50 592 GLY A CA 1
ATOM 4811 C C . GLY A 1 592 ? 24.493 6.768 -40.855 1.00 67.50 592 GLY A C 1
ATOM 4812 O O . GLY A 1 592 ? 24.981 7.848 -41.189 1.00 67.50 592 GLY A O 1
ATOM 4813 N N . SER A 1 593 ? 23.369 6.703 -40.138 1.00 69.19 593 SER A N 1
ATOM 4814 C CA . SER A 1 593 ? 22.553 7.864 -39.720 1.00 69.19 593 SER A CA 1
ATOM 4815 C C . SER A 1 593 ? 22.985 8.507 -38.393 1.00 69.19 593 SER A C 1
ATOM 4817 O O . SER A 1 593 ? 22.558 9.609 -38.069 1.00 69.19 593 SER A O 1
ATOM 4819 N N . GLY A 1 594 ? 23.791 7.809 -37.584 1.00 77.00 594 GLY A N 1
ATOM 4820 C CA . GLY A 1 594 ? 24.097 8.220 -36.205 1.00 77.00 594 GLY A CA 1
ATOM 4821 C C . GLY A 1 594 ? 22.928 8.049 -35.220 1.00 77.00 594 GLY A C 1
ATOM 4822 O O . GLY A 1 594 ? 23.011 8.524 -34.093 1.00 77.00 594 GLY A O 1
ATOM 4823 N N . LEU A 1 595 ? 21.838 7.379 -35.617 1.00 82.25 595 LEU A N 1
ATOM 4824 C CA . LEU A 1 595 ? 20.693 7.084 -34.742 1.00 82.25 595 LEU A CA 1
ATOM 4825 C C . LEU A 1 595 ? 20.743 5.674 -34.132 1.00 82.25 595 LEU A C 1
ATOM 4827 O O . LEU A 1 595 ? 20.121 5.439 -33.101 1.00 82.25 595 LEU A O 1
ATOM 4831 N N . GLY A 1 596 ? 21.494 4.741 -34.728 1.00 84.06 596 GLY A N 1
ATOM 4832 C CA . GLY A 1 596 ? 21.485 3.322 -34.339 1.00 84.06 596 GLY A CA 1
ATOM 4833 C C . GLY A 1 596 ? 21.827 3.073 -32.866 1.00 84.06 596 GLY A C 1
ATOM 4834 O O . GLY A 1 596 ? 21.079 2.397 -32.167 1.00 84.06 596 GLY A O 1
ATOM 4835 N N . LEU A 1 597 ? 22.903 3.674 -32.346 1.00 90.00 597 LEU A N 1
ATOM 4836 C CA . LEU A 1 597 ? 23.287 3.507 -30.935 1.00 90.00 597 LEU A CA 1
ATOM 4837 C C . LEU A 1 597 ? 22.353 4.243 -29.960 1.00 90.00 597 LEU A C 1
ATOM 4839 O O . LEU A 1 597 ? 22.197 3.806 -28.819 1.00 90.00 597 LEU A O 1
ATOM 4843 N N . ALA A 1 598 ? 21.689 5.315 -30.401 1.00 87.50 598 ALA A N 1
ATOM 4844 C CA . ALA A 1 598 ? 20.639 5.956 -29.614 1.00 87.50 598 ALA A CA 1
ATOM 4845 C C . ALA A 1 598 ? 19.416 5.028 -29.487 1.00 87.50 598 ALA A C 1
ATOM 4847 O O . ALA A 1 598 ? 18.919 4.826 -28.381 1.00 87.50 598 ALA A O 1
ATOM 4848 N N . ILE A 1 599 ? 18.993 4.381 -30.582 1.00 88.81 599 ILE A N 1
ATOM 4849 C CA . ILE A 1 599 ? 17.920 3.370 -30.568 1.00 88.81 599 ILE A CA 1
ATOM 4850 C C . ILE A 1 599 ? 18.276 2.226 -29.614 1.00 88.81 599 ILE A C 1
ATOM 4852 O O . ILE A 1 599 ? 17.453 1.854 -28.781 1.00 88.81 599 ILE A O 1
ATOM 4856 N N . VAL A 1 600 ? 19.514 1.721 -29.671 1.00 92.88 600 VAL A N 1
ATOM 4857 C CA . VAL A 1 600 ? 20.010 0.673 -28.761 1.00 92.88 600 VAL A CA 1
ATOM 4858 C C . VAL A 1 600 ? 19.900 1.122 -27.302 1.00 92.88 600 VAL A C 1
ATOM 4860 O O . VAL A 1 600 ? 19.366 0.389 -26.474 1.00 92.88 600 VAL A O 1
ATOM 4863 N N . LYS A 1 601 ? 20.347 2.341 -26.972 1.00 91.44 601 LYS A N 1
ATOM 4864 C CA . LYS A 1 601 ? 20.259 2.882 -25.608 1.00 91.44 601 LYS A CA 1
ATOM 4865 C C . LYS A 1 601 ? 18.816 2.942 -25.100 1.00 91.44 601 LYS A C 1
ATOM 4867 O O . LYS A 1 601 ? 18.563 2.519 -23.974 1.00 91.44 601 LYS A O 1
ATOM 4872 N N . HIS A 1 602 ? 17.885 3.449 -25.907 1.00 87.06 602 HIS A N 1
ATOM 4873 C CA . HIS A 1 602 ? 16.479 3.563 -25.511 1.00 87.06 602 HIS A CA 1
ATOM 4874 C C . HIS A 1 602 ? 15.800 2.189 -25.391 1.00 87.06 602 HIS A C 1
ATOM 4876 O O . HIS A 1 602 ? 15.163 1.917 -24.372 1.00 87.06 602 HIS A O 1
ATOM 4882 N N . ALA A 1 603 ? 16.024 1.291 -26.355 1.00 89.94 603 ALA A N 1
ATOM 4883 C CA . ALA A 1 603 ? 15.521 -0.082 -26.314 1.00 89.94 603 ALA A CA 1
ATOM 4884 C C . ALA A 1 603 ? 16.020 -0.840 -25.071 1.00 89.94 603 ALA A C 1
ATOM 4886 O O . ALA A 1 603 ? 15.238 -1.489 -24.379 1.00 89.94 603 ALA A O 1
ATOM 4887 N N . LEU A 1 604 ? 17.308 -0.727 -24.729 1.00 91.94 604 LEU A N 1
ATOM 4888 C CA . LEU A 1 604 ? 17.864 -1.371 -23.535 1.00 91.94 604 LEU A CA 1
ATOM 4889 C C . LEU A 1 604 ? 17.346 -0.744 -22.239 1.00 91.94 604 LEU A C 1
ATOM 4891 O O . LEU A 1 604 ? 17.027 -1.476 -21.303 1.00 91.94 604 LEU A O 1
ATOM 4895 N N . SER A 1 605 ? 17.185 0.582 -22.195 1.00 88.69 605 SER A N 1
ATOM 4896 C CA . SER A 1 605 ? 16.622 1.278 -21.032 1.00 88.69 605 SER A CA 1
ATOM 4897 C C . SER A 1 605 ? 15.226 0.756 -20.683 1.00 88.69 605 SER A C 1
ATOM 4899 O O . SER A 1 605 ? 14.919 0.557 -19.507 1.00 88.69 605 SER A O 1
ATOM 4901 N N . HIS A 1 606 ? 14.402 0.465 -21.693 1.00 87.00 606 HIS A N 1
ATOM 4902 C CA . HIS A 1 606 ? 13.075 -0.129 -21.511 1.00 87.00 606 HIS A CA 1
ATOM 4903 C C . HIS A 1 606 ? 13.119 -1.554 -20.934 1.00 87.00 606 HIS A C 1
ATOM 4905 O O . HIS A 1 606 ? 12.203 -1.962 -20.226 1.00 87.00 606 HIS A O 1
ATOM 4911 N N . HIS A 1 607 ? 14.212 -2.283 -21.160 1.00 89.06 607 HIS A N 1
ATOM 4912 C CA . HIS A 1 607 ? 14.466 -3.608 -20.584 1.00 89.06 607 HIS A CA 1
ATOM 4913 C C . HIS A 1 607 ? 15.279 -3.542 -19.276 1.00 89.06 607 HIS A C 1
ATOM 4915 O O . HIS A 1 607 ? 15.820 -4.551 -18.822 1.00 89.06 607 HIS A O 1
ATOM 4921 N N . ASN A 1 608 ? 15.388 -2.354 -18.663 1.00 86.38 608 ASN A N 1
ATOM 4922 C CA . ASN A 1 608 ? 16.218 -2.087 -17.485 1.00 86.38 608 ASN A CA 1
ATOM 4923 C C . ASN A 1 608 ? 17.680 -2.539 -17.645 1.00 86.38 608 ASN A C 1
ATOM 4925 O O . ASN A 1 608 ? 18.312 -2.979 -16.683 1.00 86.38 608 ASN A O 1
ATOM 4929 N N . ALA A 1 609 ? 18.199 -2.436 -18.863 1.00 91.00 609 ALA A N 1
ATOM 4930 C CA . ALA A 1 609 ? 19.568 -2.749 -19.216 1.00 91.00 609 ALA A CA 1
ATOM 4931 C C . ALA A 1 609 ? 20.296 -1.482 -19.679 1.00 91.00 609 ALA A C 1
ATOM 4933 O O . ALA A 1 609 ? 19.688 -0.485 -20.075 1.00 91.00 609 ALA A O 1
ATOM 4934 N N . ARG A 1 610 ? 21.625 -1.528 -19.639 1.00 92.69 610 ARG A N 1
ATOM 4935 C CA . ARG A 1 610 ? 22.496 -0.463 -20.135 1.00 92.69 610 ARG A CA 1
ATOM 4936 C C . ARG A 1 610 ? 23.451 -1.038 -21.174 1.00 92.69 610 ARG A C 1
ATOM 4938 O O . ARG A 1 610 ? 23.844 -2.196 -21.073 1.00 92.69 610 ARG A O 1
ATOM 4945 N N . LEU A 1 611 ? 23.791 -0.217 -22.166 1.00 94.44 611 LEU A N 1
ATOM 4946 C CA . LEU A 1 611 ? 24.879 -0.498 -23.094 1.00 94.44 611 LEU A CA 1
ATOM 4947 C C . LEU A 1 611 ? 26.209 -0.081 -22.459 1.00 94.44 611 LEU A C 1
ATOM 4949 O O . LEU A 1 611 ? 26.408 1.101 -22.165 1.00 94.44 611 LEU A O 1
ATOM 4953 N N . ASP A 1 612 ? 27.105 -1.043 -22.301 1.00 93.69 612 ASP A N 1
ATOM 4954 C CA . ASP A 1 612 ? 28.486 -0.860 -21.882 1.00 93.69 612 ASP A CA 1
ATOM 4955 C C . ASP A 1 612 ? 29.404 -0.977 -23.102 1.00 93.69 612 ASP A C 1
ATOM 4957 O O . ASP A 1 612 ? 29.275 -1.889 -23.922 1.00 93.69 612 ASP A O 1
ATOM 4961 N N . ILE A 1 613 ? 30.321 -0.021 -23.240 1.00 94.19 613 ILE A N 1
ATOM 4962 C CA . ILE A 1 613 ? 31.223 0.083 -24.388 1.00 94.19 613 ILE A CA 1
ATOM 4963 C C . ILE A 1 613 ? 32.649 0.119 -23.857 1.00 94.19 613 ILE A C 1
ATOM 4965 O O . ILE A 1 613 ? 33.014 1.028 -23.111 1.00 94.19 613 ILE A O 1
ATOM 4969 N N . THR A 1 614 ? 33.460 -0.849 -24.266 1.00 93.00 614 THR A N 1
ATOM 4970 C CA . THR A 1 614 ? 34.893 -0.892 -23.964 1.00 93.00 614 THR A CA 1
ATOM 4971 C C . THR A 1 614 ? 35.657 -0.938 -25.272 1.00 93.00 614 THR A C 1
ATOM 4973 O O . THR A 1 614 ? 35.415 -1.823 -26.087 1.00 93.00 614 THR A O 1
ATOM 4976 N N . SER A 1 615 ? 36.568 0.005 -25.495 1.00 92.75 615 SER A N 1
ATOM 4977 C CA . SER A 1 615 ? 37.359 0.045 -26.721 1.00 92.75 615 SER A CA 1
ATOM 4978 C C . SER A 1 615 ? 38.783 0.488 -26.436 1.00 92.75 615 SER A C 1
ATOM 4980 O O . SER A 1 615 ? 39.010 1.388 -25.625 1.00 92.75 615 SER A O 1
ATOM 4982 N N . VAL A 1 616 ? 39.733 -0.150 -27.115 1.00 89.25 616 VAL A N 1
ATOM 4983 C CA . VAL A 1 616 ? 41.130 0.269 -27.166 1.00 89.25 616 VAL A CA 1
ATOM 4984 C C . VAL A 1 616 ? 41.502 0.469 -28.638 1.00 89.25 616 VAL A C 1
ATOM 4986 O O . VAL A 1 616 ? 41.355 -0.475 -29.421 1.00 89.25 616 VAL A O 1
ATOM 4989 N N . PRO A 1 617 ? 41.994 1.663 -29.030 1.00 87.75 617 PRO A N 1
ATOM 4990 C CA . PRO A 1 617 ? 42.426 1.936 -30.399 1.00 87.75 617 PRO A CA 1
ATOM 4991 C C . PRO A 1 617 ? 43.350 0.845 -30.958 1.00 87.75 617 PRO A C 1
ATOM 4993 O O . PRO A 1 617 ? 44.292 0.420 -30.287 1.00 87.75 617 PRO A O 1
ATOM 4996 N N . HIS A 1 618 ? 43.062 0.400 -32.184 1.00 82.56 618 HIS A N 1
ATOM 4997 C CA . HIS A 1 618 ? 43.790 -0.631 -32.939 1.00 82.56 618 HIS A CA 1
ATOM 4998 C C . HIS A 1 618 ? 43.927 -2.003 -32.258 1.00 82.56 618 HIS A C 1
ATOM 5000 O O . HIS A 1 618 ? 44.823 -2.771 -32.611 1.00 82.56 618 HIS A O 1
ATOM 5006 N N . LYS A 1 619 ? 43.081 -2.314 -31.268 1.00 86.56 619 LYS A N 1
ATOM 5007 C CA . LYS A 1 619 ? 43.087 -3.618 -30.593 1.00 86.56 619 LYS A CA 1
ATOM 5008 C C . LYS A 1 619 ? 41.732 -4.301 -30.630 1.00 86.56 619 LYS A C 1
ATOM 5010 O O . LYS A 1 619 ? 41.597 -5.330 -31.276 1.00 86.56 619 LYS A O 1
ATOM 5015 N N . GLU A 1 620 ? 40.768 -3.768 -29.887 1.00 90.00 620 GLU A N 1
ATOM 5016 C CA . GLU A 1 620 ? 39.453 -4.385 -29.732 1.00 90.00 620 GLU A CA 1
ATOM 5017 C C . GLU A 1 620 ? 38.415 -3.322 -29.369 1.00 90.00 620 GLU A C 1
ATOM 5019 O O . GLU A 1 620 ? 38.685 -2.418 -28.571 1.00 90.00 620 GLU A O 1
ATOM 5024 N N . THR A 1 621 ? 37.217 -3.451 -29.930 1.00 94.12 621 THR A N 1
ATOM 5025 C CA . THR A 1 621 ? 36.013 -2.755 -29.473 1.00 94.12 621 THR A CA 1
ATOM 5026 C C . THR A 1 621 ? 34.975 -3.786 -29.092 1.00 94.12 621 THR A C 1
ATOM 5028 O O . THR A 1 621 ? 34.718 -4.704 -29.854 1.00 94.12 621 THR A O 1
ATOM 5031 N N . CYS A 1 622 ? 34.355 -3.619 -27.929 1.00 95.44 622 CYS A N 1
ATOM 5032 C CA . CYS A 1 622 ? 33.288 -4.478 -27.450 1.00 95.44 622 CYS A CA 1
ATOM 5033 C C . CYS A 1 622 ? 32.084 -3.651 -27.012 1.00 95.44 622 CYS A C 1
ATOM 5035 O O . CYS A 1 622 ? 32.190 -2.761 -26.163 1.00 95.44 622 CYS A O 1
ATOM 5037 N N . PHE A 1 623 ? 30.924 -4.016 -27.545 1.00 96.62 623 PHE A N 1
ATOM 5038 C CA . PHE A 1 623 ? 29.617 -3.539 -27.115 1.00 96.62 623 PHE A CA 1
ATOM 5039 C C . PHE A 1 623 ? 28.930 -4.657 -26.337 1.00 96.62 623 PHE A C 1
ATOM 5041 O O . PHE A 1 623 ? 28.726 -5.751 -26.863 1.00 96.62 623 PHE A O 1
ATOM 5048 N N . THR A 1 624 ? 28.586 -4.390 -25.080 1.00 96.06 624 THR A N 1
ATOM 5049 C CA . THR A 1 624 ? 28.003 -5.380 -24.169 1.00 96.06 624 THR A CA 1
ATOM 5050 C C . THR A 1 624 ? 26.743 -4.823 -23.528 1.00 96.06 624 THR A C 1
ATOM 5052 O O . THR A 1 624 ? 26.693 -3.654 -23.160 1.00 96.06 624 THR A O 1
ATOM 5055 N N . PHE A 1 625 ? 25.718 -5.651 -23.357 1.00 96.75 625 PHE A N 1
ATOM 5056 C CA . PHE A 1 625 ? 24.611 -5.337 -22.458 1.00 96.75 625 PHE A CA 1
ATOM 5057 C C . PHE A 1 625 ? 24.175 -6.583 -21.696 1.00 96.75 625 PHE A C 1
ATOM 5059 O O . PHE A 1 625 ? 24.295 -7.709 -22.182 1.00 96.75 625 PHE A O 1
ATOM 5066 N N . THR A 1 626 ? 23.644 -6.373 -20.493 1.00 95.50 626 THR A N 1
ATOM 5067 C CA . THR A 1 626 ? 23.132 -7.454 -19.645 1.00 95.50 626 THR A CA 1
ATOM 5068 C C . THR A 1 626 ? 21.648 -7.246 -19.391 1.00 95.50 626 THR A C 1
ATOM 5070 O O . THR A 1 626 ? 21.259 -6.250 -18.782 1.00 95.50 626 THR A O 1
ATOM 5073 N N . LEU A 1 627 ? 20.817 -8.194 -19.829 1.00 93.81 627 LEU A N 1
ATOM 5074 C CA . LEU A 1 627 ? 19.416 -8.246 -19.427 1.00 93.81 627 LEU A CA 1
ATOM 5075 C C . LEU A 1 627 ? 19.322 -8.884 -18.038 1.00 93.81 627 LEU A C 1
ATOM 5077 O O . LEU A 1 627 ? 19.835 -9.993 -17.859 1.00 93.81 627 LEU A O 1
ATOM 5081 N N . PRO A 1 628 ? 18.683 -8.233 -17.051 1.00 88.81 628 PRO A N 1
ATOM 5082 C CA . PRO A 1 628 ? 18.654 -8.728 -15.680 1.00 88.81 628 PRO A CA 1
ATOM 5083 C C . PRO A 1 628 ? 18.024 -10.121 -15.579 1.00 88.81 628 PRO A C 1
ATOM 5085 O O . PRO A 1 628 ? 17.097 -10.454 -16.313 1.00 88.81 628 PRO A O 1
ATOM 5088 N N . ALA A 1 629 ? 18.487 -10.925 -14.616 1.00 84.62 629 ALA A N 1
ATOM 5089 C CA . ALA A 1 629 ? 18.064 -12.321 -14.449 1.00 84.62 629 ALA A CA 1
ATOM 5090 C C . ALA A 1 629 ? 16.537 -12.529 -14.371 1.00 84.62 629 ALA A C 1
ATOM 5092 O O . ALA A 1 629 ? 16.047 -13.569 -14.802 1.00 84.62 629 ALA A O 1
ATOM 5093 N N . ARG A 1 630 ? 15.783 -11.531 -13.886 1.00 83.62 630 ARG A N 1
ATOM 5094 C CA . ARG A 1 630 ? 14.307 -11.544 -13.858 1.00 83.62 630 ARG A CA 1
ATOM 5095 C C . ARG A 1 630 ? 13.659 -11.652 -15.241 1.00 83.62 630 ARG A C 1
ATOM 5097 O O . ARG A 1 630 ? 12.532 -12.118 -15.339 1.00 83.62 630 ARG A O 1
ATOM 5104 N N . LEU A 1 631 ? 14.357 -11.206 -16.286 1.00 85.88 631 LEU A N 1
ATOM 5105 C CA . LEU A 1 631 ? 13.904 -11.295 -17.668 1.00 85.88 631 LEU A CA 1
ATOM 5106 C C . LEU A 1 631 ? 14.295 -12.623 -18.310 1.00 85.88 631 LEU A C 1
ATOM 5108 O O . LEU A 1 631 ? 13.887 -12.872 -19.428 1.00 85.88 631 LEU A O 1
ATOM 5112 N N . ILE A 1 632 ? 15.059 -13.504 -17.664 1.00 88.19 632 ILE A N 1
ATOM 5113 C CA . ILE A 1 632 ? 15.331 -14.825 -18.239 1.00 88.19 632 ILE A CA 1
ATOM 5114 C C . ILE A 1 632 ? 14.081 -15.690 -18.079 1.00 88.19 632 ILE A C 1
ATOM 5116 O O . ILE A 1 632 ? 13.600 -15.905 -16.963 1.00 88.19 632 ILE A O 1
ATOM 5120 N N . VAL A 1 633 ? 13.576 -16.228 -19.192 1.00 79.88 633 VAL A N 1
ATOM 5121 C CA . VAL A 1 633 ? 12.471 -17.187 -19.166 1.00 79.88 633 VAL A CA 1
ATOM 5122 C C . VAL A 1 633 ? 12.976 -18.432 -18.452 1.00 79.88 633 VAL A C 1
ATOM 5124 O O . VAL A 1 633 ? 13.829 -19.167 -18.946 1.00 79.88 633 VAL A O 1
ATOM 5127 N N . SER A 1 634 ? 12.469 -18.646 -17.246 1.00 61.12 634 SER A N 1
ATOM 5128 C CA . SER A 1 634 ? 12.804 -19.824 -16.460 1.00 61.12 634 SER A CA 1
ATOM 5129 C C . SER A 1 634 ? 12.123 -21.050 -17.073 1.00 61.12 634 SER A C 1
ATOM 5131 O O . SER A 1 634 ? 10.952 -20.978 -17.452 1.00 61.12 634 SER A O 1
ATOM 5133 N N . SER A 1 635 ? 12.839 -22.174 -17.165 1.00 45.56 635 SER A N 1
ATOM 5134 C CA . SER A 1 635 ? 12.257 -23.474 -17.529 1.00 45.56 635 SER A CA 1
ATOM 5135 C C . SER A 1 635 ? 11.023 -23.791 -16.661 1.00 45.56 635 SER A C 1
ATOM 5137 O O . SER A 1 635 ? 10.943 -23.298 -15.530 1.00 45.56 635 SER A O 1
ATOM 5139 N N . PRO A 1 636 ? 10.052 -24.586 -17.162 1.00 41.50 636 PRO A N 1
ATOM 5140 C CA . PRO A 1 636 ? 8.782 -24.816 -16.477 1.00 41.50 636 PRO A CA 1
ATOM 5141 C C . PRO A 1 636 ? 9.039 -25.421 -15.090 1.00 41.50 636 PRO A C 1
ATOM 5143 O O . PRO A 1 636 ? 9.463 -26.567 -14.976 1.00 41.50 636 PRO A O 1
ATOM 5146 N N . GLY A 1 637 ? 8.849 -24.610 -14.046 1.00 52.31 637 GLY A N 1
ATOM 5147 C CA . GLY A 1 637 ? 9.175 -24.954 -12.659 1.00 52.31 637 GLY A CA 1
ATOM 5148 C C . GLY A 1 637 ? 9.410 -23.751 -11.737 1.00 52.31 637 GLY A C 1
ATOM 5149 O O . GLY A 1 637 ? 9.286 -23.889 -10.524 1.00 52.31 637 GLY A O 1
ATOM 5150 N N . ALA A 1 638 ? 9.702 -22.558 -12.271 1.00 57.91 638 ALA A N 1
ATOM 5151 C CA . ALA A 1 638 ? 9.815 -21.355 -11.444 1.00 57.91 638 ALA A CA 1
ATOM 5152 C C . ALA A 1 638 ? 8.429 -20.848 -11.015 1.00 57.91 638 ALA A C 1
ATOM 5154 O O . ALA A 1 638 ? 7.609 -20.465 -11.849 1.00 57.91 638 ALA A O 1
ATOM 5155 N N . LEU A 1 639 ? 8.178 -20.852 -9.706 1.00 70.00 639 LEU A N 1
ATOM 5156 C CA . LEU A 1 639 ? 6.987 -20.264 -9.098 1.00 70.00 639 LEU A CA 1
ATOM 5157 C C . LEU A 1 639 ? 6.939 -18.763 -9.424 1.00 70.00 639 LEU A C 1
ATOM 5159 O O . LEU A 1 639 ? 7.910 -18.043 -9.185 1.00 70.00 639 LEU A O 1
ATOM 5163 N N . SER A 1 640 ? 5.816 -18.291 -9.963 1.00 76.19 640 SER A N 1
ATOM 5164 C CA . SER A 1 640 ? 5.568 -16.873 -10.231 1.00 76.19 640 SER A CA 1
ATOM 5165 C C . SER A 1 640 ? 4.121 -16.500 -9.908 1.00 76.19 640 SER A C 1
ATOM 5167 O O . SER A 1 640 ? 3.223 -17.342 -9.979 1.00 76.19 640 SER A O 1
ATOM 5169 N N . GLY A 1 641 ? 3.895 -15.247 -9.508 1.00 83.12 641 GLY A N 1
ATOM 5170 C CA . GLY A 1 641 ? 2.568 -14.728 -9.162 1.00 83.12 641 GLY A CA 1
ATOM 5171 C C . GLY A 1 641 ? 2.539 -13.913 -7.870 1.00 83.12 641 GLY A C 1
ATOM 5172 O O . GLY A 1 641 ? 3.564 -13.661 -7.243 1.00 83.12 641 GLY A O 1
ATOM 5173 N N . ASN A 1 642 ? 1.343 -13.496 -7.461 1.00 88.38 642 ASN A N 1
ATOM 5174 C CA . ASN A 1 642 ? 1.151 -12.716 -6.240 1.00 88.38 642 ASN A CA 1
ATOM 5175 C C . ASN A 1 642 ? 0.607 -13.614 -5.128 1.00 88.38 642 ASN A C 1
ATOM 5177 O O . ASN A 1 642 ? -0.372 -14.334 -5.331 1.00 88.38 642 ASN A O 1
ATOM 5181 N N . LEU A 1 643 ? 1.225 -13.547 -3.951 1.00 92.62 643 LEU A N 1
ATOM 5182 C CA . LEU A 1 643 ? 0.762 -14.207 -2.739 1.00 92.62 643 LEU A CA 1
ATOM 5183 C C . LEU A 1 643 ? 0.334 -13.140 -1.736 1.00 92.62 643 LEU A C 1
ATOM 5185 O O . LEU A 1 643 ? 1.152 -12.382 -1.227 1.00 92.62 643 LEU A O 1
ATOM 5189 N N . SER A 1 644 ? -0.958 -13.072 -1.455 1.00 95.44 644 SER A N 1
ATOM 5190 C CA . SER A 1 644 ? -1.533 -12.092 -0.538 1.00 95.44 644 SER A CA 1
ATOM 5191 C C . SER A 1 644 ? -1.886 -12.734 0.802 1.00 95.44 644 SER A C 1
ATOM 5193 O O . SER A 1 644 ? -2.474 -13.819 0.875 1.00 95.44 644 SER A O 1
ATOM 5195 N N . SER A 1 645 ? -1.504 -12.043 1.871 1.00 96.81 645 SER A N 1
ATOM 5196 C CA . SER A 1 645 ? -1.741 -12.419 3.256 1.00 96.81 645 SER A CA 1
ATOM 5197 C C . SER A 1 645 ? -2.502 -11.308 3.962 1.00 96.81 645 SER A C 1
ATOM 5199 O O . SER A 1 645 ? -1.993 -10.194 4.064 1.00 96.81 645 SER A O 1
ATOM 5201 N N . VAL A 1 646 ? -3.673 -11.619 4.514 1.00 96.38 646 VAL A N 1
ATOM 5202 C CA . VAL A 1 646 ? -4.484 -10.674 5.296 1.00 96.38 646 VAL A CA 1
ATOM 5203 C C . VAL A 1 646 ? -4.839 -11.315 6.628 1.00 96.38 646 VAL A C 1
ATOM 5205 O O . VAL A 1 646 ? -5.439 -12.388 6.656 1.00 96.38 646 VAL A O 1
ATOM 5208 N N . GLY A 1 647 ? -4.476 -10.678 7.741 1.00 92.75 647 GLY A N 1
ATOM 5209 C CA . GLY A 1 647 ? -4.874 -11.178 9.052 1.00 92.75 647 GLY A CA 1
ATOM 5210 C C . GLY A 1 647 ? -4.087 -10.614 10.226 1.00 92.75 647 GLY A C 1
ATOM 5211 O O . GLY A 1 647 ? -3.908 -9.407 10.378 1.00 92.75 647 GLY A O 1
ATOM 5212 N N . SER A 1 648 ? -3.670 -11.519 11.107 1.00 89.75 648 SER A N 1
ATOM 5213 C CA . SER A 1 648 ? -3.144 -11.246 12.440 1.00 89.75 648 SER A CA 1
ATOM 5214 C C . SER A 1 648 ? -1.962 -10.284 12.460 1.00 89.75 648 SER A C 1
ATOM 5216 O O . SER A 1 648 ? -0.889 -10.588 11.946 1.00 89.75 648 SER A O 1
ATOM 5218 N N . ASP A 1 649 ? -2.123 -9.189 13.203 1.00 85.94 649 ASP A N 1
ATOM 5219 C CA . ASP A 1 649 ? -1.034 -8.288 13.587 1.00 85.94 649 ASP A CA 1
ATOM 5220 C C . ASP A 1 649 ? 0.087 -9.011 14.356 1.00 85.94 649 ASP A C 1
ATOM 5222 O O . ASP A 1 649 ? 1.255 -8.657 14.239 1.00 85.94 649 ASP A O 1
ATOM 5226 N N . THR A 1 650 ? -0.260 -10.061 15.114 1.00 84.88 650 THR A N 1
ATOM 5227 C CA . THR A 1 650 ? 0.696 -10.829 15.924 1.00 84.88 650 THR A CA 1
ATOM 5228 C C . THR A 1 650 ? 1.667 -11.564 15.002 1.00 84.88 650 THR A C 1
ATOM 5230 O O . THR A 1 650 ? 2.874 -11.530 15.212 1.00 84.88 650 THR A O 1
ATOM 5233 N N . LEU A 1 651 ? 1.162 -12.130 13.902 1.00 91.06 651 LEU A N 1
ATOM 5234 C CA . LEU A 1 651 ? 2.003 -12.769 12.892 1.00 91.06 651 LEU A CA 1
ATOM 5235 C C . LEU A 1 651 ? 2.583 -11.776 11.875 1.00 91.06 651 LEU A C 1
ATOM 5237 O O . LEU A 1 651 ? 3.372 -12.198 11.042 1.00 91.06 651 LEU A O 1
ATOM 5241 N N . GLY A 1 652 ? 2.232 -10.486 11.920 1.00 89.31 652 GLY A N 1
ATOM 5242 C CA . GLY A 1 652 ? 2.588 -9.516 10.879 1.00 89.31 652 GLY A CA 1
ATOM 5243 C C . GLY A 1 652 ? 4.088 -9.462 10.589 1.00 89.31 652 GLY A C 1
ATOM 5244 O O . GLY A 1 652 ? 4.495 -9.641 9.447 1.00 89.31 652 GLY A O 1
ATOM 5245 N N . TYR A 1 653 ? 4.912 -9.309 11.631 1.00 88.31 653 TYR A N 1
ATOM 5246 C CA . TYR A 1 653 ? 6.372 -9.280 11.483 1.00 88.31 653 TYR A CA 1
ATOM 5247 C C . TYR A 1 653 ? 6.937 -10.607 10.950 1.00 88.31 653 TYR A C 1
ATOM 5249 O O . TYR A 1 653 ? 7.755 -10.616 10.034 1.00 88.31 653 TYR A O 1
ATOM 5257 N N . LEU A 1 654 ? 6.445 -11.736 11.468 1.00 92.31 654 LEU A N 1
ATOM 5258 C CA . LEU A 1 654 ? 6.874 -13.071 11.049 1.00 92.31 654 LEU A CA 1
ATOM 5259 C C . LEU A 1 654 ? 6.491 -13.368 9.587 1.00 92.31 654 LEU A C 1
ATOM 5261 O O . LEU A 1 654 ? 7.286 -13.935 8.841 1.00 92.31 654 LEU A O 1
ATOM 5265 N N . MET A 1 655 ? 5.309 -12.923 9.154 1.00 95.56 655 MET A N 1
ATOM 5266 C CA . MET A 1 655 ? 4.857 -13.011 7.764 1.00 95.56 655 MET A CA 1
ATOM 5267 C C . MET A 1 655 ? 5.717 -12.174 6.823 1.00 95.56 655 MET A C 1
ATOM 5269 O O . MET A 1 655 ? 6.006 -12.635 5.722 1.00 95.56 655 MET A O 1
ATOM 5273 N N . THR A 1 656 ? 6.158 -10.988 7.250 1.00 93.75 656 THR A N 1
ATOM 5274 C CA . THR A 1 656 ? 7.107 -10.176 6.479 1.00 93.75 656 THR A CA 1
ATOM 5275 C C . THR A 1 656 ? 8.439 -10.906 6.313 1.00 93.75 656 THR A C 1
ATOM 5277 O O . THR A 1 656 ? 8.898 -11.060 5.185 1.00 93.75 656 THR A O 1
ATOM 5280 N N . LEU A 1 657 ? 9.011 -11.453 7.395 1.00 93.25 657 LEU A N 1
ATOM 5281 C CA . LEU A 1 657 ? 10.270 -12.211 7.332 1.00 93.25 657 LEU A CA 1
ATOM 5282 C C . LEU A 1 657 ? 10.170 -13.433 6.406 1.00 93.25 657 LEU A C 1
ATOM 5284 O O . LEU A 1 657 ? 11.044 -13.659 5.567 1.00 93.25 657 LEU A O 1
ATOM 5288 N N . TRP A 1 658 ? 9.094 -14.217 6.522 1.00 96.25 658 TRP A N 1
ATOM 5289 C CA . TRP A 1 658 ? 8.865 -15.355 5.630 1.00 96.25 658 TRP A CA 1
ATOM 5290 C C . TRP A 1 658 ? 8.626 -14.923 4.181 1.00 96.25 658 TRP A C 1
ATOM 5292 O O . TRP A 1 658 ? 9.135 -15.572 3.268 1.00 96.25 658 TRP A O 1
ATOM 5302 N N . GLY A 1 659 ? 7.891 -13.830 3.965 1.00 93.50 659 GLY A N 1
ATOM 5303 C CA . GLY A 1 659 ? 7.639 -13.248 2.649 1.00 93.50 659 GLY A CA 1
ATOM 5304 C C . GLY A 1 659 ? 8.917 -12.782 1.954 1.00 93.50 659 GLY A C 1
ATOM 5305 O O . GLY A 1 659 ? 9.117 -13.089 0.780 1.00 93.50 659 GLY A O 1
ATOM 5306 N N . GLU A 1 660 ? 9.820 -12.118 2.675 1.00 90.50 660 GLU A N 1
ATOM 5307 C CA . GLU A 1 660 ? 11.138 -11.712 2.175 1.00 90.50 660 GLU A CA 1
ATOM 5308 C C . GLU A 1 660 ? 12.034 -12.908 1.838 1.00 90.50 660 GLU A C 1
ATOM 5310 O O . GLU A 1 660 ? 12.691 -12.912 0.795 1.00 90.50 660 GLU A O 1
ATOM 5315 N N . ASP A 1 661 ? 12.079 -13.924 2.707 1.00 90.12 661 ASP A N 1
ATOM 5316 C CA . ASP A 1 661 ? 12.834 -15.154 2.448 1.00 90.12 661 ASP A CA 1
ATOM 5317 C C . ASP A 1 661 ? 12.276 -15.885 1.211 1.00 90.12 661 ASP A C 1
ATOM 5319 O O . ASP A 1 661 ? 13.049 -16.324 0.359 1.00 90.12 661 ASP A O 1
ATOM 5323 N N . PHE A 1 662 ? 10.947 -15.944 1.062 1.00 91.75 662 PHE A N 1
ATOM 5324 C CA . PHE A 1 662 ? 10.295 -16.600 -0.076 1.00 91.75 662 PHE A CA 1
ATOM 5325 C C . PHE A 1 662 ? 10.492 -15.833 -1.378 1.00 91.75 662 PHE A C 1
ATOM 5327 O O . PHE A 1 662 ? 10.810 -16.434 -2.399 1.00 91.75 662 PHE A O 1
ATOM 5334 N N . SER A 1 663 ? 10.400 -14.503 -1.341 1.00 85.94 663 SER A N 1
ATOM 5335 C CA . SER A 1 663 ? 10.638 -13.656 -2.517 1.00 85.94 663 SER A CA 1
ATOM 5336 C C . SER A 1 663 ? 12.102 -13.725 -2.972 1.00 85.94 663 SER A C 1
ATOM 5338 O O . SER A 1 663 ? 12.389 -13.637 -4.163 1.00 85.94 663 SER A O 1
ATOM 5340 N N . ARG A 1 664 ? 13.048 -13.947 -2.045 1.00 83.56 664 ARG A N 1
ATOM 5341 C CA . ARG A 1 664 ? 14.457 -14.216 -2.382 1.00 83.56 664 ARG A CA 1
ATOM 5342 C C . ARG A 1 664 ? 14.655 -15.575 -3.057 1.00 83.56 664 ARG A C 1
ATOM 5344 O O . ARG A 1 664 ? 15.475 -15.673 -3.966 1.00 83.56 664 ARG A O 1
ATOM 5351 N N . GLN A 1 665 ? 13.929 -16.609 -2.628 1.00 80.94 665 GLN A N 1
ATOM 5352 C CA . GLN A 1 665 ? 14.001 -17.953 -3.223 1.00 80.94 665 GLN A CA 1
ATOM 5353 C C . GLN A 1 665 ? 13.246 -18.052 -4.557 1.00 80.94 665 GLN A C 1
ATOM 5355 O O . GLN A 1 665 ? 13.679 -18.771 -5.457 1.00 80.94 665 GLN A O 1
ATOM 5360 N N . ALA A 1 666 ? 12.150 -17.306 -4.702 1.00 83.50 666 ALA A N 1
ATOM 5361 C CA . ALA A 1 666 ? 11.317 -17.243 -5.895 1.00 83.50 666 ALA A CA 1
ATOM 5362 C C . ALA A 1 666 ? 11.129 -15.777 -6.344 1.00 83.50 666 ALA A C 1
ATOM 5364 O O . ALA A 1 666 ? 10.095 -15.174 -6.059 1.00 83.50 666 ALA A O 1
ATOM 5365 N N . PRO A 1 667 ? 12.090 -15.194 -7.094 1.00 74.50 667 PRO A N 1
ATOM 5366 C CA . PRO A 1 667 ? 12.063 -13.777 -7.489 1.00 74.50 667 PRO A CA 1
ATOM 5367 C C . PRO A 1 667 ? 10.862 -13.365 -8.353 1.00 74.50 667 PRO A C 1
ATOM 5369 O O . PRO A 1 667 ? 10.576 -12.179 -8.486 1.00 74.50 667 PRO A O 1
ATOM 5372 N N . GLY A 1 668 ? 10.174 -14.333 -8.968 1.00 77.00 668 GLY A N 1
ATOM 5373 C CA . GLY A 1 668 ? 8.940 -14.114 -9.728 1.00 77.00 668 GLY A CA 1
ATOM 5374 C C . GLY A 1 668 ? 7.682 -14.004 -8.861 1.00 77.00 668 GLY A C 1
ATOM 5375 O O . GLY A 1 668 ? 6.585 -13.883 -9.410 1.00 77.00 668 GLY A O 1
ATOM 5376 N N . VAL A 1 669 ? 7.820 -14.087 -7.535 1.00 85.62 669 VAL A N 1
ATOM 5377 C CA . VAL A 1 669 ? 6.718 -14.030 -6.579 1.00 85.62 669 VAL A CA 1
ATOM 5378 C C . VAL A 1 669 ? 6.739 -12.712 -5.818 1.00 85.62 669 VAL A C 1
ATOM 5380 O O . VAL A 1 669 ? 7.752 -12.351 -5.226 1.00 85.62 669 VAL A O 1
ATOM 5383 N N . ASN A 1 670 ? 5.595 -12.032 -5.769 1.00 86.38 670 ASN A N 1
ATOM 5384 C CA . ASN A 1 670 ? 5.393 -10.881 -4.894 1.00 86.38 670 ASN A CA 1
ATOM 5385 C C . ASN A 1 670 ? 4.517 -11.277 -3.699 1.00 86.38 670 ASN A C 1
ATOM 5387 O O . ASN A 1 670 ? 3.366 -11.679 -3.884 1.00 86.38 670 ASN A O 1
ATOM 5391 N N . VAL A 1 671 ? 5.052 -11.166 -2.480 1.00 91.38 671 VAL A N 1
ATOM 5392 C CA . VAL A 1 671 ? 4.309 -11.449 -1.245 1.00 91.38 671 VAL A CA 1
ATOM 5393 C C . VAL A 1 671 ? 3.817 -10.143 -0.624 1.00 91.38 671 VAL A C 1
ATOM 5395 O O . VAL A 1 671 ? 4.610 -9.328 -0.162 1.00 91.38 671 VAL A O 1
ATOM 5398 N N . GLN A 1 672 ? 2.499 -9.953 -0.571 1.00 92.75 672 GLN A N 1
ATOM 5399 C CA . GLN A 1 672 ? 1.863 -8.789 0.047 1.00 92.75 672 GLN A CA 1
ATOM 5400 C C . GLN A 1 672 ? 1.297 -9.164 1.416 1.00 92.75 672 GLN A C 1
ATOM 5402 O O . GLN A 1 672 ? 0.483 -10.081 1.526 1.00 92.75 672 GLN A O 1
ATOM 5407 N N . VAL A 1 673 ? 1.703 -8.444 2.463 1.00 93.44 673 VAL A N 1
ATOM 5408 C CA . VAL A 1 673 ? 1.285 -8.712 3.846 1.00 93.44 673 VAL A CA 1
ATOM 5409 C C . VAL A 1 673 ? 0.482 -7.532 4.390 1.00 93.44 673 VAL A C 1
ATOM 5411 O O . VAL A 1 673 ? 0.980 -6.414 4.473 1.00 93.44 673 VAL A O 1
ATOM 5414 N N . GLN A 1 674 ? -0.755 -7.797 4.806 1.00 91.69 674 GLN A N 1
ATOM 5415 C CA . GLN A 1 674 ? -1.627 -6.865 5.517 1.00 91.69 674 GLN A CA 1
ATOM 5416 C C . GLN A 1 674 ? -1.965 -7.433 6.899 1.00 91.69 674 GLN A C 1
ATOM 5418 O O . GLN A 1 674 ? -2.640 -8.455 7.034 1.00 91.69 674 GLN A O 1
ATOM 5423 N N . ALA A 1 675 ? -1.486 -6.766 7.945 1.00 86.69 675 ALA A N 1
ATOM 5424 C CA . ALA A 1 675 ? -1.539 -7.262 9.318 1.00 86.69 675 ALA A CA 1
ATOM 5425 C C . ALA A 1 675 ? -2.481 -6.415 10.198 1.00 86.69 675 ALA A C 1
ATOM 5427 O O . ALA A 1 675 ? -2.060 -5.807 11.180 1.00 86.69 675 ALA A O 1
ATOM 5428 N N . SER A 1 676 ? -3.759 -6.328 9.813 1.00 82.06 676 SER A N 1
ATOM 5429 C CA . SER A 1 676 ? -4.766 -5.472 10.468 1.00 82.06 676 SER A CA 1
ATOM 5430 C C . SER A 1 676 ? -5.433 -6.098 11.703 1.00 82.06 676 SER A C 1
ATOM 5432 O O . SER A 1 676 ? -6.039 -5.377 12.493 1.00 82.06 676 SER A O 1
ATOM 5434 N N . GLY A 1 677 ? -5.340 -7.420 11.882 1.00 84.12 677 GLY A N 1
ATOM 5435 C CA . GLY A 1 677 ? -5.994 -8.157 12.969 1.00 84.12 677 GLY A CA 1
ATOM 5436 C C . GLY A 1 677 ? -6.487 -9.540 12.533 1.00 84.12 677 GLY A C 1
ATOM 5437 O O . GLY A 1 677 ? -6.750 -9.779 11.363 1.00 84.12 677 GLY A O 1
ATOM 5438 N N . SER A 1 678 ? -6.625 -10.495 13.461 1.00 89.38 678 SER A N 1
ATOM 5439 C CA . SER A 1 678 ? -7.042 -11.863 13.082 1.00 89.38 678 SER A CA 1
ATOM 5440 C C . SER A 1 678 ? -8.476 -11.921 12.543 1.00 89.38 678 SER A C 1
ATOM 5442 O O . SER A 1 678 ? -8.778 -12.809 11.757 1.00 89.38 678 SER A O 1
ATOM 5444 N N . SER A 1 679 ? -9.351 -10.987 12.932 1.00 87.81 679 SER A N 1
ATOM 5445 C CA . SER A 1 679 ? -10.747 -10.945 12.473 1.00 87.81 679 SER A CA 1
ATOM 5446 C C . SER A 1 679 ? -10.913 -10.548 11.001 1.00 87.81 679 SER A C 1
ATOM 5448 O O . SER A 1 679 ? -12.000 -10.717 10.460 1.00 87.81 679 SER A O 1
ATOM 5450 N N . THR A 1 680 ? -9.865 -10.048 10.333 1.00 91.06 680 THR A N 1
ATOM 5451 C CA . THR A 1 680 ? -9.920 -9.703 8.901 1.00 91.06 680 THR A CA 1
ATOM 5452 C C . THR A 1 680 ? -9.580 -10.882 7.986 1.00 91.06 680 THR A C 1
ATOM 5454 O O . THR A 1 680 ? -9.899 -10.851 6.800 1.00 91.06 680 THR A O 1
ATOM 5457 N N . ALA A 1 681 ? -8.962 -11.941 8.520 1.00 94.31 681 ALA A N 1
ATOM 5458 C CA . ALA A 1 681 ? -8.588 -13.122 7.746 1.00 94.31 681 ALA A CA 1
ATOM 5459 C C . ALA A 1 681 ? -9.798 -13.919 7.207 1.00 94.31 681 ALA A C 1
ATOM 5461 O O . ALA A 1 681 ? -9.781 -14.252 6.020 1.00 94.31 681 ALA A O 1
ATOM 5462 N N . PRO A 1 682 ? -10.857 -14.213 7.998 1.00 93.44 682 PRO A N 1
ATOM 5463 C CA . PRO A 1 682 ? -11.993 -15.002 7.519 1.00 93.44 682 PRO A CA 1
ATOM 5464 C C . PRO A 1 682 ? -12.693 -14.361 6.321 1.00 93.44 682 PRO A C 1
ATOM 5466 O O . PRO A 1 682 ? -12.942 -15.034 5.325 1.00 93.44 682 PRO A O 1
ATOM 5469 N N . THR A 1 683 ? -12.951 -13.051 6.378 1.00 90.81 683 THR A N 1
ATOM 5470 C CA . THR A 1 683 ? -13.618 -12.319 5.295 1.00 90.81 683 THR A CA 1
ATOM 5471 C C . THR A 1 683 ? -12.743 -12.228 4.051 1.00 90.81 683 THR A C 1
ATOM 5473 O O . THR A 1 683 ? -13.251 -12.426 2.953 1.00 90.81 683 THR A O 1
ATOM 5476 N N . ALA A 1 684 ? -11.431 -12.009 4.189 1.00 93.81 684 ALA A N 1
ATOM 5477 C CA . ALA A 1 684 ? -10.512 -11.963 3.052 1.00 93.81 684 ALA A CA 1
ATOM 5478 C C . ALA A 1 684 ? -10.355 -13.331 2.359 1.00 93.81 684 ALA A C 1
ATOM 5480 O O . ALA A 1 684 ? -10.368 -13.405 1.127 1.00 93.81 684 ALA A O 1
ATOM 5481 N N . LEU A 1 685 ? -10.269 -14.417 3.135 1.00 94.50 685 LEU A N 1
ATOM 5482 C CA . LEU A 1 685 ? -10.233 -15.789 2.618 1.00 94.50 685 LEU A CA 1
ATOM 5483 C C . LEU A 1 685 ? -11.563 -16.177 1.959 1.00 94.50 685 LEU A C 1
ATOM 5485 O O . LEU A 1 685 ? -11.576 -16.704 0.844 1.00 94.50 685 LEU A O 1
ATOM 5489 N N . ALA A 1 686 ? -12.685 -15.874 2.618 1.00 90.69 686 ALA A N 1
ATOM 5490 C CA . ALA A 1 686 ? -14.018 -16.094 2.072 1.00 90.69 686 ALA A CA 1
ATOM 5491 C C . ALA A 1 686 ? -14.232 -15.265 0.801 1.00 90.69 686 ALA A C 1
ATOM 5493 O O . ALA A 1 686 ? -14.816 -15.764 -0.148 1.00 90.69 686 ALA A O 1
ATOM 5494 N N . ALA A 1 687 ? -13.708 -14.040 0.716 1.00 89.19 687 ALA A N 1
ATOM 5495 C CA . ALA A 1 687 ? -13.773 -13.201 -0.480 1.00 89.19 687 ALA A CA 1
ATOM 5496 C C . ALA A 1 687 ? -12.874 -13.702 -1.631 1.00 89.19 687 ALA A C 1
ATOM 5498 O O . ALA A 1 687 ? -13.131 -13.362 -2.786 1.00 89.19 687 ALA A O 1
ATOM 5499 N N . GLY A 1 688 ? -11.858 -14.521 -1.337 1.00 88.38 688 GLY A N 1
ATOM 5500 C CA . GLY A 1 688 ? -10.788 -14.862 -2.280 1.00 88.38 688 GLY A CA 1
ATOM 5501 C C . GLY A 1 688 ? -9.785 -13.719 -2.494 1.00 88.38 688 GLY A C 1
ATOM 5502 O O . GLY A 1 688 ? -8.960 -13.791 -3.400 1.00 88.38 688 GLY A O 1
ATOM 5503 N N . ALA A 1 689 ? -9.855 -12.673 -1.664 1.00 88.50 689 ALA A N 1
ATOM 5504 C CA . ALA A 1 689 ? -8.963 -11.517 -1.696 1.00 88.50 689 ALA A CA 1
ATOM 5505 C C . ALA A 1 689 ? -7.588 -11.811 -1.072 1.00 88.50 689 ALA A C 1
ATOM 5507 O O . ALA A 1 689 ? -6.629 -11.102 -1.357 1.00 88.50 689 ALA A O 1
ATOM 5508 N N . ALA A 1 690 ? -7.495 -12.850 -0.232 1.00 94.75 690 ALA A N 1
ATOM 5509 C CA . ALA A 1 690 ? -6.251 -13.353 0.344 1.00 94.75 690 ALA A CA 1
ATOM 5510 C C . ALA A 1 690 ? -6.098 -14.857 0.094 1.00 94.75 690 ALA A C 1
ATOM 5512 O O . ALA A 1 690 ? -7.085 -15.594 0.126 1.00 94.75 690 ALA A O 1
ATOM 5513 N N . GLN A 1 691 ? -4.865 -15.331 -0.111 1.00 96.06 691 GLN A N 1
ATOM 5514 C CA . GLN A 1 691 ? -4.567 -16.771 -0.154 1.00 96.06 691 GLN A CA 1
ATOM 5515 C C . GLN A 1 691 ? -4.138 -17.315 1.213 1.00 96.06 691 GLN A C 1
ATOM 5517 O O . GLN A 1 691 ? -4.305 -18.505 1.481 1.00 96.06 691 GLN A O 1
ATOM 5522 N N . LEU A 1 692 ? -3.585 -16.450 2.068 1.00 97.50 692 LEU A N 1
ATOM 5523 C CA . LEU A 1 692 ? -3.131 -16.780 3.413 1.00 97.50 692 LEU A CA 1
ATOM 5524 C C . LEU A 1 692 ? -3.896 -15.939 4.439 1.00 97.50 692 LEU A C 1
ATOM 5526 O O . LEU A 1 692 ? -3.954 -14.714 4.325 1.00 97.50 692 LEU A O 1
ATOM 5530 N N . GLY A 1 693 ? -4.435 -16.590 5.467 1.00 97.12 693 GLY A N 1
ATOM 5531 C CA . GLY A 1 693 ? -5.087 -15.932 6.597 1.00 97.12 693 GLY A CA 1
ATOM 5532 C C . GLY A 1 693 ? -4.360 -16.200 7.911 1.00 97.12 693 GLY A C 1
ATOM 5533 O O . GLY A 1 693 ? -4.713 -17.153 8.610 1.00 97.12 693 GLY A O 1
ATOM 5534 N N . PRO A 1 694 ? -3.348 -15.399 8.285 1.00 97.12 694 PRO A N 1
ATOM 5535 C CA . PRO A 1 694 ? -2.697 -15.532 9.580 1.00 97.12 694 PRO A CA 1
ATOM 5536 C C . PRO A 1 694 ? -3.670 -15.238 10.722 1.00 97.12 694 PRO A C 1
ATOM 5538 O O . PRO A 1 694 ? -4.315 -14.191 10.734 1.00 97.12 694 PRO A O 1
ATOM 5541 N N . MET A 1 695 ? -3.755 -16.111 11.724 1.00 94.69 695 MET A N 1
ATOM 5542 C CA . MET A 1 695 ? -4.628 -15.927 12.889 1.00 94.69 695 MET A CA 1
ATOM 5543 C C . MET A 1 695 ? -3.930 -16.379 14.176 1.00 94.69 695 MET A C 1
ATOM 5545 O O . MET A 1 695 ? -3.319 -17.444 14.224 1.00 94.69 695 MET A O 1
ATOM 5549 N N . SER A 1 696 ? -4.040 -15.585 15.249 1.00 91.81 696 SER A N 1
ATOM 5550 C CA . SER A 1 696 ? -3.515 -15.943 16.584 1.00 91.81 696 SER A CA 1
ATOM 5551 C C . SER A 1 696 ? -4.539 -16.649 17.481 1.00 91.81 696 SER A C 1
ATOM 5553 O O . SER A 1 696 ? -4.342 -16.796 18.686 1.00 91.81 696 SER A O 1
ATOM 5555 N N . ARG A 1 697 ? -5.660 -17.070 16.893 1.00 91.06 697 ARG A N 1
ATOM 5556 C CA . ARG A 1 697 ? -6.701 -17.885 17.519 1.00 91.06 697 ARG A CA 1
ATOM 5557 C C . ARG A 1 697 ? -7.381 -18.750 16.456 1.00 91.06 697 ARG A C 1
ATOM 5559 O O . ARG A 1 697 ? -7.308 -18.410 15.273 1.00 91.06 697 ARG A O 1
ATOM 5566 N N . PRO A 1 698 ? -8.083 -19.818 16.856 1.00 91.31 698 PRO A N 1
ATOM 5567 C CA . PRO A 1 698 ? -8.990 -20.509 15.958 1.00 91.31 698 PRO A CA 1
ATOM 5568 C C . PRO A 1 698 ? -10.064 -19.567 15.397 1.00 91.31 698 PRO A C 1
ATOM 5570 O O . PRO A 1 698 ? -10.468 -18.591 16.046 1.00 91.31 698 PRO A O 1
ATOM 5573 N N . MET A 1 699 ? -10.526 -19.872 14.189 1.00 91.62 699 MET A N 1
ATOM 5574 C CA . MET A 1 699 ? -11.656 -19.186 13.574 1.00 91.62 699 MET A CA 1
ATOM 5575 C C . MET A 1 699 ? -12.940 -19.495 14.368 1.00 91.62 699 MET A C 1
ATOM 5577 O O . MET A 1 699 ? -13.158 -20.630 14.812 1.00 91.62 699 MET A O 1
ATOM 5581 N N . GLN A 1 700 ? -13.772 -18.484 14.609 1.00 87.75 700 GLN A N 1
ATOM 5582 C CA . GLN A 1 700 ? -15.053 -18.649 15.305 1.00 87.75 700 GLN A CA 1
ATOM 5583 C C . GLN A 1 700 ? -16.046 -19.445 14.437 1.00 87.75 700 GLN A C 1
ATOM 5585 O O . GLN A 1 700 ? -15.761 -19.749 13.278 1.00 87.75 700 GLN A O 1
ATOM 5590 N N . ALA A 1 701 ? -17.164 -19.890 15.014 1.00 86.75 701 ALA A N 1
ATOM 5591 C CA . ALA A 1 701 ? -18.132 -20.721 14.291 1.00 86.75 701 ALA A CA 1
ATOM 5592 C C . ALA A 1 701 ? -18.826 -19.942 13.158 1.00 86.75 701 ALA A C 1
ATOM 5594 O O . ALA A 1 701 ? -18.921 -20.437 12.041 1.00 86.75 701 ALA A O 1
ATOM 5595 N N . ASP A 1 702 ? -19.216 -18.699 13.429 1.00 84.50 702 ASP A N 1
ATOM 5596 C CA . ASP A 1 702 ? -19.778 -17.742 12.470 1.00 84.50 702 ASP A CA 1
ATOM 5597 C C . ASP A 1 702 ? -18.773 -17.357 11.369 1.00 84.50 702 ASP A C 1
ATOM 5599 O O . ASP A 1 702 ? -19.098 -17.372 10.182 1.00 84.50 702 ASP A O 1
ATOM 5603 N N . GLU A 1 703 ? -17.520 -17.089 11.746 1.00 89.31 703 GLU A N 1
ATOM 5604 C CA . GLU A 1 703 ? -16.427 -16.800 10.809 1.00 89.31 703 GLU A CA 1
ATOM 5605 C C . GLU A 1 703 ? -16.164 -17.981 9.853 1.00 89.31 703 GLU A C 1
ATOM 5607 O O . GLU A 1 703 ? -15.923 -17.771 8.663 1.00 89.31 703 GLU A O 1
ATOM 5612 N N . ARG A 1 704 ? -16.235 -19.224 10.359 1.00 92.06 704 ARG A N 1
ATOM 5613 C CA . ARG A 1 704 ? -16.102 -20.446 9.545 1.00 92.06 704 ARG A CA 1
ATOM 5614 C C . ARG A 1 704 ? -17.284 -20.643 8.610 1.00 92.06 704 ARG A C 1
ATOM 5616 O O . ARG A 1 704 ? -17.074 -20.954 7.439 1.00 92.06 704 ARG A O 1
ATOM 5623 N N . GLN A 1 705 ? -18.498 -20.403 9.099 1.00 89.69 705 GLN A N 1
ATOM 5624 C CA . GLN A 1 705 ? -19.723 -20.566 8.322 1.00 89.69 705 GLN A CA 1
ATOM 5625 C C . GLN A 1 705 ? -19.722 -19.690 7.062 1.00 89.69 705 GLN A C 1
ATOM 5627 O O . GLN A 1 705 ? -20.146 -20.147 6.006 1.00 89.69 705 GLN A O 1
ATOM 5632 N N . ALA A 1 706 ? -19.190 -18.465 7.130 1.00 85.38 706 ALA A N 1
ATOM 5633 C CA . ALA A 1 706 ? -19.076 -17.587 5.963 1.00 85.38 706 ALA A CA 1
ATOM 5634 C C . ALA A 1 706 ? -18.164 -18.158 4.858 1.00 85.38 706 ALA A C 1
ATOM 5636 O O . ALA A 1 706 ? -18.448 -18.003 3.669 1.00 85.38 706 ALA A O 1
ATOM 5637 N N . PHE A 1 707 ? -17.073 -18.835 5.232 1.00 93.25 707 PHE A N 1
ATOM 5638 C CA . PHE A 1 707 ? -16.186 -19.504 4.278 1.00 93.25 707 PHE A CA 1
ATOM 5639 C C . PHE A 1 707 ? -16.838 -20.773 3.709 1.00 93.25 707 PHE A C 1
ATOM 5641 O O . PHE A 1 707 ? -16.841 -20.981 2.493 1.00 93.25 707 PHE A O 1
ATOM 5648 N N . GLU A 1 708 ? -17.431 -21.592 4.580 1.00 94.25 708 GLU A N 1
ATOM 5649 C CA . GLU A 1 708 ? -18.130 -22.826 4.208 1.00 94.25 708 GLU A CA 1
ATOM 5650 C C . GLU A 1 708 ? -19.318 -22.557 3.280 1.00 94.25 708 GLU A C 1
ATOM 5652 O O . GLU A 1 708 ? -19.496 -23.278 2.303 1.00 94.25 708 GLU A O 1
ATOM 5657 N N . ALA A 1 709 ? -20.072 -21.480 3.510 1.00 90.50 709 ALA A N 1
ATOM 5658 C CA . ALA A 1 709 ? -21.187 -21.078 2.657 1.00 90.50 709 ALA A CA 1
ATOM 5659 C C . ALA A 1 709 ? -20.761 -20.797 1.206 1.00 90.50 709 ALA A C 1
ATOM 5661 O O . ALA A 1 709 ? -21.549 -21.006 0.287 1.00 90.50 709 ALA A O 1
ATOM 5662 N N . ARG A 1 710 ? -19.519 -20.343 0.982 1.00 90.81 710 ARG A N 1
ATOM 5663 C CA . ARG A 1 710 ? -19.000 -20.072 -0.365 1.00 90.81 710 ARG A CA 1
ATOM 5664 C C . ARG A 1 710 ? -18.337 -21.285 -1.011 1.00 90.81 710 ARG A C 1
ATOM 5666 O O . ARG A 1 710 ? -18.525 -21.506 -2.203 1.00 90.81 710 ARG A O 1
ATOM 5673 N N . TYR A 1 711 ? -17.506 -22.015 -0.268 1.00 92.31 711 TYR A N 1
ATOM 5674 C CA . TYR A 1 711 ? -16.661 -23.073 -0.837 1.00 92.31 711 TYR A CA 1
ATOM 5675 C C . TYR A 1 711 ? -17.207 -24.492 -0.617 1.00 92.31 711 TYR A C 1
ATOM 5677 O O . TYR A 1 711 ? -16.762 -25.417 -1.290 1.00 92.31 711 TYR A O 1
ATOM 5685 N N . GLY A 1 712 ? -18.175 -24.678 0.285 1.00 93.69 712 GLY A N 1
ATOM 5686 C CA . GLY A 1 712 ? -18.781 -25.976 0.605 1.00 93.69 712 GLY A CA 1
ATOM 5687 C C . GLY A 1 712 ? -17.950 -26.864 1.541 1.00 93.69 712 GLY A C 1
ATOM 5688 O O . GLY A 1 712 ? -18.287 -28.029 1.728 1.00 93.69 712 GLY A O 1
ATOM 5689 N N . TYR A 1 713 ? -16.855 -26.350 2.108 1.00 94.38 713 TYR A N 1
ATOM 5690 C CA . TYR A 1 713 ? -15.971 -27.057 3.044 1.00 94.38 713 TYR A CA 1
ATOM 5691 C C . TYR A 1 713 ? -15.221 -26.065 3.958 1.00 94.38 713 TYR A C 1
ATOM 5693 O O . TYR A 1 713 ? -15.055 -24.900 3.576 1.00 94.38 713 TYR A O 1
ATOM 5701 N N . PRO A 1 714 ? -14.757 -26.487 5.154 1.00 93.69 714 PRO A N 1
ATOM 5702 C CA . PRO A 1 714 ? -14.040 -25.612 6.084 1.00 93.69 714 PRO A CA 1
ATOM 5703 C C . PRO A 1 714 ? -12.647 -25.217 5.567 1.00 93.69 714 PRO A C 1
ATOM 5705 O O . PRO A 1 714 ? -11.996 -26.006 4.875 1.00 93.69 714 PRO A O 1
ATOM 5708 N N . PRO A 1 715 ? -12.125 -24.035 5.943 1.00 95.69 715 PRO A N 1
ATOM 5709 C CA . PRO A 1 715 ? -10.747 -23.668 5.639 1.00 95.69 715 PRO A CA 1
ATOM 5710 C C . PRO A 1 715 ? -9.762 -24.520 6.456 1.00 95.69 715 PRO A C 1
ATOM 5712 O O . PRO A 1 715 ? -10.025 -24.870 7.610 1.00 95.69 715 PRO A O 1
ATOM 5715 N N . LEU A 1 716 ? -8.591 -24.817 5.888 1.00 95.31 716 LEU A N 1
ATOM 5716 C CA . LEU A 1 716 ? -7.558 -25.601 6.566 1.00 95.31 716 LEU A CA 1
ATOM 5717 C C . LEU A 1 716 ? -6.746 -24.708 7.508 1.00 95.31 716 LEU A C 1
ATOM 5719 O O . LEU A 1 716 ? -6.105 -23.760 7.057 1.00 95.31 716 LEU A O 1
ATOM 5723 N N . ALA A 1 717 ? -6.735 -25.040 8.800 1.00 95.88 717 ALA A N 1
ATOM 5724 C CA . ALA A 1 717 ? -5.914 -24.377 9.810 1.00 95.88 717 ALA A CA 1
ATOM 5725 C C . ALA A 1 717 ? -4.540 -25.057 9.920 1.00 95.88 717 ALA A C 1
ATOM 5727 O O . ALA A 1 717 ? -4.437 -26.165 10.444 1.00 95.88 717 ALA A O 1
ATOM 5728 N N . VAL A 1 718 ? -3.477 -24.395 9.461 1.00 96.56 718 VAL A N 1
ATOM 5729 C CA . VAL A 1 718 ? -2.108 -24.929 9.536 1.00 96.56 718 VAL A CA 1
ATOM 5730 C C . VAL A 1 718 ? -1.387 -24.293 10.727 1.00 96.56 718 VAL A C 1
ATOM 5732 O O . VAL A 1 718 ? -1.177 -23.079 10.702 1.00 96.56 718 VAL A O 1
ATOM 5735 N N . PRO A 1 719 ? -1.007 -25.044 11.777 1.00 95.69 719 PRO A N 1
ATOM 5736 C CA . PRO A 1 719 ? -0.192 -24.491 12.853 1.00 95.69 719 PRO A CA 1
ATOM 5737 C C . PRO A 1 719 ? 1.213 -24.190 12.319 1.00 95.69 719 PRO A C 1
ATOM 5739 O O . PRO A 1 719 ? 1.797 -25.014 11.616 1.00 95.69 719 PRO A O 1
ATOM 5742 N N . VAL A 1 720 ? 1.751 -23.009 12.634 1.00 96.25 720 VAL A N 1
ATOM 5743 C CA . VAL A 1 720 ? 3.052 -22.539 12.109 1.00 96.25 720 VAL A CA 1
ATOM 5744 C C . VAL A 1 720 ? 4.052 -22.116 13.181 1.00 96.25 720 VAL A C 1
ATOM 5746 O O . VAL A 1 720 ? 5.251 -22.075 12.911 1.00 96.25 720 VAL A O 1
ATOM 5749 N N . ALA A 1 721 ? 3.572 -21.813 14.385 1.00 94.94 721 ALA A N 1
ATOM 5750 C CA . ALA A 1 721 ? 4.376 -21.440 15.542 1.00 94.94 721 ALA A CA 1
ATOM 5751 C C . ALA A 1 721 ? 3.571 -21.657 16.832 1.00 94.94 721 ALA A C 1
ATOM 5753 O O . ALA A 1 721 ? 2.344 -21.771 16.789 1.00 94.94 721 ALA A O 1
ATOM 5754 N N . MET A 1 722 ? 4.255 -21.665 17.973 1.00 92.81 722 MET A N 1
ATOM 5755 C CA . MET A 1 722 ? 3.655 -21.602 19.303 1.00 92.81 722 MET A CA 1
ATOM 5756 C C . MET A 1 722 ? 3.835 -20.202 19.901 1.00 92.81 722 MET A C 1
ATOM 5758 O O . MET A 1 722 ? 4.884 -19.568 19.780 1.00 92.81 722 MET A O 1
ATOM 5762 N N . ASP A 1 723 ? 2.792 -19.731 20.570 1.00 93.06 723 ASP A N 1
ATOM 5763 C CA . ASP A 1 723 ? 2.738 -18.480 21.320 1.00 93.06 723 ASP A CA 1
ATOM 5764 C C . ASP A 1 723 ? 2.117 -18.755 22.694 1.00 93.06 723 ASP A C 1
ATOM 5766 O O . ASP A 1 723 ? 1.518 -19.804 22.937 1.00 93.06 723 ASP A O 1
ATOM 5770 N N . ALA A 1 724 ? 2.216 -17.790 23.594 1.00 92.75 724 ALA A N 1
ATOM 5771 C CA . ALA A 1 724 ? 1.397 -17.756 24.788 1.00 92.75 724 ALA A CA 1
ATOM 5772 C C . ALA A 1 724 ? 0.904 -16.340 25.030 1.00 92.75 724 ALA A C 1
ATOM 5774 O O . ALA A 1 724 ? 1.627 -15.365 24.819 1.00 92.75 724 ALA A O 1
ATOM 5775 N N . LEU A 1 725 ? -0.334 -16.223 25.498 1.00 93.44 725 LEU A N 1
ATOM 5776 C CA . LEU A 1 725 ? -0.781 -14.955 26.044 1.00 93.44 725 LEU A CA 1
ATOM 5777 C C . LEU A 1 725 ? -0.106 -14.758 27.397 1.00 93.44 725 LEU A C 1
ATOM 5779 O O . LEU A 1 725 ? -0.295 -15.572 28.288 1.00 93.44 725 LEU A O 1
ATOM 5783 N N . VAL A 1 726 ? 0.644 -13.677 27.565 1.00 94.31 726 VAL A N 1
ATOM 5784 C CA . VAL A 1 726 ? 1.342 -13.367 28.815 1.00 94.31 726 VAL A CA 1
ATOM 5785 C C . VAL A 1 726 ? 0.798 -12.096 29.437 1.00 94.31 726 VAL A C 1
ATOM 5787 O O . VAL A 1 726 ? 0.382 -11.164 28.743 1.00 94.31 726 VAL A O 1
ATOM 5790 N N . VAL A 1 727 ? 0.838 -12.044 30.764 1.00 95.94 727 VAL A N 1
ATOM 5791 C CA . VAL A 1 727 ? 0.514 -10.845 31.534 1.00 95.94 727 VAL A CA 1
ATOM 5792 C C . VAL A 1 727 ? 1.807 -10.168 31.935 1.00 95.94 727 VAL A C 1
ATOM 5794 O O . VAL A 1 727 ? 2.686 -10.781 32.538 1.00 95.94 727 VAL A O 1
ATOM 5797 N N . VAL A 1 728 ? 1.911 -8.891 31.594 1.00 95.81 728 VAL A N 1
ATOM 5798 C CA . VAL A 1 728 ? 3.095 -8.073 31.816 1.00 95.81 728 VAL A CA 1
ATOM 5799 C C . VAL A 1 728 ? 2.787 -6.932 32.771 1.00 95.81 728 VAL A C 1
ATOM 5801 O O . VAL A 1 728 ? 1.738 -6.287 32.706 1.00 95.81 728 VAL A O 1
ATOM 5804 N N . VAL A 1 729 ? 3.742 -6.660 33.648 1.00 96.38 729 VAL A N 1
ATOM 5805 C CA . VAL A 1 729 ? 3.754 -5.495 34.532 1.00 96.38 729 VAL A CA 1
ATOM 5806 C C . VAL A 1 729 ? 5.093 -4.788 34.402 1.00 96.38 729 VAL A C 1
ATOM 5808 O O . VAL A 1 729 ? 6.063 -5.344 33.887 1.00 96.38 729 VAL A O 1
ATOM 5811 N N . ASN A 1 730 ? 5.170 -3.550 34.877 1.00 95.06 730 ASN A N 1
ATOM 5812 C CA . ASN A 1 730 ? 6.442 -2.842 34.938 1.00 95.06 730 ASN A CA 1
ATOM 5813 C C . ASN A 1 730 ? 7.485 -3.644 35.740 1.00 95.06 730 ASN A C 1
ATOM 5815 O O . ASN A 1 730 ? 7.152 -4.212 36.779 1.00 95.06 730 ASN A O 1
ATOM 5819 N N . GLN A 1 731 ? 8.751 -3.645 35.315 1.00 94.69 731 GLN A N 1
ATOM 5820 C CA . GLN A 1 731 ? 9.817 -4.428 35.957 1.00 94.69 731 GLN A CA 1
ATOM 5821 C C . GLN A 1 731 ? 10.011 -4.093 37.447 1.00 94.69 731 GLN A C 1
ATOM 5823 O O . GLN A 1 731 ? 10.423 -4.950 38.222 1.00 94.69 731 GLN A O 1
ATOM 5828 N N . ARG A 1 732 ? 9.673 -2.866 37.873 1.00 91.94 732 ARG A N 1
ATOM 5829 C CA . ARG A 1 732 ? 9.748 -2.437 39.284 1.00 91.94 732 ARG A CA 1
ATOM 5830 C C . ARG A 1 732 ? 8.572 -2.912 40.142 1.00 91.94 732 ARG A C 1
ATOM 5832 O O . ARG A 1 732 ? 8.600 -2.719 41.355 1.00 91.94 732 ARG A O 1
ATOM 5839 N N . ASN A 1 733 ? 7.516 -3.452 39.537 1.00 93.69 733 ASN A N 1
ATOM 5840 C CA . ASN A 1 733 ? 6.363 -3.968 40.266 1.00 93.69 733 ASN A CA 1
ATOM 5841 C C . ASN A 1 733 ? 6.774 -5.231 41.048 1.00 93.69 733 ASN A C 1
ATOM 5843 O O . ASN A 1 733 ? 7.414 -6.092 40.450 1.00 93.69 733 ASN A O 1
ATOM 5847 N N . PRO A 1 734 ? 6.449 -5.395 42.345 1.00 93.06 734 PRO A N 1
ATOM 5848 C CA . PRO A 1 734 ? 6.882 -6.565 43.111 1.00 93.06 734 PRO A CA 1
ATOM 5849 C C . PRO A 1 734 ? 6.066 -7.834 42.823 1.00 93.06 734 PRO A C 1
ATOM 5851 O O . PRO A 1 734 ? 6.549 -8.923 43.115 1.00 93.06 734 PRO A O 1
ATOM 5854 N N . LEU A 1 735 ? 4.870 -7.728 42.230 1.00 94.31 735 LEU A N 1
ATOM 5855 C CA . LEU A 1 735 ? 3.933 -8.849 42.064 1.00 94.31 735 LEU A CA 1
ATOM 5856 C C . LEU A 1 735 ? 4.563 -9.966 41.225 1.00 94.31 735 LEU A C 1
ATOM 5858 O O . LEU A 1 735 ? 5.070 -9.674 40.150 1.00 94.31 735 LEU A O 1
ATOM 5862 N N . GLN A 1 736 ? 4.577 -11.212 41.697 1.00 92.88 736 GLN A N 1
ATOM 5863 C CA . GLN A 1 736 ? 5.231 -12.328 40.985 1.00 92.88 736 GLN A CA 1
ATOM 5864 C C . GLN A 1 736 ? 4.244 -13.221 40.236 1.00 92.88 736 GLN A C 1
ATOM 5866 O O . GLN A 1 736 ? 4.562 -13.750 39.173 1.00 92.88 736 GLN A O 1
ATOM 5871 N N . GLN A 1 737 ? 3.035 -13.352 40.772 1.00 94.56 737 GLN A N 1
ATOM 5872 C CA . GLN A 1 737 ? 2.007 -14.238 40.251 1.00 94.56 737 GLN A CA 1
ATOM 5873 C C . GLN A 1 737 ? 0.644 -13.559 40.269 1.00 94.56 737 GLN A C 1
ATOM 5875 O O . GLN A 1 737 ? 0.443 -12.581 40.993 1.00 94.56 737 GLN A O 1
ATOM 5880 N N . ILE A 1 738 ? -0.284 -14.083 39.477 1.00 94.12 738 ILE A N 1
ATOM 5881 C CA . ILE A 1 738 ? -1.655 -13.593 39.427 1.00 94.12 738 ILE A CA 1
ATOM 5882 C C . ILE A 1 738 ? -2.641 -14.731 39.169 1.00 94.12 738 ILE A C 1
ATOM 5884 O O . ILE A 1 738 ? -2.370 -15.662 38.405 1.00 94.12 738 ILE A O 1
ATOM 5888 N N . GLU A 1 739 ? -3.802 -14.649 39.810 1.00 91.56 739 GLU A N 1
ATOM 5889 C CA . GLU A 1 739 ? -4.891 -15.593 39.585 1.00 91.56 739 GLU A CA 1
ATOM 5890 C C . GLU A 1 739 ? -5.742 -15.188 38.371 1.00 91.56 739 GLU A C 1
ATOM 5892 O O . GLU A 1 739 ? -6.045 -14.000 38.204 1.00 91.56 739 GLU A O 1
ATOM 5897 N N . PRO A 1 740 ? -6.228 -16.147 37.560 1.00 91.62 740 PRO A N 1
ATOM 5898 C CA . PRO A 1 740 ? -7.148 -15.856 36.458 1.00 91.62 740 PRO A CA 1
ATOM 5899 C C . PRO A 1 740 ? -8.394 -15.066 36.890 1.00 91.62 740 PRO A C 1
ATOM 5901 O O . PRO A 1 740 ? -8.792 -14.119 36.217 1.00 91.62 740 PRO A O 1
ATOM 5904 N N . ARG A 1 741 ? -8.965 -15.375 38.065 1.00 91.56 741 ARG A N 1
ATOM 5905 C CA . ARG A 1 741 ? -10.130 -14.651 38.612 1.00 91.56 741 ARG A CA 1
ATOM 5906 C C . ARG A 1 741 ? -9.810 -13.186 38.923 1.00 91.56 741 ARG A C 1
ATOM 5908 O O . ARG A 1 741 ? -10.630 -12.306 38.675 1.00 91.56 741 ARG A O 1
ATOM 5915 N N . GLN A 1 742 ? -8.610 -12.904 39.429 1.00 92.94 742 GLN A N 1
ATOM 5916 C CA . GLN A 1 742 ? -8.161 -11.531 39.673 1.00 92.94 742 GLN A CA 1
ATOM 5917 C C . GLN A 1 742 ? -7.969 -10.772 38.357 1.00 92.94 742 GLN A C 1
ATOM 5919 O O . GLN A 1 742 ? -8.340 -9.604 38.268 1.00 92.94 742 GLN A O 1
ATOM 5924 N N . LEU A 1 743 ? -7.436 -11.425 37.321 1.00 93.88 743 LEU A N 1
ATOM 5925 C CA . LEU A 1 743 ? -7.304 -10.822 35.993 1.00 93.88 743 LEU A CA 1
ATOM 5926 C C . LEU A 1 743 ? -8.646 -10.485 35.363 1.00 93.88 743 LEU A C 1
ATOM 5928 O O . LEU A 1 743 ? -8.791 -9.386 34.825 1.00 93.88 743 LEU A O 1
ATOM 5932 N N . ASP A 1 744 ? -9.620 -11.384 35.475 1.00 94.75 744 ASP A N 1
ATOM 5933 C CA . ASP A 1 744 ? -10.991 -11.107 35.065 1.00 94.75 744 ASP A CA 1
ATOM 5934 C C . ASP A 1 744 ? -11.524 -9.862 35.787 1.00 94.75 744 ASP A C 1
ATOM 5936 O O . ASP A 1 744 ? -11.943 -8.907 35.142 1.00 94.75 744 ASP A O 1
ATOM 5940 N N . ALA A 1 745 ? -11.377 -9.778 37.111 1.00 93.62 745 ALA A N 1
ATOM 5941 C CA . ALA A 1 745 ? -11.794 -8.600 37.874 1.00 93.62 745 ALA A CA 1
ATOM 5942 C C . ALA A 1 745 ? -11.077 -7.298 37.479 1.00 93.62 745 ALA A C 1
ATOM 5944 O O . ALA A 1 745 ? -11.669 -6.215 37.543 1.00 93.62 745 ALA A O 1
ATOM 5945 N N . ILE A 1 746 ? -9.805 -7.386 37.084 1.00 95.19 746 ILE A N 1
ATOM 5946 C CA . ILE A 1 746 ? -9.022 -6.236 36.628 1.00 95.19 746 ILE A CA 1
ATOM 5947 C C . ILE A 1 746 ? -9.515 -5.771 35.258 1.00 95.19 746 ILE A C 1
ATOM 5949 O O . ILE A 1 746 ? -9.682 -4.568 35.069 1.00 95.19 746 ILE A O 1
ATOM 5953 N N . PHE A 1 747 ? -9.728 -6.677 34.304 1.00 96.12 747 PHE A N 1
ATOM 5954 C CA . PHE A 1 747 ? -9.942 -6.322 32.899 1.00 96.12 747 PHE A CA 1
ATOM 5955 C C . PHE A 1 747 ? -11.405 -6.335 32.447 1.00 96.12 747 PHE A C 1
ATOM 5957 O O . PHE A 1 747 ? -11.704 -5.675 31.449 1.00 96.12 747 PHE A O 1
ATOM 5964 N N . SER A 1 748 ? -12.315 -7.009 33.156 1.00 93.75 748 SER A N 1
ATOM 5965 C CA . SER A 1 748 ? -13.725 -7.126 32.776 1.00 93.75 748 SER A CA 1
ATOM 5966 C C . SER A 1 748 ? -14.675 -6.280 33.620 1.00 93.75 748 SER A C 1
ATOM 5968 O O . SER A 1 748 ? -14.429 -5.933 34.782 1.00 93.75 748 SER A O 1
ATOM 5970 N N . ILE A 1 749 ? -15.790 -5.900 32.997 1.00 91.06 749 ILE A N 1
ATOM 5971 C CA . ILE A 1 749 ? -16.934 -5.309 33.697 1.00 91.06 749 ILE A CA 1
ATOM 5972 C C . ILE A 1 749 ? -17.879 -6.393 34.235 1.00 91.06 749 ILE A C 1
ATOM 5974 O O . ILE A 1 749 ? -18.546 -6.171 35.249 1.00 91.06 749 ILE A O 1
ATOM 5978 N N . THR A 1 750 ? -17.886 -7.565 33.595 1.00 89.31 750 THR A N 1
ATOM 5979 C CA . THR A 1 750 ? -18.832 -8.667 33.821 1.00 89.31 750 THR A CA 1
ATOM 5980 C C . THR A 1 750 ? -18.432 -9.615 34.950 1.00 89.31 750 THR A C 1
ATOM 5982 O O . THR A 1 750 ? -19.316 -10.121 35.629 1.00 89.31 750 THR A O 1
ATOM 5985 N N . ARG A 1 751 ? -17.129 -9.838 35.181 1.00 92.19 751 ARG A N 1
ATOM 5986 C CA . ARG A 1 751 ? -16.588 -10.750 36.211 1.00 92.19 751 ARG A CA 1
ATOM 5987 C C . ARG A 1 751 ? -17.112 -12.195 36.130 1.00 92.19 751 ARG A C 1
ATOM 5989 O O . ARG A 1 751 ? -17.474 -12.791 37.146 1.00 92.19 751 ARG A O 1
ATOM 5996 N N . LEU A 1 752 ? -17.188 -12.760 34.923 1.00 90.81 752 LEU A N 1
ATOM 5997 C CA . LEU A 1 752 ? -17.789 -14.085 34.707 1.00 90.81 752 LEU A CA 1
ATOM 5998 C C . LEU A 1 752 ? -16.944 -15.242 35.250 1.00 90.81 752 LEU A C 1
ATOM 6000 O O . LEU A 1 752 ? -17.479 -16.323 35.473 1.00 90.81 752 LEU A O 1
ATOM 6004 N N . CYS A 1 753 ? -15.657 -15.028 35.523 1.00 87.69 753 CYS A N 1
ATOM 6005 C CA . CYS A 1 753 ? -14.804 -16.029 36.158 1.00 87.69 753 CYS A CA 1
ATOM 6006 C C . CYS A 1 753 ? -15.023 -16.123 37.684 1.00 87.69 753 CYS A C 1
ATOM 6008 O O . CYS A 1 753 ? -14.319 -16.876 38.360 1.00 87.69 753 CYS A O 1
ATOM 6010 N N . GLY A 1 754 ? -15.991 -15.379 38.242 1.00 85.06 754 GLY A N 1
ATOM 6011 C CA . GLY A 1 754 ? -16.455 -15.539 39.625 1.00 85.06 754 GLY A CA 1
ATOM 6012 C C . GLY A 1 754 ? -15.702 -14.705 40.663 1.00 85.06 754 GLY A C 1
ATOM 6013 O O . GLY A 1 754 ? -15.633 -15.089 41.827 1.00 85.06 754 GLY A O 1
ATOM 6014 N N . ALA A 1 755 ? -15.110 -13.575 40.271 1.00 83.94 755 ALA A N 1
ATOM 6015 C CA . ALA A 1 755 ? -14.419 -12.698 41.213 1.00 83.94 755 ALA A CA 1
ATOM 6016 C C . ALA A 1 755 ? -15.391 -11.880 42.085 1.00 83.94 755 ALA A C 1
ATOM 6018 O O . ALA A 1 755 ? -16.276 -11.192 41.573 1.00 83.94 755 ALA A O 1
ATOM 6019 N N . HIS A 1 756 ? -15.183 -11.901 43.405 1.00 80.12 756 HIS A N 1
ATOM 6020 C CA . HIS A 1 756 ? -16.063 -11.235 44.378 1.00 80.12 756 HIS A CA 1
ATOM 6021 C C . HIS A 1 756 ? -15.781 -9.736 44.570 1.00 80.12 756 HIS A C 1
ATOM 6023 O O . HIS A 1 756 ? -16.663 -8.994 44.999 1.00 80.12 756 HIS A O 1
ATOM 6029 N N . SER A 1 757 ? -14.574 -9.268 44.250 1.00 83.25 757 SER A N 1
ATOM 6030 C CA . SER A 1 757 ? -14.155 -7.871 44.408 1.00 83.25 757 SER A CA 1
ATOM 6031 C C . SER A 1 757 ? -13.401 -7.378 43.171 1.00 83.25 757 SER A C 1
ATOM 6033 O O . SER A 1 757 ? -12.860 -8.171 42.403 1.00 83.25 757 SER A O 1
ATOM 6035 N N . VAL A 1 758 ? -13.399 -6.059 42.947 1.00 87.19 758 VAL A N 1
ATOM 6036 C CA . VAL A 1 758 ? -12.675 -5.417 41.837 1.00 87.19 758 VAL A CA 1
ATOM 6037 C C . VAL A 1 758 ? -11.397 -4.783 42.384 1.00 87.19 758 VAL A C 1
ATOM 6039 O O . VAL A 1 758 ? -11.502 -3.781 43.094 1.00 87.19 758 VAL A O 1
ATOM 6042 N N . PRO A 1 759 ? -10.205 -5.292 42.028 1.00 89.62 759 PRO A N 1
ATOM 6043 C CA . PRO A 1 759 ? -8.945 -4.648 42.370 1.00 89.62 759 PRO A CA 1
ATOM 6044 C C . PRO A 1 759 ? -8.849 -3.272 41.698 1.00 89.62 759 PRO A C 1
ATOM 6046 O O . PRO A 1 759 ? -8.779 -3.150 40.468 1.00 89.62 759 PRO A O 1
ATOM 6049 N N . LEU A 1 760 ? -8.857 -2.212 42.504 1.00 88.88 760 LEU A N 1
ATOM 6050 C CA . LEU A 1 760 ? -8.662 -0.834 42.044 1.00 88.88 760 LEU A CA 1
ATOM 6051 C C . LEU A 1 760 ? -7.216 -0.388 42.256 1.00 88.88 760 LEU A C 1
ATOM 6053 O O . LEU A 1 760 ? -6.703 0.449 41.504 1.00 88.88 760 LEU A O 1
ATOM 6057 N N . ARG A 1 761 ? -6.561 -0.945 43.274 1.00 93.50 761 ARG A N 1
ATOM 6058 C CA . ARG A 1 761 ? -5.197 -0.631 43.681 1.00 93.50 761 ARG A CA 1
ATOM 6059 C C . ARG A 1 761 ? -4.354 -1.892 43.733 1.00 93.50 761 ARG A C 1
ATOM 6061 O O . ARG A 1 761 ? -4.845 -2.990 43.950 1.00 93.50 761 ARG A O 1
ATOM 6068 N N . TRP A 1 762 ? -3.050 -1.708 43.595 1.00 93.75 762 TRP A N 1
ATOM 6069 C CA . TRP A 1 762 ? -2.074 -2.789 43.693 1.00 93.75 762 TRP A CA 1
ATOM 6070 C C . TRP A 1 762 ? -2.083 -3.479 45.070 1.00 93.75 762 TRP A C 1
ATOM 6072 O O . TRP A 1 762 ? -1.799 -4.671 45.142 1.00 93.75 762 TRP A O 1
ATOM 6082 N N . GLY A 1 763 ? -2.477 -2.777 46.141 1.00 90.88 763 GLY A N 1
ATOM 6083 C CA . GLY A 1 763 ? -2.684 -3.374 47.467 1.00 90.88 763 GLY A CA 1
ATOM 6084 C C . GLY A 1 763 ? -3.809 -4.410 47.527 1.00 90.88 763 GLY A C 1
ATOM 6085 O O . GLY A 1 763 ? -3.701 -5.364 48.290 1.00 90.88 763 GLY A O 1
ATOM 6086 N N . ASP A 1 764 ? -4.827 -4.285 46.670 1.00 91.19 764 ASP A N 1
ATOM 6087 C CA . ASP A 1 764 ? -5.936 -5.247 46.581 1.00 91.19 764 ASP A CA 1
ATOM 6088 C C . ASP A 1 764 ? -5.471 -6.601 46.003 1.00 91.19 764 ASP A C 1
ATOM 6090 O O . ASP A 1 764 ? -6.163 -7.606 46.135 1.00 91.19 764 ASP A O 1
ATOM 6094 N N . LEU A 1 765 ? -4.283 -6.632 45.382 1.00 91.00 765 LEU A N 1
ATOM 6095 C CA . LEU A 1 765 ? -3.603 -7.832 44.877 1.00 91.00 765 LEU A CA 1
ATOM 6096 C C . LEU A 1 765 ? -2.518 -8.346 45.845 1.00 91.00 765 LEU A C 1
ATOM 6098 O O . LEU A 1 765 ? -1.630 -9.091 45.440 1.00 91.00 765 LEU A O 1
ATOM 6102 N N . GLY A 1 766 ? -2.545 -7.918 47.112 1.00 87.50 766 GLY A N 1
ATOM 6103 C CA . GLY A 1 766 ? -1.628 -8.394 48.153 1.00 87.50 766 GLY A CA 1
ATOM 6104 C C . GLY A 1 766 ? -0.266 -7.693 48.204 1.00 87.50 766 GLY A C 1
ATOM 6105 O O . GLY A 1 766 ? 0.605 -8.113 48.963 1.00 87.50 766 GLY A O 1
ATOM 6106 N N . LEU A 1 767 ? -0.052 -6.614 47.439 1.00 89.75 767 LEU A N 1
ATOM 6107 C CA . LEU A 1 767 ? 1.198 -5.849 47.513 1.00 89.75 767 LEU A CA 1
ATOM 6108 C C . LEU A 1 767 ? 1.263 -4.974 48.771 1.00 89.75 767 LEU A C 1
ATOM 6110 O O . LEU A 1 767 ? 0.472 -4.046 48.959 1.00 89.75 767 LEU A O 1
ATOM 6114 N N . THR A 1 768 ? 2.271 -5.234 49.601 1.00 82.06 768 THR A N 1
ATOM 6115 C CA . THR A 1 768 ? 2.538 -4.511 50.848 1.00 82.06 768 THR A CA 1
ATOM 6116 C C . THR A 1 768 ? 3.504 -3.332 50.635 1.00 82.06 768 THR A C 1
ATOM 6118 O O . THR A 1 768 ? 4.229 -3.248 49.643 1.00 82.06 768 THR A O 1
ATOM 6121 N N . GLY A 1 769 ? 3.483 -2.360 51.555 1.00 77.88 769 GLY A N 1
ATOM 6122 C CA . GLY A 1 769 ? 4.343 -1.167 51.528 1.00 77.88 769 GLY A CA 1
ATOM 6123 C C . GLY A 1 769 ? 3.633 0.120 51.086 1.00 77.88 769 GLY A C 1
ATOM 6124 O O . GLY A 1 769 ? 2.816 0.124 50.164 1.00 77.88 769 GLY A O 1
ATOM 6125 N N . ALA A 1 770 ? 3.973 1.241 51.739 1.00 71.19 770 ALA A N 1
ATOM 6126 C CA . ALA A 1 770 ? 3.275 2.529 51.607 1.00 71.19 770 ALA A CA 1
ATOM 6127 C C . ALA A 1 770 ? 3.202 3.061 50.164 1.00 71.19 770 ALA A C 1
ATOM 6129 O O . ALA A 1 770 ? 2.250 3.754 49.803 1.00 71.19 770 ALA A O 1
ATOM 6130 N N . GLN A 1 771 ? 4.189 2.716 49.330 1.00 81.88 771 GLN A N 1
ATOM 6131 C CA . GLN A 1 771 ? 4.217 3.115 47.929 1.00 81.88 771 GLN A CA 1
ATOM 6132 C C . GLN A 1 771 ? 3.309 2.272 47.028 1.00 81.88 771 GLN A C 1
ATOM 6134 O O . GLN A 1 771 ? 2.731 2.845 46.113 1.00 81.88 771 GLN A O 1
ATOM 6139 N N . TRP A 1 772 ? 3.187 0.955 47.230 1.00 88.38 772 TRP A N 1
ATOM 6140 C CA . TRP A 1 772 ? 2.446 0.069 46.317 1.00 88.38 772 TRP A CA 1
ATOM 6141 C C . TRP A 1 772 ? 1.006 -0.179 46.757 1.00 88.38 772 TRP A C 1
ATOM 6143 O O . TRP A 1 772 ? 0.125 -0.194 45.901 1.00 88.38 772 TRP A O 1
ATOM 6153 N N . SER A 1 773 ? 0.727 -0.248 48.062 1.00 89.25 773 SER A N 1
ATOM 6154 C CA . SER A 1 773 ? -0.623 -0.549 48.557 1.00 89.25 773 SER A CA 1
ATOM 6155 C C . SER A 1 773 ? -1.672 0.468 48.089 1.00 89.25 773 SER A C 1
ATOM 6157 O O . SER A 1 773 ? -2.790 0.109 47.725 1.00 89.25 773 SER A O 1
ATOM 6159 N N . LYS A 1 774 ? -1.298 1.754 48.018 1.00 88.75 774 LYS A N 1
ATOM 6160 C CA . LYS A 1 774 ? -2.191 2.848 47.605 1.00 88.75 774 LYS A CA 1
ATOM 6161 C C . LYS A 1 774 ? -2.160 3.160 46.101 1.00 88.75 774 LYS A C 1
ATOM 6163 O O . LYS A 1 774 ? -2.953 3.999 45.674 1.00 88.75 774 LYS A O 1
ATOM 6168 N N . ARG A 1 775 ? -1.280 2.540 45.301 1.00 91.81 775 ARG A N 1
ATOM 6169 C CA . ARG A 1 775 ? -1.138 2.855 43.863 1.00 91.81 775 ARG A CA 1
ATOM 6170 C C . ARG A 1 775 ? -2.319 2.304 43.056 1.00 91.81 775 ARG A C 1
ATOM 6172 O O . ARG A 1 775 ? -2.611 1.120 43.192 1.00 91.81 775 ARG A O 1
ATOM 6179 N N . PRO A 1 776 ? -2.960 3.107 42.187 1.00 93.56 776 PRO A N 1
ATOM 6180 C CA . PRO A 1 776 ? -4.029 2.624 41.315 1.00 93.56 776 PRO A CA 1
ATOM 6181 C C . PRO A 1 776 ? -3.488 1.702 40.217 1.00 93.56 776 PRO A C 1
ATOM 6183 O O . PRO A 1 776 ? -2.333 1.836 39.812 1.00 93.56 776 PRO A O 1
ATOM 6186 N N . ILE A 1 777 ? -4.334 0.804 39.715 1.00 94.75 777 ILE A N 1
ATOM 6187 C CA . ILE A 1 777 ? -4.016 -0.075 38.583 1.00 94.75 777 ILE A CA 1
ATOM 6188 C C . ILE A 1 777 ? -4.427 0.608 37.273 1.00 94.75 777 ILE A C 1
ATOM 6190 O O . ILE A 1 777 ? -5.598 0.945 37.084 1.00 94.75 777 ILE A O 1
ATOM 6194 N N . GLN A 1 778 ? -3.469 0.786 36.361 1.00 95.75 778 GLN A N 1
ATOM 6195 C CA . GLN A 1 778 ? -3.711 1.229 34.985 1.00 95.75 778 GLN A CA 1
ATOM 6196 C C . GLN A 1 778 ? -3.708 0.023 34.038 1.00 95.75 778 GLN A C 1
ATOM 6198 O O . GLN A 1 778 ? -2.782 -0.779 34.069 1.00 95.75 778 GLN A O 1
ATOM 6203 N N . ARG A 1 779 ? -4.717 -0.095 33.173 1.00 96.31 779 ARG A N 1
ATOM 6204 C CA . ARG A 1 779 ? -4.914 -1.266 32.304 1.00 96.31 779 ARG A CA 1
ATOM 6205 C C . ARG A 1 779 ? -4.539 -0.936 30.867 1.00 96.31 779 ARG A C 1
ATOM 6207 O O . ARG A 1 779 ? -5.031 0.061 30.331 1.00 96.31 779 ARG A O 1
ATOM 6214 N N . TYR A 1 780 ? -3.722 -1.780 30.249 1.00 97.00 780 TYR A N 1
ATOM 6215 C CA . TYR A 1 780 ? -3.374 -1.705 28.831 1.00 97.00 780 TYR A CA 1
ATOM 6216 C C . TYR A 1 780 ? -3.720 -3.014 28.124 1.00 97.00 780 TYR A C 1
ATOM 6218 O O . TYR A 1 780 ? -3.511 -4.097 28.664 1.00 97.00 780 TYR A O 1
ATOM 6226 N N . GLY A 1 781 ? -4.273 -2.921 26.922 1.00 94.50 781 GLY A N 1
ATOM 6227 C CA . GLY A 1 781 ? -4.740 -4.085 26.180 1.00 94.50 781 GLY A CA 1
ATOM 6228 C C . GLY A 1 781 ? -4.663 -3.891 24.676 1.00 94.50 781 GLY A C 1
ATOM 6229 O O . GLY A 1 781 ? -4.190 -2.872 24.176 1.00 94.50 781 GLY A O 1
ATOM 6230 N N . ARG A 1 782 ? -5.127 -4.900 23.949 1.00 92.38 782 ARG A N 1
ATOM 6231 C CA . ARG A 1 782 ? -5.237 -4.882 22.489 1.00 92.38 782 ARG A CA 1
ATOM 6232 C C . ARG A 1 782 ? -6.603 -4.329 22.064 1.00 92.38 782 ARG A C 1
ATOM 6234 O O . ARG A 1 782 ? -7.498 -4.222 22.893 1.00 92.38 782 ARG A O 1
ATOM 6241 N N . ASN A 1 783 ? -6.751 -3.961 20.796 1.00 86.81 783 ASN A N 1
ATOM 6242 C CA . ASN A 1 783 ? -8.035 -3.535 20.228 1.00 86.81 783 ASN A CA 1
ATOM 6243 C C . ASN A 1 783 ? -8.903 -4.735 19.800 1.00 86.81 783 ASN A C 1
ATOM 6245 O O . ASN A 1 783 ? -8.410 -5.860 19.684 1.00 86.81 783 ASN A O 1
ATOM 6249 N N . SER A 1 784 ? -10.183 -4.489 19.512 1.00 85.12 784 SER A N 1
ATOM 6250 C CA . SER A 1 784 ? -11.169 -5.524 19.149 1.00 85.12 784 SER A CA 1
ATOM 6251 C C . SER A 1 784 ? -10.847 -6.315 17.871 1.00 85.12 784 SER A C 1
ATOM 6253 O O . SER A 1 784 ? -11.301 -7.448 17.724 1.00 85.12 784 SER A O 1
ATOM 6255 N N . ALA A 1 785 ? -10.035 -5.764 16.962 1.00 79.00 785 ALA A N 1
ATOM 6256 C CA . ALA A 1 785 ? -9.577 -6.464 15.757 1.00 79.00 785 ALA A CA 1
ATOM 6257 C C . ALA A 1 785 ? -8.491 -7.525 16.047 1.00 79.00 785 ALA A C 1
ATOM 6259 O O . ALA A 1 785 ? -8.229 -8.419 15.234 1.00 79.00 785 ALA A O 1
ATOM 6260 N N . SER A 1 786 ? -7.836 -7.453 17.210 1.00 85.00 786 SER A N 1
ATOM 6261 C CA . SER A 1 786 ? -6.742 -8.354 17.557 1.00 85.00 786 SER A CA 1
ATOM 6262 C C . SER A 1 786 ? -7.232 -9.756 17.932 1.00 85.00 786 SER A C 1
ATOM 6264 O O . SER A 1 786 ? -8.109 -9.939 18.777 1.00 85.00 786 SER A O 1
ATOM 6266 N N . GLY A 1 787 ? -6.575 -10.790 17.400 1.00 84.31 787 GLY A N 1
ATOM 6267 C CA . GLY A 1 787 ? -6.812 -12.170 17.844 1.00 84.31 787 GLY A CA 1
ATOM 6268 C C . GLY A 1 787 ? -6.408 -12.401 19.304 1.00 84.31 787 GLY A C 1
ATOM 6269 O O . GLY A 1 787 ? -7.034 -13.198 19.997 1.00 84.31 787 GLY A O 1
ATOM 6270 N N . THR A 1 788 ? -5.415 -11.659 19.807 1.00 89.25 788 THR A N 1
ATOM 6271 C CA . THR A 1 788 ? -4.988 -11.691 21.216 1.00 89.25 788 THR A CA 1
ATOM 6272 C C . THR A 1 788 ? -6.045 -11.091 22.138 1.00 89.25 788 THR A C 1
ATOM 6274 O O . THR A 1 788 ? -6.286 -11.645 23.205 1.00 89.25 788 THR A O 1
ATOM 6277 N N . TRP A 1 789 ? -6.731 -10.027 21.707 1.00 92.94 789 TRP A N 1
ATOM 6278 C CA . TRP A 1 789 ? -7.896 -9.489 22.418 1.00 92.94 789 TRP A CA 1
ATOM 6279 C C . TRP A 1 789 ? -9.013 -10.532 22.522 1.00 92.94 789 TRP A C 1
ATOM 6281 O O . TRP A 1 789 ? -9.507 -10.800 23.615 1.00 92.94 789 TRP A O 1
ATOM 6291 N N . GLY A 1 790 ? -9.357 -11.180 21.402 1.00 89.06 790 GLY A N 1
ATOM 6292 C CA . GLY A 1 790 ? -10.404 -12.206 21.374 1.00 89.06 790 GLY A CA 1
ATOM 6293 C C . GLY A 1 790 ? -10.056 -13.431 22.222 1.00 89.06 790 GLY A C 1
ATOM 6294 O O . GLY A 1 790 ? -10.892 -13.920 22.978 1.00 89.06 790 GLY A O 1
ATOM 6295 N N . PHE A 1 791 ? -8.804 -13.890 22.158 1.00 91.31 791 PHE A N 1
ATOM 6296 C CA . PHE A 1 791 ? -8.321 -14.997 22.982 1.00 91.31 791 PHE A CA 1
ATOM 6297 C C . PHE A 1 791 ? -8.347 -14.649 24.477 1.00 91.31 791 PHE A C 1
ATOM 6299 O O . PHE A 1 791 ? -8.825 -15.452 25.272 1.00 91.31 791 PHE A O 1
ATOM 6306 N N . PHE A 1 792 ? -7.924 -13.437 24.861 1.00 94.31 792 PHE A N 1
ATOM 6307 C CA . PHE A 1 792 ? -8.023 -12.957 26.244 1.00 94.31 792 PHE A CA 1
ATOM 6308 C C . PHE A 1 792 ? -9.478 -12.907 26.720 1.00 94.31 792 PHE A C 1
ATOM 6310 O O . PHE A 1 792 ? -9.794 -13.397 27.801 1.00 94.31 792 PHE A O 1
ATOM 6317 N N . LYS A 1 793 ? -10.387 -12.379 25.890 1.00 92.94 793 LYS A N 1
ATOM 6318 C CA . LYS A 1 793 ? -11.826 -12.343 26.181 1.00 92.94 793 LYS A CA 1
ATOM 6319 C C . LYS A 1 793 ? -12.381 -13.743 26.456 1.00 92.94 793 LYS A C 1
ATOM 6321 O O . LYS A 1 793 ? -13.121 -13.954 27.412 1.00 92.94 793 LYS A O 1
ATOM 6326 N N . GLN A 1 794 ? -12.013 -14.710 25.622 1.00 90.94 794 GLN A N 1
ATOM 6327 C CA . GLN A 1 794 ? -12.524 -16.071 25.727 1.00 90.94 794 GLN A CA 1
ATOM 6328 C C . GLN A 1 794 ? -11.931 -16.830 26.920 1.00 90.94 794 GLN A C 1
ATOM 6330 O O . GLN A 1 794 ? -12.688 -17.449 27.662 1.00 90.94 794 GLN A O 1
ATOM 6335 N N . GLN A 1 795 ? -10.607 -16.784 27.091 1.00 90.94 795 GLN A N 1
ATOM 6336 C CA . GLN A 1 795 ? -9.880 -17.631 28.044 1.00 90.94 795 GLN A CA 1
ATOM 6337 C C . GLN A 1 795 ? -9.688 -16.982 29.417 1.00 90.94 795 GLN A C 1
ATOM 6339 O O . GLN A 1 795 ? -9.735 -17.672 30.426 1.00 90.94 795 GLN A O 1
ATOM 6344 N N . VAL A 1 796 ? -9.473 -15.664 29.472 1.00 92.88 796 VAL A N 1
ATOM 6345 C CA . VAL A 1 796 ? -9.160 -14.949 30.723 1.00 92.88 796 VAL A CA 1
ATOM 6346 C C . VAL A 1 796 ? -10.392 -14.271 31.312 1.00 92.88 796 VAL A C 1
ATOM 6348 O O . VAL A 1 796 ? -10.518 -14.214 32.527 1.00 92.88 796 VAL A O 1
ATOM 6351 N N . LEU A 1 797 ? -11.315 -13.782 30.475 1.00 94.12 797 LEU A N 1
ATOM 6352 C CA . LEU A 1 797 ? -12.554 -13.135 30.937 1.00 94.12 797 LEU A CA 1
ATOM 6353 C C . LEU A 1 797 ? -13.764 -14.076 30.971 1.00 94.12 797 LEU A C 1
ATOM 6355 O O . LEU A 1 797 ? -14.888 -13.620 31.177 1.00 94.12 797 LEU A O 1
ATOM 6359 N N . CYS A 1 798 ? -13.571 -15.370 30.701 1.00 92.31 798 CYS A N 1
ATOM 6360 C CA . CYS A 1 798 ? -14.646 -16.365 30.652 1.00 92.31 798 CYS A CA 1
ATOM 6361 C C . CYS A 1 798 ? -15.804 -15.949 29.719 1.00 92.31 798 CYS A C 1
ATOM 6363 O O . CYS A 1 798 ? -16.976 -16.101 30.060 1.00 92.31 798 CYS A O 1
ATOM 6365 N N . LYS A 1 799 ? -15.468 -15.404 28.536 1.00 90.19 799 LYS A N 1
ATOM 6366 C CA . LYS A 1 799 ? -16.395 -14.813 27.542 1.00 90.19 799 LYS A CA 1
ATOM 6367 C C . LYS A 1 799 ? -17.090 -13.515 27.989 1.00 90.19 799 LYS A C 1
ATOM 6369 O O . LYS A 1 799 ? -18.034 -13.077 27.338 1.00 90.19 799 LYS A O 1
ATOM 6374 N N . GLY A 1 800 ? -16.612 -12.891 29.060 1.00 89.94 800 GLY A N 1
ATOM 6375 C CA . GLY A 1 800 ? -17.073 -11.600 29.561 1.00 89.94 800 GLY A CA 1
ATOM 6376 C C . GLY A 1 800 ? -16.616 -10.410 28.718 1.00 89.94 800 GLY A C 1
ATOM 6377 O O . GLY A 1 800 ? -15.880 -10.568 27.748 1.00 89.94 800 GLY A O 1
ATOM 6378 N N . ASP A 1 801 ? -17.023 -9.201 29.100 1.00 90.31 801 ASP A N 1
ATOM 6379 C CA . ASP A 1 801 ? -16.700 -7.973 28.366 1.00 90.31 801 ASP A CA 1
ATOM 6380 C C . ASP A 1 801 ? -15.652 -7.125 29.078 1.00 90.31 801 ASP A C 1
ATOM 6382 O O . ASP A 1 801 ? -15.662 -6.975 30.303 1.00 90.31 801 ASP A O 1
ATOM 6386 N N . PHE A 1 802 ? -14.758 -6.530 28.287 1.00 92.50 802 PHE A N 1
ATOM 6387 C CA . PHE A 1 802 ? -13.747 -5.610 28.789 1.00 92.50 802 PHE A CA 1
ATOM 6388 C C . PHE A 1 802 ? -14.375 -4.367 29.419 1.00 92.50 802 PHE A C 1
ATOM 6390 O O . PHE A 1 802 ? -15.419 -3.870 28.993 1.00 92.50 802 PHE A O 1
ATOM 6397 N N . ARG A 1 803 ? -13.688 -3.808 30.414 1.00 91.06 803 ARG A N 1
ATOM 6398 C CA . ARG A 1 803 ? -14.025 -2.487 30.948 1.00 91.06 803 ARG A CA 1
ATOM 6399 C C . ARG A 1 803 ? -13.683 -1.396 29.936 1.00 91.06 803 ARG A C 1
ATOM 6401 O O . ARG A 1 803 ? -12.679 -1.471 29.234 1.00 91.06 803 ARG A O 1
ATOM 6408 N N . SER A 1 804 ? -14.452 -0.310 29.951 1.00 88.12 804 SER A N 1
ATOM 6409 C CA . SER A 1 804 ? -14.222 0.845 29.073 1.00 88.12 804 SER A CA 1
ATOM 6410 C C . SER A 1 804 ? -12.963 1.660 29.408 1.00 88.12 804 SER A C 1
ATOM 6412 O O . SER A 1 804 ? -12.603 2.553 28.647 1.00 88.12 804 SER A O 1
ATOM 6414 N N . ASP A 1 805 ? -12.332 1.428 30.565 1.00 88.62 805 ASP A N 1
ATOM 6415 C CA . ASP A 1 805 ? -11.110 2.115 31.008 1.00 88.62 805 ASP A CA 1
ATOM 6416 C C . ASP A 1 805 ? -9.812 1.362 30.659 1.00 88.62 805 ASP A C 1
ATOM 6418 O O . ASP A 1 805 ? -8.724 1.804 31.039 1.00 88.62 805 ASP A O 1
ATOM 6422 N N . VAL A 1 806 ? -9.901 0.254 29.915 1.00 93.56 806 VAL A N 1
ATOM 6423 C CA . VAL A 1 806 ? -8.732 -0.404 29.318 1.00 93.56 806 VAL A CA 1
ATOM 6424 C C . VAL A 1 806 ? -8.231 0.448 28.153 1.00 93.56 806 VAL A C 1
ATOM 6426 O O . VAL A 1 806 ? -8.951 0.687 27.188 1.00 93.56 806 VAL A O 1
ATOM 6429 N N . ALA A 1 807 ? -6.989 0.929 28.235 1.00 93.88 807 ALA A N 1
ATOM 6430 C CA . ALA A 1 807 ? -6.380 1.661 27.130 1.00 93.88 807 ALA A CA 1
ATOM 6431 C C . ALA A 1 807 ? -5.892 0.674 26.057 1.00 93.88 807 ALA A C 1
ATOM 6433 O O . ALA A 1 807 ? -5.008 -0.149 26.307 1.00 93.88 807 ALA A O 1
ATOM 6434 N N . GLU A 1 808 ? -6.497 0.753 24.874 1.00 93.50 808 GLU A N 1
ATOM 6435 C CA . GLU A 1 808 ? -6.242 -0.152 23.754 1.00 93.50 808 GLU A CA 1
ATOM 6436 C C . GLU A 1 808 ? -5.067 0.311 22.885 1.00 93.50 808 GLU A C 1
ATOM 6438 O O . GLU A 1 808 ? -4.930 1.495 22.569 1.00 93.50 808 GLU A O 1
ATOM 6443 N N . PHE A 1 809 ? -4.251 -0.647 22.447 1.00 89.50 809 PHE A N 1
ATOM 6444 C CA . PHE A 1 809 ? -3.106 -0.431 21.570 1.00 89.50 809 PHE A CA 1
ATOM 6445 C C . PHE A 1 809 ? -3.170 -1.320 20.320 1.00 89.50 809 PHE A C 1
ATOM 6447 O O . PHE A 1 809 ? -3.658 -2.458 20.373 1.00 89.50 809 PHE A O 1
ATOM 6454 N N . PRO A 1 810 ? -2.624 -0.838 19.186 1.00 77.44 810 PRO A N 1
ATOM 6455 C CA . PRO A 1 810 ? -2.717 -1.535 17.906 1.00 77.44 810 PRO A CA 1
ATOM 6456 C C . PRO A 1 810 ? -1.915 -2.844 17.862 1.00 77.44 810 PRO A C 1
ATOM 6458 O O . PRO A 1 810 ? -2.279 -3.736 17.105 1.00 77.44 810 PRO A O 1
ATOM 6461 N N . GLY A 1 811 ? -0.883 -3.012 18.698 1.00 84.38 811 GLY A N 1
ATOM 6462 C CA . GLY A 1 811 ? 0.036 -4.156 18.660 1.00 84.38 811 GLY A CA 1
ATOM 6463 C C . GLY A 1 811 ? 0.560 -4.564 20.039 1.00 84.38 811 GLY A C 1
ATOM 6464 O O . GLY A 1 811 ? 0.555 -3.765 20.975 1.00 84.38 811 GLY A O 1
ATOM 6465 N N . SER A 1 812 ? 1.044 -5.805 20.158 1.00 87.25 812 SER A N 1
ATOM 6466 C CA . SER A 1 812 ? 1.619 -6.340 21.404 1.00 87.25 812 SER A CA 1
ATOM 6467 C C . SER A 1 812 ? 2.854 -5.550 21.858 1.00 87.25 812 SER A C 1
ATOM 6469 O O . SER A 1 812 ? 2.940 -5.202 23.031 1.00 87.25 812 SER A O 1
ATOM 6471 N N . ALA A 1 813 ? 3.746 -5.163 20.936 1.00 86.50 813 ALA A N 1
ATOM 6472 C CA . ALA A 1 813 ? 4.900 -4.309 21.242 1.00 86.50 813 ALA A CA 1
ATOM 6473 C C . ALA A 1 813 ? 4.494 -2.974 21.894 1.00 86.50 813 ALA A C 1
ATOM 6475 O O . ALA A 1 813 ? 5.089 -2.557 22.883 1.00 86.50 813 ALA A O 1
ATOM 6476 N N . ALA A 1 814 ? 3.435 -2.336 21.383 1.00 89.62 814 ALA A N 1
ATOM 6477 C CA . ALA A 1 814 ? 2.938 -1.070 21.914 1.00 89.62 814 ALA A CA 1
ATOM 6478 C C . ALA A 1 814 ? 2.344 -1.224 23.325 1.00 89.62 814 ALA A C 1
ATOM 6480 O O . ALA A 1 814 ? 2.559 -0.356 24.169 1.00 89.62 814 ALA A O 1
ATOM 6481 N N . VAL A 1 815 ? 1.663 -2.345 23.614 1.00 92.44 815 VAL A N 1
ATOM 6482 C CA . VAL A 1 815 ? 1.220 -2.663 24.985 1.00 92.44 815 VAL A CA 1
ATOM 6483 C C . VAL A 1 815 ? 2.423 -2.806 25.910 1.00 92.44 815 VAL A C 1
ATOM 6485 O O . VAL A 1 815 ? 2.463 -2.167 26.958 1.00 92.44 815 VAL A O 1
ATOM 6488 N N . VAL A 1 816 ? 3.416 -3.610 25.524 1.00 92.38 816 VAL A N 1
ATOM 6489 C CA . VAL A 1 816 ? 4.601 -3.855 26.357 1.00 92.38 816 VAL A CA 1
ATOM 6490 C C . VAL A 1 816 ? 5.374 -2.554 26.609 1.00 92.38 816 VAL A C 1
ATOM 6492 O O . VAL A 1 816 ? 5.746 -2.276 27.747 1.00 92.38 816 VAL A O 1
ATOM 6495 N N . GLN A 1 817 ? 5.541 -1.705 25.593 1.00 92.50 817 GLN A N 1
ATOM 6496 C CA . GLN A 1 817 ? 6.189 -0.399 25.730 1.00 92.50 817 GLN A CA 1
ATOM 6497 C C . GLN A 1 817 ? 5.407 0.546 26.657 1.00 92.50 817 GLN A C 1
ATOM 6499 O O . GLN A 1 817 ? 6.000 1.213 27.507 1.00 92.50 817 GLN A O 1
ATOM 6504 N N . ALA A 1 818 ? 4.076 0.581 26.543 1.00 93.81 818 ALA A N 1
ATOM 6505 C CA . ALA A 1 818 ? 3.232 1.361 27.445 1.00 93.81 818 ALA A CA 1
ATOM 6506 C C . ALA A 1 818 ? 3.360 0.874 28.897 1.00 93.81 818 ALA A C 1
ATOM 6508 O O . ALA A 1 818 ? 3.427 1.691 29.820 1.00 93.81 818 ALA A O 1
ATOM 6509 N N . VAL A 1 819 ? 3.460 -0.446 29.100 1.00 96.12 819 VAL A N 1
ATOM 6510 C CA . VAL A 1 819 ? 3.671 -1.036 30.427 1.00 96.12 819 VAL A CA 1
ATOM 6511 C C . VAL A 1 819 ? 5.055 -0.689 30.994 1.00 96.12 819 VAL A C 1
ATOM 6513 O O . VAL A 1 819 ? 5.182 -0.314 32.166 1.00 96.12 819 VAL A O 1
ATOM 6516 N N . ALA A 1 820 ? 6.096 -0.729 30.160 1.00 94.44 820 ALA A N 1
ATOM 6517 C CA . ALA A 1 820 ? 7.454 -0.338 30.542 1.00 94.44 820 ALA A CA 1
ATOM 6518 C C . ALA A 1 820 ? 7.532 1.132 30.994 1.00 94.44 820 ALA A C 1
ATOM 6520 O O . ALA A 1 820 ? 8.214 1.451 31.969 1.00 94.44 820 ALA A O 1
ATOM 6521 N N . GLY A 1 821 ? 6.788 2.025 30.332 1.00 93.25 821 GLY A N 1
ATOM 6522 C CA . GLY A 1 821 ? 6.761 3.458 30.642 1.00 93.25 821 GLY A CA 1
ATOM 6523 C C . GLY A 1 821 ? 5.953 3.843 31.887 1.00 93.25 821 GLY A C 1
ATOM 6524 O O . GLY A 1 821 ? 6.081 4.967 32.373 1.00 93.25 821 GLY A O 1
ATOM 6525 N N . ASN A 1 822 ? 5.124 2.944 32.432 1.00 92.75 822 ASN A N 1
ATOM 6526 C CA . ASN A 1 822 ? 4.225 3.261 33.541 1.00 92.75 822 ASN A CA 1
ATOM 6527 C C . ASN A 1 822 ? 4.297 2.221 34.667 1.00 92.75 822 ASN A C 1
ATOM 6529 O O . ASN A 1 822 ? 3.735 1.131 34.578 1.00 92.75 822 ASN A O 1
ATOM 6533 N N . SER A 1 823 ? 4.892 2.603 35.799 1.00 90.38 823 SER A N 1
ATOM 6534 C CA . SER A 1 823 ? 5.052 1.732 36.973 1.00 90.38 823 SER A CA 1
ATOM 6535 C C . SER A 1 823 ? 3.743 1.246 37.604 1.00 90.38 823 SER A C 1
ATOM 6537 O O . SER A 1 823 ? 3.759 0.301 38.385 1.00 90.38 823 SER A O 1
ATOM 6539 N N . ARG A 1 824 ? 2.607 1.868 37.276 1.00 92.75 824 ARG A N 1
ATOM 6540 C CA . ARG A 1 824 ? 1.281 1.537 37.819 1.00 92.75 824 ARG A CA 1
ATOM 6541 C C . ARG A 1 824 ? 0.483 0.596 36.920 1.00 92.75 824 ARG A C 1
ATOM 6543 O O . ARG A 1 824 ? -0.685 0.340 37.209 1.00 92.75 824 ARG A O 1
ATOM 6550 N N . SER A 1 825 ? 1.065 0.159 35.810 1.00 94.75 825 SER A N 1
ATOM 6551 C CA . SER A 1 825 ? 0.324 -0.492 34.742 1.00 94.75 825 SER A CA 1
ATOM 6552 C C . SER A 1 825 ? 0.460 -2.012 34.723 1.00 94.75 825 SER A C 1
ATOM 6554 O O . SER A 1 825 ? 1.468 -2.579 35.151 1.00 94.75 825 SER A O 1
ATOM 6556 N N . ILE A 1 826 ? -0.594 -2.643 34.219 1.00 97.12 826 ILE A N 1
ATOM 6557 C CA . ILE A 1 826 ? -0.682 -4.053 33.865 1.00 97.12 826 ILE A CA 1
ATOM 6558 C C . ILE A 1 826 ? -1.213 -4.146 32.440 1.00 97.12 826 ILE A C 1
ATOM 6560 O O . ILE A 1 826 ? -2.097 -3.380 32.043 1.00 97.12 826 ILE A O 1
ATOM 6564 N N . GLY A 1 827 ? -0.685 -5.083 31.669 1.00 96.38 827 GLY A N 1
ATOM 6565 C CA . GLY A 1 827 ? -1.185 -5.371 30.338 1.00 96.38 827 GLY A CA 1
ATOM 6566 C C . GLY A 1 827 ? -1.063 -6.837 29.984 1.00 96.38 827 GLY A C 1
ATOM 6567 O O . GLY A 1 827 ? -0.454 -7.618 30.712 1.00 96.38 827 GLY A O 1
ATOM 6568 N N . TYR A 1 828 ? -1.648 -7.202 28.852 1.00 95.38 828 TYR A N 1
ATOM 6569 C CA . TYR A 1 828 ? -1.482 -8.522 28.263 1.00 95.38 828 TYR A CA 1
ATOM 6570 C C . TYR A 1 828 ? -0.944 -8.397 26.841 1.00 95.38 828 TYR A C 1
ATOM 6572 O O . TYR A 1 828 ? -1.306 -7.490 26.087 1.00 95.38 828 TYR A O 1
ATOM 6580 N N . ALA A 1 829 ? -0.062 -9.313 26.477 1.00 92.75 829 ALA A N 1
ATOM 6581 C CA . ALA A 1 829 ? 0.599 -9.332 25.185 1.00 92.75 829 ALA A CA 1
ATOM 6582 C C . ALA A 1 829 ? 0.853 -10.776 24.750 1.00 92.75 829 ALA A C 1
ATOM 6584 O O . ALA A 1 829 ? 0.563 -11.727 25.472 1.00 92.75 829 ALA A O 1
ATOM 6585 N N . SER A 1 830 ? 1.372 -10.932 23.540 1.00 90.75 830 SER A N 1
ATOM 6586 C CA . SER A 1 830 ? 1.938 -12.204 23.104 1.00 90.75 830 SER A CA 1
ATOM 6587 C C . SER A 1 830 ? 3.348 -12.369 23.680 1.00 90.75 830 SER A C 1
ATOM 6589 O O . SER A 1 830 ? 4.073 -11.379 23.812 1.00 90.75 830 SER A O 1
ATOM 6591 N N . PHE A 1 831 ? 3.714 -13.612 24.002 1.00 89.06 831 PHE A N 1
ATOM 6592 C CA . PHE A 1 831 ? 5.018 -13.997 24.540 1.00 89.06 831 PHE A CA 1
ATOM 6593 C C . PHE A 1 831 ? 6.172 -13.470 23.684 1.00 89.06 831 PHE A C 1
ATOM 6595 O O . PHE A 1 831 ? 7.139 -12.966 24.240 1.00 89.06 831 PHE A O 1
ATOM 6602 N N . GLY A 1 832 ? 6.027 -13.467 22.352 1.00 78.12 832 GLY A N 1
ATOM 6603 C CA . GLY A 1 832 ? 7.109 -13.092 21.436 1.00 78.12 832 GLY A CA 1
ATOM 6604 C C . GLY A 1 832 ? 7.596 -11.644 21.500 1.00 78.12 832 GLY A C 1
ATOM 6605 O O . GLY A 1 832 ? 8.567 -11.289 20.840 1.00 78.12 832 GLY A O 1
ATOM 6606 N N . PHE A 1 833 ? 6.976 -10.800 22.324 1.00 76.38 833 PHE A N 1
ATOM 6607 C CA . PHE A 1 833 ? 7.407 -9.424 22.538 1.00 76.38 833 PHE A CA 1
ATOM 6608 C C . PHE A 1 833 ? 8.053 -9.262 23.915 1.00 76.38 833 PHE A C 1
ATOM 6610 O O . PHE A 1 833 ? 7.406 -8.876 24.890 1.00 76.38 833 PHE A O 1
ATOM 6617 N N . HIS A 1 834 ? 9.362 -9.503 23.972 1.00 69.50 834 HIS A N 1
ATOM 6618 C CA . HIS A 1 834 ? 10.191 -9.220 25.140 1.00 69.50 834 HIS A CA 1
ATOM 6619 C C . HIS A 1 834 ? 10.868 -7.851 24.977 1.00 69.50 834 HIS A C 1
ATOM 6621 O O . HIS A 1 834 ? 11.752 -7.684 24.142 1.00 69.50 834 HIS A O 1
ATOM 6627 N N . LEU A 1 835 ? 10.462 -6.857 25.772 1.00 70.12 835 LEU A N 1
ATOM 6628 C CA . LEU A 1 835 ? 11.152 -5.563 25.865 1.00 70.12 835 LEU A CA 1
ATOM 6629 C C . LEU A 1 835 ? 11.727 -5.374 27.269 1.00 70.12 835 LEU A C 1
ATOM 6631 O O . LEU A 1 835 ? 11.175 -5.862 28.258 1.00 70.12 835 LEU A O 1
ATOM 6635 N N . SER A 1 836 ? 12.822 -4.622 27.362 1.00 78.94 836 SER A N 1
ATOM 6636 C CA . SER A 1 836 ? 13.373 -4.190 28.644 1.00 78.94 836 SER A CA 1
ATOM 6637 C C . SER A 1 836 ? 12.386 -3.275 29.384 1.00 78.94 836 SER A C 1
ATOM 6639 O O . SER A 1 836 ? 11.629 -2.514 28.781 1.00 78.94 836 SER A O 1
ATOM 6641 N N . GLY A 1 837 ? 12.365 -3.357 30.717 1.00 87.12 837 GLY A N 1
ATOM 6642 C CA . GLY A 1 837 ? 11.493 -2.529 31.559 1.00 87.12 837 GLY A CA 1
ATOM 6643 C C . GLY A 1 837 ? 10.127 -3.137 31.903 1.00 87.12 837 GLY A C 1
ATOM 6644 O O . GLY A 1 837 ? 9.389 -2.540 32.694 1.00 87.12 837 GLY A O 1
ATOM 6645 N N . VAL A 1 838 ? 9.807 -4.341 31.416 1.00 93.69 838 VAL A N 1
ATOM 6646 C CA . VAL A 1 838 ? 8.668 -5.142 31.899 1.00 93.69 838 VAL A CA 1
ATOM 6647 C C . VAL A 1 838 ? 9.118 -6.466 32.508 1.00 93.69 838 VAL A C 1
ATOM 6649 O O . VAL A 1 838 ? 10.225 -6.938 32.260 1.00 93.69 838 VAL A O 1
ATOM 6652 N N . LYS A 1 839 ? 8.235 -7.084 33.289 1.00 93.56 839 LYS A N 1
ATOM 6653 C CA . LYS A 1 839 ? 8.343 -8.481 33.708 1.00 93.56 839 LYS A CA 1
ATOM 6654 C C . LYS A 1 839 ? 7.023 -9.208 33.464 1.00 93.56 839 LYS A C 1
ATOM 6656 O O . LYS A 1 839 ? 5.958 -8.591 33.528 1.00 93.56 839 LYS A O 1
ATOM 6661 N N . MET A 1 840 ? 7.104 -10.506 33.195 1.00 94.25 840 MET A N 1
ATOM 6662 C CA . MET A 1 840 ? 5.937 -11.373 33.035 1.00 94.25 840 MET A CA 1
ATOM 6663 C C . MET A 1 840 ? 5.532 -11.966 34.383 1.00 94.25 840 MET A C 1
ATOM 6665 O O . MET A 1 840 ? 6.396 -12.302 35.191 1.00 94.25 840 MET A O 1
ATOM 6669 N N . LEU A 1 841 ? 4.229 -12.075 34.626 1.00 95.31 841 LEU A N 1
ATOM 6670 C CA . LEU A 1 841 ? 3.693 -12.714 35.825 1.00 95.31 841 LEU A CA 1
ATOM 6671 C C . LEU A 1 841 ? 3.494 -14.213 35.595 1.00 95.31 841 LEU A C 1
ATOM 6673 O O . LEU A 1 841 ? 3.023 -14.624 34.531 1.00 95.31 841 LEU A O 1
ATOM 6677 N N . ALA A 1 842 ? 3.794 -15.013 36.618 1.00 95.25 842 ALA A N 1
ATOM 6678 C CA . ALA A 1 842 ? 3.345 -16.397 36.673 1.00 95.25 842 ALA A CA 1
ATOM 6679 C C . ALA A 1 842 ? 1.818 -16.446 36.827 1.00 95.25 842 ALA A C 1
ATOM 6681 O O . ALA A 1 842 ? 1.212 -15.588 37.474 1.00 95.25 842 ALA A O 1
ATOM 6682 N N . VAL A 1 843 ? 1.186 -17.446 36.226 1.00 94.00 843 VAL A N 1
ATOM 6683 C CA . VAL A 1 843 ? -0.273 -17.596 36.232 1.00 94.00 843 VAL A CA 1
ATOM 6684 C C . VAL A 1 843 ? -0.632 -18.842 37.010 1.00 94.00 843 VAL A C 1
ATOM 6686 O O . VAL A 1 843 ? -0.056 -19.902 36.772 1.00 94.00 843 VAL A O 1
ATOM 6689 N N . MET A 1 844 ? -1.582 -18.716 37.932 1.00 91.19 844 MET A N 1
ATOM 6690 C CA . MET A 1 844 ? -2.096 -19.870 38.666 1.00 91.19 844 MET A CA 1
ATOM 6691 C C . MET A 1 844 ? -2.931 -20.750 37.732 1.00 91.19 844 MET A C 1
ATOM 6693 O O . MET A 1 844 ? -3.874 -20.263 37.105 1.00 91.19 844 MET A O 1
ATOM 6697 N N . ASN A 1 845 ? -2.571 -22.027 37.625 1.00 86.94 845 ASN A N 1
ATOM 6698 C CA . ASN A 1 845 ? -3.375 -23.023 36.922 1.00 86.94 845 ASN A CA 1
ATOM 6699 C C . ASN A 1 845 ? -4.569 -23.480 37.786 1.00 86.94 845 ASN A C 1
ATOM 6701 O O . ASN A 1 845 ? -4.692 -23.108 38.954 1.00 86.94 845 ASN A O 1
ATOM 6705 N N . ASP A 1 846 ? -5.425 -24.338 37.231 1.00 80.44 846 ASP A N 1
ATOM 6706 C CA . ASP A 1 846 ? -6.605 -24.868 37.935 1.00 80.44 846 ASP A CA 1
ATOM 6707 C C . ASP A 1 846 ? -6.254 -25.726 39.167 1.00 80.44 846 ASP A C 1
ATOM 6709 O O . ASP A 1 846 ? -7.096 -25.946 40.034 1.00 80.44 846 ASP A O 1
ATOM 6713 N N . GLN A 1 847 ? -5.001 -26.181 39.274 1.00 82.56 847 GLN A N 1
ATOM 6714 C CA . GLN A 1 847 ? -4.465 -26.919 40.423 1.00 82.56 847 GLN A CA 1
ATOM 6715 C C . GLN A 1 847 ? -3.872 -25.992 41.502 1.00 82.56 847 GLN A C 1
ATOM 6717 O O . GLN A 1 847 ? -3.301 -26.474 42.479 1.00 82.56 847 GLN A O 1
ATOM 6722 N N . GLY A 1 848 ? -3.970 -24.667 41.332 1.00 84.50 848 GLY A N 1
ATOM 6723 C CA . GLY A 1 848 ? -3.434 -23.672 42.265 1.00 84.50 848 GLY A CA 1
ATOM 6724 C C . GLY A 1 848 ? -1.911 -23.504 42.214 1.00 84.50 848 GLY A C 1
ATOM 6725 O O . GLY A 1 848 ? -1.335 -22.886 43.105 1.00 84.50 848 GLY A O 1
ATOM 6726 N N . GLN A 1 849 ? -1.240 -24.044 41.194 1.00 90.06 849 GLN A N 1
ATOM 6727 C CA . GLN A 1 849 ? 0.203 -23.898 41.002 1.00 90.06 849 GLN A CA 1
ATOM 6728 C C . GLN A 1 849 ? 0.505 -22.693 40.109 1.00 90.06 849 GLN A C 1
ATOM 6730 O O . GLN A 1 849 ? -0.071 -22.550 39.029 1.00 90.06 849 GLN A O 1
ATOM 6735 N N . ALA A 1 850 ? 1.441 -21.843 40.530 1.00 92.94 850 ALA A N 1
ATOM 6736 C CA . ALA A 1 850 ? 1.907 -20.718 39.728 1.00 92.94 850 ALA A CA 1
ATOM 6737 C C . ALA A 1 850 ? 2.885 -21.196 38.643 1.00 92.94 850 ALA A C 1
ATOM 6739 O O . ALA A 1 850 ? 3.982 -21.666 38.944 1.00 92.94 850 ALA A O 1
ATOM 6740 N N . ILE A 1 851 ? 2.493 -21.059 37.375 1.00 95.06 851 ILE A N 1
ATOM 6741 C CA . ILE A 1 851 ? 3.299 -21.457 36.219 1.00 95.06 851 ILE A CA 1
ATOM 6742 C C . ILE A 1 851 ? 3.870 -20.212 35.540 1.00 95.06 851 ILE A C 1
ATOM 6744 O O . ILE A 1 851 ? 3.132 -19.333 35.083 1.00 95.06 851 ILE A O 1
ATOM 6748 N N . THR A 1 852 ? 5.195 -20.139 35.456 1.00 92.69 852 THR A N 1
ATOM 6749 C CA . THR A 1 852 ? 5.906 -19.082 34.728 1.00 92.69 852 THR A CA 1
ATOM 6750 C C . THR A 1 852 ? 5.782 -19.307 33.215 1.00 92.69 852 THR A C 1
ATOM 6752 O O . THR A 1 852 ? 5.893 -20.448 32.763 1.00 92.69 852 THR A O 1
ATOM 6755 N N . PRO A 1 853 ? 5.554 -18.254 32.406 1.00 91.00 853 PRO A N 1
ATOM 6756 C CA . PRO A 1 853 ? 5.546 -18.371 30.950 1.00 91.00 853 PRO A CA 1
ATOM 6757 C C . PRO A 1 853 ? 6.976 -18.512 30.412 1.00 91.00 853 PRO A C 1
ATOM 6759 O O . PRO A 1 853 ? 7.596 -17.530 30.012 1.00 91.00 853 PRO A O 1
ATOM 6762 N N . ASP A 1 854 ? 7.509 -19.731 30.422 1.00 89.81 854 ASP A N 1
ATOM 6763 C CA . ASP A 1 854 ? 8.777 -20.084 29.780 1.00 89.81 854 ASP A CA 1
ATOM 6764 C C . ASP A 1 854 ? 8.569 -21.003 28.564 1.00 89.81 854 ASP A C 1
ATOM 6766 O O . ASP A 1 854 ? 7.483 -21.541 28.328 1.00 89.81 854 ASP A O 1
ATOM 6770 N N . ALA A 1 855 ? 9.620 -21.165 27.758 1.00 87.31 855 ALA A N 1
ATOM 6771 C CA . ALA A 1 855 ? 9.554 -21.919 26.510 1.00 87.31 855 ALA A CA 1
ATOM 6772 C C . ALA A 1 855 ? 9.120 -23.383 26.705 1.00 87.31 855 ALA A C 1
ATOM 6774 O O . ALA A 1 855 ? 8.408 -23.927 25.857 1.00 87.31 855 ALA A O 1
ATOM 6775 N N . ASP A 1 856 ? 9.531 -24.016 27.806 1.00 88.25 856 ASP A N 1
ATOM 6776 C CA . ASP A 1 856 ? 9.198 -25.408 28.100 1.00 88.25 856 ASP A CA 1
ATOM 6777 C C . ASP A 1 856 ? 7.746 -25.538 28.574 1.00 88.25 856 ASP A C 1
ATOM 6779 O O . ASP A 1 856 ? 6.992 -26.366 28.062 1.00 88.25 856 ASP A O 1
ATOM 6783 N N . ALA A 1 857 ? 7.305 -24.666 29.482 1.00 89.56 857 ALA A N 1
ATOM 6784 C CA . ALA A 1 857 ? 5.937 -24.625 29.981 1.00 89.56 857 ALA A CA 1
ATOM 6785 C C . ALA A 1 857 ? 4.922 -24.343 28.863 1.00 89.56 857 ALA A C 1
ATOM 6787 O O . ALA A 1 857 ? 3.851 -24.951 28.833 1.00 89.56 857 ALA A O 1
ATOM 6788 N N . ILE A 1 858 ? 5.258 -23.461 27.918 1.00 89.75 858 ILE A N 1
ATOM 6789 C CA . ILE A 1 858 ? 4.393 -23.146 26.774 1.00 89.75 858 ILE A CA 1
ATOM 6790 C C . ILE A 1 858 ? 4.355 -24.316 25.784 1.00 89.75 858 ILE A C 1
ATOM 6792 O O . ILE A 1 858 ? 3.278 -24.695 25.326 1.00 89.75 858 ILE A O 1
ATOM 6796 N N . ARG A 1 859 ? 5.505 -24.928 25.467 1.00 84.12 859 ARG A N 1
ATOM 6797 C CA . ARG A 1 859 ? 5.569 -26.041 24.504 1.00 84.12 859 ARG A CA 1
ATOM 6798 C C . ARG A 1 859 ? 4.918 -27.319 25.035 1.00 84.12 859 ARG A C 1
ATOM 6800 O O . ARG A 1 859 ? 4.261 -28.021 24.274 1.00 84.12 859 ARG A O 1
ATOM 6807 N N . SER A 1 860 ? 5.080 -27.602 26.326 1.00 84.56 860 SER A N 1
ATOM 6808 C CA . SER A 1 860 ? 4.454 -28.750 26.999 1.00 84.56 860 SER A CA 1
ATOM 6809 C C . SER A 1 860 ? 2.963 -28.550 27.291 1.00 84.56 860 SER A C 1
ATOM 6811 O O . SER A 1 860 ? 2.300 -29.492 27.713 1.00 84.56 860 SER A O 1
ATOM 6813 N N . GLY A 1 861 ? 2.425 -27.340 27.086 1.00 84.44 861 GLY A N 1
ATOM 6814 C CA . GLY A 1 861 ? 1.036 -27.004 27.410 1.00 84.44 861 GLY A CA 1
ATOM 6815 C C . GLY A 1 861 ? 0.761 -26.849 28.909 1.00 84.44 861 GLY A C 1
ATOM 6816 O O . GLY A 1 861 ? -0.392 -26.686 29.297 1.00 84.44 861 GLY A O 1
ATOM 6817 N N . ARG A 1 862 ? 1.798 -26.869 29.763 1.00 89.12 862 ARG A N 1
ATOM 6818 C CA . ARG A 1 862 ? 1.667 -26.612 31.209 1.00 89.12 862 ARG A CA 1
ATOM 6819 C C . ARG A 1 862 ? 1.239 -25.174 31.502 1.00 89.12 862 ARG A C 1
ATOM 6821 O O . ARG A 1 862 ? 0.588 -24.930 32.514 1.00 89.12 862 ARG A O 1
ATOM 6828 N N . TYR A 1 863 ? 1.613 -24.222 30.645 1.00 92.25 863 TYR A N 1
ATOM 6829 C CA . TYR A 1 863 ? 1.165 -22.838 30.767 1.00 92.25 863 TYR A CA 1
ATOM 6830 C C . TYR A 1 863 ? -0.282 -22.681 30.243 1.00 92.25 863 TYR A C 1
ATOM 6832 O O . TYR A 1 863 ? -0.516 -22.965 29.065 1.00 92.25 863 TYR A O 1
ATOM 6840 N N . PRO A 1 864 ? -1.244 -22.180 31.051 1.00 89.94 864 PRO A N 1
ATOM 6841 C CA . PRO A 1 864 ? -2.681 -22.237 30.732 1.00 89.94 864 PRO A CA 1
ATOM 6842 C C . PRO A 1 864 ? -3.108 -21.536 29.438 1.00 89.94 864 PRO A C 1
ATOM 6844 O O . PRO A 1 864 ? -4.132 -21.873 28.850 1.00 89.94 864 PRO A O 1
ATOM 6847 N N . TRP A 1 865 ? -2.347 -20.532 28.999 1.00 92.50 865 TRP A N 1
ATOM 6848 C CA . TRP A 1 865 ? -2.684 -19.709 27.835 1.00 92.50 865 TRP A CA 1
ATOM 6849 C C . TRP A 1 865 ? -1.710 -19.895 26.670 1.00 92.50 865 TRP A C 1
ATOM 6851 O O . TRP A 1 865 ? -1.562 -19.001 25.830 1.00 92.50 865 TRP A O 1
ATOM 6861 N N . ALA A 1 866 ? -1.039 -21.048 26.628 1.00 92.31 866 ALA A N 1
ATOM 6862 C CA . ALA A 1 866 ? -0.306 -21.498 25.456 1.00 92.31 866 ALA A CA 1
ATOM 6863 C C . ALA A 1 866 ? -1.273 -21.708 24.282 1.00 92.31 866 ALA A C 1
ATOM 6865 O O . ALA A 1 866 ? -2.373 -22.242 24.440 1.00 92.31 866 ALA A O 1
ATOM 6866 N N . ARG A 1 867 ? -0.872 -21.274 23.088 1.00 91.94 867 ARG A N 1
ATOM 6867 C CA . ARG A 1 867 ? -1.692 -21.385 21.884 1.00 91.94 867 ARG A CA 1
ATOM 6868 C C . ARG A 1 867 ? -0.838 -21.548 20.629 1.00 91.94 867 ARG A C 1
ATOM 6870 O O . ARG A 1 867 ? 0.183 -20.876 20.486 1.00 91.94 867 ARG A O 1
ATOM 6877 N N . PRO A 1 868 ? -1.271 -22.379 19.676 1.00 92.88 868 PRO A N 1
ATOM 6878 C CA . PRO A 1 868 ? -0.710 -22.354 18.335 1.00 92.88 868 PRO A CA 1
ATOM 6879 C C . PRO A 1 868 ? -1.121 -21.075 17.593 1.00 92.88 868 PRO A C 1
ATOM 6881 O O . PRO A 1 868 ? -2.229 -20.552 17.751 1.00 92.88 868 PRO A O 1
ATOM 6884 N N . LEU A 1 869 ? -0.218 -20.601 16.744 1.00 94.12 869 LEU A N 1
ATOM 6885 C CA . LEU A 1 869 ? -0.471 -19.595 15.725 1.00 94.12 869 LEU A CA 1
ATOM 6886 C C . LEU A 1 869 ? -0.736 -20.298 14.394 1.00 94.12 869 LEU A C 1
ATOM 6888 O O . LEU A 1 869 ? -0.037 -21.252 14.047 1.00 94.12 869 LEU A O 1
ATOM 6892 N N . TYR A 1 870 ? -1.729 -19.820 13.648 1.00 96.00 870 TYR A N 1
ATOM 6893 C CA . TYR A 1 870 ? -2.230 -20.494 12.454 1.00 96.00 870 TYR A CA 1
ATOM 6894 C C . TYR A 1 870 ? -2.019 -19.670 11.186 1.00 96.00 870 TYR A C 1
ATOM 6896 O O . TYR A 1 870 ? -2.181 -18.448 11.198 1.00 96.00 870 TYR A O 1
ATOM 6904 N N . LEU A 1 871 ? -1.770 -20.362 10.076 1.00 97.56 871 LEU A N 1
ATOM 6905 C CA . LEU A 1 871 ? -2.069 -19.887 8.729 1.00 97.56 871 LEU A CA 1
ATOM 6906 C C . LEU A 1 871 ? -3.278 -20.654 8.199 1.00 97.56 871 LEU A C 1
ATOM 6908 O O . LEU A 1 871 ? -3.214 -21.867 8.005 1.00 97.56 871 LEU A O 1
ATOM 6912 N N . TYR A 1 872 ? -4.381 -19.945 7.974 1.00 97.25 872 TYR A N 1
ATOM 6913 C CA . TYR A 1 872 ? -5.548 -20.505 7.306 1.00 97.25 872 TYR A CA 1
ATOM 6914 C C . TYR A 1 872 ? -5.380 -20.432 5.791 1.00 97.25 872 TYR A C 1
ATOM 6916 O O . TYR A 1 872 ? -4.975 -19.394 5.262 1.00 97.25 872 TYR A O 1
ATOM 6924 N N . VAL A 1 873 ? -5.713 -21.523 5.100 1.00 96.88 873 VAL A N 1
ATOM 6925 C CA . VAL A 1 873 ? -5.655 -21.613 3.635 1.00 96.88 873 VAL A CA 1
ATOM 6926 C C . VAL A 1 873 ? -6.886 -22.304 3.062 1.00 96.88 873 VAL A C 1
ATOM 6928 O O . VAL A 1 873 ? -7.505 -23.161 3.696 1.00 96.88 873 VAL A O 1
ATOM 6931 N N . ASN A 1 874 ? -7.227 -21.953 1.824 1.00 95.25 874 ASN A N 1
ATOM 6932 C CA . ASN A 1 874 ? -8.261 -22.646 1.066 1.00 95.25 874 ASN A CA 1
ATOM 6933 C C . ASN A 1 874 ? -7.698 -23.954 0.475 1.00 95.25 874 ASN A C 1
ATOM 6935 O O . ASN A 1 874 ? -7.052 -23.938 -0.575 1.00 95.25 874 ASN A O 1
ATOM 6939 N N . LYS A 1 875 ? -7.930 -25.082 1.157 1.00 93.94 875 LYS A N 1
ATOM 6940 C CA . LYS A 1 875 ? -7.601 -26.436 0.682 1.00 93.94 875 LYS A CA 1
ATOM 6941 C C . LYS A 1 875 ? -8.892 -27.186 0.382 1.00 93.94 875 LYS A C 1
ATOM 6943 O O . LYS A 1 875 ? -9.586 -27.606 1.301 1.00 93.94 875 LYS A O 1
ATOM 6948 N N . ALA A 1 876 ? -9.185 -27.390 -0.898 1.00 92.56 876 ALA A N 1
ATOM 6949 C CA . ALA A 1 876 ? -10.283 -28.263 -1.292 1.00 92.56 876 ALA A CA 1
ATOM 6950 C C . ALA A 1 876 ? -9.984 -29.725 -0.889 1.00 92.56 876 ALA A C 1
ATOM 6952 O O . ALA A 1 876 ? -8.865 -30.200 -1.134 1.00 92.56 876 ALA A O 1
ATOM 6953 N N . PRO A 1 877 ? -10.956 -30.458 -0.313 1.00 91.12 877 PRO A N 1
ATOM 6954 C CA . PRO A 1 877 ? -10.800 -31.876 -0.002 1.00 91.12 877 PRO A CA 1
ATOM 6955 C C . PRO A 1 877 ? -10.356 -32.680 -1.233 1.00 91.12 877 PRO A C 1
ATOM 6957 O O . PRO A 1 877 ? -10.894 -32.506 -2.326 1.00 91.12 877 PRO A O 1
ATOM 6960 N N . GLY A 1 878 ? -9.340 -33.533 -1.077 1.00 87.50 878 GLY A N 1
ATOM 6961 C CA . GLY A 1 878 ? -8.825 -34.400 -2.148 1.00 87.50 878 GLY A CA 1
ATOM 6962 C C . GLY A 1 878 ? -8.053 -33.707 -3.285 1.00 87.50 878 GLY A C 1
ATOM 6963 O O . GLY A 1 878 ? -7.566 -34.397 -4.176 1.00 87.50 878 GLY A O 1
ATOM 6964 N N . LYS A 1 879 ? -7.898 -32.374 -3.279 1.00 89.69 879 LYS A N 1
ATOM 6965 C CA . LYS A 1 879 ? -7.109 -31.635 -4.287 1.00 89.69 879 LYS A CA 1
ATOM 6966 C C . LYS A 1 879 ? -5.815 -31.088 -3.687 1.00 89.69 879 LYS A C 1
ATOM 6968 O O . LYS A 1 879 ? -5.841 -30.668 -2.533 1.00 89.69 879 LYS A O 1
ATOM 6973 N N . PRO A 1 880 ? -4.690 -31.040 -4.422 1.00 90.12 880 PRO A N 1
ATOM 6974 C CA . PRO A 1 880 ? -3.470 -30.412 -3.918 1.00 90.12 880 PRO A CA 1
ATOM 6975 C C . PRO A 1 880 ? -3.667 -28.901 -3.712 1.00 90.12 880 PRO A C 1
ATOM 6977 O O . PRO A 1 880 ? -4.511 -28.275 -4.357 1.00 90.12 880 PRO A O 1
ATOM 6980 N N . LEU A 1 881 ? -2.874 -28.308 -2.815 1.00 91.69 881 LEU A N 1
ATOM 6981 C CA . LEU A 1 881 ? -2.811 -26.851 -2.676 1.00 91.69 881 LEU A CA 1
ATOM 6982 C C . LEU A 1 881 ? -2.310 -26.200 -3.978 1.00 91.69 881 LEU A C 1
ATOM 6984 O O . LEU A 1 881 ? -1.489 -26.801 -4.679 1.00 91.69 881 LEU A O 1
ATOM 6988 N N . PRO A 1 882 ? -2.713 -24.948 -4.270 1.00 90.75 882 PRO A N 1
ATOM 6989 C CA . PRO A 1 882 ? -2.084 -24.161 -5.323 1.00 90.75 882 PRO A CA 1
ATOM 6990 C C . PRO A 1 882 ? -0.553 -24.143 -5.145 1.00 90.75 882 PRO A C 1
ATOM 6992 O O . PRO A 1 882 ? -0.097 -23.933 -4.015 1.00 90.75 882 PRO A O 1
ATOM 6995 N N . PRO A 1 883 ? 0.250 -24.316 -6.215 1.00 88.56 883 PRO A N 1
ATOM 6996 C CA . PRO A 1 883 ? 1.702 -24.499 -6.105 1.00 88.56 883 PRO A CA 1
ATOM 6997 C C . PRO A 1 883 ? 2.410 -23.417 -5.282 1.00 88.56 883 PRO A C 1
ATOM 6999 O O . PRO A 1 883 ? 3.290 -23.721 -4.480 1.00 88.56 883 PRO A O 1
ATOM 7002 N N . LEU A 1 884 ? 1.974 -22.162 -5.424 1.00 90.44 884 LEU A N 1
ATOM 7003 C CA . LEU A 1 884 ? 2.532 -21.020 -4.703 1.00 90.44 884 LEU A CA 1
ATOM 7004 C C . LEU A 1 884 ? 2.282 -21.092 -3.189 1.00 90.44 884 LEU A C 1
ATOM 7006 O O . LEU A 1 884 ? 3.194 -20.876 -2.394 1.00 90.44 884 LEU A O 1
ATOM 7010 N N . VAL A 1 885 ? 1.055 -21.444 -2.794 1.00 93.75 885 VAL A N 1
ATOM 7011 C CA . VAL A 1 885 ? 0.659 -21.602 -1.385 1.00 93.75 885 VAL A CA 1
ATOM 7012 C C . VAL A 1 885 ? 1.357 -22.817 -0.775 1.00 93.75 885 VAL A C 1
ATOM 7014 O O . VAL A 1 885 ? 1.854 -22.744 0.347 1.00 93.75 885 VAL A O 1
ATOM 7017 N N . ALA A 1 886 ? 1.444 -23.917 -1.529 1.00 92.94 886 ALA A N 1
ATOM 7018 C CA . ALA A 1 886 ? 2.131 -25.132 -1.104 1.00 92.94 886 ALA A CA 1
ATOM 7019 C C . ALA A 1 886 ? 3.619 -24.873 -0.824 1.00 92.94 886 ALA A C 1
ATOM 7021 O O . ALA A 1 886 ? 4.113 -25.230 0.244 1.00 92.94 886 ALA A O 1
ATOM 7022 N N . ALA A 1 887 ? 4.315 -24.213 -1.751 1.00 91.81 887 ALA A N 1
ATOM 7023 C CA . ALA A 1 887 ? 5.731 -23.892 -1.610 1.00 91.81 887 ALA A CA 1
ATOM 7024 C C . ALA A 1 887 ? 5.994 -22.920 -0.450 1.00 91.81 887 ALA A C 1
ATOM 7026 O O . ALA A 1 887 ? 6.924 -23.131 0.329 1.00 91.81 887 ALA A O 1
ATOM 7027 N N . PHE A 1 888 ? 5.140 -21.905 -0.277 1.00 95.50 888 PHE A N 1
ATOM 7028 C CA . PHE A 1 888 ? 5.251 -20.985 0.854 1.00 95.50 888 PHE A CA 1
ATOM 7029 C C . PHE A 1 888 ? 5.100 -21.719 2.195 1.00 95.50 888 PHE A C 1
ATOM 7031 O O . PHE A 1 888 ? 5.944 -21.577 3.078 1.00 95.50 888 PHE A O 1
ATOM 7038 N N . LEU A 1 889 ? 4.076 -22.569 2.344 1.00 95.81 889 LEU A N 1
ATOM 7039 C CA . LEU A 1 889 ? 3.876 -23.348 3.571 1.00 95.81 889 LEU A CA 1
ATOM 7040 C C . LEU A 1 889 ? 5.003 -24.361 3.820 1.00 95.81 889 LEU A C 1
ATOM 7042 O O . LEU A 1 889 ? 5.388 -24.573 4.969 1.00 95.81 889 LEU A O 1
ATOM 7046 N N . GLN A 1 890 ? 5.578 -24.950 2.768 1.00 93.75 890 GLN A N 1
ATOM 7047 C CA . GLN A 1 890 ? 6.766 -25.799 2.893 1.00 93.75 890 GLN A CA 1
ATOM 7048 C C . GLN A 1 890 ? 7.973 -25.018 3.423 1.00 93.75 890 GLN A C 1
ATOM 7050 O O . GLN A 1 890 ? 8.682 -25.530 4.292 1.00 93.75 890 GLN A O 1
ATOM 7055 N N . GLN A 1 891 ? 8.184 -23.775 2.971 1.00 94.25 891 GLN A N 1
ATOM 7056 C CA . GLN A 1 891 ? 9.232 -22.911 3.515 1.00 94.25 891 GLN A CA 1
ATOM 7057 C C . GLN A 1 891 ? 8.962 -22.561 4.983 1.00 94.25 891 GLN A C 1
ATOM 7059 O O . GLN A 1 891 ? 9.866 -22.681 5.811 1.00 94.25 891 GLN A O 1
ATOM 7064 N N . VAL A 1 892 ? 7.734 -22.166 5.327 1.00 96.44 892 VAL A N 1
ATOM 7065 C CA . VAL A 1 892 ? 7.330 -21.829 6.706 1.00 96.44 892 VAL A CA 1
ATOM 7066 C C . VAL A 1 892 ? 7.563 -23.005 7.662 1.00 96.44 892 VAL A C 1
ATOM 7068 O O . VAL A 1 892 ? 8.105 -22.834 8.756 1.00 96.44 892 VAL A O 1
ATOM 7071 N N . LEU A 1 893 ? 7.219 -24.218 7.228 1.00 95.75 893 LEU A N 1
ATOM 7072 C CA . LEU A 1 893 ? 7.400 -25.450 7.996 1.00 95.75 893 LEU A CA 1
ATOM 7073 C C . LEU A 1 893 ? 8.800 -26.063 7.837 1.00 95.75 893 LEU A C 1
ATOM 7075 O O . LEU A 1 893 ? 9.000 -27.205 8.244 1.00 95.75 893 LEU A O 1
ATOM 7079 N N . SER A 1 894 ? 9.767 -25.369 7.232 1.00 93.38 894 SER A N 1
ATOM 7080 C CA . SER A 1 894 ? 11.161 -25.822 7.108 1.00 93.38 894 SER A CA 1
ATOM 7081 C C . SER A 1 894 ? 12.004 -25.410 8.322 1.00 93.38 894 SER A C 1
ATOM 7083 O O . SER A 1 894 ? 11.637 -24.509 9.075 1.00 93.38 894 SER A O 1
ATOM 7085 N N . ALA A 1 895 ? 13.195 -25.998 8.476 1.00 92.06 895 ALA A N 1
ATOM 7086 C CA . ALA A 1 895 ? 14.147 -25.580 9.510 1.00 92.06 895 ALA A CA 1
ATOM 7087 C C . ALA A 1 895 ? 14.581 -24.104 9.375 1.00 92.06 895 ALA A C 1
ATOM 7089 O O . ALA A 1 895 ? 14.975 -23.475 10.353 1.00 92.06 895 ALA A O 1
ATOM 7090 N N . GLN A 1 896 ? 14.535 -23.529 8.168 1.00 91.19 896 GLN A N 1
ATOM 7091 C CA . GLN A 1 896 ? 14.770 -22.097 7.968 1.00 91.19 896 GLN A CA 1
ATOM 7092 C C . GLN A 1 896 ? 13.561 -21.268 8.419 1.00 91.19 896 GLN A C 1
ATOM 7094 O O . GLN A 1 896 ? 13.731 -20.309 9.167 1.00 91.19 896 GLN A O 1
ATOM 7099 N N . GLY A 1 897 ? 12.348 -21.667 8.026 1.00 94.38 897 GLY A N 1
ATOM 7100 C CA . GLY A 1 897 ? 11.115 -20.989 8.429 1.00 94.38 897 GLY A CA 1
ATOM 7101 C C . GLY A 1 897 ? 10.933 -20.970 9.946 1.00 94.38 897 GLY A C 1
ATOM 7102 O O . GLY A 1 897 ? 10.641 -19.922 10.514 1.00 94.38 897 GLY A O 1
ATOM 7103 N N . GLN A 1 898 ? 11.212 -22.089 10.616 1.00 95.56 898 GLN A N 1
ATOM 7104 C CA . GLN A 1 898 ? 11.140 -22.191 12.075 1.00 95.56 898 GLN A CA 1
ATOM 7105 C C . GLN A 1 898 ? 12.254 -21.422 12.801 1.00 95.56 898 GLN A C 1
ATOM 7107 O O . GLN A 1 898 ? 12.032 -20.950 13.911 1.00 95.56 898 GLN A O 1
ATOM 7112 N N . ARG A 1 899 ? 13.423 -21.196 12.182 1.00 93.62 899 ARG A N 1
ATOM 7113 C CA . ARG A 1 899 ? 14.425 -20.269 12.745 1.00 93.62 899 ARG A CA 1
ATOM 7114 C C . ARG A 1 899 ? 13.893 -18.837 12.820 1.00 93.62 899 ARG A C 1
ATOM 7116 O O . ARG A 1 899 ? 14.073 -18.187 13.846 1.00 93.62 899 ARG A O 1
ATOM 7123 N N . ARG A 1 900 ? 13.156 -18.382 11.796 1.00 93.81 900 ARG A N 1
ATOM 7124 C CA . ARG A 1 900 ? 12.500 -17.060 11.811 1.00 93.81 900 ARG A CA 1
ATOM 7125 C C . ARG A 1 900 ? 11.453 -16.924 12.916 1.00 93.81 900 ARG A C 1
ATOM 7127 O O . ARG A 1 900 ? 11.264 -15.826 13.424 1.00 93.81 900 ARG A O 1
ATOM 7134 N N . VAL A 1 901 ? 10.808 -18.022 13.320 1.00 93.62 901 VAL A N 1
ATOM 7135 C CA . VAL A 1 901 ? 9.870 -18.029 14.458 1.00 93.62 901 VAL A CA 1
ATOM 7136 C C . VAL A 1 901 ? 10.588 -17.594 15.735 1.00 93.62 901 VAL A C 1
ATOM 7138 O O . VAL A 1 901 ? 10.127 -16.666 16.398 1.00 93.62 901 VAL A O 1
ATOM 7141 N N . SER A 1 902 ? 11.743 -18.199 16.023 1.00 89.00 902 SER A N 1
ATOM 7142 C CA . SER A 1 902 ? 12.574 -17.849 17.181 1.00 89.00 902 SER A CA 1
ATOM 7143 C C . SER A 1 902 ? 13.115 -16.420 17.109 1.00 89.00 902 SER A C 1
ATOM 7145 O O . SER A 1 902 ? 13.111 -15.712 18.111 1.00 89.00 902 SER A O 1
ATOM 7147 N N . GLU A 1 903 ? 13.558 -15.968 15.931 1.00 86.19 903 GLU A N 1
ATOM 7148 C CA . GLU A 1 903 ? 14.042 -14.590 15.724 1.00 86.19 903 GLU A CA 1
ATOM 7149 C C . GLU A 1 903 ? 12.944 -13.543 15.946 1.00 86.19 903 GLU A C 1
ATOM 7151 O O . GLU A 1 903 ? 13.205 -12.468 16.481 1.00 86.19 903 GLU A O 1
ATOM 7156 N N . ALA A 1 904 ? 11.702 -13.872 15.586 1.00 85.50 904 ALA A N 1
ATOM 7157 C CA . ALA A 1 904 ? 10.531 -13.049 15.863 1.00 85.50 904 ALA A CA 1
ATOM 7158 C C . ALA A 1 904 ? 10.043 -13.150 17.325 1.00 85.50 904 ALA A C 1
ATOM 7160 O O . ALA A 1 904 ? 9.010 -12.570 17.656 1.00 85.50 904 ALA A O 1
ATOM 7161 N N . GLY A 1 905 ? 10.759 -13.885 18.186 1.00 83.69 905 GLY A N 1
ATOM 7162 C CA . GLY A 1 905 ? 10.475 -14.052 19.614 1.00 83.69 905 GLY A CA 1
ATOM 7163 C C . GLY A 1 905 ? 9.469 -15.156 19.951 1.00 83.69 905 GLY A C 1
ATOM 7164 O O . GLY A 1 905 ? 9.223 -15.429 21.122 1.00 83.69 905 GLY A O 1
ATOM 7165 N N . TYR A 1 906 ? 8.888 -15.821 18.956 1.00 90.81 906 TYR A N 1
ATOM 7166 C CA . TYR A 1 906 ? 7.933 -16.910 19.162 1.00 90.81 906 TYR A CA 1
ATOM 7167 C C . TYR A 1 906 ? 8.636 -18.251 19.378 1.00 90.81 906 TYR A C 1
ATOM 7169 O O . TYR A 1 906 ? 9.846 -18.388 19.205 1.00 90.81 906 TYR A O 1
ATOM 7177 N N . LEU A 1 907 ? 7.865 -19.281 19.726 1.00 91.81 907 LEU A N 1
ATOM 7178 C CA . LEU A 1 907 ? 8.401 -20.622 19.919 1.00 91.81 907 LEU A CA 1
ATOM 7179 C C . LEU A 1 907 ? 8.196 -21.468 18.653 1.00 91.81 907 LEU A C 1
ATOM 7181 O O . LEU A 1 907 ? 7.060 -21.588 18.185 1.00 91.81 907 LEU A O 1
ATOM 7185 N N . PRO A 1 908 ? 9.256 -22.079 18.094 1.00 93.44 908 PRO A N 1
ATOM 7186 C CA . PRO A 1 908 ? 9.114 -22.981 16.960 1.00 93.44 908 PRO A CA 1
ATOM 7187 C C . PRO A 1 908 ? 8.311 -24.223 17.356 1.00 93.44 908 PRO A C 1
ATOM 7189 O O . PRO A 1 908 ? 8.313 -24.646 18.519 1.00 93.44 908 PRO A O 1
ATOM 7192 N N . LEU A 1 909 ? 7.630 -24.804 16.370 1.00 92.50 909 LEU A N 1
ATOM 7193 C CA . LEU A 1 909 ? 6.899 -26.059 16.519 1.00 92.50 909 LEU A CA 1
ATOM 7194 C C . LEU A 1 909 ? 7.853 -27.211 16.863 1.00 92.50 909 LEU A C 1
ATOM 7196 O O . LEU A 1 909 ? 8.999 -27.234 16.411 1.00 92.50 909 LEU A O 1
ATOM 7200 N N . SER A 1 910 ? 7.371 -28.196 17.624 1.00 89.44 910 SER A N 1
ATOM 7201 C CA . SER A 1 910 ? 8.098 -29.457 17.808 1.00 89.44 910 SER A CA 1
ATOM 7202 C C . SER A 1 910 ? 8.157 -30.261 16.504 1.00 89.44 910 SER A C 1
ATOM 7204 O O . SER A 1 910 ? 7.321 -30.090 15.614 1.00 89.44 910 SER A O 1
ATOM 7206 N N . ASP A 1 911 ? 9.090 -31.211 16.407 1.00 88.19 911 ASP A N 1
ATOM 7207 C CA . ASP A 1 911 ? 9.181 -32.100 15.240 1.00 88.19 911 ASP A CA 1
ATOM 7208 C C . ASP A 1 911 ? 7.882 -32.883 15.002 1.00 88.19 911 ASP A C 1
ATOM 7210 O O . ASP A 1 911 ? 7.430 -33.019 13.863 1.00 88.19 911 ASP A O 1
ATOM 7214 N N . SER A 1 912 ? 7.221 -33.325 16.078 1.00 88.75 912 SER A N 1
ATOM 7215 C CA . SER A 1 912 ? 5.913 -33.983 16.001 1.00 88.75 912 SER A CA 1
ATOM 7216 C C . SER A 1 912 ? 4.825 -33.061 15.437 1.00 88.75 912 SER A C 1
ATOM 7218 O O . SER A 1 912 ? 4.083 -33.471 14.542 1.00 88.75 912 SER A O 1
ATOM 7220 N N . GLN A 1 913 ? 4.765 -31.805 15.890 1.00 89.69 913 GLN A N 1
ATOM 7221 C CA . GLN A 1 913 ? 3.817 -30.803 15.393 1.00 89.69 913 GLN A CA 1
ATOM 7222 C C . GLN A 1 913 ? 4.094 -30.435 13.930 1.00 89.69 913 GLN A C 1
ATOM 7224 O O . GLN A 1 913 ? 3.159 -30.328 13.139 1.00 89.69 913 GLN A O 1
ATOM 7229 N N . MET A 1 914 ? 5.364 -30.297 13.534 1.00 91.62 914 MET A N 1
ATOM 7230 C CA . MET A 1 914 ? 5.742 -30.040 12.140 1.00 91.62 914 MET A CA 1
ATOM 7231 C C . MET A 1 914 ? 5.363 -31.198 11.216 1.00 91.62 914 MET A C 1
ATOM 7233 O O . MET A 1 914 ? 4.873 -30.960 10.112 1.00 91.62 914 MET A O 1
ATOM 7237 N N . MET A 1 915 ? 5.568 -32.449 11.644 1.00 89.88 915 MET A N 1
ATOM 7238 C CA . MET A 1 915 ? 5.162 -33.622 10.864 1.00 89.88 915 MET A CA 1
ATOM 7239 C C . MET A 1 915 ? 3.645 -33.666 10.667 1.00 89.88 915 MET A C 1
ATOM 7241 O O . MET A 1 915 ? 3.193 -33.867 9.540 1.00 89.88 915 MET A O 1
ATOM 7245 N N . GLN A 1 916 ? 2.866 -33.407 11.722 1.00 90.88 916 GLN A N 1
ATOM 7246 C CA . GLN A 1 916 ? 1.404 -33.318 11.636 1.00 90.88 916 GLN A CA 1
ATOM 7247 C C . GLN A 1 916 ? 0.954 -32.180 10.711 1.00 90.88 916 GLN A C 1
ATOM 7249 O O . GLN A 1 916 ? 0.120 -32.397 9.833 1.00 90.88 916 GLN A O 1
ATOM 7254 N N . ALA A 1 917 ? 1.552 -30.991 10.843 1.00 91.31 917 ALA A N 1
ATOM 7255 C CA . ALA A 1 917 ? 1.244 -29.843 9.993 1.00 91.31 917 ALA A CA 1
ATOM 7256 C C . ALA A 1 917 ? 1.525 -30.142 8.513 1.00 91.31 917 ALA A C 1
ATOM 7258 O O . ALA A 1 917 ? 0.684 -29.869 7.664 1.00 91.31 917 ALA A O 1
ATOM 7259 N N . ARG A 1 918 ? 2.673 -30.760 8.198 1.00 91.50 918 ARG A N 1
ATOM 7260 C CA . ARG A 1 918 ? 3.042 -31.153 6.827 1.00 91.50 918 ARG A CA 1
ATOM 7261 C C . ARG A 1 918 ? 2.144 -32.257 6.269 1.00 91.50 918 ARG A C 1
ATOM 7263 O O . ARG A 1 918 ? 1.855 -32.239 5.075 1.00 91.50 918 ARG A O 1
ATOM 7270 N N . ALA A 1 919 ? 1.714 -33.204 7.104 1.00 88.38 919 ALA A N 1
ATOM 7271 C CA . ALA A 1 919 ? 0.790 -34.259 6.696 1.00 88.38 919 ALA A CA 1
ATOM 7272 C C . ALA A 1 919 ? -0.568 -33.680 6.275 1.00 88.38 919 ALA A C 1
ATOM 7274 O O . ALA A 1 919 ? -1.104 -34.105 5.259 1.00 88.38 919 ALA A O 1
ATOM 7275 N N . ALA A 1 920 ? -1.060 -32.653 6.974 1.00 85.75 920 ALA A N 1
ATOM 7276 C CA . ALA A 1 920 ? -2.316 -31.978 6.642 1.00 85.75 920 ALA A CA 1
ATOM 7277 C C . ALA A 1 920 ? -2.288 -31.197 5.308 1.00 85.75 920 ALA A C 1
ATOM 7279 O O . ALA A 1 920 ? -3.341 -30.809 4.803 1.00 85.75 920 ALA A O 1
ATOM 7280 N N . LEU A 1 921 ? -1.103 -30.943 4.732 1.00 87.44 921 LEU A N 1
ATOM 7281 C CA . LEU A 1 921 ? -0.960 -30.241 3.447 1.00 87.44 921 LEU A CA 1
ATOM 7282 C C . LEU A 1 921 ? -1.087 -31.158 2.224 1.00 87.44 921 LEU A C 1
ATOM 7284 O O . LEU A 1 921 ? -1.311 -30.648 1.122 1.00 87.44 921 LEU A O 1
ATOM 7288 N N . ARG A 1 922 ? -0.902 -32.471 2.405 1.00 80.06 922 ARG A N 1
ATOM 7289 C CA . ARG A 1 922 ? -1.064 -33.486 1.356 1.00 80.06 922 ARG A CA 1
ATOM 7290 C C . ARG A 1 922 ? -2.560 -33.723 1.171 1.00 80.06 922 ARG A C 1
ATOM 7292 O O . ARG A 1 922 ? -3.078 -33.418 0.069 1.00 80.06 922 ARG A O 1
#

InterPro domains:
  IPR000014 PAS domain [PS50112] (302-378)
  IPR000014 PAS domain [SM00091] (304-371)
  IPR000014 PAS domain [TIGR00229] (304-417)
  IPR000014 PAS domain [cd00130] (313-419)
  IPR001789 Signal transduction response regulator, receiver domain [PF00072] (5-117)
  IPR001789 Signal transduction response regulator, receiver domain [PS50110] (4-120)
  IPR001789 Signal transduction response regulator, receiver domain [SM00448] (3-116)
  IPR001867 OmpR/PhoB-type DNA-binding domain [PF00486] (152-214)
  IPR001867 OmpR/PhoB-type DNA-binding domain [PS51755] (129-232)
  IPR001867 OmpR/PhoB-type DNA-binding domain [SM00862] (150-234)
  IPR001867 OmpR/PhoB-type DNA-binding domain [cd00383] (137-214)
  IPR003594 Histidine kinase/HSP90-like ATPase domain [PF02518] (520-630)
  IPR003594 Histidine kinase/HSP90-like ATPase domain [SM00387] (519-631)
  IPR003661 Signal transduction histidine kinase, dimerisation/phosphoacceptor domain [PF00512] (409-474)
  IPR003661 Signal transduction histidine kinase, dimerisation/phosphoacceptor domain [SM00388] (409-475)
  IPR003661 Signal transduction histidine kinase, dimerisation/phosphoacceptor domain [cd00082] (409-471)
  IPR004358 Signal transduction histidine kinase-related protein, C-terminal [PR00344] (556-570)
  IPR004358 Signal transduction histidine kinase-related protein, C-terminal [PR00344] (574-584)
  IPR004358 Signal transduction histidine kinase-related protein, C-terminal [PR00344] (591-609)
  IPR004358 Signal transduction histidine kinase-related protein, C-terminal [PR00344] (615-628)

Foldseek 3Di:
DAAEEEEEAQPPVVQVVVCVLQVVVRHHYDYHNALVSSVVPCDPVGHQAYEHEQDGPPDGSLVSLLVQCVDPPRNLRAYEYEEEPDDPPSQVSCVVSPHPYYDYPPDDSVVVVVVVVVSSCVSDPDDDQDWQDDPQWIAGPVVRWIDRNHHTFDDDPLLSLLVVVPSVPDPDDDQLVRSCCRRVNPPDPDDSCVSVVSVVRNVVSVDDDDDVVVQVVVVLCVQLVVLCVCCVVPNDSVVSNVVSVVVVVVVVVVVVVQQVCCVPPNPDLQRDADDRPCRVVSVVSRVVSVVVVVVVVVVVVVVVVVLVVQLPDQWWKFKAFLQQFTQDTHPNCCVVQVDDPPVSHRPHPCVSPVDPQVVCCSVVVPQPDWDWDQDPVRFTKTWGWDDDDVRMIMIIIDGCNVVVVVVVVVVVVVVLLVVLLVVLVVLLVVLVVVVVPDPDDPVVNVVSVVSNVLSVVLNVVLVVLVVLLVVLVPDPAFFQADKAQVLVLVVVLVVVLCVLLVQQEAEEEAEDRQWIFGADHVLVSLLLNLLSVCQSLVFGGHKYWYWYFDADPFATKTKIKILGQWDDPVCVVVLLPAQDDPDPPVCVVSSDRSSSSVSNQSSQVSLVKGWDWDIDGNGMIMTMIGRGRVGTDDDPPQDADEAEEAAALLCQVLQVVLQVVVCVVRVRYHYHGHHQAQLGQLVCQLVVVHQKRWAQDDQDPVSQVSNCVRQVDGWDWFFQFKKFKFKKAFPPAPAAADELLQLLLAWFPFSPVDRPDRQQFQLVVVDDDPVGNPFGEQAEEADPRYNSRVLCCVQSNVVGHTDPRHHHDSAQLVRNVVNLVDNRYMYIHMQLRDDPRMDTHFYQDPVRDGHDPDLVCLQVVVRVGMGTITIIGDDDPPDADDPSSLVSVVSSLDPNVQVSCVVSSTGGHDPVSSVVSNVSRD